Protein 2PFY (pdb70)

InterPro domains:
  IPR018389 TRAP transporter solute receptor DctP [PF03480] (31-301)
  IPR018389 TRAP transporter solute receptor DctP [PTHR33376] (2-320)
  IPR038404 TRAP transporter solute receptor DctP superfamily [G3DSA:3.40.190.170] (21-321)

CATH classification: 3.40.190.170

B-factor: mean 35.78, std 19.24, range [11.76, 436.49]

Radius of gyration: 32.93 Å; Cα contacts (8 Å, |Δi|>4): 2361; chains: 4; bounding box: 80×82×92 Å

Organism: Bordetella pertussis (strain Tohama I / ATCC BAA-589 / NCTC 13251) (NCBI:txid257313)

Secondary structure (DSSP, 8-state):
-EEE---SS-TTSHHHHHHHHHHHHHHHHTTTSEEE----TTSSS-GGGHHHHHHHTSSSEEEEEGGGGTTT-GGGGGGGSTTTS-SHHHHHHHHHHHHHHHHHHHHTTTEEEEEEEEPPPPBEEESS--SSGGGGTT-EEEE-SHHHH------EEEE--GGGHHHHHHTTS----B-HHHHHHTTGGGT--EEEE------EEEEEEEHHHHHHS-HHHHHHHHHHHHHHHHHHHHHHHHHHHHHHHHHHHT--EEEPPHHHHHHHHHHHH--HHHHHHS-HHHHHHHHHHH-/-EEE---SS-TTSHHHHHHHHHHHHHHHHTTTSEEE----TTSSS-GGGHHHHHHHTSSSEEEEEGGGGTTT-GGGGGGGSTTTS-SHHHHHHHHHHHHHHHHHHHHHTTEEEEEEEEPPPPBEEESS---SGGGGTT-EEEE-SHHHH------EEEE--GGGHHHHHHTTS----B-HHHHHHTTGGGT--EEE-------EEEEEEEHHHHHHS-HHHHHHHHHHHHHHHHHHHHHHHHHHHHHHHHHHHT--EEPPPHHHHHHHHHHHH--HHHHHHS-HHHHHHHHHHH-/-EEE----S-TTSHHHHHHHHHHHHHHHHTTTSEEE----TTSSS-GGGHHHHHHHTSSSEEEEEGGGGTTT-GGGGGGGSTTTS-SHHHHHHHHHHHHHHHHHHHHTTTEEEEEEEEPPPPBEEESS---SGGGGTT-EEEE-SHHHH------EEEE--GGGHHHHHHTTS----B-HHHHHHTTGGGT--EEE-------EEEEEEEHHHHHHS-HHHHHHHHHHHHHHHHHHHHHHHHHHHHHHHHHHHT--EEPPPHHHHHHHHHHHH--HHHHHHS-HHHHHHTTSS--/-EEE---SS-TTSHHHHHHHHHHHHHHHHTTTSEEE----TTSSS-GGGHHHHHHTTSSSEEEEEGGGGTTT-GGGGGGGSTTTS-SHHHHHHHHHHHHHHHHHHHHHTTEEEEEEEEPPPPBEEESS--SSGGGGTT-EEEE-SHHHH------EEEE--GGGHHHHHHTTS----B-HHHHHHTTGGGT--EEEE------EEEEEEEHHHHHTS-HHHHHHHHHHHHHHHHHHHHHHHHHHHHHHHHHHHT--EEEPPHHHHHHHHHHHH--HHHHHHS-SHHHHHHHHHH-

Foldseek 3Di:
DEEWEEAAADPLFVLLVLVVVLQVLLCVLVVNPYHYYYDYNCPQHHQLCVLVCQQVPVTFKYKHFQLSCCVVAPLSCPQQQFPCQLDLVLSVLLCVLSVVVVQVVQVVSQKGFQAKFWAAFKKKFAADDDQACVVQAQFAEEDAHPSSCLCVLGYHYDYDRLVCVVVCLVVVNGGMMGALSSCVSVVCVVRTAEIERLSRGMTMMTMMGRNVVLVPDPPSSNVSSNVSRVVSNVVRSVCNVVCRVVSLVVSVVSHHYYYRRPNHNVSSVVSSVCLVVSDVPHDVSSVSSVVSSVD/DAEFEEEAADCPQVLNVLVVVLQVLLCVLVVNPYGYYYDYNCPQHHQLCVLVCQQVPVGFKYKHFQQSCCVVAVLSCPQPQFPCQLDLVLSVLLCVLSVVVVQVVQVVSQKHWQAKFWAAQKKKFAADDDAAVVRQAQFLEEDDHPSSCLCVLGYHYQYDRLVCVLVCQVVVVHGMMGALSSCVRNVVLVRTAEIARSSGGITMMTMMGRNVVLVPDDVSSNVSSSVSRVVSNVVRSVCSVVCRVVSLVVSVVSHHYHYRRPNRSVSSVVSSVCLVVSVVPHDVSSVSSVVSSVD/DAEFEEEAADCVQVLNVLVVVLQVLLCVLVVNPYHYDYDYNCPQHHQLGVLVCQLVPVTFKYKHFQQSCCVVPVLSCPQPQFPCQLDLVLSVLLCVLSVVVVQVVQVVSQKGFQAKFKAAQKKKFAADDDAAVVVQAAFAEEDDHPSSCLCVLGYHYQYDRLVCVLVCLVVRNGGMMDALSSCVRNVVVVRTAEIEPLSGGITMMTMMGRNVVLVVDPPSSNVSSNVSRVVSNVVRSVCSVVCRVVSVVVSVVSHDYHYRHPHNSVSSVVVSVCLVVSVVPHDDSSVVSVPSSVD/DDEFEEEAADPLFPLLVLVVVLQVQLCVLVVNPYHYDYDYNCPQHHQLCFLVCQLVPVGFKYKHFQQSCCVVAVLSCPQPQFPCQLDLVLSVLLCVLRVVVVQVVSVVSQKHFQAKFWAAFKKKFAADDDQACVVQAAFLEEDDHVSSCLCVLGYHYDYDRLVCVLVCLVVVNGGMMGALSSCVSSVCLVRTAEIEPRSRGMTMMTMMGRNVSLVVDDPSSNVSSSVSRVVSNVVRSVCNVVCRVVSLVVSVVSHHYHYRHDNHNVSSVVSSVCLVVSCVPHDCSSVSSVVSSVD

Solvent-accessible surface area: 43679 Å² total

Structure (mmCIF, N/CA/C/O backbone):
data_2PFY
#
_entry.id   2PFY
#
_cell.length_a   64.840
_cell.length_b   149.750
_cell.length_c   169.580
_cell.angle_alpha   90.000
_cell.angle_beta   90.000
_cell.angle_gamma   90.000
#
_symmetry.space_group_name_H-M   'P 21 21 21'
#
loop_
_entity.id
_entity.type
_entity.pdbx_description
1 polymer 'Putative exported protein'
2 non-polymer 'PYROGLUTAMIC ACID'
3 water water
#
loop_
_atom_site.group_PDB
_atom_site.id
_atom_site.type_symbol
_atom_site.label_atom_id
_atom_site.label_alt_id
_atom_site.label_comp_id
_atom_site.label_asym_id
_atom_site.label_entity_id
_atom_site.label_seq_id
_atom_site.pdbx_PDB_ins_code
_atom_site.Cartn_x
_atom_site.Cartn_y
_atom_site.Cartn_z
_atom_site.occupancy
_atom_site.B_iso_or_equiv
_atom_site.auth_seq_id
_atom_site.auth_comp_id
_atom_site.auth_asym_id
_atom_site.auth_atom_id
_atom_site.pdbx_PDB_model_num
ATOM 1 N N . ALA A 1 1 ? 32.763 115.040 -11.445 1.00 34.05 1 ALA A N 1
ATOM 2 C CA . ALA A 1 1 ? 33.991 114.234 -11.179 1.00 33.41 1 ALA A CA 1
ATOM 3 C C . ALA A 1 1 ? 34.406 114.374 -9.716 1.00 32.83 1 ALA A C 1
ATOM 4 O O . ALA A 1 1 ? 34.117 115.404 -9.068 1.00 34.19 1 ALA A O 1
ATOM 6 N N . THR A 1 2 ? 35.026 113.326 -9.190 1.00 29.87 2 THR A N 1
ATOM 7 C CA . THR A 1 2 ? 35.385 113.267 -7.787 1.00 28.32 2 THR A CA 1
ATOM 8 C C . THR A 1 2 ? 36.842 112.834 -7.748 1.00 26.85 2 THR A C 1
ATOM 9 O O . THR A 1 2 ? 37.212 111.920 -8.493 1.00 25.10 2 THR A O 1
ATOM 13 N N . SER A 1 3 ? 37.652 113.521 -6.923 1.00 25.95 3 SER A N 1
ATOM 14 C CA . SER A 1 3 ? 39.035 113.132 -6.613 1.00 25.77 3 SER A CA 1
ATOM 15 C C . SER A 1 3 ? 39.115 112.643 -5.182 1.00 24.31 3 SER A C 1
ATOM 16 O O . SER A 1 3 ? 38.660 113.340 -4.262 1.00 23.49 3 SER A O 1
ATOM 19 N N . TRP A 1 4 ? 39.755 111.491 -4.992 1.00 22.58 4 TRP A N 1
ATOM 20 C CA . TRP A 1 4 ? 39.995 110.873 -3.688 1.00 22.75 4 TRP A CA 1
ATOM 21 C C . TRP A 1 4 ? 41.498 110.824 -3.494 1.00 22.25 4 TRP A C 1
ATOM 22 O O . TRP A 1 4 ? 42.233 110.541 -4.455 1.00 20.46 4 TRP A O 1
ATOM 33 N N . THR A 1 5 ? 41.950 110.930 -2.251 1.00 20.25 5 THR A N 1
ATOM 34 C CA . THR A 1 5 ? 43.336 110.625 -1.936 1.00 20.76 5 THR A CA 1
ATOM 35 C C . THR A 1 5 ? 43.379 109.331 -1.147 1.00 21.20 5 THR A C 1
ATOM 36 O O . THR A 1 5 ? 42.566 109.098 -0.246 1.00 19.01 5 THR A O 1
ATOM 48 N N . THR A 1 7 ? 45.890 106.536 0.995 1.00 16.42 7 THR A N 1
ATOM 49 C CA . THR A 1 7 ? 47.179 106.223 1.620 1.00 16.30 7 THR A CA 1
ATOM 50 C C . THR A 1 7 ? 47.446 104.736 1.392 1.00 16.35 7 THR A C 1
ATOM 51 O O . THR A 1 7 ? 46.535 103.902 1.486 1.00 16.19 7 THR A O 1
ATOM 55 N N . ALA A 1 8 ? 48.695 104.403 1.095 1.00 16.87 8 ALA A N 1
ATOM 56 C CA . ALA A 1 8 ? 49.166 103.014 1.058 1.00 15.95 8 ALA A CA 1
ATOM 57 C C . ALA A 1 8 ? 50.394 102.918 1.938 1.00 17.02 8 ALA A C 1
ATOM 58 O O . ALA A 1 8 ? 51.237 103.843 2.000 1.00 17.28 8 ALA A O 1
ATOM 60 N N . GLU A 1 9 ? 50.492 101.793 2.629 1.00 16.58 9 GLU A N 1
ATOM 61 C CA . GLU A 1 9 ? 51.484 101.581 3.686 1.00 18.09 9 GLU A CA 1
ATOM 62 C C . GLU A 1 9 ? 52.952 101.436 3.195 1.00 17.25 9 GLU A C 1
ATOM 63 O O . GLU A 1 9 ? 53.897 101.983 3.773 1.00 15.91 9 GLU A O 1
ATOM 69 N N . GLN A 1 10 ? 53.116 100.693 2.115 1.00 16.81 10 GLN A N 1
ATOM 70 C CA . GLN A 1 10 ? 54.425 100.208 1.694 1.00 16.39 10 GLN A CA 1
ATOM 71 C C . GLN A 1 10 ? 54.947 100.987 0.486 1.00 17.25 10 GLN A C 1
ATOM 72 O O . GLN A 1 10 ? 54.164 101.650 -0.229 1.00 17.51 10 GLN A O 1
ATOM 78 N N . PRO A 1 11 ? 56.264 100.927 0.236 1.00 17.47 11 PRO A N 1
ATOM 79 C CA . PRO A 1 11 ? 56.843 101.619 -0.904 1.00 17.41 11 PRO A CA 1
ATOM 80 C C . PRO A 1 11 ? 56.381 101.049 -2.250 1.00 16.57 11 PRO A C 1
ATOM 81 O O . PRO A 1 11 ? 55.773 99.995 -2.287 1.00 16.44 11 PRO A O 1
ATOM 85 N N . ASP A 1 12 ? 56.624 101.792 -3.323 1.00 16.51 12 ASP A N 1
ATOM 86 C CA . ASP A 1 12 ? 56.242 101.410 -4.672 1.00 16.69 12 ASP A CA 1
ATOM 87 C C . ASP A 1 12 ? 56.910 100.074 -5.108 1.00 16.89 12 ASP A C 1
ATOM 88 O O . ASP A 1 12 ? 56.373 99.375 -5.974 1.00 15.88 12 ASP A O 1
ATOM 93 N N . ALA A 1 13 ? 58.035 99.697 -4.458 1.00 15.92 13 ALA A N 1
ATOM 94 C CA . ALA A 1 13 ? 58.610 98.324 -4.592 1.00 15.85 13 ALA A CA 1
ATOM 95 C C . ALA A 1 13 ? 57.588 97.193 -4.329 1.00 15.59 13 ALA A C 1
ATOM 96 O O . ALA A 1 13 ? 57.643 96.122 -4.945 1.00 16.24 13 ALA A O 1
ATOM 98 N N . ASN A 1 14 ? 56.666 97.445 -3.406 1.00 14.28 14 ASN A N 1
ATOM 99 C CA . ASN A 1 14 ? 55.880 96.414 -2.779 1.00 15.58 14 ASN A CA 1
ATOM 100 C C . ASN A 1 14 ? 54.691 96.014 -3.617 1.00 14.74 14 ASN A C 1
ATOM 101 O O . ASN A 1 14 ? 54.047 96.872 -4.204 1.00 14.97 14 ASN A O 1
ATOM 106 N N . TYR A 1 15 ? 54.383 94.731 -3.693 1.00 15.72 15 TYR A N 1
ATOM 107 C CA . TYR A 1 15 ? 53.311 94.291 -4.622 1.00 16.07 15 TYR A CA 1
ATOM 108 C C . TYR A 1 15 ? 51.900 94.667 -4.144 1.00 16.40 15 TYR A C 1
ATOM 109 O O . TYR A 1 15 ? 50.993 94.797 -4.955 1.00 16.34 15 TYR A O 1
ATOM 118 N N . LEU A 1 16 ? 51.722 94.846 -2.840 1.00 15.71 16 LEU A N 1
ATOM 119 C CA . LEU A 1 16 ? 50.411 95.268 -2.307 1.00 16.58 16 LEU A CA 1
ATOM 120 C C . LEU A 1 16 ? 50.138 96.697 -2.711 1.00 16.29 16 LEU A C 1
ATOM 121 O O . LEU A 1 16 ? 49.001 97.039 -3.073 1.00 17.40 16 LEU A O 1
ATOM 126 N N . THR A 1 17 ? 51.185 97.527 -2.646 1.00 15.60 17 THR A N 1
ATOM 127 C CA . THR A 1 17 ? 51.117 98.891 -3.148 1.00 16.74 17 THR A CA 1
ATOM 128 C C . THR A 1 17 ? 50.841 98.935 -4.657 1.00 17.00 17 THR A C 1
ATOM 129 O O . THR A 1 17 ? 50.005 99.724 -5.095 1.00 17.68 17 THR A O 1
ATOM 133 N N . GLN A 1 18 ? 51.520 98.095 -5.439 1.00 17.02 18 GLN A N 1
ATOM 134 C CA . GLN A 1 18 ? 51.262 98.034 -6.883 1.00 17.00 18 GLN A CA 1
ATOM 135 C C . GLN A 1 18 ? 49.848 97.537 -7.153 1.00 16.20 18 GLN A C 1
ATOM 136 O O . GLN A 1 18 ? 49.172 98.001 -8.067 1.00 15.25 18 GLN A O 1
ATOM 142 N N . ASN A 1 19 ? 49.374 96.627 -6.333 1.00 15.63 19 ASN A N 1
ATOM 143 C CA . ASN A 1 19 ? 47.986 96.153 -6.508 1.00 16.12 19 ASN A CA 1
ATOM 144 C C . ASN A 1 19 ? 46.953 97.288 -6.231 1.00 16.91 19 ASN A C 1
ATOM 145 O O . ASN A 1 19 ? 45.953 97.446 -6.970 1.00 17.37 19 ASN A O 1
ATOM 150 N N . ALA A 1 20 ? 47.218 98.103 -5.210 1.00 15.92 20 ALA A N 1
ATOM 151 C CA . ALA A 1 20 ? 46.389 99.259 -4.909 1.00 16.35 20 ALA A CA 1
ATOM 152 C C . ALA A 1 20 ? 46.439 100.326 -6.028 1.00 16.56 20 ALA A C 1
ATOM 153 O O . ALA A 1 20 ? 45.409 100.917 -6.378 1.00 16.54 20 ALA A O 1
ATOM 155 N N . ARG A 1 21 ? 47.631 100.567 -6.580 1.00 16.92 21 ARG A N 1
ATOM 156 C CA . ARG A 1 21 ? 47.800 101.452 -7.749 1.00 17.72 21 ARG A CA 1
ATOM 157 C C . ARG A 1 21 ? 46.975 100.961 -8.955 1.00 19.44 21 ARG A C 1
ATOM 158 O O . ARG A 1 21 ? 46.264 101.763 -9.637 1.00 19.85 21 ARG A O 1
ATOM 166 N N . GLN A 1 22 ? 47.015 99.658 -9.203 1.00 20.48 22 GLN A N 1
ATOM 167 C CA . GLN A 1 22 ? 46.273 99.129 -10.342 1.00 21.34 22 GLN A CA 1
ATOM 168 C C . GLN A 1 22 ? 44.764 99.260 -10.077 1.00 20.75 22 GLN A C 1
ATOM 169 O O . GLN A 1 22 ? 43.954 99.570 -11.002 1.00 19.79 22 GLN A O 1
ATOM 175 N N . PHE A 1 23 ? 44.383 99.012 -8.828 1.00 19.82 23 PHE A N 1
ATOM 176 C CA . PHE A 1 23 ? 42.994 99.210 -8.366 1.00 18.96 23 PHE A CA 1
ATOM 177 C C . PHE A 1 23 ? 42.539 100.659 -8.600 1.00 18.80 23 PHE A C 1
ATOM 178 O O . PHE A 1 23 ? 41.447 100.884 -9.150 1.00 18.13 23 PHE A O 1
ATOM 186 N N . ALA A 1 24 ? 43.369 101.646 -8.220 1.00 18.20 24 ALA A N 1
ATOM 187 C CA . ALA A 1 24 ? 43.044 103.063 -8.465 1.00 19.11 24 ALA A CA 1
ATOM 188 C C . ALA A 1 24 ? 42.876 103.346 -9.985 1.00 20.42 24 ALA A C 1
ATOM 189 O O . ALA A 1 24 ? 41.933 104.050 -10.421 1.00 19.11 24 ALA A O 1
ATOM 191 N N . ASP A 1 25 ? 43.797 102.796 -10.780 1.00 20.84 25 ASP A N 1
ATOM 192 C CA . ASP A 1 25 ? 43.739 102.913 -12.238 1.00 22.68 25 ASP A CA 1
ATOM 193 C C . ASP A 1 25 ? 42.480 102.282 -12.816 1.00 22.58 25 ASP A C 1
ATOM 194 O O . ASP A 1 25 ? 41.874 102.853 -13.731 1.00 22.52 25 ASP A O 1
ATOM 199 N N . GLU A 1 26 ? 42.112 101.108 -12.308 1.00 22.31 26 GLU A N 1
ATOM 200 C CA . GLU A 1 26 ? 40.939 100.391 -12.796 1.00 24.47 26 GLU A CA 1
ATOM 201 C C . GLU A 1 26 ? 39.634 101.101 -12.431 1.00 23.79 26 GLU A C 1
ATOM 202 O O . GLU A 1 26 ? 38.698 101.101 -13.226 1.00 24.24 26 GLU A O 1
ATOM 208 N N . VAL A 1 27 ? 39.589 101.747 -11.262 1.00 23.21 27 VAL A N 1
ATOM 209 C CA . VAL A 1 27 ? 38.442 102.555 -10.861 1.00 22.04 27 VAL A CA 1
ATOM 210 C C . VAL A 1 27 ? 38.277 103.740 -11.826 1.00 22.80 27 VAL A C 1
ATOM 211 O O . VAL A 1 27 ? 37.148 104.099 -12.254 1.00 23.56 27 VAL A O 1
ATOM 215 N N . LYS A 1 28 ? 39.381 104.359 -12.190 1.00 23.61 28 LYS A N 1
ATOM 216 C CA . LYS A 1 28 ? 39.322 105.536 -13.044 1.00 24.89 28 LYS A CA 1
ATOM 217 C C . LYS A 1 28 ? 38.810 105.177 -14.445 1.00 26.15 28 LYS A C 1
ATOM 218 O O . LYS A 1 28 ? 38.001 105.923 -15.035 1.00 25.33 28 LYS A O 1
ATOM 224 N N . ALA A 1 29 ? 39.297 104.055 -14.974 1.00 25.96 29 ALA A N 1
ATOM 225 C CA . ALA A 1 29 ? 38.888 103.594 -16.301 1.00 27.14 29 ALA A CA 1
ATOM 226 C C . ALA A 1 29 ? 37.444 103.105 -16.286 1.00 28.15 29 ALA A C 1
ATOM 227 O O . ALA A 1 29 ? 36.653 103.420 -17.189 1.00 29.07 29 ALA A O 1
ATOM 229 N N . ALA A 1 30 ? 37.081 102.363 -15.258 1.00 27.96 30 ALA A N 1
ATOM 230 C CA . ALA A 1 30 ? 35.749 101.801 -15.151 1.00 28.31 30 ALA A CA 1
ATOM 231 C C . ALA A 1 30 ? 34.662 102.858 -14.948 1.00 29.28 30 ALA A C 1
ATOM 232 O O . ALA A 1 30 ? 33.527 102.656 -15.370 1.00 28.56 30 ALA A O 1
ATOM 234 N N . THR A 1 31 ? 35.002 103.980 -14.308 1.00 29.11 31 THR A N 1
ATOM 235 C CA . THR A 1 31 ? 34.088 105.109 -14.170 1.00 29.61 31 THR A CA 1
ATOM 236 C C . THR A 1 31 ? 34.265 106.193 -15.256 1.00 30.39 31 THR A C 1
ATOM 237 O O . THR A 1 31 ? 33.691 107.275 -15.164 1.00 30.05 31 THR A O 1
ATOM 241 N N . ALA A 1 32 ? 35.080 105.917 -16.264 1.00 31.02 32 ALA A N 1
ATOM 242 C CA . ALA A 1 32 ? 35.308 106.870 -17.333 1.00 32.19 32 ALA A CA 1
ATOM 243 C C . ALA A 1 32 ? 35.804 108.210 -16.788 1.00 32.82 32 ALA A C 1
ATOM 244 O O . ALA A 1 32 ? 35.472 109.282 -17.313 1.00 32.79 32 ALA A O 1
ATOM 246 N N . GLY A 1 33 ? 36.602 108.175 -15.730 1.00 31.41 33 GLY A N 1
ATOM 247 C CA . GLY A 1 33 ? 37.120 109.414 -15.188 1.00 30.98 33 GLY A CA 1
ATOM 248 C C . GLY A 1 33 ? 36.314 110.080 -14.082 1.00 29.91 33 GLY A C 1
ATOM 249 O O . GLY A 1 33 ? 36.792 111.033 -13.478 1.00 30.35 33 GLY A O 1
ATOM 250 N N . ALA A 1 34 ? 35.121 109.580 -13.794 1.00 28.95 34 ALA A N 1
ATOM 251 C CA . ALA A 1 34 ? 34.271 110.193 -12.756 1.00 28.99 34 ALA A CA 1
ATOM 252 C C . ALA A 1 34 ? 34.846 110.057 -11.338 1.00 28.26 34 ALA A C 1
ATOM 253 O O . ALA A 1 34 ? 34.535 110.878 -10.482 1.00 27.80 34 ALA A O 1
ATOM 255 N N . LEU A 1 35 ? 35.648 109.012 -11.077 1.00 26.14 35 LEU A N 1
ATOM 256 C CA . LEU A 1 35 ? 36.353 108.936 -9.800 1.00 24.76 35 LEU A CA 1
ATOM 257 C C . LEU A 1 35 ? 37.838 108.689 -10.047 1.00 25.15 35 LEU A C 1
ATOM 258 O O . LEU A 1 35 ? 38.229 107.685 -10.688 1.00 24.51 35 LEU A O 1
ATOM 263 N N . GLU A 1 36 ? 38.657 109.605 -9.542 1.00 25.06 36 GLU A N 1
ATOM 264 C CA . GLU A 1 36 ? 40.119 109.462 -9.643 1.00 25.08 36 GLU A CA 1
ATOM 265 C C . GLU A 1 36 ? 40.705 109.321 -8.239 1.00 24.41 36 GLU A C 1
ATOM 266 O O . GLU A 1 36 ? 40.452 110.155 -7.360 1.00 24.28 36 GLU A O 1
ATOM 272 N N . ILE A 1 37 ? 41.453 108.245 -8.024 1.00 22.46 37 ILE A N 1
ATOM 273 C CA . ILE A 1 37 ? 42.062 108.013 -6.733 1.00 21.54 37 ILE A CA 1
ATOM 274 C C . ILE A 1 37 ? 43.568 108.190 -6.918 1.00 22.11 37 ILE A C 1
ATOM 275 O O . ILE A 1 37 ? 44.163 107.537 -7.747 1.00 21.68 37 ILE A O 1
ATOM 280 N N . LYS A 1 38 ? 44.157 109.095 -6.159 1.00 22.85 38 LYS A N 1
ATOM 281 C CA . LYS A 1 38 ? 45.603 109.332 -6.205 1.00 23.80 38 LYS A CA 1
ATOM 282 C C . LYS A 1 38 ? 46.235 108.682 -4.972 1.00 21.96 38 LYS A C 1
ATOM 283 O O . LYS A 1 38 ? 45.856 108.976 -3.850 1.00 22.21 38 LYS A O 1
ATOM 289 N N . VAL A 1 39 ? 47.190 107.788 -5.203 1.00 20.71 39 VAL A N 1
ATOM 290 C CA . VAL A 1 39 ? 47.788 106.982 -4.146 1.00 20.39 39 VAL A CA 1
ATOM 291 C C . VAL A 1 39 ? 49.096 107.645 -3.691 1.00 20.73 39 VAL A C 1
ATOM 292 O O . VAL A 1 39 ? 49.966 107.992 -4.517 1.00 20.84 39 VAL A O 1
ATOM 296 N N . GLN A 1 40 ? 49.206 107.849 -2.391 1.00 20.19 40 GLN A N 1
ATOM 297 C CA . GLN A 1 40 ? 50.454 108.275 -1.770 1.00 21.11 40 GLN A CA 1
ATOM 298 C C . GLN A 1 40 ? 50.935 107.129 -0.924 1.00 19.42 40 GLN A C 1
ATOM 299 O O . GLN A 1 40 ? 50.340 106.797 0.104 1.00 19.39 40 GLN A O 1
ATOM 305 N N . SER A 1 41 ? 52.033 106.524 -1.358 1.00 17.61 41 SER A N 1
ATOM 306 C CA . SER A 1 41 ? 52.436 105.276 -0.754 1.00 16.27 41 SER A CA 1
ATOM 307 C C . SER A 1 41 ? 53.549 105.505 0.285 1.00 17.17 41 SER A C 1
ATOM 308 O O . SER A 1 41 ? 53.892 106.662 0.632 1.00 16.68 41 SER A O 1
ATOM 311 N N . ASN A 1 42 ? 54.129 104.393 0.737 1.00 16.19 42 ASN A N 1
ATOM 312 C CA . ASN A 1 42 ? 55.208 104.383 1.724 1.00 17.45 42 ASN A CA 1
ATOM 313 C C . ASN A 1 42 ? 54.875 105.113 3.034 1.00 17.44 42 ASN A C 1
ATOM 314 O O . ASN A 1 42 ? 55.784 105.662 3.700 1.00 17.95 42 ASN A O 1
ATOM 319 N N . SER A 1 43 ? 53.589 105.103 3.417 1.00 17.24 43 SER A N 1
ATOM 320 C CA . SER A 1 43 ? 53.164 105.660 4.703 1.00 17.87 43 SER A CA 1
ATOM 321 C C . SER A 1 43 ? 53.589 107.135 4.881 1.00 18.90 43 SER A C 1
ATOM 322 O O . SER A 1 43 ? 53.728 107.635 6.013 1.00 19.30 43 SER A O 1
ATOM 325 N N . THR A 1 44 ? 53.766 107.854 3.782 1.00 19.50 44 THR A N 1
ATOM 326 C CA . THR A 1 44 ? 54.178 109.261 3.901 1.00 21.29 44 THR A CA 1
ATOM 327 C C . THR A 1 44 ? 53.038 110.173 4.358 1.00 20.97 44 THR A C 1
ATOM 328 O O . THR A 1 44 ? 53.295 111.258 4.872 1.00 20.08 44 THR A O 1
ATOM 332 N N . LEU A 1 45 ? 51.793 109.749 4.140 1.00 20.37 45 LEU A N 1
ATOM 333 C CA . LEU A 1 45 ? 50.631 110.538 4.508 1.00 20.83 45 LEU A CA 1
ATOM 334 C C . LEU A 1 45 ? 50.162 110.133 5.913 1.00 19.78 45 LEU A C 1
ATOM 335 O O . LEU A 1 45 ? 50.019 110.956 6.798 1.00 20.43 45 LEU A O 1
ATOM 340 N N . LEU A 1 46 ? 49.907 108.859 6.099 1.00 18.72 46 LEU A N 1
ATOM 341 C CA . LEU A 1 46 ? 49.509 108.276 7.376 1.00 19.03 46 LEU A CA 1
ATOM 342 C C . LEU A 1 46 ? 50.351 107.035 7.636 1.00 18.65 46 LEU A C 1
ATOM 343 O O . LEU A 1 46 ? 50.528 106.231 6.743 1.00 18.93 46 LEU A O 1
ATOM 348 N N . LYS A 1 47 ? 50.806 106.859 8.877 1.00 19.41 47 LYS A N 1
ATOM 349 C CA . LYS A 1 47 ? 51.520 105.652 9.291 1.00 20.28 47 LYS A CA 1
ATOM 350 C C . LYS A 1 47 ? 50.495 104.579 9.648 1.00 20.26 47 LYS A C 1
ATOM 351 O O . LYS A 1 47 ? 49.327 104.887 9.929 1.00 20.14 47 LYS A O 1
ATOM 357 N N . ARG A 1 48 ? 50.932 103.330 9.660 1.00 19.41 48 ARG A N 1
ATOM 358 C CA . ARG A 1 48 ? 50.052 102.197 9.912 1.00 20.15 48 ARG A CA 1
ATOM 359 C C . ARG A 1 48 ? 49.044 102.399 11.061 1.00 20.46 48 ARG A C 1
ATOM 360 O O . ARG A 1 48 ? 47.878 102.139 10.858 1.00 19.38 48 ARG A O 1
ATOM 368 N N . PRO A 1 49 ? 49.514 102.803 12.271 1.00 21.21 49 PRO A N 1
ATOM 369 C CA . PRO A 1 49 ? 48.579 102.998 13.378 1.00 22.16 49 PRO A CA 1
ATOM 370 C C . PRO A 1 49 ? 47.605 104.169 13.180 1.00 21.26 49 PRO A C 1
ATOM 371 O O . PRO A 1 49 ? 46.664 104.283 13.954 1.00 21.48 49 PRO A O 1
ATOM 375 N N . GLU A 1 50 ? 47.869 105.043 12.199 1.00 21.34 50 GLU A N 1
ATOM 376 C CA . GLU A 1 50 ? 47.021 106.247 11.921 1.00 20.61 50 GLU A CA 1
ATOM 377 C C . GLU A 1 50 ? 45.991 106.063 10.813 1.00 20.31 50 GLU A C 1
ATOM 378 O O . GLU A 1 50 ? 45.101 106.928 10.632 1.00 19.01 50 GLU A O 1
ATOM 384 N N . VAL A 1 51 ? 46.144 105.007 10.012 1.00 19.19 51 VAL A N 1
ATOM 385 C CA . VAL A 1 51 ? 45.305 104.843 8.837 1.00 18.63 51 VAL A CA 1
ATOM 386 C C . VAL A 1 51 ? 43.806 104.806 9.165 1.00 19.19 51 VAL A C 1
ATOM 387 O O . VAL A 1 51 ? 43.043 105.528 8.553 1.00 18.42 51 VAL A O 1
ATOM 391 N N . LYS A 1 52 ? 43.378 103.948 10.100 1.00 20.79 52 LYS A N 1
ATOM 392 C CA . LYS A 1 52 ? 41.925 103.785 10.300 1.00 21.15 52 LYS A CA 1
ATOM 393 C C . LYS A 1 52 ? 41.276 105.091 10.692 1.00 21.32 52 LYS A C 1
ATOM 394 O O . LYS A 1 52 ? 40.245 105.494 10.130 1.00 21.39 52 LYS A O 1
ATOM 400 N N . ARG A 1 53 ? 41.900 105.779 11.636 1.00 20.86 53 ARG A N 1
ATOM 401 C CA . ARG A 1 53 ? 41.391 107.051 12.127 1.00 20.81 53 ARG A CA 1
ATOM 402 C C . ARG A 1 53 ? 41.452 108.102 11.043 1.00 19.84 53 ARG A C 1
ATOM 403 O O . ARG A 1 53 ? 40.522 108.878 10.916 1.00 18.62 53 ARG A O 1
ATOM 411 N N . GLY A 1 54 ? 42.514 108.113 10.224 1.00 18.35 54 GLY A N 1
ATOM 412 C CA . GLY A 1 54 ? 42.590 109.045 9.100 1.00 18.34 54 GLY A CA 1
ATOM 413 C C . GLY A 1 54 ? 41.478 108.826 8.071 1.00 19.24 54 GLY A C 1
ATOM 414 O O . GLY A 1 54 ? 40.915 109.797 7.507 1.00 19.06 54 GLY A O 1
ATOM 415 N N . VAL A 1 55 ? 41.139 107.560 7.826 1.00 18.37 55 VAL A N 1
ATOM 416 C CA . VAL A 1 55 ? 40.027 107.265 6.915 1.00 18.53 55 VAL A CA 1
ATOM 417 C C . VAL A 1 55 ? 38.699 107.719 7.556 1.00 19.15 55 VAL A C 1
ATOM 418 O O . VAL A 1 55 ? 37.885 108.371 6.893 1.00 19.48 55 VAL A O 1
ATOM 422 N N . GLN A 1 56 ? 38.474 107.372 8.819 1.00 20.47 56 GLN A N 1
ATOM 423 C CA . GLN A 1 56 ? 37.238 107.804 9.546 1.00 23.03 56 GLN A CA 1
ATOM 424 C C . GLN A 1 56 ? 37.040 109.320 9.563 1.00 22.80 56 GLN A C 1
ATOM 425 O O . GLN A 1 56 ? 35.903 109.825 9.366 1.00 21.99 56 GLN A O 1
ATOM 431 N N . GLN A 1 57 ? 38.148 110.043 9.799 1.00 22.39 57 GLN A N 1
ATOM 432 C CA . GLN A 1 57 ? 38.132 111.506 9.891 1.00 23.32 57 GLN A CA 1
ATOM 433 C C . GLN A 1 57 ? 38.229 112.268 8.566 1.00 23.25 57 GLN A C 1
ATOM 434 O O . GLN A 1 57 ? 38.161 113.502 8.564 1.00 22.88 57 GLN A O 1
ATOM 440 N N . GLY A 1 58 ? 38.416 111.557 7.448 1.00 21.55 58 GLY A N 1
ATOM 441 C CA . GLY A 1 58 ? 38.508 112.208 6.151 1.00 20.72 58 GLY A CA 1
ATOM 442 C C . GLY A 1 58 ? 39.846 112.883 5.850 1.00 20.84 58 GLY A C 1
ATOM 443 O O . GLY A 1 58 ? 39.926 113.784 5.028 1.00 20.12 58 GLY A O 1
ATOM 444 N N . VAL A 1 59 ? 40.914 112.449 6.506 1.00 20.15 59 VAL A N 1
ATOM 445 C CA . VAL A 1 59 ? 42.240 112.883 6.086 1.00 19.38 59 VAL A CA 1
ATOM 446 C C . VAL A 1 59 ? 42.405 112.347 4.675 1.00 19.04 59 VAL A C 1
ATOM 447 O O . VAL A 1 59 ? 42.902 113.032 3.787 1.00 19.07 59 VAL A O 1
ATOM 451 N N . VAL A 1 60 ? 41.978 111.092 4.498 1.00 18.29 60 VAL A N 1
ATOM 452 C CA . VAL A 1 60 ? 41.897 110.474 3.206 1.00 17.73 60 VAL A CA 1
ATOM 453 C C . VAL A 1 60 ? 40.509 109.875 3.098 1.00 18.01 60 VAL A C 1
ATOM 454 O O . VAL A 1 60 ? 39.859 109.604 4.113 1.00 17.81 60 VAL A O 1
ATOM 458 N N . GLN A 1 61 ? 40.084 109.625 1.867 1.00 17.48 61 GLN A N 1
ATOM 459 C CA . GLN A 1 61 ? 38.812 108.940 1.627 1.00 17.60 61 GLN A CA 1
ATOM 460 C C . GLN A 1 61 ? 38.938 107.444 1.630 1.00 17.97 61 GLN A C 1
ATOM 461 O O . GLN A 1 61 ? 37.934 106.725 1.815 1.00 17.94 61 GLN A O 1
ATOM 467 N N . ILE A 1 62 ? 40.179 106.950 1.467 1.00 17.27 62 ILE A N 1
ATOM 468 C CA . ILE A 1 62 ? 40.391 105.532 1.327 1.00 16.48 62 ILE A CA 1
ATOM 469 C C . ILE A 1 62 ? 41.852 105.231 1.689 1.00 16.42 62 ILE A C 1
ATOM 470 O O . ILE A 1 62 ? 42.762 106.097 1.520 1.00 16.55 62 ILE A O 1
ATOM 475 N N . GLY A 1 63 ? 42.107 104.041 2.203 1.00 17.29 63 GLY A N 1
ATOM 476 C CA . GLY A 1 63 ? 43.494 103.736 2.549 1.00 18.75 63 GLY A CA 1
ATOM 477 C C . GLY A 1 63 ? 43.744 102.254 2.671 1.00 19.49 63 GLY A C 1
ATOM 478 O O . GLY A 1 63 ? 42.828 101.474 2.913 1.00 18.25 63 GLY A O 1
ATOM 479 N N . GLU A 1 64 ? 45.008 101.886 2.472 1.00 18.91 64 GLU A N 1
ATOM 480 C CA . GLU A 1 64 ? 45.460 100.538 2.650 1.00 19.20 64 GLU A CA 1
ATOM 481 C C . GLU A 1 64 ? 46.217 100.405 3.982 1.00 18.93 64 GLU A C 1
ATOM 482 O O . GLU A 1 64 ? 47.002 101.289 4.367 1.00 18.07 64 GLU A O 1
ATOM 488 N N . VAL A 1 65 ? 45.943 99.312 4.700 1.00 18.45 65 VAL A N 1
ATOM 489 C CA . VAL A 1 65 ? 46.605 99.055 5.996 1.00 19.46 65 VAL A CA 1
ATOM 490 C C . VAL A 1 65 ? 46.563 97.561 6.335 1.00 18.74 65 VAL A C 1
ATOM 491 O O . VAL A 1 65 ? 45.672 96.814 5.884 1.00 18.49 65 VAL A O 1
ATOM 495 N N . LEU A 1 66 ? 47.557 97.143 7.116 1.00 19.32 66 LEU A N 1
ATOM 496 C CA . LEU A 1 66 ? 47.614 95.819 7.701 1.00 19.12 66 LEU A CA 1
ATOM 497 C C . LEU A 1 66 ? 46.352 95.637 8.539 1.00 19.92 66 LEU A C 1
ATOM 498 O O . LEU A 1 66 ? 46.070 96.459 9.429 1.00 20.14 66 LEU A O 1
ATOM 503 N N . VAL A 1 67 ? 45.605 94.568 8.267 1.00 21.48 67 VAL A N 1
ATOM 504 C CA . VAL A 1 67 ? 44.342 94.274 8.980 1.00 23.03 67 VAL A CA 1
ATOM 505 C C . VAL A 1 67 ? 44.573 94.219 10.497 1.00 24.27 67 VAL A C 1
ATOM 506 O O . VAL A 1 67 ? 43.867 94.898 11.288 1.00 24.98 67 VAL A O 1
ATOM 510 N N . SER A 1 68 ? 45.602 93.460 10.899 1.00 23.83 68 SER A N 1
ATOM 511 C CA . SER A 1 68 ? 45.929 93.285 12.309 1.00 24.28 68 SER A CA 1
ATOM 512 C C . SER A 1 68 ? 46.420 94.558 13.014 1.00 24.71 68 SER A C 1
ATOM 513 O O . SER A 1 68 ? 46.625 94.549 14.230 1.00 24.73 68 SER A O 1
ATOM 516 N N . ALA A 1 69 ? 46.587 95.666 12.279 1.00 25.08 69 ALA A N 1
ATOM 517 C CA . ALA A 1 69 ? 46.809 96.971 12.922 1.00 25.43 69 ALA A CA 1
ATOM 518 C C . ALA A 1 69 ? 45.586 97.407 13.761 1.00 25.85 69 ALA A C 1
ATOM 519 O O . ALA A 1 69 ? 45.710 98.259 14.642 1.00 25.76 69 ALA A O 1
ATOM 521 N N . LEU A 1 70 ? 44.425 96.829 13.476 1.00 26.37 70 LEU A N 1
ATOM 522 C CA . LEU A 1 70 ? 43.205 97.102 14.259 1.00 28.60 70 LEU A CA 1
ATOM 523 C C . LEU A 1 70 ? 42.971 96.131 15.427 1.00 30.36 70 LEU A C 1
ATOM 524 O O . LEU A 1 70 ? 41.964 96.248 16.135 1.00 30.88 70 LEU A O 1
ATOM 529 N N . GLY A 1 71 ? 43.929 95.217 15.644 1.00 31.33 71 GLY A N 1
ATOM 530 C CA . GLY A 1 71 ? 43.805 94.112 16.599 1.00 33.36 71 GLY A CA 1
ATOM 531 C C . GLY A 1 71 ? 43.652 94.504 18.064 1.00 35.27 71 GLY A C 1
ATOM 532 O O . GLY A 1 71 ? 42.857 93.908 18.787 1.00 34.51 71 GLY A O 1
ATOM 533 N N . ASN A 1 72 ? 44.405 95.506 18.509 1.00 37.30 72 ASN A N 1
ATOM 534 C CA . ASN A 1 72 ? 44.274 95.980 19.886 1.00 40.17 72 ASN A CA 1
ATOM 535 C C . ASN A 1 72 ? 42.835 96.421 20.177 1.00 40.72 72 ASN A C 1
ATOM 536 O O . ASN A 1 72 ? 42.261 96.064 21.205 1.00 40.56 72 ASN A O 1
ATOM 541 N N . GLU A 1 73 ? 42.242 97.149 19.239 1.00 41.18 73 GLU A N 1
ATOM 542 C CA . GLU A 1 73 ? 40.875 97.646 19.372 1.00 42.16 73 GLU A CA 1
ATOM 543 C C . GLU A 1 73 ? 39.784 96.576 19.215 1.00 41.89 73 GLU A C 1
ATOM 544 O O . GLU A 1 73 ? 38.742 96.642 19.873 1.00 42.07 73 GLU A O 1
ATOM 550 N N . ASP A 1 74 ? 40.008 95.592 18.353 1.00 40.64 74 ASP A N 1
ATOM 551 C CA . ASP A 1 74 ? 39.007 94.564 18.118 1.00 39.36 74 ASP A CA 1
ATOM 552 C C . ASP A 1 74 ? 39.702 93.284 17.682 1.00 38.55 74 ASP A C 1
ATOM 553 O O . ASP A 1 74 ? 40.280 93.243 16.600 1.00 38.18 74 ASP A O 1
ATOM 558 N N . PRO A 1 75 ? 39.612 92.217 18.513 1.00 37.98 75 PRO A N 1
ATOM 559 C CA . PRO A 1 75 ? 40.397 90.988 18.343 1.00 36.46 75 PRO A CA 1
ATOM 560 C C . PRO A 1 75 ? 40.174 90.244 17.036 1.00 35.04 75 PRO A C 1
ATOM 561 O O . PRO A 1 75 ? 41.064 89.539 16.586 1.00 34.22 75 PRO A O 1
ATOM 565 N N . LEU A 1 76 ? 38.997 90.374 16.442 1.00 33.42 76 LEU A N 1
ATOM 566 C CA . LEU A 1 76 ? 38.720 89.681 15.193 1.00 32.85 76 LEU A CA 1
ATOM 567 C C . LEU A 1 76 ? 39.705 90.121 14.087 1.00 31.34 76 LEU A C 1
ATOM 568 O O . LEU A 1 76 ? 39.867 89.407 13.087 1.00 30.07 76 LEU A O 1
ATOM 573 N N . PHE A 1 77 ? 40.318 91.293 14.269 1.00 30.52 77 PHE A N 1
ATOM 574 C CA . PHE A 1 77 ? 41.208 91.873 13.226 1.00 29.93 77 PHE A CA 1
ATOM 575 C C . PHE A 1 77 ? 42.645 91.293 13.275 1.00 30.04 77 PHE A C 1
ATOM 576 O O . PHE A 1 77 ? 43.486 91.584 12.404 1.00 29.31 77 PHE A O 1
ATOM 584 N N . GLU A 1 78 ? 42.930 90.464 14.278 1.00 29.79 78 GLU A N 1
ATOM 585 C CA . GLU A 1 78 ? 44.265 89.835 14.359 1.00 30.31 78 GLU A CA 1
ATOM 586 C C . GLU A 1 78 ? 44.271 88.302 14.367 1.00 29.41 78 GLU A C 1
ATOM 587 O O . GLU A 1 78 ? 45.299 87.677 14.694 1.00 28.81 78 GLU A O 1
ATOM 593 N N . ILE A 1 79 ? 43.156 87.680 14.001 1.00 28.26 79 ILE A N 1
ATOM 594 C CA . ILE A 1 79 ? 43.155 86.222 13.885 1.00 28.24 79 ILE A CA 1
ATOM 595 C C . ILE A 1 79 ? 44.145 85.719 12.816 1.00 27.18 79 ILE A C 1
ATOM 596 O O . ILE A 1 79 ? 44.624 84.594 12.897 1.00 27.56 79 ILE A O 1
ATOM 601 N N . ASP A 1 80 ? 44.454 86.562 11.836 1.00 26.23 80 ASP A N 1
ATOM 602 C CA . ASP A 1 80 ? 45.389 86.221 10.770 1.00 25.45 80 ASP A CA 1
ATOM 603 C C . ASP A 1 80 ? 46.850 86.199 11.233 1.00 26.02 80 ASP A C 1
ATOM 604 O O . ASP A 1 80 ? 47.762 85.855 10.448 1.00 25.96 80 ASP A O 1
ATOM 609 N N . SER A 1 81 ? 47.079 86.557 12.497 1.00 25.79 81 SER A N 1
ATOM 610 C CA . SER A 1 81 ? 48.428 86.604 13.051 1.00 26.09 81 SER A CA 1
ATOM 611 C C . SER A 1 81 ? 48.698 85.563 14.153 1.00 26.46 81 SER A C 1
ATOM 612 O O . SER A 1 81 ? 49.742 85.611 14.800 1.00 26.80 81 SER A O 1
ATOM 615 N N . VAL A 1 82 ? 47.757 84.647 14.380 1.00 26.72 82 VAL A N 1
ATOM 616 C CA . VAL A 1 82 ? 47.974 83.554 15.342 1.00 27.21 82 VAL A CA 1
ATOM 617 C C . VAL A 1 82 ? 48.925 82.508 14.735 1.00 26.79 82 VAL A C 1
ATOM 618 O O . VAL A 1 82 ? 48.597 81.928 13.703 1.00 27.57 82 VAL A O 1
ATOM 622 N N . PRO A 1 83 ? 50.111 82.300 15.341 1.00 26.92 83 PRO A N 1
ATOM 623 C CA . PRO A 1 83 ? 51.071 81.373 14.730 1.00 27.65 83 PRO A CA 1
ATOM 624 C C . PRO A 1 83 ? 50.526 79.978 14.482 1.00 29.25 83 PRO A C 1
ATOM 625 O O . PRO A 1 83 ? 49.850 79.388 15.349 1.00 29.47 83 PRO A O 1
ATOM 629 N N . PHE A 1 84 ? 50.759 79.498 13.268 1.00 29.48 84 PHE A N 1
ATOM 630 C CA . PHE A 1 84 ? 50.438 78.144 12.839 1.00 31.40 84 PHE A CA 1
ATOM 631 C C . PHE A 1 84 ? 48.950 77.747 12.802 1.00 32.11 84 PHE A C 1
ATOM 632 O O . PHE A 1 84 ? 48.610 76.581 12.538 1.00 32.93 84 PHE A O 1
ATOM 640 N N . LEU A 1 85 ? 48.063 78.710 13.034 1.00 31.54 85 LEU A N 1
ATOM 641 C CA . LEU A 1 85 ? 46.642 78.466 12.829 1.00 30.84 85 LEU A CA 1
ATOM 642 C C . LEU A 1 85 ? 46.302 78.285 11.345 1.00 30.56 85 LEU A C 1
ATOM 643 O O . LEU A 1 85 ? 45.500 77.421 10.962 1.00 29.94 85 LEU A O 1
ATOM 648 N N . ALA A 1 86 ? 46.908 79.106 10.488 1.00 30.07 86 ALA A N 1
ATOM 649 C CA . ALA A 1 86 ? 46.629 79.043 9.053 1.00 30.01 86 ALA A CA 1
ATOM 650 C C . ALA A 1 86 ? 47.892 79.447 8.275 1.00 30.87 86 ALA A C 1
ATOM 651 O O . ALA A 1 86 ? 48.022 80.586 7.827 1.00 31.60 86 ALA A O 1
ATOM 653 N N . SER A 1 87 ? 48.825 78.514 8.140 1.00 30.34 87 SER A N 1
ATOM 654 C CA . SER A 1 87 ? 50.175 78.871 7.717 1.00 29.82 87 SER A CA 1
ATOM 655 C C . SER A 1 87 ? 50.444 78.626 6.248 1.00 29.22 87 SER A C 1
ATOM 656 O O . SER A 1 87 ? 51.472 79.057 5.723 1.00 28.68 87 SER A O 1
ATOM 659 N N . SER A 1 88 ? 49.528 77.911 5.594 1.00 28.71 88 SER A N 1
ATOM 660 C CA . SER A 1 88 ? 49.553 77.768 4.135 1.00 27.88 88 SER A CA 1
ATOM 661 C C . SER A 1 88 ? 48.588 78.780 3.502 1.00 27.09 88 SER A C 1
ATOM 662 O O . SER A 1 88 ? 47.670 79.254 4.162 1.00 26.03 88 SER A O 1
ATOM 665 N N . PHE A 1 89 ? 48.807 79.148 2.244 1.00 25.99 89 PHE A N 1
ATOM 666 C CA . PHE A 1 89 ? 47.835 80.043 1.577 1.00 26.37 89 PHE A CA 1
ATOM 667 C C . PHE A 1 89 ? 46.420 79.495 1.558 1.00 27.00 89 PHE A C 1
ATOM 668 O O . PHE A 1 89 ? 45.462 80.263 1.711 1.00 27.54 89 PHE A O 1
ATOM 676 N N . ASN A 1 90 ? 46.279 78.177 1.343 1.00 27.44 90 ASN A N 1
ATOM 677 C CA . ASN A 1 90 ? 44.927 77.556 1.252 1.00 28.54 90 ASN A CA 1
ATOM 678 C C . ASN A 1 90 ? 44.191 77.681 2.578 1.00 27.84 90 ASN A C 1
ATOM 679 O O . ASN A 1 90 ? 43.035 78.078 2.612 1.00 28.21 90 ASN A O 1
ATOM 684 N N . GLU A 1 91 ? 44.885 77.407 3.679 1.00 28.16 91 GLU A N 1
ATOM 685 C CA . GLU A 1 91 ? 44.295 77.651 5.012 1.00 29.34 91 GLU A CA 1
ATOM 686 C C . GLU A 1 91 ? 43.998 79.141 5.225 1.00 28.41 91 GLU A C 1
ATOM 687 O O . GLU A 1 91 ? 42.942 79.479 5.758 1.00 27.48 91 GLU A O 1
ATOM 693 N N . SER A 1 92 ? 44.957 80.014 4.862 1.00 27.99 92 SER A N 1
ATOM 694 C CA . SER A 1 92 ? 44.792 81.471 5.018 1.00 27.44 92 SER A CA 1
ATOM 695 C C . SER A 1 92 ? 43.524 81.955 4.317 1.00 27.68 92 SER A C 1
ATOM 696 O O . SER A 1 92 ? 42.760 82.765 4.867 1.00 27.57 92 SER A O 1
ATOM 699 N N . GLU A 1 93 ? 43.324 81.446 3.109 1.00 28.37 93 GLU A N 1
ATOM 700 C CA . GLU A 1 93 ? 42.210 81.811 2.253 1.00 30.45 93 GLU A CA 1
ATOM 701 C C . GLU A 1 93 ? 40.857 81.416 2.866 1.00 30.51 93 GLU A C 1
ATOM 702 O O . GLU A 1 93 ? 39.907 82.180 2.802 1.00 30.01 93 GLU A O 1
ATOM 708 N N . LYS A 1 94 ? 40.810 80.236 3.474 1.00 31.91 94 LYS A N 1
ATOM 709 C CA . LYS A 1 94 ? 39.636 79.733 4.155 1.00 33.12 94 LYS A CA 1
ATOM 710 C C . LYS A 1 94 ? 39.399 80.570 5.395 1.00 32.54 94 LYS A C 1
ATOM 711 O O . LYS A 1 94 ? 38.272 80.998 5.653 1.00 32.66 94 LYS A O 1
ATOM 717 N N . LEU A 1 95 ? 40.468 80.847 6.140 1.00 31.63 95 LEU A N 1
ATOM 718 C CA . LEU A 1 95 ? 40.366 81.732 7.293 1.00 30.69 95 LEU A CA 1
ATOM 719 C C . LEU A 1 95 ? 39.831 83.123 6.888 1.00 30.69 95 LEU A C 1
ATOM 720 O O . LEU A 1 95 ? 38.981 83.694 7.582 1.00 30.83 95 LEU A O 1
ATOM 725 N N . TRP A 1 96 ? 40.323 83.655 5.765 1.00 30.04 96 TRP A N 1
ATOM 726 C CA . TRP A 1 96 ? 39.928 84.980 5.281 1.00 29.91 96 TRP A CA 1
ATOM 727 C C . TRP A 1 96 ? 38.433 85.012 4.921 1.00 31.19 96 TRP A C 1
ATOM 728 O O . TRP A 1 96 ? 37.706 85.940 5.270 1.00 30.27 96 TRP A O 1
ATOM 739 N N . LYS A 1 97 ? 37.992 83.978 4.223 1.00 33.19 97 LYS A N 1
ATOM 740 C CA . LYS A 1 97 ? 36.587 83.838 3.835 1.00 35.61 97 LYS A CA 1
ATOM 741 C C . LYS A 1 97 ? 35.655 83.858 5.084 1.00 35.51 97 LYS A C 1
ATOM 742 O O . LYS A 1 97 ? 34.598 84.488 5.057 1.00 36.10 97 LYS A O 1
ATOM 748 N N . ALA A 1 98 ? 36.079 83.220 6.178 1.00 35.39 98 ALA A N 1
ATOM 749 C CA . ALA A 1 98 ? 35.386 83.267 7.489 1.00 34.87 98 ALA A CA 1
ATOM 750 C C . ALA A 1 98 ? 35.542 84.595 8.244 1.00 35.03 98 ALA A C 1
ATOM 751 O O . ALA A 1 98 ? 34.671 84.969 9.048 1.00 34.31 98 ALA A O 1
ATOM 753 N N . THR A 1 99 ? 36.666 85.282 8.029 1.00 33.06 99 THR A N 1
ATOM 754 C CA . THR A 1 99 ? 36.981 86.513 8.771 1.00 32.79 99 THR A CA 1
ATOM 755 C C . THR A 1 99 ? 36.318 87.742 8.143 1.00 32.95 99 THR A C 1
ATOM 756 O O . THR A 1 99 ? 35.741 88.597 8.859 1.00 32.00 99 THR A O 1
ATOM 760 N N . ARG A 1 100 ? 36.398 87.811 6.812 1.00 32.05 100 ARG A N 1
ATOM 761 C CA . ARG A 1 100 ? 35.982 88.987 6.044 1.00 32.30 100 ARG A CA 1
ATOM 762 C C . ARG A 1 100 ? 34.589 89.563 6.403 1.00 32.04 100 ARG A C 1
ATOM 763 O O . ARG A 1 100 ? 34.492 90.761 6.681 1.00 30.82 100 ARG A O 1
ATOM 771 N N . PRO A 1 101 ? 33.511 88.723 6.370 1.00 32.51 101 PRO A N 1
ATOM 772 C CA . PRO A 1 101 ? 32.199 89.357 6.618 1.00 32.60 101 PRO A CA 1
ATOM 773 C C . PRO A 1 101 ? 32.082 89.960 8.014 1.00 32.44 101 PRO A C 1
ATOM 774 O O . PRO A 1 101 ? 31.450 91.005 8.166 1.00 33.06 101 PRO A O 1
ATOM 778 N N . LEU A 1 102 ? 32.692 89.318 9.011 1.00 31.97 102 LEU A N 1
ATOM 779 C CA . LEU A 1 102 ? 32.759 89.868 10.362 1.00 32.31 102 LEU A CA 1
ATOM 780 C C . LEU A 1 102 ? 33.485 91.209 10.442 1.00 31.89 102 LEU A C 1
ATOM 781 O O . LEU A 1 102 ? 33.036 92.141 11.136 1.00 32.17 102 LEU A O 1
ATOM 786 N N . LEU A 1 103 ? 34.616 91.311 9.744 1.00 30.11 103 LEU A N 1
ATOM 787 C CA . LEU A 1 103 ? 35.348 92.578 9.675 1.00 29.43 103 LEU A CA 1
ATOM 788 C C . LEU A 1 103 ? 34.537 93.680 8.984 1.00 28.54 103 LEU A C 1
ATOM 789 O O . LEU A 1 103 ? 34.598 94.822 9.374 1.00 27.72 103 LEU A O 1
ATOM 794 N N . ALA A 1 104 ? 33.813 93.315 7.939 1.00 28.79 104 ALA A N 1
ATOM 795 C CA . ALA A 1 104 ? 33.059 94.263 7.143 1.00 29.66 104 ALA A CA 1
ATOM 796 C C . ALA A 1 104 ? 31.925 94.840 7.993 1.00 30.96 104 ALA A C 1
ATOM 797 O O . ALA A 1 104 ? 31.603 96.048 7.922 1.00 31.07 104 ALA A O 1
ATOM 799 N N . GLN A 1 105 ? 31.355 93.976 8.833 1.00 31.45 105 GLN A N 1
ATOM 800 C CA . GLN A 1 105 ? 30.318 94.404 9.739 1.00 33.25 105 GLN A CA 1
ATOM 801 C C . GLN A 1 105 ? 30.861 95.267 10.854 1.00 32.17 105 GLN A C 1
ATOM 802 O O . GLN A 1 105 ? 30.302 96.333 11.117 1.00 31.93 105 GLN A O 1
ATOM 808 N N . ARG A 1 106 ? 31.981 94.861 11.452 1.00 32.34 106 ARG A N 1
ATOM 809 C CA . ARG A 1 106 ? 32.617 95.674 12.509 1.00 31.99 106 ARG A CA 1
ATOM 810 C C . ARG A 1 106 ? 33.060 97.035 11.977 1.00 31.34 106 ARG A C 1
ATOM 811 O O . ARG A 1 106 ? 32.975 98.039 12.694 1.00 31.11 106 ARG A O 1
ATOM 819 N N . LEU A 1 107 ? 33.541 97.073 10.736 1.00 29.60 107 LEU A N 1
ATOM 820 C CA . LEU A 1 107 ? 33.946 98.347 10.136 1.00 29.96 107 LEU A CA 1
ATOM 821 C C . LEU A 1 107 ? 32.757 99.254 9.785 1.00 30.03 107 LEU A C 1
ATOM 822 O O . LEU A 1 107 ? 32.815 100.468 9.969 1.00 28.19 107 LEU A O 1
ATOM 827 N N . ASP A 1 108 ? 31.691 98.656 9.270 1.00 31.46 108 ASP A N 1
ATOM 828 C CA . ASP A 1 108 ? 30.497 99.430 8.903 1.00 33.89 108 ASP A CA 1
ATOM 829 C C . ASP A 1 108 ? 29.957 100.213 10.124 1.00 34.89 108 ASP A C 1
ATOM 830 O O . ASP A 1 108 ? 29.588 101.383 10.003 1.00 35.08 108 ASP A O 1
ATOM 835 N N . LYS A 1 109 ? 29.950 99.576 11.295 1.00 35.69 109 LYS A N 1
ATOM 836 C CA . LYS A 1 109 ? 29.518 100.218 12.538 1.00 37.30 109 LYS A CA 1
ATOM 837 C C . LYS A 1 109 ? 30.414 101.411 12.891 1.00 36.75 109 LYS A C 1
ATOM 838 O O . LYS A 1 109 ? 30.031 102.277 13.668 1.00 37.24 109 LYS A O 1
ATOM 844 N N . GLN A 1 110 ? 31.595 101.472 12.288 1.00 35.91 110 GLN A N 1
ATOM 845 C CA . GLN A 1 110 ? 32.523 102.561 12.551 1.00 34.73 110 GLN A CA 1
ATOM 846 C C . GLN A 1 110 ? 32.554 103.614 11.447 1.00 33.07 110 GLN A C 1
ATOM 847 O O . GLN A 1 110 ? 33.438 104.480 11.451 1.00 32.59 110 GLN A O 1
ATOM 853 N N . GLY A 1 111 ? 31.629 103.539 10.492 1.00 31.13 111 GLY A N 1
ATOM 854 C CA . GLY A 1 111 ? 31.635 104.493 9.379 1.00 28.93 111 GLY A CA 1
ATOM 855 C C . GLY A 1 111 ? 32.723 104.185 8.338 1.00 27.53 111 GLY A C 1
ATOM 856 O O . GLY A 1 111 ? 33.215 105.091 7.649 1.00 26.83 111 GLY A O 1
ATOM 857 N N . ILE A 1 112 ? 33.081 102.902 8.224 1.00 26.88 112 ILE A N 1
ATOM 858 C CA . ILE A 1 112 ? 34.097 102.443 7.252 1.00 26.14 112 ILE A CA 1
ATOM 859 C C . ILE A 1 112 ? 33.601 101.312 6.342 1.00 25.24 112 ILE A C 1
ATOM 860 O O . ILE A 1 112 ? 32.968 100.390 6.820 1.00 25.02 112 ILE A O 1
ATOM 865 N N . VAL A 1 113 ? 33.942 101.365 5.051 1.00 24.08 113 VAL A N 1
ATOM 866 C CA . VAL A 1 113 ? 33.600 100.322 4.090 1.00 24.34 113 VAL A CA 1
ATOM 867 C C . VAL A 1 113 ? 34.859 99.502 3.761 1.00 24.65 113 VAL A C 1
ATOM 868 O O . VAL A 1 113 ? 35.880 100.067 3.371 1.00 23.66 113 VAL A O 1
ATOM 872 N N . LEU A 1 114 ? 34.758 98.186 3.922 1.00 24.38 114 LEU A N 1
ATOM 873 C CA . LEU A 1 114 ? 35.790 97.250 3.505 1.00 25.49 114 LEU A CA 1
ATOM 874 C C . LEU A 1 114 ? 35.669 97.072 2.004 1.00 24.46 114 LEU A C 1
ATOM 875 O O . LEU A 1 114 ? 34.664 96.577 1.515 1.00 25.09 114 LEU A O 1
ATOM 880 N N . VAL A 1 115 ? 36.673 97.539 1.269 1.00 23.03 115 VAL A N 1
ATOM 881 C CA . VAL A 1 115 ? 36.645 97.465 -0.178 1.00 21.77 115 VAL A CA 1
ATOM 882 C C . VAL A 1 115 ? 37.260 96.126 -0.642 1.00 21.91 115 VAL A C 1
ATOM 883 O O . VAL A 1 115 ? 36.589 95.329 -1.325 1.00 22.16 115 VAL A O 1
ATOM 887 N N . TYR A 1 116 ? 38.518 95.858 -0.288 1.00 20.50 116 TYR A N 1
ATOM 888 C CA . TYR A 1 116 ? 39.097 94.551 -0.635 1.00 19.49 116 TYR A CA 1
ATOM 889 C C . TYR A 1 116 ? 40.264 94.213 0.295 1.00 19.67 116 TYR A C 1
ATOM 890 O O . TYR A 1 116 ? 40.767 95.099 0.979 1.00 19.70 116 TYR A O 1
ATOM 899 N N . GLY A 1 117 ? 40.650 92.925 0.310 1.00 19.84 117 GLY A N 1
ATOM 900 C CA . GLY A 1 117 ? 41.810 92.408 1.033 1.00 19.65 117 GLY A CA 1
ATOM 901 C C . GLY A 1 117 ? 42.839 91.784 0.099 1.00 20.30 117 GLY A C 1
ATOM 902 O O . GLY A 1 117 ? 42.535 91.425 -1.047 1.00 20.78 117 GLY A O 1
ATOM 903 N N . SER A 1 118 ? 44.082 91.676 0.572 1.00 19.78 118 SER A N 1
ATOM 904 C CA . SER A 1 118 ? 45.097 90.880 -0.124 1.00 18.57 118 SER A CA 1
ATOM 905 C C . SER A 1 118 ? 46.086 90.451 0.918 1.00 19.05 118 SER A C 1
ATOM 906 O O . SER A 1 118 ? 46.272 91.148 1.919 1.00 18.80 118 SER A O 1
ATOM 909 N N . PRO A 1 119 ? 46.685 89.260 0.720 1.00 19.45 119 PRO A N 1
ATOM 910 C CA . PRO A 1 119 ? 47.604 88.753 1.734 1.00 18.82 119 PRO A CA 1
ATOM 911 C C . PRO A 1 119 ? 49.061 89.176 1.476 1.00 18.22 119 PRO A C 1
ATOM 912 O O . PRO A 1 119 ? 49.481 89.356 0.332 1.00 18.27 119 PRO A O 1
ATOM 916 N N . TRP A 1 120 ? 49.794 89.368 2.551 1.00 17.90 120 TRP A N 1
ATOM 917 C CA . TRP A 1 120 ? 51.253 89.295 2.531 1.00 18.23 120 TRP A CA 1
ATOM 918 C C . TRP A 1 120 ? 51.645 87.814 2.328 1.00 18.60 120 TRP A C 1
ATOM 919 O O . TRP A 1 120 ? 50.810 86.915 2.480 1.00 18.58 120 TRP A O 1
ATOM 930 N N . PRO A 1 121 ? 52.918 87.559 1.965 1.00 18.49 121 PRO A N 1
ATOM 931 C CA . PRO A 1 121 ? 53.406 86.190 1.996 1.00 19.52 121 PRO A CA 1
ATOM 932 C C . PRO A 1 121 ? 53.592 85.718 3.452 1.00 20.12 121 PRO A C 1
ATOM 933 O O . PRO A 1 121 ? 53.469 86.519 4.393 1.00 20.64 121 PRO A O 1
ATOM 937 N N . PRO A 1 122 ? 53.831 84.408 3.646 1.00 20.21 122 PRO A N 1
ATOM 938 C CA . PRO A 1 122 ? 54.030 83.863 4.986 1.00 20.32 122 PRO A CA 1
ATOM 939 C C . PRO A 1 122 ? 55.209 84.500 5.723 1.00 20.62 122 PRO A C 1
ATOM 940 O O . PRO A 1 122 ? 56.182 84.941 5.078 1.00 20.48 122 PRO A O 1
ATOM 944 N N . GLN A 1 123 ? 55.135 84.564 7.059 1.00 20.18 123 GLN A N 1
ATOM 945 C CA . GLN A 1 123 ? 56.136 85.311 7.828 1.00 20.95 123 GLN A CA 1
ATOM 946 C C . GLN A 1 123 ? 57.297 84.400 8.233 1.00 22.17 123 GLN A C 1
ATOM 947 O O . GLN A 1 123 ? 57.085 83.376 8.881 1.00 23.31 123 GLN A O 1
ATOM 953 N N . GLY A 1 124 ? 58.509 84.783 7.855 1.00 22.76 124 GLY A N 1
ATOM 954 C CA . GLY A 1 124 ? 59.750 84.089 8.311 1.00 22.59 124 GLY A CA 1
ATOM 955 C C . GLY A 1 124 ? 60.466 84.916 9.374 1.00 22.29 124 GLY A C 1
ATOM 956 O O . GLY A 1 124 ? 59.979 85.989 9.799 1.00 22.36 124 GLY A O 1
ATOM 957 N N . ILE A 1 125 ? 61.612 84.412 9.814 1.00 22.30 125 ILE A N 1
ATOM 958 C CA . ILE A 1 125 ? 62.424 85.052 10.855 1.00 22.63 125 ILE A CA 1
ATOM 959 C C . ILE A 1 125 ? 63.754 85.464 10.256 1.00 22.03 125 ILE A C 1
ATOM 960 O O . ILE A 1 125 ? 64.369 84.676 9.559 1.00 20.75 125 ILE A O 1
ATOM 965 N N . TYR A 1 126 ? 64.163 86.716 10.493 1.00 20.83 126 TYR A N 1
ATOM 966 C CA . TYR A 1 126 ? 65.441 87.221 9.998 1.00 21.99 126 TYR A CA 1
ATOM 967 C C . TYR A 1 126 ? 66.345 87.501 11.178 1.00 21.99 126 TYR A C 1
ATOM 968 O O . TYR A 1 126 ? 65.928 88.140 12.141 1.00 21.27 126 TYR A O 1
ATOM 977 N N . THR A 1 127 ? 67.591 87.071 11.092 1.00 23.54 127 THR A N 1
ATOM 978 C CA . THR A 1 127 ? 68.501 87.214 12.235 1.00 25.32 127 THR A CA 1
ATOM 979 C C . THR A 1 127 ? 69.905 87.554 11.750 1.00 27.06 127 THR A C 1
ATOM 980 O O . THR A 1 127 ? 70.206 87.432 10.545 1.00 26.61 127 THR A O 1
ATOM 984 N N . LYS A 1 128 ? 70.756 87.97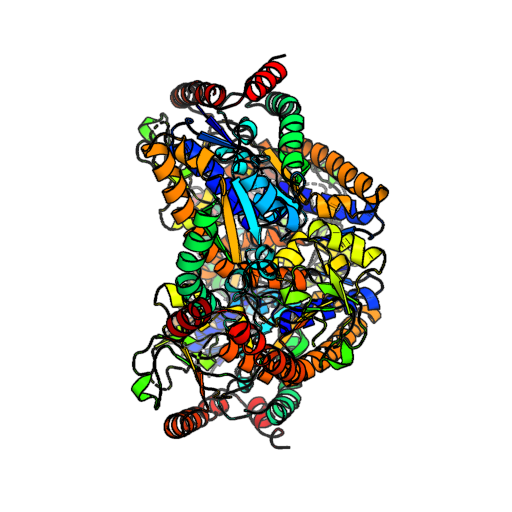7 12.688 1.00 27.61 128 LYS A N 1
ATOM 985 C CA . LYS A 1 128 ? 72.145 88.295 12.374 1.00 29.42 128 LYS A CA 1
ATOM 986 C C . LYS A 1 128 ? 73.082 87.144 12.701 1.00 30.73 128 LYS A C 1
ATOM 987 O O . LYS A 1 128 ? 74.234 87.181 12.276 1.00 30.30 128 LYS A O 1
ATOM 993 N N . LYS A 1 129 ? 72.562 86.141 13.426 1.00 31.50 129 LYS A N 1
ATOM 994 C CA . LYS A 1 129 ? 73.325 84.953 13.852 1.00 33.48 129 LYS A CA 1
ATOM 995 C C . LYS A 1 129 ? 72.456 83.733 13.653 1.00 32.65 129 LYS A C 1
ATOM 996 O O . LYS A 1 129 ? 71.249 83.860 13.627 1.00 33.40 129 LYS A O 1
ATOM 1002 N N . PRO A 1 130 ? 73.056 82.540 13.545 1.00 33.03 130 PRO A N 1
ATOM 1003 C CA . PRO A 1 130 ? 72.215 81.356 13.460 1.00 32.39 130 PRO A CA 1
ATOM 1004 C C . PRO A 1 130 ? 71.260 81.207 14.657 1.00 31.74 130 PRO A C 1
ATOM 1005 O O . PRO A 1 130 ? 71.617 81.525 15.792 1.00 31.87 130 PRO A O 1
ATOM 1009 N N . VAL A 1 131 ? 70.067 80.707 14.388 1.00 30.53 131 VAL A N 1
ATOM 1010 C CA . VAL A 1 131 ? 69.075 80.430 15.414 1.00 30.36 131 VAL A CA 1
ATOM 1011 C C . VAL A 1 131 ? 68.500 79.032 15.173 1.00 30.37 131 VAL A C 1
ATOM 1012 O O . VAL A 1 131 ? 68.150 78.693 14.048 1.00 30.64 131 VAL A O 1
ATOM 1016 N N . ALA A 1 132 ? 68.412 78.218 16.236 1.00 29.62 132 ALA A N 1
ATOM 1017 C CA . ALA A 1 132 ? 67.850 76.868 16.154 1.00 29.06 132 ALA A CA 1
ATOM 1018 C C . ALA A 1 132 ? 66.735 76.587 17.193 1.00 28.30 132 ALA A C 1
ATOM 1019 O O . ALA A 1 132 ? 66.072 75.562 17.123 1.00 28.65 132 ALA A O 1
ATOM 1021 N N . ALA A 1 133 ? 66.559 77.494 18.153 1.00 28.26 133 ALA A N 1
ATOM 1022 C CA . ALA A 1 133 ? 65.543 77.381 19.210 1.00 28.04 133 ALA A CA 1
ATOM 1023 C C . ALA A 1 133 ? 65.287 78.759 19.825 1.00 27.83 133 ALA A C 1
ATOM 1024 O O . ALA A 1 133 ? 66.103 79.642 19.681 1.00 26.41 133 ALA A O 1
ATOM 1026 N N . LEU A 1 134 ? 64.165 78.924 20.529 1.00 28.87 134 LEU A N 1
ATOM 1027 C CA . LEU A 1 134 ? 63.838 80.212 21.193 1.00 29.93 134 LEU A CA 1
ATOM 1028 C C . LEU A 1 134 ? 64.931 80.790 22.082 1.00 30.17 134 LEU A C 1
ATOM 1029 O O . LEU A 1 134 ? 65.113 82.020 22.134 1.00 29.77 134 LEU A O 1
ATOM 1034 N N . ALA A 1 135 ? 65.701 79.908 22.741 1.00 30.32 135 ALA A N 1
ATOM 1035 C CA . ALA A 1 135 ? 66.815 80.316 23.595 1.00 30.21 135 ALA A CA 1
ATOM 1036 C C . ALA A 1 135 ? 67.786 81.270 22.897 1.00 30.43 135 ALA A C 1
ATOM 1037 O O . ALA A 1 135 ? 68.362 82.154 23.531 1.00 30.53 135 ALA A O 1
ATOM 1039 N N . ASP A 1 136 ? 67.968 81.075 21.591 1.00 30.64 136 ASP A N 1
ATOM 1040 C CA . ASP A 1 136 ? 68.863 81.909 20.789 1.00 31.41 136 ASP A CA 1
ATOM 1041 C C . ASP A 1 136 ? 68.366 83.371 20.718 1.00 31.76 136 ASP A C 1
ATOM 1042 O O . ASP A 1 136 ? 69.165 84.314 20.536 1.00 32.54 136 ASP A O 1
ATOM 1047 N N . LEU A 1 137 ? 67.068 83.544 20.948 1.00 31.36 137 LEU A N 1
ATOM 1048 C CA . LEU A 1 137 ? 66.429 84.846 20.866 1.00 32.93 137 LEU A CA 1
ATOM 1049 C C . LEU A 1 137 ? 66.115 85.472 22.238 1.00 33.03 137 LEU A C 1
ATOM 1050 O O . LEU A 1 137 ? 65.523 86.546 22.328 1.00 33.26 137 LEU A O 1
ATOM 1055 N N . LYS A 1 138 ? 66.559 84.814 23.311 1.00 33.39 138 LYS A N 1
ATOM 1056 C CA . LYS A 1 138 ? 66.271 85.289 24.660 1.00 33.46 138 LYS A CA 1
ATOM 1057 C C . LYS A 1 138 ? 66.938 86.637 24.873 1.00 33.74 138 LYS A C 1
ATOM 1058 O O . LYS A 1 138 ? 68.155 86.768 24.685 1.00 34.51 138 LYS A O 1
ATOM 1064 N N . GLY A 1 139 ? 66.138 87.644 25.235 1.00 33.28 139 GLY A N 1
ATOM 1065 C CA . GLY A 1 139 ? 66.644 88.994 25.440 1.00 33.05 139 GLY A CA 1
ATOM 1066 C C . GLY A 1 139 ? 67.014 89.765 24.173 1.00 33.19 139 GLY A C 1
ATOM 1067 O O . GLY A 1 139 ? 67.469 90.909 24.254 1.00 33.32 139 GLY A O 1
ATOM 1068 N N . THR A 1 140 ? 66.836 89.140 23.009 1.00 32.65 140 THR A N 1
ATOM 1069 C CA . THR A 1 140 ? 67.063 89.798 21.722 1.00 32.90 140 THR A CA 1
ATOM 1070 C C . THR A 1 140 ? 66.031 90.915 21.500 1.00 31.50 140 THR A C 1
ATOM 1071 O O . THR A 1 140 ? 64.844 90.726 21.772 1.00 31.86 140 THR A O 1
ATOM 1075 N N . ARG A 1 141 ? 66.512 92.074 21.048 1.00 30.89 141 ARG A N 1
ATOM 1076 C CA . ARG A 1 141 ? 65.663 93.210 20.635 1.00 30.73 141 ARG A CA 1
ATOM 1077 C C . ARG A 1 141 ? 65.027 92.803 19.320 1.00 29.02 141 ARG A C 1
ATOM 1078 O O . ARG A 1 141 ? 65.683 92.737 18.294 1.00 28.60 141 ARG A O 1
ATOM 1086 N N . PHE A 1 142 ? 63.762 92.444 19.389 1.00 27.90 142 PHE A N 1
ATOM 1087 C CA . PHE A 1 142 ? 63.141 91.761 18.274 1.00 27.48 142 PHE A CA 1
ATOM 1088 C C . PHE A 1 142 ? 62.018 92.671 17.762 1.00 26.87 142 PHE A C 1
ATOM 1089 O O . PHE A 1 142 ? 61.149 93.101 18.528 1.00 27.46 142 PHE A O 1
ATOM 1097 N N . ARG A 1 143 ? 62.057 92.992 16.477 1.00 26.03 143 ARG A N 1
ATOM 1098 C CA . ARG A 1 143 ? 61.034 93.864 15.888 1.00 25.69 143 ARG A CA 1
ATOM 1099 C C . ARG A 1 143 ? 59.629 93.299 16.020 1.00 25.31 143 ARG A C 1
ATOM 1100 O O . ARG A 1 143 ? 59.384 92.135 15.674 1.00 26.74 143 ARG A O 1
ATOM 1108 N N . ALA A 1 144 ? 58.700 94.124 16.501 1.00 24.04 144 ALA A N 1
ATOM 1109 C CA . ALA A 1 144 ? 57.264 93.815 16.425 1.00 23.54 144 ALA A CA 1
ATOM 1110 C C . ALA A 1 144 ? 56.611 94.871 15.531 1.00 23.35 144 ALA A C 1
ATOM 1111 O O . ALA A 1 144 ? 57.150 95.951 15.390 1.00 23.17 144 ALA A O 1
ATOM 1113 N N . TYR A 1 145 ? 55.466 94.559 14.918 1.00 22.73 145 TYR A N 1
ATOM 1114 C CA . TYR A 1 145 ? 54.841 95.530 14.008 1.00 23.06 145 TYR A CA 1
ATOM 1115 C C . TYR A 1 145 ? 53.340 95.678 14.205 1.00 23.49 145 TYR A C 1
ATOM 1116 O O . TYR A 1 145 ? 52.652 96.335 13.409 1.00 23.40 145 TYR A O 1
ATOM 1125 N N . SER A 1 146 ? 52.850 95.062 15.276 1.00 24.50 146 SER A N 1
ATOM 1126 C CA . SER A 1 146 ? 51.419 94.988 15.594 1.00 25.92 146 SER A CA 1
ATOM 1127 C C . SER A 1 146 ? 51.304 94.544 17.064 1.00 26.87 146 SER A C 1
ATOM 1128 O O . SER A 1 146 ? 52.302 94.095 17.664 1.00 27.32 146 SER A O 1
ATOM 1131 N N . ALA A 1 147 ? 50.113 94.713 17.648 1.00 27.26 147 ALA A N 1
ATOM 1132 C CA . ALA A 1 147 ? 49.792 94.158 18.967 1.00 27.40 147 ALA A CA 1
ATOM 1133 C C . ALA A 1 147 ? 50.048 92.650 19.025 1.00 28.03 147 ALA A C 1
ATOM 1134 O O . ALA A 1 147 ? 50.683 92.161 19.963 1.00 28.10 147 ALA A O 1
ATOM 1136 N N . SER A 1 148 ? 49.580 91.909 18.022 1.00 28.11 148 SER A N 1
ATOM 1137 C CA . SER A 1 148 ? 49.805 90.456 17.979 1.00 28.02 148 SER A CA 1
ATOM 1138 C C . SER A 1 148 ? 51.288 90.072 17.946 1.00 28.21 148 SER A C 1
ATOM 1139 O O . SER A 1 148 ? 51.731 89.217 18.741 1.00 28.40 148 SER A O 1
ATOM 1142 N N . THR A 1 149 ? 52.067 90.679 17.051 1.00 26.78 149 THR A N 1
ATOM 1143 C CA . THR A 1 149 ? 53.488 90.361 17.012 1.00 26.90 149 THR A CA 1
ATOM 1144 C C . THR A 1 149 ? 54.281 90.827 18.247 1.00 27.63 149 THR A C 1
ATOM 1145 O O . THR A 1 149 ? 55.299 90.215 18.586 1.00 26.52 149 THR A O 1
ATOM 1149 N N . SER A 1 150 ? 53.840 91.906 18.896 1.00 28.39 150 SER A N 1
ATOM 1150 C CA . SER A 1 150 ? 54.403 92.312 20.197 1.00 30.42 150 SER A CA 1
ATOM 1151 C C . SER A 1 150 ? 54.210 91.236 21.268 1.00 31.87 150 SER A C 1
ATOM 1152 O O . SER A 1 150 ? 55.167 90.852 21.956 1.00 32.82 150 SER A O 1
ATOM 1155 N N . HIS A 1 151 ? 52.971 90.762 21.387 1.00 32.38 151 HIS A N 1
ATOM 1156 C CA . HIS A 1 151 ? 52.630 89.669 22.273 1.00 34.36 151 HIS A CA 1
ATOM 1157 C C . HIS A 1 151 ? 53.412 88.382 21.925 1.00 34.62 151 HIS A C 1
ATOM 1158 O O . HIS A 1 151 ? 53.979 87.725 22.808 1.00 35.08 151 HIS A O 1
ATOM 1173 N N . ALA A 1 153 ? 56.303 88.081 20.372 1.00 32.86 153 ALA A N 1
ATOM 1174 C CA . ALA A 1 153 ? 57.713 88.274 20.665 1.00 33.43 153 ALA A CA 1
ATOM 1175 C C . ALA A 1 153 ? 58.005 88.111 22.155 1.00 33.67 153 ALA A C 1
ATOM 1176 O O . ALA A 1 153 ? 59.027 87.539 22.513 1.00 34.27 153 ALA A O 1
ATOM 1178 N N . ALA A 1 154 ? 57.114 88.628 22.998 1.00 33.86 154 ALA A N 1
ATOM 1179 C CA . ALA A 1 154 ? 57.261 88.540 24.450 1.00 34.98 154 ALA A CA 1
ATOM 1180 C C . ALA A 1 154 ? 57.220 87.063 24.876 1.00 35.39 154 ALA A C 1
ATOM 1181 O O . ALA A 1 154 ? 58.083 86.604 25.637 1.00 35.98 154 ALA A O 1
ATOM 1183 N N . LEU A 1 155 ? 56.262 86.318 24.329 1.00 35.54 155 LEU A N 1
ATOM 1184 C CA . LEU A 1 155 ? 56.162 84.880 24.566 1.00 35.46 155 LEU A CA 1
ATOM 1185 C C . LEU A 1 155 ? 57.370 84.074 24.086 1.00 36.65 155 LEU A C 1
ATOM 1186 O O . LEU A 1 155 ? 57.649 82.982 24.611 1.00 35.06 155 LEU A O 1
ATOM 1199 N N . GLY A 1 157 ? 60.320 85.107 24.524 1.00 36.96 157 GLY A N 1
ATOM 1200 C CA . GLY A 1 157 ? 61.395 85.496 25.432 1.00 35.43 157 GLY A CA 1
ATOM 1201 C C . GLY A 1 157 ? 62.253 86.620 24.897 1.00 34.93 157 GLY A C 1
ATOM 1202 O O . GLY A 1 157 ? 63.309 86.930 25.469 1.00 34.83 157 GLY A O 1
ATOM 1203 N N . ALA A 1 158 ? 61.817 87.231 23.784 1.00 33.52 158 ALA A N 1
ATOM 1204 C CA . ALA A 1 158 ? 62.555 88.330 23.174 1.00 33.05 158 ALA A CA 1
ATOM 1205 C C . ALA A 1 158 ? 62.038 89.638 23.748 1.00 32.71 158 ALA A C 1
ATOM 1206 O O . ALA A 1 158 ? 61.055 89.631 24.480 1.00 32.38 158 ALA A O 1
ATOM 1208 N N . VAL A 1 159 ? 62.691 90.751 23.428 1.00 32.14 159 VAL A N 1
ATOM 1209 C CA . VAL A 1 159 ? 62.224 92.051 23.915 1.00 32.42 159 VAL A CA 1
ATOM 1210 C C . VAL A 1 159 ? 61.557 92.770 22.716 1.00 32.40 159 VAL A C 1
ATOM 1211 O O . VAL A 1 159 ? 62.235 93.238 21.814 1.00 31.67 159 VAL A O 1
ATOM 1215 N N . PRO A 1 160 ? 60.218 92.800 22.697 1.00 32.83 160 PRO A N 1
ATOM 1216 C CA . PRO A 1 160 ? 59.542 93.395 21.543 1.00 33.15 160 PRO A CA 1
ATOM 1217 C C . PRO A 1 160 ? 59.818 94.882 21.427 1.00 33.25 160 PRO A C 1
ATOM 1218 O O . PRO A 1 160 ? 59.863 95.601 22.427 1.00 32.90 160 PRO A O 1
ATOM 1222 N N . THR A 1 161 ? 60.053 95.324 20.197 1.00 32.55 161 THR A N 1
ATOM 1223 C CA . THR A 1 161 ? 60.336 96.703 19.909 1.00 32.44 161 THR A CA 1
ATOM 1224 C C . THR A 1 161 ? 59.539 97.029 18.629 1.00 30.79 161 THR A C 1
ATOM 1225 O O . THR A 1 161 ? 59.803 96.470 17.552 1.00 29.34 161 THR A O 1
ATOM 1229 N N . THR A 1 162 ? 58.533 97.884 18.771 1.00 29.04 162 THR A N 1
ATOM 1230 C CA . THR A 1 162 ? 57.642 98.227 17.652 1.00 27.93 162 THR A CA 1
ATOM 1231 C C . THR A 1 162 ? 58.382 99.102 16.660 1.00 26.20 162 THR A C 1
ATOM 1232 O O . THR A 1 162 ? 58.881 100.173 17.016 1.00 25.83 162 THR A O 1
ATOM 1236 N N . VAL A 1 163 ? 58.474 98.645 15.415 1.00 24.11 163 VAL A N 1
ATOM 1237 C CA . VAL A 1 163 ? 59.098 99.456 14.371 1.00 22.90 163 VAL A CA 1
ATOM 1238 C C . VAL A 1 163 ? 58.238 99.313 13.124 1.00 23.00 163 VAL A C 1
ATOM 1239 O O . VAL A 1 163 ? 57.966 98.193 12.686 1.00 22.71 163 VAL A O 1
ATOM 1243 N N . GLN A 1 164 ? 57.795 100.438 12.567 1.00 22.51 164 GLN A N 1
ATOM 1244 C CA . GLN A 1 164 ? 56.929 100.374 11.402 1.00 22.79 164 GLN A CA 1
ATOM 1245 C C . GLN A 1 164 ? 57.824 100.091 10.201 1.00 22.36 164 GLN A C 1
ATOM 1246 O O . GLN A 1 164 ? 59.037 100.371 10.252 1.00 22.51 164 GLN A O 1
ATOM 1252 N N . THR A 1 165 ? 57.241 99.596 9.112 1.00 21.92 165 THR A N 1
ATOM 1253 C CA . THR A 1 165 ? 58.036 99.052 8.004 1.00 21.56 165 THR A CA 1
ATOM 1254 C C . THR A 1 165 ? 59.123 99.985 7.404 1.00 21.79 165 THR A C 1
ATOM 1255 O O . THR A 1 165 ? 60.264 99.540 7.168 1.00 21.07 165 THR A O 1
ATOM 1259 N N . PRO A 1 166 ? 58.783 101.261 7.105 1.00 21.83 166 PRO A N 1
ATOM 1260 C CA . PRO A 1 166 ? 59.761 102.183 6.541 1.00 22.24 166 PRO A CA 1
ATOM 1261 C C . PRO A 1 166 ? 60.960 102.482 7.418 1.00 22.96 166 PRO A C 1
ATOM 1262 O O . PRO A 1 166 ? 61.959 102.960 6.920 1.00 23.56 166 PRO A O 1
ATOM 1266 N N . GLU A 1 167 ? 60.855 102.245 8.717 1.00 24.01 167 GLU A N 1
ATOM 1267 C CA . GLU A 1 167 ? 61.921 102.574 9.669 1.00 24.88 167 GLU A CA 1
ATOM 1268 C C . GLU A 1 167 ? 62.823 101.356 9.979 1.00 25.05 167 GLU A C 1
ATOM 1269 O O . GLU A 1 167 ? 63.763 101.469 10.779 1.00 25.76 167 GLU A O 1
ATOM 1275 N N . VAL A 1 168 ? 62.527 100.206 9.370 1.00 24.03 168 VAL A N 1
ATOM 1276 C CA . VAL A 1 168 ? 63.247 98.954 9.694 1.00 23.83 168 VAL A CA 1
ATOM 1277 C C . VAL A 1 168 ? 64.756 99.076 9.427 1.00 24.88 168 VAL A C 1
ATOM 1278 O O . VAL A 1 168 ? 65.540 98.777 10.327 1.00 24.41 168 VAL A O 1
ATOM 1282 N N . PRO A 1 169 ? 65.171 99.514 8.204 1.00 25.43 169 PRO A N 1
ATOM 1283 C CA . PRO A 1 169 ? 66.634 99.642 7.979 1.00 25.96 169 PRO A CA 1
ATOM 1284 C C . PRO A 1 169 ? 67.334 100.567 8.993 1.00 27.60 169 PRO A C 1
ATOM 1285 O O . PRO A 1 169 ? 68.379 100.209 9.525 1.00 27.99 169 PRO A O 1
ATOM 1289 N N . GLN A 1 170 ? 66.756 101.728 9.267 1.00 29.04 170 GLN A N 1
ATOM 1290 C CA . GLN A 1 170 ? 67.260 102.629 10.321 1.00 29.95 170 GLN A CA 1
ATOM 1291 C C . GLN A 1 170 ? 67.415 101.932 11.653 1.00 29.36 170 GLN A C 1
ATOM 1292 O O . GLN A 1 170 ? 68.470 102.067 12.323 1.00 29.42 170 GLN A O 1
ATOM 1298 N N . ALA A 1 171 ? 66.357 101.227 12.057 1.00 27.29 171 ALA A N 1
ATOM 1299 C CA . ALA A 1 171 ? 66.304 100.566 13.357 1.00 27.95 171 ALA A CA 1
ATOM 1300 C C . ALA A 1 171 ? 67.424 99.514 13.505 1.00 29.29 171 ALA A C 1
ATOM 1301 O O . ALA A 1 171 ? 68.044 99.431 14.564 1.00 29.57 171 ALA A O 1
ATOM 1303 N N . PHE A 1 172 ? 67.680 98.736 12.456 1.00 29.01 172 PHE A N 1
ATOM 1304 C CA . PHE A 1 172 ? 68.848 97.835 12.442 1.00 30.85 172 PHE A CA 1
ATOM 1305 C C . PHE A 1 172 ? 70.189 98.543 12.500 1.00 32.53 172 PHE A C 1
ATOM 1306 O O . PHE A 1 172 ? 71.113 98.063 13.158 1.00 32.88 172 PHE A O 1
ATOM 1314 N N . SER A 1 173 ? 70.284 99.672 11.814 1.00 34.31 173 SER A N 1
ATOM 1315 C CA . SER A 1 173 ? 71.535 100.400 11.684 1.00 36.83 173 SER A CA 1
ATOM 1316 C C . SER A 1 173 ? 71.959 100.985 13.037 1.00 37.33 173 SER A C 1
ATOM 1317 O O . SER A 1 173 ? 73.136 100.982 13.395 1.00 37.75 173 SER A O 1
ATOM 1320 N N . THR A 1 174 ? 70.998 101.449 13.807 1.00 36.96 174 THR A N 1
ATOM 1321 C CA . THR A 1 174 ? 71.309 102.099 15.078 1.00 37.42 174 THR A CA 1
ATOM 1322 C C . THR A 1 174 ? 71.213 101.106 16.231 1.00 36.36 174 THR A C 1
ATOM 1323 O O . THR A 1 174 ? 71.357 101.490 17.387 1.00 37.61 174 THR A O 1
ATOM 1327 N N . GLY A 1 175 ? 70.947 99.839 15.919 1.00 35.02 175 GLY A N 1
ATOM 1328 C CA . GLY A 1 175 ? 70.897 98.781 16.923 1.00 33.09 175 GLY A CA 1
ATOM 1329 C C . GLY A 1 175 ? 69.638 98.747 17.754 1.00 32.46 175 GLY A C 1
ATOM 1330 O O . GLY A 1 175 ? 69.592 98.100 18.800 1.00 32.78 175 GLY A O 1
ATOM 1331 N N . VAL A 1 176 ? 68.593 99.422 17.298 1.00 30.42 176 VAL A N 1
ATOM 1332 C CA . VAL A 1 176 ? 67.345 99.401 18.015 1.00 29.29 176 VAL A CA 1
ATOM 1333 C C . VAL A 1 176 ? 66.759 98.016 17.935 1.00 28.67 176 VAL A C 1
ATOM 1334 O O . VAL A 1 176 ? 66.113 97.565 18.872 1.00 29.03 176 VAL A O 1
ATOM 1338 N N . ILE A 1 177 ? 66.987 97.326 16.821 1.00 27.58 177 ILE A N 1
ATOM 1339 C CA . ILE A 1 177 ? 66.512 95.958 16.694 1.00 26.42 177 ILE A CA 1
ATOM 1340 C C . ILE A 1 177 ? 67.639 95.089 16.136 1.00 26.65 177 ILE A C 1
ATOM 1341 O O . ILE A 1 177 ? 68.501 95.571 15.415 1.00 26.26 177 ILE A O 1
ATOM 1346 N N . ASP A 1 178 ? 67.603 93.798 16.449 1.00 27.58 178 ASP A N 1
ATOM 1347 C CA . ASP A 1 178 ? 68.649 92.884 15.983 1.00 28.41 178 ASP A CA 1
ATOM 1348 C C . ASP A 1 178 ? 68.094 91.693 15.207 1.00 27.72 178 ASP A C 1
ATOM 1349 O O . ASP A 1 178 ? 68.871 90.943 14.612 1.00 28.85 178 ASP A O 1
ATOM 1354 N N . ALA A 1 179 ? 66.771 91.515 15.225 1.00 26.64 179 ALA A N 1
ATOM 1355 C CA . ALA A 1 179 ? 66.080 90.398 14.555 1.00 26.15 179 ALA A CA 1
ATOM 1356 C C . ALA A 1 179 ? 64.627 90.791 14.225 1.00 25.56 179 ALA A C 1
ATOM 1357 O O . ALA A 1 179 ? 64.061 91.702 14.834 1.00 25.74 179 ALA A O 1
ATOM 1367 N N . LEU A 1 181 ? 60.548 89.489 12.277 1.00 22.37 181 LEU A N 1
ATOM 1368 C CA . LEU A 1 181 ? 59.681 88.505 11.690 1.00 21.61 181 LEU A CA 1
ATOM 1369 C C . LEU A 1 181 ? 58.862 89.250 10.664 1.00 21.37 181 LEU A C 1
ATOM 1370 O O . LEU A 1 181 ? 58.211 90.261 10.995 1.00 21.29 181 LEU A O 1
ATOM 1375 N N . THR A 1 182 ? 58.933 88.782 9.420 1.00 20.84 182 THR A N 1
ATOM 1376 C CA . THR A 1 182 ? 58.238 89.441 8.302 1.00 19.10 182 THR A CA 1
ATOM 1377 C C . THR A 1 182 ? 58.353 88.551 7.079 1.00 19.06 182 THR A C 1
ATOM 1378 O O . THR A 1 182 ? 59.118 87.568 7.102 1.00 19.82 182 THR A O 1
ATOM 1382 N N . SER A 1 183 ? 57.624 88.907 6.013 1.00 18.09 183 SER A N 1
ATOM 1383 C CA . SER A 1 183 ? 57.604 88.126 4.794 1.00 17.00 183 SER A CA 1
ATOM 1384 C C . SER A 1 183 ? 58.896 88.330 4.006 1.00 16.95 183 SER A C 1
ATOM 1385 O O . SER A 1 183 ? 59.659 89.325 4.232 1.00 16.06 183 SER A O 1
ATOM 1388 N N . PRO A 1 184 ? 59.126 87.433 3.040 1.00 16.87 184 PRO A N 1
ATOM 1389 C CA . PRO A 1 184 ? 60.184 87.695 2.061 1.00 17.82 184 PRO A CA 1
ATOM 1390 C C . PRO A 1 184 ? 59.877 88.925 1.180 1.00 17.60 184 PRO A C 1
ATOM 1391 O O . PRO A 1 184 ? 60.801 89.496 0.605 1.00 17.54 184 PRO A O 1
ATOM 1395 N N . ALA A 1 185 ? 58.610 89.370 1.110 1.00 16.85 185 ALA A N 1
ATOM 1396 C CA . ALA A 1 185 ? 58.306 90.589 0.332 1.00 16.48 185 ALA A CA 1
ATOM 1397 C C . ALA A 1 185 ? 58.946 91.828 0.961 1.00 16.83 185 ALA A C 1
ATOM 1398 O O . ALA A 1 185 ? 59.552 92.646 0.266 1.00 16.96 185 ALA A O 1
ATOM 1400 N N . THR A 1 186 ? 58.779 91.970 2.279 1.00 16.03 186 THR A N 1
ATOM 1401 C CA . THR A 1 186 ? 59.424 93.073 3.028 1.00 16.78 186 THR A CA 1
ATOM 1402 C C . THR A 1 186 ? 60.945 92.908 2.980 1.00 16.57 186 THR A C 1
ATOM 1403 O O . THR A 1 186 ? 61.686 93.893 2.861 1.00 17.04 186 THR A O 1
ATOM 1407 N N . GLY A 1 187 ? 61.407 91.663 3.068 1.00 16.16 187 GLY A N 1
ATOM 1408 C CA . GLY A 1 187 ? 62.839 91.380 2.917 1.00 16.51 187 GLY A CA 1
ATOM 1409 C C . GLY A 1 187 ? 63.416 91.926 1.601 1.00 17.37 187 GLY A C 1
ATOM 1410 O O . GLY A 1 187 ? 64.495 92.532 1.579 1.00 17.42 187 GLY A O 1
ATOM 1411 N N . VAL A 1 188 ? 62.710 91.699 0.496 1.00 15.87 188 VAL A N 1
ATOM 1412 C CA . VAL A 1 188 ? 63.141 92.269 -0.791 1.00 15.67 188 VAL A CA 1
ATOM 1413 C C . VAL A 1 188 ? 62.879 93.782 -0.909 1.00 15.73 188 VAL A C 1
ATOM 1414 O O . VAL A 1 188 ? 63.791 94.531 -1.295 1.00 15.54 188 VAL A O 1
ATOM 1418 N N . ASP A 1 189 ? 61.644 94.228 -0.591 1.00 15.95 189 ASP A N 1
ATOM 1419 C CA . ASP A 1 189 ? 61.300 95.680 -0.526 1.00 17.60 189 ASP A CA 1
ATOM 1420 C C . ASP A 1 189 ? 62.422 96.476 0.167 1.00 17.97 189 ASP A C 1
ATOM 1421 O O . ASP A 1 189 ? 62.863 97.533 -0.326 1.00 17.88 189 ASP A O 1
ATOM 1426 N N . SER A 1 190 ? 62.888 95.974 1.319 1.00 18.57 190 SER A N 1
ATOM 1427 C CA . SER A 1 190 ? 63.826 96.753 2.109 1.00 19.33 190 SER A CA 1
ATOM 1428 C C . SER A 1 190 ? 65.264 96.279 1.913 1.00 19.51 190 SER A C 1
ATOM 1429 O O . SER A 1 190 ? 66.148 96.781 2.598 1.00 19.51 190 SER A O 1
ATOM 1432 N N . GLN A 1 191 ? 65.477 95.365 0.960 1.00 17.56 191 GLN A N 1
ATOM 1433 C CA . GLN A 1 191 ? 66.819 94.815 0.668 1.00 18.61 191 GLN A CA 1
ATOM 1434 C C . GLN A 1 191 ? 67.512 94.402 1.964 1.00 17.38 191 GLN A C 1
ATOM 1435 O O . GLN A 1 191 ? 68.557 94.941 2.312 1.00 17.38 191 GLN A O 1
ATOM 1441 N N . ALA A 1 192 ? 66.869 93.481 2.685 1.00 16.92 192 ALA A N 1
ATOM 1442 C CA . ALA A 1 192 ? 67.247 93.133 4.063 1.00 17.53 192 ALA A CA 1
ATOM 1443 C C . ALA A 1 192 ? 68.604 92.450 4.126 1.00 18.37 192 ALA A C 1
ATOM 1444 O O . ALA A 1 192 ? 69.286 92.477 5.192 1.00 19.59 192 ALA A O 1
ATOM 1446 N N . TRP A 1 193 ? 69.033 91.877 3.007 1.00 18.35 193 TRP A N 1
ATOM 1447 C CA . TRP A 1 193 ? 70.401 91.298 2.971 1.00 19.45 193 TRP A CA 1
ATOM 1448 C C . TRP A 1 193 ? 71.496 92.301 3.362 1.00 20.84 193 TRP A C 1
ATOM 1449 O O . TRP A 1 193 ? 72.600 91.871 3.715 1.00 22.08 193 TRP A O 1
ATOM 1460 N N . ASP A 1 194 ? 71.215 93.605 3.327 1.00 21.41 194 ASP A N 1
ATOM 1461 C CA . ASP A 1 194 ? 72.212 94.612 3.760 1.00 22.88 194 ASP A CA 1
ATOM 1462 C C . ASP A 1 194 ? 72.355 94.688 5.282 1.00 24.53 194 ASP A C 1
ATOM 1463 O O . ASP A 1 194 ? 73.335 95.242 5.786 1.00 24.86 194 ASP A O 1
ATOM 1468 N N . TYR A 1 195 ? 71.397 94.131 6.018 1.00 25.06 195 TYR A N 1
ATOM 1469 C CA . TYR A 1 195 ? 71.399 94.298 7.463 1.00 26.27 195 TYR A CA 1
ATOM 1470 C C . TYR A 1 195 ? 71.152 93.066 8.314 1.00 26.38 195 TYR A C 1
ATOM 1471 O O . TYR A 1 195 ? 71.418 93.086 9.531 1.00 27.79 195 TYR A O 1
ATOM 1480 N N . VAL A 1 196 ? 70.664 91.984 7.700 1.00 24.98 196 VAL A N 1
ATOM 1481 C CA . VAL A 1 196 ? 70.559 90.691 8.372 1.00 24.51 196 VAL A CA 1
ATOM 1482 C C . VAL A 1 196 ? 71.197 89.621 7.504 1.00 25.25 196 VAL A C 1
ATOM 1483 O O . VAL A 1 196 ? 71.448 89.866 6.321 1.00 25.01 196 VAL A O 1
ATOM 1487 N N . LYS A 1 197 ? 71.456 88.443 8.080 1.00 25.46 197 LYS A N 1
ATOM 1488 C CA . LYS A 1 197 ? 72.155 87.383 7.346 1.00 25.82 197 LYS A CA 1
ATOM 1489 C C . LYS A 1 197 ? 71.405 86.077 7.156 1.00 24.54 197 LYS A C 1
ATOM 1490 O O . LYS A 1 197 ? 71.655 85.361 6.187 1.00 24.57 197 LYS A O 1
ATOM 1496 N N . TYR A 1 198 ? 70.543 85.730 8.099 1.00 22.77 198 TYR A N 1
ATOM 1497 C CA . TYR A 1 198 ? 69.816 84.446 8.057 1.00 23.25 198 TYR A CA 1
ATOM 1498 C C . TYR A 1 198 ? 68.327 84.675 7.915 1.00 21.82 198 TYR A C 1
ATOM 1499 O O . TYR A 1 198 ? 67.781 85.501 8.619 1.00 21.84 198 TYR A O 1
ATOM 1508 N N . TYR A 1 199 ? 67.685 83.922 7.026 1.00 21.11 199 TYR A N 1
ATOM 1509 C CA . TYR A 1 199 ? 66.224 83.930 6.909 1.00 20.54 199 TYR A CA 1
ATOM 1510 C C . TYR A 1 199 ? 65.739 82.510 7.131 1.00 20.62 199 TYR A C 1
ATOM 1511 O O . TYR A 1 199 ? 66.262 81.575 6.512 1.00 21.54 199 TYR A O 1
ATOM 1520 N N . TYR A 1 200 ? 64.763 82.329 8.011 1.00 20.17 200 TYR A N 1
ATOM 1521 C CA . TYR A 1 200 ? 64.189 81.022 8.286 1.00 22.37 200 TYR A CA 1
ATOM 1522 C C . TYR A 1 200 ? 62.755 81.074 7.780 1.00 22.68 200 TYR A C 1
ATOM 1523 O O . TYR A 1 200 ? 61.992 81.962 8.193 1.00 21.37 200 TYR A O 1
ATOM 1532 N N . ASP A 1 201 ? 62.410 80.124 6.904 1.00 22.80 201 ASP A N 1
ATOM 1533 C CA . ASP A 1 201 ? 61.116 80.054 6.226 1.00 24.08 201 ASP A CA 1
ATOM 1534 C C . ASP A 1 201 ? 60.092 79.488 7.225 1.00 24.08 201 ASP A C 1
ATOM 1535 O O . ASP A 1 201 ? 59.650 78.341 7.114 1.00 24.35 201 ASP A O 1
ATOM 1540 N N . ALA A 1 202 ? 59.757 80.296 8.236 1.00 24.64 202 ALA A N 1
ATOM 1541 C CA . ALA A 1 202 ? 58.907 79.853 9.333 1.00 24.68 202 ALA A CA 1
ATOM 1542 C C . ALA A 1 202 ? 57.449 79.612 8.945 1.00 25.32 202 ALA A C 1
ATOM 1543 O O . ALA A 1 202 ? 56.782 78.765 9.533 1.00 26.24 202 ALA A O 1
ATOM 1545 N N . GLN A 1 203 ? 56.956 80.359 7.955 1.00 25.40 203 GLN A N 1
ATOM 1546 C CA . GLN A 1 203 ? 55.517 80.478 7.698 1.00 24.80 203 GLN A CA 1
ATOM 1547 C C . GLN A 1 203 ? 54.717 80.587 9.002 1.00 23.92 203 GLN A C 1
ATOM 1548 O O . GLN A 1 203 ? 53.742 79.844 9.200 1.00 25.12 203 GLN A O 1
ATOM 1554 N N . ALA A 1 204 ? 55.108 81.481 9.903 1.00 22.89 204 ALA A N 1
ATOM 1555 C CA . ALA A 1 204 ? 54.428 81.560 11.204 1.00 22.82 204 ALA A CA 1
ATOM 1556 C C . ALA A 1 204 ? 52.919 81.874 11.043 1.00 22.74 204 ALA A C 1
ATOM 1557 O O . ALA A 1 204 ? 52.056 81.282 11.716 1.00 22.13 204 ALA A O 1
ATOM 1559 N N . PHE A 1 205 ? 52.616 82.798 10.132 1.00 22.71 205 PHE A N 1
ATOM 1560 C CA . PHE A 1 205 ? 51.258 83.131 9.777 1.00 21.71 205 PHE A CA 1
ATOM 1561 C C . PHE A 1 205 ? 51.236 83.922 8.477 1.00 22.59 205 PHE A C 1
ATOM 1562 O O . PHE A 1 205 ? 52.286 84.243 7.879 1.00 22.29 205 PHE A O 1
ATOM 1570 N N . ILE A 1 206 ? 50.036 84.186 7.988 1.00 22.56 206 ILE A N 1
ATOM 1571 C CA . ILE A 1 206 ? 49.951 84.995 6.796 1.00 23.17 206 ILE A CA 1
ATOM 1572 C C . ILE A 1 206 ? 48.978 86.190 7.016 1.00 21.97 206 ILE A C 1
ATOM 1573 O O . ILE A 1 206 ? 47.741 86.026 6.946 1.00 21.44 206 ILE A O 1
ATOM 1578 N N . PRO A 1 207 ? 49.555 87.379 7.324 1.00 20.77 207 PRO A N 1
ATOM 1579 C CA . PRO A 1 207 ? 48.717 88.500 7.736 1.00 19.74 207 PRO A CA 1
ATOM 1580 C C . PRO A 1 207 ? 48.128 89.161 6.499 1.00 19.58 207 PRO A C 1
ATOM 1581 O O . PRO A 1 207 ? 48.749 89.173 5.425 1.00 19.27 207 PRO A O 1
ATOM 1585 N N . GLN A 1 208 ? 46.896 89.626 6.628 1.00 19.19 208 GLN A N 1
ATOM 1586 C CA . GLN A 1 208 ? 46.194 90.274 5.524 1.00 19.13 208 GLN A CA 1
ATOM 1587 C C . GLN A 1 208 ? 46.395 91.769 5.571 1.00 19.17 208 GLN A C 1
ATOM 1588 O O . GLN A 1 208 ? 46.631 92.355 6.616 1.00 18.66 208 GLN A O 1
ATOM 1594 N N . SER A 1 209 ? 46.267 92.378 4.405 1.00 19.93 209 SER A N 1
ATOM 1595 C CA . SER A 1 209 ? 46.216 93.819 4.292 1.00 19.65 209 SER A CA 1
ATOM 1596 C C . SER A 1 209 ? 44.841 94.156 3.701 1.00 19.59 209 SER A C 1
ATOM 1597 O O . SER A 1 209 ? 44.300 93.379 2.913 1.00 19.91 209 SER A O 1
ATOM 1600 N N . PHE A 1 210 ? 44.231 95.265 4.080 1.00 19.22 210 PHE A N 1
ATOM 1601 C CA . PHE A 1 210 ? 42.987 95.648 3.382 1.00 19.09 210 PHE A CA 1
ATOM 1602 C C . PHE A 1 210 ? 42.877 97.105 2.992 1.00 17.54 210 PHE A C 1
ATOM 1603 O O . PHE A 1 210 ? 43.651 97.950 3.466 1.00 17.88 210 PHE A O 1
ATOM 1611 N N . VAL A 1 211 ? 41.919 97.376 2.110 1.00 16.76 211 VAL A N 1
ATOM 1612 C CA . VAL A 1 211 ? 41.666 98.699 1.600 1.00 16.59 211 VAL A CA 1
ATOM 1613 C C . VAL A 1 211 ? 40.283 99.075 2.113 1.00 18.25 211 VAL A C 1
ATOM 1614 O O . VAL A 1 211 ? 39.305 98.357 1.895 1.00 18.28 211 VAL A O 1
ATOM 1618 N N . ILE A 1 212 ? 40.228 100.165 2.858 1.00 18.02 212 ILE A N 1
ATOM 1619 C CA . ILE A 1 212 ? 39.017 100.528 3.588 1.00 19.42 212 ILE A CA 1
ATOM 1620 C C . ILE A 1 212 ? 38.667 101.976 3.186 1.00 19.04 212 ILE A C 1
ATOM 1621 O O . ILE A 1 212 ? 39.564 102.799 3.026 1.00 18.40 212 ILE A O 1
ATOM 1626 N N . ALA A 1 213 ? 37.372 102.280 3.033 1.00 18.64 213 ALA A N 1
ATOM 1627 C CA . ALA A 1 213 ? 36.941 103.610 2.598 1.00 18.23 213 ALA A CA 1
ATOM 1628 C C . ALA A 1 213 ? 36.063 104.324 3.629 1.00 19.27 213 ALA A C 1
ATOM 1629 O O . ALA A 1 213 ? 35.400 103.683 4.440 1.00 18.96 213 ALA A O 1
ATOM 1631 N N . ASN A 1 214 ? 36.117 105.651 3.628 1.00 20.13 214 ASN A N 1
ATOM 1632 C CA . ASN A 1 214 ? 35.214 106.474 4.469 1.00 21.87 214 ASN A CA 1
ATOM 1633 C C . ASN A 1 214 ? 33.792 106.241 3.946 1.00 21.91 214 ASN A C 1
ATOM 1634 O O . ASN A 1 214 ? 33.536 106.488 2.779 1.00 20.26 214 ASN A O 1
ATOM 1639 N N . LYS A 1 215 ? 32.900 105.740 4.806 1.00 23.77 215 LYS A N 1
ATOM 1640 C CA . LYS A 1 215 ? 31.528 105.375 4.389 1.00 25.96 215 LYS A CA 1
ATOM 1641 C C . LYS A 1 215 ? 30.735 106.555 3.822 1.00 25.61 215 LYS A C 1
ATOM 1642 O O . LYS A 1 215 ? 30.155 106.429 2.766 1.00 25.83 215 LYS A O 1
ATOM 1648 N N . ARG A 1 216 ? 30.787 107.705 4.490 1.00 26.64 216 ARG A N 1
ATOM 1649 C CA . ARG A 1 216 ? 30.130 108.927 4.001 1.00 28.17 216 ARG A CA 1
ATOM 1650 C C . ARG A 1 216 ? 30.621 109.373 2.617 1.00 26.85 216 ARG A C 1
ATOM 1651 O O . ARG A 1 216 ? 29.820 109.657 1.725 1.00 26.59 216 ARG A O 1
ATOM 1659 N N . ALA A 1 217 ? 31.934 109.374 2.425 1.00 25.67 217 ALA A N 1
ATOM 1660 C CA . ALA A 1 217 ? 32.508 109.683 1.136 1.00 24.87 217 ALA A CA 1
ATOM 1661 C C . ALA A 1 217 ? 32.032 108.661 0.100 1.00 24.41 217 ALA A C 1
ATOM 1662 O O . ALA A 1 217 ? 31.629 109.043 -1.016 1.00 24.74 217 ALA A O 1
ATOM 1664 N N . PHE A 1 218 ? 32.104 107.371 0.451 1.00 25.11 218 PHE A N 1
ATOM 1665 C CA . PHE A 1 218 ? 31.684 106.287 -0.465 1.00 24.88 218 PHE A CA 1
ATOM 1666 C C . PHE A 1 218 ? 30.198 106.463 -0.829 1.00 24.88 218 PHE A C 1
ATOM 1667 O O . PHE A 1 218 ? 29.829 106.409 -2.010 1.00 24.21 218 PHE A O 1
ATOM 1675 N N . GLN A 1 219 ? 29.357 106.675 0.183 1.00 25.72 219 GLN A N 1
ATOM 1676 C CA . GLN A 1 219 ? 27.895 106.775 -0.027 1.00 28.52 219 GLN A CA 1
ATOM 1677 C C . GLN A 1 219 ? 27.523 107.996 -0.878 1.00 27.22 219 GLN A C 1
ATOM 1678 O O . GLN A 1 219 ? 26.441 108.029 -1.514 1.00 27.23 219 GLN A O 1
ATOM 1684 N N . ARG A 1 220 ? 28.417 108.985 -0.949 1.00 25.08 220 ARG A N 1
ATOM 1685 C CA . ARG A 1 220 ? 28.106 110.177 -1.755 1.00 26.27 220 ARG A CA 1
ATOM 1686 C C . ARG A 1 220 ? 28.384 110.009 -3.261 1.00 24.99 220 ARG A C 1
ATOM 1687 O O . ARG A 1 220 ? 27.913 110.785 -4.061 1.00 23.13 220 ARG A O 1
ATOM 1695 N N . LEU A 1 221 ? 29.071 108.925 -3.649 1.00 23.17 221 LEU A N 1
ATOM 1696 C CA . LEU A 1 221 ? 29.319 108.668 -5.055 1.00 22.62 221 LEU A CA 1
ATOM 1697 C C . LEU A 1 221 ? 28.011 108.215 -5.724 1.00 22.58 221 LEU A C 1
ATOM 1698 O O . LEU A 1 221 ? 27.164 107.660 -5.051 1.00 20.83 221 LEU A O 1
ATOM 1703 N N . PRO A 1 222 ? 27.857 108.454 -7.042 1.00 23.28 222 PRO A N 1
ATOM 1704 C CA . PRO A 1 222 ? 26.733 107.797 -7.754 1.00 23.79 222 PRO A CA 1
ATOM 1705 C C . PRO A 1 222 ? 26.754 106.285 -7.548 1.00 25.27 222 PRO A C 1
ATOM 1706 O O . PRO A 1 222 ? 27.854 105.663 -7.442 1.00 24.12 222 PRO A O 1
ATOM 1710 N N . ALA A 1 223 ? 25.561 105.691 -7.467 1.00 25.68 223 ALA A N 1
ATOM 1711 C CA . ALA A 1 223 ? 25.352 104.236 -7.364 1.00 26.05 223 ALA A CA 1
ATOM 1712 C C . ALA A 1 223 ? 26.276 103.414 -8.247 1.00 27.46 223 ALA A C 1
ATOM 1713 O O . ALA A 1 223 ? 26.972 102.512 -7.739 1.00 27.00 223 ALA A O 1
ATOM 1715 N N . GLU A 1 224 ? 26.291 103.720 -9.553 1.00 27.46 224 GLU A N 1
ATOM 1716 C CA . GLU A 1 224 ? 27.152 103.018 -10.510 1.00 28.74 224 GLU A CA 1
ATOM 1717 C C . GLU A 1 224 ? 28.658 103.125 -10.171 1.00 27.44 224 GLU A C 1
ATOM 1718 O O . GLU A 1 224 ? 29.429 102.190 -10.417 1.00 26.48 224 GLU A O 1
ATOM 1724 N N . VAL A 1 225 ? 29.055 104.264 -9.608 1.00 26.19 225 VAL A N 1
ATOM 1725 C CA . VAL A 1 225 ? 30.462 104.515 -9.245 1.00 25.61 225 VAL A CA 1
ATOM 1726 C C . VAL A 1 225 ? 30.774 103.703 -8.009 1.00 25.98 225 VAL A C 1
ATOM 1727 O O . VAL A 1 225 ? 31.824 103.027 -7.966 1.00 25.73 225 VAL A O 1
ATOM 1731 N N . ARG A 1 226 ? 29.854 103.698 -7.032 1.00 25.55 226 ARG A N 1
ATOM 1732 C CA . ARG A 1 226 ? 30.001 102.822 -5.870 1.00 26.31 226 ARG A CA 1
ATOM 1733 C C . ARG A 1 226 ? 30.243 101.379 -6.297 1.00 26.48 226 ARG A C 1
ATOM 1734 O O . ARG A 1 226 ? 31.160 100.740 -5.790 1.00 25.30 226 ARG A O 1
ATOM 1742 N N . GLN A 1 227 ? 29.446 100.894 -7.261 1.00 25.86 227 GLN A N 1
ATOM 1743 C CA . GLN A 1 227 ? 29.542 99.518 -7.722 1.00 25.73 227 GLN A CA 1
ATOM 1744 C C . GLN A 1 227 ? 30.847 99.308 -8.466 1.00 24.95 227 GLN A C 1
ATOM 1745 O O . GLN A 1 227 ? 31.502 98.296 -8.253 1.00 26.29 227 GLN A O 1
ATOM 1751 N N . ALA A 1 228 ? 31.251 100.269 -9.290 1.00 24.00 228 ALA A N 1
ATOM 1752 C CA . ALA A 1 228 ? 32.539 100.168 -9.942 1.00 23.98 228 ALA A CA 1
ATOM 1753 C C . ALA A 1 228 ? 33.698 100.008 -8.910 1.00 23.91 228 ALA A C 1
ATOM 1754 O O . ALA A 1 228 ? 34.623 99.183 -9.109 1.00 22.67 228 ALA A O 1
ATOM 1756 N N . VAL A 1 229 ? 33.630 100.740 -7.802 1.00 22.93 229 VAL A N 1
ATOM 1757 C CA . VAL A 1 229 ? 34.679 100.624 -6.761 1.00 23.52 229 VAL A CA 1
ATOM 1758 C C . VAL A 1 229 ? 34.707 99.218 -6.169 1.00 23.97 229 VAL A C 1
ATOM 1759 O O . VAL A 1 229 ? 35.792 98.582 -6.000 1.00 23.38 229 VAL A O 1
ATOM 1763 N N . LEU A 1 230 ? 33.521 98.724 -5.833 1.00 23.74 230 LEU A N 1
ATOM 1764 C CA . LEU A 1 230 ? 33.435 97.384 -5.275 1.00 24.66 230 LEU A CA 1
ATOM 1765 C C . LEU A 1 230 ? 33.919 96.305 -6.251 1.00 25.00 230 LEU A C 1
ATOM 1766 O O . LEU A 1 230 ? 34.617 95.383 -5.835 1.00 24.46 230 LEU A O 1
ATOM 1771 N N . ASP A 1 231 ? 33.601 96.450 -7.541 1.00 25.32 231 ASP A N 1
ATOM 1772 C CA . ASP A 1 231 ? 33.993 95.483 -8.563 1.00 25.87 231 ASP A CA 1
ATOM 1773 C C . ASP A 1 231 ? 35.504 95.555 -8.801 1.00 25.03 231 ASP A C 1
ATOM 1774 O O . ASP A 1 231 ? 36.195 94.521 -8.943 1.00 24.60 231 ASP A O 1
ATOM 1779 N N . ALA A 1 232 ? 36.028 96.773 -8.869 1.00 23.82 232 ALA A N 1
ATOM 1780 C CA . ALA A 1 232 ? 37.475 96.917 -9.008 1.00 23.23 232 ALA A CA 1
ATOM 1781 C C . ALA A 1 232 ? 38.175 96.292 -7.775 1.00 22.84 232 ALA A C 1
ATOM 1782 O O . ALA A 1 232 ? 39.221 95.642 -7.904 1.00 21.58 232 ALA A O 1
ATOM 1784 N N . GLY A 1 233 ? 37.552 96.434 -6.604 1.00 22.05 233 GLY A N 1
ATOM 1785 C CA . GLY A 1 233 ? 38.055 95.826 -5.379 1.00 22.81 233 GLY A CA 1
ATOM 1786 C C . GLY A 1 233 ? 38.079 94.306 -5.471 1.00 23.17 233 GLY A C 1
ATOM 1787 O O . GLY A 1 233 ? 39.073 93.656 -5.112 1.00 22.96 233 GLY A O 1
ATOM 1788 N N . ALA A 1 234 ? 36.983 93.733 -5.960 1.00 22.89 234 ALA A N 1
ATOM 1789 C CA . ALA A 1 234 ? 36.897 92.281 -6.154 1.00 22.68 234 ALA A CA 1
ATOM 1790 C C . ALA A 1 234 ? 38.061 91.781 -7.041 1.00 22.84 234 ALA A C 1
ATOM 1791 O O . ALA A 1 234 ? 38.680 90.778 -6.721 1.00 23.54 234 ALA A O 1
ATOM 1793 N N . LYS A 1 235 ? 38.336 92.472 -8.147 1.00 22.87 235 LYS A N 1
ATOM 1794 C CA . LYS A 1 235 ? 39.421 92.133 -9.063 1.00 24.56 235 LYS A CA 1
ATOM 1795 C C . LYS A 1 235 ? 40.776 92.263 -8.360 1.00 23.16 235 LYS A C 1
ATOM 1796 O O . LYS A 1 235 ? 41.683 91.448 -8.574 1.00 20.78 235 LYS A O 1
ATOM 1802 N N . ALA A 1 236 ? 40.908 93.295 -7.528 1.00 21.51 236 ALA A N 1
ATOM 1803 C CA . ALA A 1 236 ? 42.133 93.488 -6.728 1.00 22.14 236 ALA A CA 1
ATOM 1804 C C . ALA A 1 236 ? 42.373 92.366 -5.712 1.00 22.23 236 ALA A C 1
ATOM 1805 O O . ALA A 1 236 ? 43.516 91.946 -5.501 1.00 22.04 236 ALA A O 1
ATOM 1807 N N . GLU A 1 237 ? 41.307 91.880 -5.093 1.00 22.64 237 GLU A N 1
ATOM 1808 C CA . GLU A 1 237 ? 41.420 90.837 -4.098 1.00 23.95 237 GLU A CA 1
ATOM 1809 C C . GLU A 1 237 ? 41.924 89.548 -4.781 1.00 24.32 237 GLU A C 1
ATOM 1810 O O . GLU A 1 237 ? 42.842 88.875 -4.277 1.00 23.46 237 GLU A O 1
ATOM 1816 N N . ILE A 1 238 ? 41.342 89.233 -5.935 1.00 25.07 238 ILE A N 1
ATOM 1817 C CA . ILE A 1 238 ? 41.769 88.063 -6.719 1.00 26.25 238 ILE A CA 1
ATOM 1818 C C . ILE A 1 238 ? 43.241 88.226 -7.155 1.00 25.08 238 ILE A C 1
ATOM 1819 O O . ILE A 1 238 ? 44.048 87.306 -6.977 1.00 24.62 238 ILE A O 1
ATOM 1824 N N . ARG A 1 239 ? 43.574 89.387 -7.714 1.00 24.66 239 ARG A N 1
ATOM 1825 C CA . ARG A 1 239 ? 44.932 89.687 -8.187 1.00 25.23 239 ARG A CA 1
ATOM 1826 C C . ARG A 1 239 ? 45.908 89.562 -7.014 1.00 23.93 239 ARG A C 1
ATOM 1827 O O . ARG A 1 239 ? 47.024 89.028 -7.168 1.00 22.72 239 ARG A O 1
ATOM 1835 N N . GLY A 1 240 ? 45.484 90.062 -5.851 1.00 21.25 240 GLY A N 1
ATOM 1836 C CA . GLY A 1 240 ? 46.350 90.094 -4.662 1.00 21.26 240 GLY A CA 1
ATOM 1837 C C . GLY A 1 240 ? 46.717 88.694 -4.201 1.00 21.36 240 GLY A C 1
ATOM 1838 O O . GLY A 1 240 ? 47.889 88.399 -3.954 1.00 20.43 240 GLY A O 1
ATOM 1839 N N . TRP A 1 241 ? 45.700 87.845 -4.051 1.00 21.07 241 TRP A N 1
ATOM 1840 C CA . TRP A 1 241 ? 45.914 86.442 -3.740 1.00 22.66 241 TRP A CA 1
ATOM 1841 C C . TRP A 1 241 ? 46.771 85.699 -4.779 1.00 23.10 241 TRP A C 1
ATOM 1842 O O . TRP A 1 241 ? 47.650 84.927 -4.396 1.00 23.29 241 TRP A O 1
ATOM 1853 N N . GLN A 1 242 ? 46.499 85.889 -6.070 1.00 23.41 242 GLN A N 1
ATOM 1854 C CA . GLN A 1 242 ? 47.322 85.236 -7.125 1.00 25.27 242 GLN A CA 1
ATOM 1855 C C . GLN A 1 242 ? 48.814 85.693 -7.061 1.00 23.79 242 GLN A C 1
ATOM 1856 O O . GLN A 1 242 ? 49.757 84.905 -7.233 1.00 22.21 242 GLN A O 1
ATOM 1862 N N . THR A 1 243 ? 49.016 86.979 -6.849 1.00 21.72 243 THR A N 1
ATOM 1863 C CA . THR A 1 243 ? 50.383 87.527 -6.825 1.00 21.87 243 THR A CA 1
ATOM 1864 C C . THR A 1 243 ? 51.185 86.984 -5.643 1.00 21.55 243 THR A C 1
ATOM 1865 O O . THR A 1 243 ? 52.335 86.574 -5.814 1.00 21.96 243 THR A O 1
ATOM 1869 N N . ALA A 1 244 ? 50.576 86.982 -4.456 1.00 21.99 244 ALA A N 1
ATOM 1870 C CA . ALA A 1 244 ? 51.235 86.460 -3.254 1.00 22.94 244 ALA A CA 1
ATOM 1871 C C . ALA A 1 244 ? 51.664 85.016 -3.470 1.00 23.75 244 ALA A C 1
ATOM 1872 O O . ALA A 1 244 ? 52.850 84.661 -3.245 1.00 24.65 244 ALA A O 1
ATOM 1874 N N . ARG A 1 245 ? 50.729 84.182 -3.929 1.00 23.55 245 ARG A N 1
ATOM 1875 C CA . ARG A 1 245 ? 51.057 82.796 -4.281 1.00 24.12 245 ARG A CA 1
ATOM 1876 C C . ARG A 1 245 ? 52.156 82.715 -5.338 1.00 23.73 245 ARG A C 1
ATOM 1877 O O . ARG A 1 245 ? 53.104 81.935 -5.200 1.00 24.84 245 ARG A O 1
ATOM 1885 N N . ALA A 1 246 ? 52.034 83.498 -6.404 1.00 23.29 246 ALA A N 1
ATOM 1886 C CA . ALA A 1 246 ? 53.003 83.399 -7.495 1.00 22.55 246 ALA A CA 1
ATOM 1887 C C . ALA A 1 246 ? 54.402 83.919 -7.141 1.00 23.22 246 ALA A C 1
ATOM 1888 O O . ALA A 1 246 ? 55.407 83.517 -7.776 1.00 23.17 246 ALA A O 1
ATOM 1890 N N . LYS A 1 247 ? 54.478 84.816 -6.162 1.00 21.51 247 LYS A N 1
ATOM 1891 C CA . LYS A 1 247 ? 55.754 85.554 -5.934 1.00 23.36 247 LYS A CA 1
ATOM 1892 C C . LYS A 1 247 ? 56.536 85.110 -4.724 1.00 21.99 247 LYS A C 1
ATOM 1893 O O . LYS A 1 247 ? 57.687 85.484 -4.597 1.00 21.39 247 LYS A O 1
ATOM 1899 N N . THR A 1 248 ? 55.906 84.343 -3.833 1.00 21.97 248 THR A N 1
ATOM 1900 C CA . THR A 1 248 ? 56.524 83.987 -2.554 1.00 22.24 248 THR A CA 1
ATOM 1901 C C . THR A 1 248 ? 57.909 83.310 -2.765 1.00 22.32 248 THR A C 1
ATOM 1902 O O . THR A 1 248 ? 58.889 83.697 -2.123 1.00 22.27 248 THR A O 1
ATOM 1906 N N . ARG A 1 249 ? 57.992 82.350 -3.687 1.00 23.04 249 ARG A N 1
ATOM 1907 C CA . ARG A 1 249 ? 59.277 81.687 -3.974 1.00 23.34 249 ARG A CA 1
ATOM 1908 C C . ARG A 1 249 ? 60.282 82.600 -4.616 1.00 22.61 249 ARG A C 1
ATOM 1909 O O . ARG A 1 249 ? 61.424 82.580 -4.181 1.00 22.12 249 ARG A O 1
ATOM 1917 N N . GLU A 1 250 ? 59.873 83.402 -5.620 1.00 21.88 250 GLU A N 1
ATOM 1918 C CA . GLU A 1 250 ? 60.795 84.338 -6.291 1.00 21.43 250 GLU A CA 1
ATOM 1919 C C . GLU A 1 250 ? 61.403 85.313 -5.313 1.00 20.19 250 GLU A C 1
ATOM 1920 O O . GLU A 1 250 ? 62.593 85.685 -5.444 1.00 20.03 250 GLU A O 1
ATOM 1926 N N . LEU A 1 251 ? 60.583 85.773 -4.362 1.00 17.65 251 LEU A N 1
ATOM 1927 C CA . LEU A 1 251 ? 61.078 86.702 -3.341 1.00 16.82 251 LEU A CA 1
ATOM 1928 C C . LEU A 1 251 ? 62.083 86.007 -2.410 1.00 16.28 251 LEU A C 1
ATOM 1929 O O . LEU A 1 251 ? 63.094 86.569 -2.053 1.00 15.64 251 LEU A O 1
ATOM 1934 N N . THR A 1 252 ? 61.789 84.777 -2.035 1.00 16.94 252 THR A N 1
ATOM 1935 C CA . THR A 1 252 ? 62.688 83.991 -1.174 1.00 17.78 252 THR A CA 1
ATOM 1936 C C . THR A 1 252 ? 64.002 83.703 -1.916 1.00 18.48 252 THR A C 1
ATOM 1937 O O . THR A 1 252 ? 65.077 83.889 -1.344 1.00 18.66 252 THR A O 1
ATOM 1941 N N . ASP A 1 253 ? 63.915 83.322 -3.195 1.00 18.04 253 ASP A N 1
ATOM 1942 C CA . ASP A 1 253 ? 65.136 83.107 -4.025 1.00 19.10 253 ASP A CA 1
ATOM 1943 C C . ASP A 1 253 ? 65.959 84.393 -4.096 1.00 18.40 253 ASP A C 1
ATOM 1944 O O . ASP A 1 253 ? 67.199 84.342 -4.084 1.00 18.58 253 ASP A O 1
ATOM 1949 N N . THR A 1 254 ? 65.278 85.550 -4.160 1.00 17.63 254 THR A N 1
ATOM 1950 C CA . THR A 1 254 ? 65.968 86.842 -4.203 1.00 16.69 254 THR A CA 1
ATOM 1951 C C . THR A 1 254 ? 66.853 87.098 -2.963 1.00 16.43 254 THR A C 1
ATOM 1952 O O . THR A 1 254 ? 67.975 87.614 -3.096 1.00 17.81 254 THR A O 1
ATOM 1956 N N . LEU A 1 255 ? 66.336 86.774 -1.778 1.00 15.80 255 LEU A N 1
ATOM 1957 C CA . LEU A 1 255 ? 67.094 86.906 -0.532 1.00 16.26 255 LEU A CA 1
ATOM 1958 C C . LEU A 1 255 ? 68.394 86.095 -0.641 1.00 17.00 255 LEU A C 1
ATOM 1959 O O . LEU A 1 255 ? 69.462 86.618 -0.337 1.00 17.10 255 LEU A O 1
ATOM 1964 N N . ALA A 1 256 ? 68.275 84.839 -1.092 1.00 16.97 256 ALA A N 1
ATOM 1965 C CA . ALA A 1 256 ? 69.422 83.921 -1.227 1.00 18.02 256 ALA A CA 1
ATOM 1966 C C . ALA A 1 256 ? 70.398 84.354 -2.291 1.00 18.48 256 ALA A C 1
ATOM 1967 O O . ALA A 1 256 ? 71.620 84.290 -2.066 1.00 19.30 256 ALA A O 1
ATOM 1969 N N . ARG A 1 257 ? 69.890 84.834 -3.428 1.00 19.63 257 ARG A N 1
ATOM 1970 C CA . ARG A 1 257 ? 70.778 85.328 -4.516 1.00 20.26 257 ARG A CA 1
ATOM 1971 C C . ARG A 1 257 ? 71.641 86.476 -4.011 1.00 20.62 257 ARG A C 1
ATOM 1972 O O . ARG A 1 257 ? 72.824 86.624 -4.397 1.00 20.71 257 ARG A O 1
ATOM 1980 N N . ASN A 1 258 ? 71.060 87.297 -3.140 1.00 19.94 258 ASN A N 1
ATOM 1981 C CA . ASN A 1 258 ? 71.779 88.424 -2.565 1.00 20.35 258 ASN A CA 1
ATOM 1982 C C . ASN A 1 258 ? 72.607 88.117 -1.323 1.00 21.35 258 ASN A C 1
ATOM 1983 O O . ASN A 1 258 ? 73.037 89.040 -0.628 1.00 21.34 258 ASN A O 1
ATOM 1988 N N . GLY A 1 259 ? 72.802 86.822 -1.066 1.00 23.12 259 GLY A N 1
ATOM 1989 C CA . GLY A 1 259 ? 73.749 86.298 -0.073 1.00 23.96 259 GLY A CA 1
ATOM 1990 C C . GLY A 1 259 ? 73.211 85.962 1.319 1.00 25.89 259 GLY A C 1
ATOM 1991 O O . GLY A 1 259 ? 73.993 85.596 2.217 1.00 24.37 259 GLY A O 1
ATOM 2000 N N . SER A 1 261 ? 71.617 83.532 4.008 1.00 26.08 261 SER A N 1
ATOM 2001 C CA . SER A 1 261 ? 71.394 82.128 4.165 1.00 26.80 261 SER A CA 1
ATOM 2002 C C . SER A 1 261 ? 69.882 81.952 4.248 1.00 25.95 261 SER A C 1
ATOM 2003 O O . SER A 1 261 ? 69.223 82.580 5.069 1.00 27.41 261 SER A O 1
ATOM 2006 N N . VAL A 1 262 ? 69.311 81.146 3.369 1.00 24.76 262 VAL A N 1
ATOM 2007 C CA . VAL A 1 262 ? 67.873 80.852 3.462 1.00 24.41 262 VAL A CA 1
ATOM 2008 C C . VAL A 1 262 ? 67.720 79.429 3.932 1.00 24.34 262 VAL A C 1
ATOM 2009 O O . VAL A 1 262 ? 68.233 78.512 3.291 1.00 24.01 262 VAL A O 1
ATOM 2013 N N . GLU A 1 263 ? 67.020 79.253 5.049 1.00 24.90 263 GLU A N 1
ATOM 2014 C CA . GLU A 1 263 ? 66.862 77.935 5.662 1.00 26.64 263 GLU A CA 1
ATOM 2015 C C . GLU A 1 263 ? 65.428 77.550 5.999 1.00 25.96 263 GLU A C 1
ATOM 2016 O O . GLU A 1 263 ? 64.583 78.428 6.224 1.00 25.55 263 GLU A O 1
ATOM 2022 N N . PRO A 1 264 ? 65.139 76.233 6.025 1.00 26.31 264 PRO A N 1
ATOM 2023 C CA . PRO A 1 264 ? 63.824 75.851 6.505 1.00 26.36 264 PRO A CA 1
ATOM 2024 C C . PRO A 1 264 ? 63.739 76.130 8.007 1.00 26.34 264 PRO A C 1
ATOM 2025 O O . PRO A 1 264 ? 64.720 76.506 8.640 1.00 26.22 264 PRO A O 1
ATOM 2029 N N . LEU A 1 265 ? 62.559 75.952 8.558 1.00 26.55 265 LEU A N 1
ATOM 2030 C CA . LEU A 1 265 ? 62.331 76.228 9.951 1.00 26.28 265 LEU A CA 1
ATOM 2031 C C . LEU A 1 265 ? 62.979 75.079 10.764 1.00 26.90 265 LEU A C 1
ATOM 2032 O O . LEU A 1 265 ? 62.677 73.903 10.517 1.00 26.42 265 LEU A O 1
ATOM 2037 N N . PRO A 1 266 ? 63.878 75.417 11.706 1.00 27.58 266 PRO A N 1
ATOM 2038 C CA . PRO A 1 266 ? 64.500 74.364 12.553 1.00 28.48 266 PRO A CA 1
ATOM 2039 C C . PRO A 1 266 ? 63.475 73.651 13.475 1.00 29.61 266 PRO A C 1
ATOM 2040 O O . PRO A 1 266 ? 62.505 74.280 13.923 1.00 28.83 266 PRO A O 1
ATOM 2044 N N . PRO A 1 267 ? 63.672 72.336 13.743 1.00 31.08 267 PRO A N 1
ATOM 2045 C CA . PRO A 1 267 ? 62.605 71.583 14.427 1.00 31.14 267 PRO A CA 1
ATOM 2046 C C . PRO A 1 267 ? 62.290 72.010 15.854 1.00 31.73 267 PRO A C 1
ATOM 2047 O O . PRO A 1 267 ? 61.131 71.962 16.244 1.00 31.03 267 PRO A O 1
ATOM 2051 N N . GLN A 1 268 ? 63.289 72.436 16.626 1.00 32.32 268 GLN A N 1
ATOM 2052 C CA . GLN A 1 268 ? 62.998 72.925 17.975 1.00 32.93 268 GLN A CA 1
ATOM 2053 C C . GLN A 1 268 ? 62.216 74.241 17.896 1.00 32.39 268 GLN A C 1
ATOM 2054 O O . GLN A 1 268 ? 61.203 74.397 18.554 1.00 31.99 268 GLN A O 1
ATOM 2060 N N . LEU A 1 269 ? 62.673 75.176 17.062 1.00 32.16 269 LEU A N 1
ATOM 2061 C CA . LEU A 1 269 ? 61.903 76.395 16.822 1.00 31.96 269 LEU A CA 1
ATOM 2062 C C . LEU A 1 269 ? 60.479 76.032 16.345 1.00 30.89 269 LEU A C 1
ATOM 2063 O O . LEU A 1 269 ? 59.498 76.587 16.839 1.00 31.05 269 LEU A O 1
ATOM 2068 N N . ALA A 1 270 ? 60.361 75.074 15.432 1.00 30.64 270 ALA A N 1
ATOM 2069 C CA . ALA A 1 270 ? 59.024 74.683 14.935 1.00 31.45 270 ALA A CA 1
ATOM 2070 C C . ALA A 1 270 ? 58.161 74.277 16.120 1.00 31.80 270 ALA A C 1
ATOM 2071 O O . ALA A 1 270 ? 57.055 74.791 16.286 1.00 31.77 270 ALA A O 1
ATOM 2073 N N . LYS A 1 271 ? 58.696 73.384 16.962 1.00 32.20 271 LYS A N 1
ATOM 2074 C CA . LYS A 1 271 ? 57.980 72.937 18.163 1.00 34.21 271 LYS A CA 1
ATOM 2075 C C . LYS A 1 271 ? 57.561 74.100 19.066 1.00 32.39 271 LYS A C 1
ATOM 2076 O O . LYS A 1 271 ? 56.428 74.162 19.508 1.00 32.62 271 LYS A O 1
ATOM 2082 N N . GLU A 1 272 ? 58.480 75.018 19.329 1.00 32.18 272 GLU A N 1
ATOM 2083 C CA . GLU A 1 272 ? 58.250 76.085 20.306 1.00 32.22 272 GLU A CA 1
ATOM 2084 C C . GLU A 1 272 ? 57.261 77.133 19.792 1.00 32.01 272 GLU A C 1
ATOM 2085 O O . GLU A 1 272 ? 56.423 77.638 20.554 1.00 31.78 272 GLU A O 1
ATOM 2091 N N . LEU A 1 273 ? 57.347 77.460 18.498 1.00 31.87 273 LEU A N 1
ATOM 2092 C CA . LEU A 1 273 ? 56.398 78.407 17.883 1.00 31.49 273 LEU A CA 1
ATOM 2093 C C . LEU A 1 273 ? 54.990 77.824 17.804 1.00 31.61 273 LEU A C 1
ATOM 2094 O O . LEU A 1 273 ? 54.012 78.554 17.965 1.00 31.04 273 LEU A O 1
ATOM 2099 N N . GLN A 1 274 ? 54.897 76.517 17.549 1.00 32.50 274 GLN A N 1
ATOM 2100 C CA . GLN A 1 274 ? 53.620 75.791 17.593 1.00 34.73 274 GLN A CA 1
ATOM 2101 C C . GLN A 1 274 ? 52.986 75.871 18.990 1.00 34.20 274 GLN A C 1
ATOM 2102 O O . GLN A 1 274 ? 51.778 76.082 19.120 1.00 34.20 274 GLN A O 1
ATOM 2108 N N . ALA A 1 275 ? 53.803 75.711 20.025 1.00 34.59 275 ALA A N 1
ATOM 2109 C CA . ALA A 1 275 ? 53.322 75.861 21.410 1.00 34.92 275 ALA A CA 1
ATOM 2110 C C . ALA A 1 275 ? 52.889 77.309 21.685 1.00 35.02 275 ALA A C 1
ATOM 2111 O O . ALA A 1 275 ? 51.843 77.528 22.322 1.00 34.34 275 ALA A O 1
ATOM 2113 N N . ILE A 1 276 ? 53.664 78.280 21.169 1.00 34.21 276 ILE A N 1
ATOM 2114 C CA . ILE A 1 276 ? 53.278 79.692 21.253 1.00 33.76 276 ILE A CA 1
ATOM 2115 C C . ILE A 1 276 ? 51.928 79.967 20.561 1.00 33.41 276 ILE A C 1
ATOM 2116 O O . ILE A 1 276 ? 51.125 80.742 21.075 1.00 32.66 276 ILE A O 1
ATOM 2121 N N . GLY A 1 277 ? 51.702 79.316 19.409 1.00 33.10 277 GLY A N 1
ATOM 2122 C CA . GLY A 1 277 ? 50.458 79.389 18.661 1.00 33.55 277 GLY A CA 1
ATOM 2123 C C . GLY A 1 277 ? 49.260 78.839 19.414 1.00 34.77 277 GLY A C 1
ATOM 2124 O O . GLY A 1 277 ? 48.172 79.436 19.383 1.00 34.22 277 GLY A O 1
ATOM 2125 N N . ALA A 1 278 ? 49.459 77.699 20.084 1.00 35.23 278 ALA A N 1
ATOM 2126 C CA . ALA A 1 278 ? 48.435 77.107 20.964 1.00 35.63 278 ALA A CA 1
ATOM 2127 C C . ALA A 1 278 ? 48.015 78.069 22.086 1.00 35.71 278 ALA A C 1
ATOM 2128 O O . ALA A 1 278 ? 46.821 78.278 22.313 1.00 35.96 278 ALA A O 1
ATOM 2130 N N . THR A 1 279 ? 48.990 78.665 22.766 1.00 35.63 279 THR A N 1
ATOM 2131 C CA . THR A 1 279 ? 48.709 79.670 23.793 1.00 36.92 279 THR A CA 1
ATOM 2132 C C . THR A 1 279 ? 47.923 80.856 23.219 1.00 37.66 279 THR A C 1
ATOM 2133 O O . THR A 1 279 ? 46.897 81.271 23.771 1.00 37.16 279 THR A O 1
ATOM 2145 N N . VAL A 1 281 ? 46.044 81.259 20.462 1.00 38.89 281 VAL A N 1
ATOM 2146 C CA . VAL A 1 281 ? 44.680 81.020 19.976 1.00 39.52 281 VAL A CA 1
ATOM 2147 C C . VAL A 1 281 ? 43.711 80.832 21.164 1.00 40.87 281 VAL A C 1
ATOM 2148 O O . VAL A 1 281 ? 42.516 81.154 21.068 1.00 40.75 281 VAL A O 1
ATOM 2152 N N . SER A 1 282 ? 44.251 80.319 22.269 1.00 41.94 282 SER A N 1
ATOM 2153 C CA . SER A 1 282 ? 43.515 80.196 23.523 1.00 43.11 282 SER A CA 1
ATOM 2154 C C . SER A 1 282 ? 43.280 81.598 24.109 1.00 43.84 282 SER A C 1
ATOM 2155 O O . SER A 1 282 ? 42.130 81.970 24.383 1.00 44.78 282 SER A O 1
ATOM 2158 N N . ASP A 1 283 ? 44.359 82.366 24.275 1.00 44.13 283 ASP A N 1
ATOM 2159 C CA . ASP A 1 283 ? 44.308 83.770 24.698 1.00 44.05 283 ASP A CA 1
ATOM 2160 C C . ASP A 1 283 ? 43.324 84.561 23.843 1.00 43.95 283 ASP A C 1
ATOM 2161 O O . ASP A 1 283 ? 42.568 85.397 24.362 1.00 43.93 283 ASP A O 1
ATOM 2166 N N . TRP A 1 284 ? 43.348 84.295 22.529 1.00 42.97 284 TRP A N 1
ATOM 2167 C CA . TRP A 1 284 ? 42.514 85.007 21.566 1.00 41.96 284 TRP A CA 1
ATOM 2168 C C . TRP A 1 284 ? 41.040 84.652 21.759 1.00 42.47 284 TRP A C 1
ATOM 2169 O O . TRP A 1 284 ? 40.190 85.543 21.799 1.00 42.39 284 TRP A O 1
ATOM 2180 N N . SER A 1 285 ? 40.756 83.353 21.855 1.00 43.58 285 SER A N 1
ATOM 2181 C CA . SER A 1 285 ? 39.395 82.834 22.068 1.00 44.14 285 SER A CA 1
ATOM 2182 C C . SER A 1 285 ? 38.719 83.405 23.306 1.00 44.73 285 SER A C 1
ATOM 2183 O O . SER A 1 285 ? 37.513 83.665 23.291 1.00 44.68 285 SER A O 1
ATOM 2186 N N . LYS A 1 286 ? 39.497 83.596 24.372 1.00 45.92 286 LYS A N 1
ATOM 2187 C CA . LYS A 1 286 ? 38.992 84.190 25.607 1.00 47.16 286 LYS A CA 1
ATOM 2188 C C . LYS A 1 286 ? 38.493 85.628 25.390 1.00 48.05 286 LYS A C 1
ATOM 2189 O O . LYS A 1 286 ? 37.400 85.980 25.849 1.00 48.24 286 LYS A O 1
ATOM 2195 N N . LYS A 1 287 ? 39.277 86.445 24.672 1.00 48.23 287 LYS A N 1
ATOM 2196 C CA . LYS A 1 287 ? 38.958 87.870 24.508 1.00 48.35 287 LYS A CA 1
ATOM 2197 C C . LYS A 1 287 ? 38.051 88.151 23.300 1.00 48.76 287 LYS A C 1
ATOM 2198 O O . LYS A 1 287 ? 37.454 89.216 23.185 1.00 48.30 287 LYS A O 1
ATOM 2204 N N . ALA A 1 288 ? 37.960 87.196 22.391 1.00 49.86 288 ALA A N 1
ATOM 2205 C CA . ALA A 1 288 ? 36.966 87.280 21.347 1.00 51.49 288 ALA A CA 1
ATOM 2206 C C . ALA A 1 288 ? 35.683 86.744 21.972 1.00 52.59 288 ALA A C 1
ATOM 2207 O O . ALA A 1 288 ? 35.720 85.966 22.935 1.00 54.02 288 ALA A O 1
ATOM 2209 N N . GLY A 1 289 ? 34.542 87.178 21.477 1.00 53.47 289 GLY A N 1
ATOM 2210 C CA . GLY A 1 289 ? 33.284 86.785 22.116 1.00 53.66 289 GLY A CA 1
ATOM 2211 C C . GLY A 1 289 ? 32.765 85.538 21.454 1.00 53.91 289 GLY A C 1
ATOM 2212 O O . GLY A 1 289 ? 33.539 84.646 21.117 1.00 53.74 289 GLY A O 1
ATOM 2213 N N . ALA A 1 290 ? 31.451 85.498 21.251 1.00 54.25 290 ALA A N 1
ATOM 2214 C CA . ALA A 1 290 ? 30.797 84.461 20.469 1.00 54.40 290 ALA A CA 1
ATOM 2215 C C . ALA A 1 290 ? 31.090 84.671 18.988 1.00 54.29 290 ALA A C 1
ATOM 2216 O O . ALA A 1 290 ? 31.036 83.727 18.195 1.00 54.41 290 ALA A O 1
ATOM 2218 N N . ASP A 1 291 ? 31.375 85.915 18.614 1.00 54.02 291 ASP A N 1
ATOM 2219 C CA . ASP A 1 291 ? 31.729 86.231 17.233 1.00 53.87 291 ASP A CA 1
ATOM 2220 C C . ASP A 1 291 ? 33.041 85.527 16.869 1.00 52.89 291 ASP A C 1
ATOM 2221 O O . ASP A 1 291 ? 33.138 84.891 15.826 1.00 52.33 291 ASP A O 1
ATOM 2226 N N . GLY A 1 292 ? 34.020 85.616 17.761 1.00 52.45 292 GLY A N 1
ATOM 2227 C CA . GLY A 1 292 ? 35.250 84.829 17.659 1.00 52.67 292 GLY A CA 1
ATOM 2228 C C . GLY A 1 292 ? 34.992 83.350 17.419 1.00 52.86 292 GLY A C 1
ATOM 2229 O O . GLY A 1 292 ? 35.475 82.779 16.428 1.00 52.13 292 GLY A O 1
ATOM 2230 N N . GLN A 1 293 ? 34.218 82.727 18.316 1.00 52.70 293 GLN A N 1
ATOM 2231 C CA . GLN A 1 293 ? 33.894 81.302 18.183 1.00 52.59 293 GLN A CA 1
ATOM 2232 C C . GLN A 1 293 ? 33.190 80.951 16.874 1.00 52.19 293 GLN A C 1
ATOM 2233 O O . GLN A 1 293 ? 33.495 79.921 16.275 1.00 52.17 293 GLN A O 1
ATOM 2239 N N . GLN A 1 294 ? 32.266 81.793 16.412 1.00 52.07 294 GLN A N 1
ATOM 2240 C CA . GLN A 1 294 ? 31.630 81.514 15.117 1.00 52.59 294 GLN A CA 1
ATOM 2241 C C . GLN A 1 294 ? 32.591 81.656 13.929 1.00 51.40 294 GLN A C 1
ATOM 2242 O O . GLN A 1 294 ? 32.403 81.009 12.896 1.00 51.40 294 GLN A O 1
ATOM 2248 N N . LEU A 1 295 ? 33.617 82.492 14.091 1.00 50.04 295 LEU A N 1
ATOM 2249 C CA . LEU A 1 295 ? 34.674 82.635 13.074 1.00 49.48 295 LEU A CA 1
ATOM 2250 C C . LEU A 1 295 ? 35.513 81.345 13.022 1.00 49.10 295 LEU A C 1
ATOM 2251 O O . LEU A 1 295 ? 35.659 80.727 11.967 1.00 48.62 295 LEU A O 1
ATOM 2256 N N . LEU A 1 296 ? 36.040 80.945 14.174 1.00 49.43 296 LEU A N 1
ATOM 2257 C CA . LEU A 1 296 ? 36.818 79.714 14.293 1.00 49.85 296 LEU A CA 1
ATOM 2258 C C . LEU A 1 296 ? 36.050 78.461 13.846 1.00 50.30 296 LEU A C 1
ATOM 2259 O O . LEU A 1 296 ? 36.595 77.634 13.109 1.00 50.10 296 LEU A O 1
ATOM 2264 N N . ASP A 1 297 ? 34.785 78.336 14.262 1.00 50.40 297 ASP A N 1
ATOM 2265 C CA . ASP A 1 297 ? 33.900 77.272 13.752 1.00 50.75 297 ASP A CA 1
ATOM 2266 C C . ASP A 1 297 ? 33.787 77.287 12.232 1.00 50.22 297 ASP A C 1
ATOM 2267 O O . ASP A 1 297 ? 33.949 76.242 11.585 1.00 50.32 297 ASP A O 1
ATOM 2272 N N . ALA A 1 298 ? 33.513 78.463 11.665 1.00 49.41 298 ALA A N 1
ATOM 2273 C CA . ALA A 1 298 ? 33.440 78.627 10.213 1.00 49.36 298 ALA A CA 1
ATOM 2274 C C . ALA A 1 298 ? 34.743 78.212 9.509 1.00 49.32 298 ALA A C 1
ATOM 2275 O O . ALA A 1 298 ? 34.702 77.528 8.477 1.00 49.31 298 ALA A O 1
ATOM 2277 N N . TYR A 1 299 ? 35.884 78.630 10.068 1.00 48.91 299 TYR A N 1
ATOM 2278 C CA . TYR A 1 299 ? 37.199 78.260 9.530 1.00 48.70 299 TYR A CA 1
ATOM 2279 C C . TYR A 1 299 ? 37.425 76.754 9.596 1.00 50.46 299 TYR A C 1
ATOM 2280 O O . TYR A 1 299 ? 37.743 76.118 8.582 1.00 50.20 299 TYR A O 1
ATOM 2289 N N . ARG A 1 300 ? 37.248 76.191 10.794 1.00 52.64 300 ARG A N 1
ATOM 2290 C CA . ARG A 1 300 ? 37.555 74.778 11.023 1.00 54.86 300 ARG A CA 1
ATOM 2291 C C . ARG A 1 300 ? 36.484 73.826 10.463 1.00 56.06 300 ARG A C 1
ATOM 2292 O O . ARG A 1 300 ? 36.661 72.606 10.485 1.00 56.84 300 ARG A O 1
ATOM 2300 N N . LYS A 1 301 ? 35.404 74.404 9.926 1.00 57.18 301 LYS A N 1
ATOM 2301 C CA . LYS A 1 301 ? 34.401 73.684 9.131 1.00 58.20 301 LYS A CA 1
ATOM 2302 C C . LYS A 1 301 ? 35.049 73.010 7.907 1.00 58.50 301 LYS A C 1
ATOM 2303 O O . LYS A 1 301 ? 34.738 73.316 6.746 1.00 59.06 301 LYS A O 1
ATOM 2309 N N . ALA B 1 1 ? 81.338 95.680 0.057 1.00 41.82 1 ALA B N 1
ATOM 2310 C CA . ALA B 1 1 ? 81.554 95.062 -1.301 1.00 40.71 1 ALA B CA 1
ATOM 2311 C C . ALA B 1 1 ? 80.188 94.622 -1.816 1.00 39.58 1 ALA B C 1
ATOM 2312 O O . ALA B 1 1 ? 79.755 93.454 -1.671 1.00 40.56 1 ALA B O 1
ATOM 2314 N N . THR B 1 2 ? 79.505 95.588 -2.412 1.00 36.23 2 THR B N 1
ATOM 2315 C CA . THR B 1 2 ? 78.143 95.396 -2.857 1.00 32.27 2 THR B CA 1
ATOM 2316 C C . THR B 1 2 ? 78.153 94.604 -4.155 1.00 29.54 2 THR B C 1
ATOM 2317 O O . THR B 1 2 ? 78.967 94.870 -5.027 1.00 27.22 2 THR B O 1
ATOM 2321 N N . SER B 1 3 ? 77.265 93.621 -4.255 1.00 26.97 3 SER B N 1
ATOM 2322 C CA . SER B 1 3 ? 77.036 92.951 -5.521 1.00 25.48 3 SER B CA 1
ATOM 2323 C C . SER B 1 3 ? 75.612 93.207 -5.957 1.00 23.43 3 SER B C 1
ATOM 2324 O O . SER B 1 3 ? 74.662 93.081 -5.159 1.00 23.53 3 SER B O 1
ATOM 2327 N N . TRP B 1 4 ? 75.470 93.603 -7.213 1.00 20.43 4 TRP B N 1
ATOM 2328 C CA . TRP B 1 4 ? 74.161 93.833 -7.806 1.00 18.70 4 TRP B CA 1
ATOM 2329 C C . TRP B 1 4 ? 73.968 92.801 -8.916 1.00 18.22 4 TRP B C 1
ATOM 2330 O O . TRP B 1 4 ? 74.936 92.398 -9.569 1.00 19.00 4 TRP B O 1
ATOM 2341 N N . THR B 1 5 ? 72.733 92.385 -9.116 1.00 16.86 5 THR B N 1
ATOM 2342 C CA . THR B 1 5 ? 72.377 91.580 -10.249 1.00 18.21 5 THR B CA 1
ATOM 2343 C C . THR B 1 5 ? 71.724 92.507 -11.271 1.00 18.64 5 THR B C 1
ATOM 2344 O O . THR B 1 5 ? 70.827 93.299 -10.916 1.00 17.23 5 THR B O 1
ATOM 2356 N N . THR B 1 7 ? 69.795 92.543 -15.148 1.00 18.27 7 THR B N 1
ATOM 2357 C CA . THR B 1 7 ? 69.207 91.872 -16.313 1.00 17.47 7 THR B CA 1
ATOM 2358 C C . THR B 1 7 ? 69.524 92.695 -17.563 1.00 17.96 7 THR B C 1
ATOM 2359 O O . THR B 1 7 ? 69.488 93.930 -17.556 1.00 16.34 7 THR B O 1
ATOM 2363 N N . ALA B 1 8 ? 69.871 92.010 -18.640 1.00 18.09 8 ALA B N 1
ATOM 2364 C CA . ALA B 1 8 ? 69.997 92.643 -19.960 1.00 18.26 8 ALA B CA 1
ATOM 2365 C C . ALA B 1 8 ? 69.098 91.852 -20.923 1.00 18.83 8 ALA B C 1
ATOM 2366 O O . ALA B 1 8 ? 68.870 90.640 -20.726 1.00 18.77 8 ALA B O 1
ATOM 2368 N N . GLU B 1 9 ? 68.508 92.548 -21.906 1.00 19.23 9 GLU B N 1
ATOM 2369 C CA . GLU B 1 9 ? 67.454 91.948 -22.733 1.00 20.17 9 GLU B CA 1
ATOM 2370 C C . GLU B 1 9 ? 67.962 90.957 -23.768 1.00 19.62 9 GLU B C 1
ATOM 2371 O O . GLU B 1 9 ? 67.343 89.908 -24.016 1.00 18.61 9 GLU B O 1
ATOM 2377 N N . GLN B 1 10 ? 69.077 91.327 -24.390 1.00 19.66 10 GLN B N 1
ATOM 2378 C CA . GLN B 1 10 ? 69.516 90.744 -25.684 1.00 19.54 10 GLN B CA 1
ATOM 2379 C C . GLN B 1 10 ? 70.725 89.802 -25.502 1.00 19.80 10 GLN B C 1
ATOM 2380 O O . GLN B 1 10 ? 71.340 89.797 -24.446 1.00 19.27 10 GLN B O 1
ATOM 2386 N N . PRO B 1 11 ? 71.043 88.976 -26.526 1.00 21.74 11 PRO B N 1
ATOM 2387 C CA . PRO B 1 11 ? 72.162 88.017 -26.451 1.00 21.58 11 PRO B CA 1
ATOM 2388 C C . PRO B 1 11 ? 73.495 88.754 -26.300 1.00 21.45 11 PRO B C 1
ATOM 2389 O O . PRO B 1 11 ? 73.584 89.913 -26.643 1.00 21.30 11 PRO B O 1
ATOM 2393 N N . ASP B 1 12 ? 74.531 88.059 -25.853 1.00 20.62 12 ASP B N 1
ATOM 2394 C CA . ASP B 1 12 ? 75.770 88.694 -25.484 1.00 21.29 12 ASP B CA 1
ATOM 2395 C C . ASP B 1 12 ? 76.514 89.413 -26.596 1.00 20.88 12 ASP B C 1
ATOM 2396 O O . ASP B 1 12 ? 77.202 90.400 -26.329 1.00 20.91 12 ASP B O 1
ATOM 2401 N N . ALA B 1 13 ? 76.404 88.934 -27.836 1.00 20.55 13 ALA B N 1
ATOM 2402 C CA . ALA B 1 13 ? 77.054 89.670 -28.953 1.00 20.54 13 ALA B CA 1
ATOM 2403 C C . ALA B 1 13 ? 76.297 90.900 -29.468 1.00 20.11 13 ALA B C 1
ATOM 2404 O O . ALA B 1 13 ? 76.806 91.701 -30.261 1.00 19.87 13 ALA B O 1
ATOM 2406 N N . ASN B 1 14 ? 75.097 91.106 -28.971 1.00 20.46 14 ASN B N 1
ATOM 2407 C CA . ASN B 1 14 ? 74.378 92.334 -29.336 1.00 21.10 14 ASN B CA 1
ATOM 2408 C C . ASN B 1 14 ? 75.125 93.558 -28.750 1.00 20.94 14 ASN B C 1
ATOM 2409 O O . ASN B 1 14 ? 75.525 93.524 -27.584 1.00 20.92 14 ASN B O 1
ATOM 2414 N N . TYR B 1 15 ? 75.297 94.629 -29.521 1.00 20.36 15 TYR B N 1
ATOM 2415 C CA . TYR B 1 15 ? 76.095 95.755 -29.017 1.00 21.63 15 TYR B CA 1
ATOM 2416 C C . TYR B 1 15 ? 75.517 96.432 -27.759 1.00 21.56 15 TYR B C 1
ATOM 2417 O O . TYR B 1 15 ? 76.278 96.974 -26.944 1.00 21.48 15 TYR B O 1
ATOM 2426 N N . LEU B 1 16 ? 74.199 96.362 -27.570 1.00 21.34 16 LEU B N 1
ATOM 2427 C CA . LEU B 1 16 ? 73.640 96.980 -26.358 1.00 21.24 16 LEU B CA 1
ATOM 2428 C C . LEU B 1 16 ? 74.014 96.164 -25.123 1.00 21.43 16 LEU B C 1
ATOM 2429 O O . LEU B 1 16 ? 74.308 96.740 -24.076 1.00 21.28 16 LEU B O 1
ATOM 2434 N N . THR B 1 17 ? 74.011 94.832 -25.245 1.00 21.39 17 THR B N 1
ATOM 2435 C CA . THR B 1 17 ? 74.476 93.968 -24.152 1.00 20.98 17 THR B CA 1
ATOM 2436 C C . THR B 1 17 ? 75.989 94.127 -23.911 1.00 21.43 17 THR B C 1
ATOM 2437 O O . THR B 1 17 ? 76.447 94.150 -22.751 1.00 21.63 17 THR B O 1
ATOM 2441 N N . GLN B 1 18 ? 76.776 94.223 -24.990 1.00 20.35 18 GLN B N 1
ATOM 2442 C CA . GLN B 1 18 ? 78.204 94.445 -24.822 1.00 19.77 18 GLN B CA 1
ATOM 2443 C C . GLN B 1 18 ? 78.456 95.769 -24.088 1.00 19.48 18 GLN B C 1
ATOM 2444 O O . GLN B 1 18 ? 79.344 95.850 -23.233 1.00 19.56 18 GLN B O 1
ATOM 2450 N N . ASN B 1 19 ? 77.693 96.798 -24.441 1.00 18.28 19 ASN B N 1
ATOM 2451 C CA . ASN B 1 19 ? 77.847 98.121 -23.823 1.00 19.80 19 ASN B CA 1
ATOM 2452 C C . ASN B 1 19 ? 77.484 98.024 -22.323 1.00 19.51 19 ASN B C 1
ATOM 2453 O O . ASN B 1 19 ? 78.164 98.619 -21.458 1.00 18.93 19 ASN B O 1
ATOM 2458 N N . ALA B 1 20 ? 76.422 97.262 -22.022 1.00 17.98 20 ALA B N 1
ATOM 2459 C CA . ALA B 1 20 ? 76.039 97.047 -20.638 1.00 18.23 20 ALA B CA 1
ATOM 2460 C C . ALA B 1 20 ? 77.126 96.280 -19.837 1.00 18.65 20 ALA B C 1
ATOM 2461 O O . ALA B 1 20 ? 77.414 96.595 -18.683 1.00 18.61 20 ALA B O 1
ATOM 2463 N N . ARG B 1 21 ? 77.766 95.292 -20.455 1.00 18.76 21 ARG B N 1
ATOM 2464 C CA . ARG B 1 21 ? 78.869 94.583 -19.779 1.00 19.94 21 ARG B CA 1
ATOM 2465 C C . ARG B 1 21 ? 80.069 95.515 -19.601 1.00 19.29 21 ARG B C 1
ATOM 2466 O O . ARG B 1 21 ? 80.732 95.501 -18.575 1.00 19.19 21 ARG B O 1
ATOM 2474 N N . GLN B 1 22 ? 80.315 96.360 -20.577 1.00 19.72 22 GLN B N 1
ATOM 2475 C CA . GLN B 1 22 ? 81.384 97.342 -20.419 1.00 21.06 22 GLN B CA 1
ATOM 2476 C C . GLN B 1 22 ? 81.089 98.376 -19.302 1.00 20.26 22 GLN B C 1
ATOM 2477 O O . GLN B 1 22 ? 81.974 98.724 -18.494 1.00 21.06 22 GLN B O 1
ATOM 2483 N N . PHE B 1 23 ? 79.862 98.876 -19.264 1.00 20.00 23 PHE B N 1
ATOM 2484 C CA . PHE B 1 23 ? 79.381 99.664 -18.118 1.00 18.94 23 PHE B CA 1
ATOM 2485 C C . PHE B 1 23 ? 79.658 98.951 -16.773 1.00 18.78 23 PHE B C 1
ATOM 2486 O O . PHE B 1 23 ? 80.288 99.527 -15.886 1.00 20.61 23 PHE B O 1
ATOM 2494 N N . ALA B 1 24 ? 79.199 97.710 -16.612 1.00 19.10 24 ALA B N 1
ATOM 2495 C CA . ALA B 1 24 ? 79.435 96.931 -15.388 1.00 19.73 24 ALA B CA 1
ATOM 2496 C C . ALA B 1 24 ? 80.935 96.857 -15.060 1.00 20.34 24 ALA B C 1
ATOM 2497 O O . ALA B 1 24 ? 81.348 97.089 -13.923 1.00 19.82 24 ALA B O 1
ATOM 2499 N N . ASP B 1 25 ? 81.745 96.578 -16.068 1.00 21.16 25 ASP B N 1
ATOM 2500 C CA . ASP B 1 25 ? 83.209 96.504 -15.869 1.00 23.19 25 ASP B CA 1
ATOM 2501 C C . ASP B 1 25 ? 83.764 97.865 -15.432 1.00 23.02 25 ASP B C 1
ATOM 2502 O O . ASP B 1 25 ? 84.603 97.918 -14.534 1.00 22.08 25 ASP B O 1
ATOM 2507 N N . GLU B 1 26 ? 83.280 98.958 -16.048 1.00 22.02 26 GLU B N 1
ATOM 2508 C CA . GLU B 1 26 ? 83.774 100.282 -15.725 1.00 22.73 26 GLU B CA 1
ATOM 2509 C C . GLU B 1 26 ? 83.364 100.736 -14.319 1.00 22.06 26 GLU B C 1
ATOM 2510 O O . GLU B 1 26 ? 84.133 101.394 -13.642 1.00 21.13 26 GLU B O 1
ATOM 2516 N N . VAL B 1 27 ? 82.174 100.325 -13.871 1.00 19.91 27 VAL B N 1
ATOM 2517 C CA . VAL B 1 27 ? 81.736 100.552 -12.510 1.00 19.15 27 VAL B CA 1
ATOM 2518 C C . VAL B 1 27 ? 82.664 99.851 -11.492 1.00 20.91 27 VAL B C 1
ATOM 2519 O O . VAL B 1 27 ? 83.102 100.478 -10.506 1.00 19.78 27 VAL B O 1
ATOM 2523 N N . LYS B 1 28 ? 82.961 98.571 -11.734 1.00 21.39 28 LYS B N 1
ATOM 2524 C CA . LYS B 1 28 ? 83.846 97.810 -10.853 1.00 23.47 28 LYS B CA 1
ATOM 2525 C C . LYS B 1 28 ? 85.231 98.489 -10.781 1.00 22.62 28 LYS B C 1
ATOM 2526 O O . LYS B 1 28 ? 85.726 98.718 -9.710 1.00 23.03 28 LYS B O 1
ATOM 2532 N N . ALA B 1 29 ? 85.808 98.834 -11.919 1.00 23.78 29 ALA B N 1
ATOM 2533 C CA . ALA B 1 29 ? 87.098 99.538 -11.985 1.00 24.19 29 ALA B CA 1
ATOM 2534 C C . ALA B 1 29 ? 87.118 100.879 -11.220 1.00 24.70 29 ALA B C 1
ATOM 2535 O O . ALA B 1 29 ? 88.031 101.151 -10.411 1.00 26.24 29 ALA B O 1
ATOM 2537 N N . ALA B 1 30 ? 86.117 101.711 -11.483 1.00 23.52 30 ALA B N 1
ATOM 2538 C CA . ALA B 1 30 ? 85.999 103.025 -10.898 1.00 23.54 30 ALA B CA 1
ATOM 2539 C C . ALA B 1 30 ? 85.664 102.990 -9.414 1.00 23.70 30 ALA B C 1
ATOM 2540 O O . ALA B 1 30 ? 85.805 104.002 -8.736 1.00 25.44 30 ALA B O 1
ATOM 2542 N N . THR B 1 31 ? 85.198 101.864 -8.899 1.00 22.20 31 THR B N 1
ATOM 2543 C CA . THR B 1 31 ? 84.987 101.758 -7.473 1.00 23.02 31 THR B CA 1
ATOM 2544 C C . THR B 1 31 ? 86.011 100.841 -6.794 1.00 23.59 31 THR B C 1
ATOM 2545 O O . THR B 1 31 ? 85.863 100.503 -5.622 1.00 24.37 31 THR B O 1
ATOM 2549 N N . ALA B 1 32 ? 87.047 100.439 -7.523 1.00 25.28 32 ALA B N 1
ATOM 2550 C CA . ALA B 1 32 ? 88.042 99.483 -6.986 1.00 25.49 32 ALA B CA 1
ATOM 2551 C C . ALA B 1 32 ? 87.383 98.252 -6.383 1.00 25.72 32 ALA B C 1
ATOM 2552 O O . ALA B 1 32 ? 87.784 97.755 -5.321 1.00 25.81 32 ALA B O 1
ATOM 2554 N N . GLY B 1 33 ? 86.356 97.758 -7.056 1.00 26.14 33 GLY B N 1
ATOM 2555 C CA . GLY B 1 33 ? 85.663 96.567 -6.590 1.00 25.05 33 GLY B CA 1
ATOM 2556 C C . GLY B 1 33 ? 84.604 96.753 -5.532 1.00 25.20 33 GLY B C 1
ATOM 2557 O O . GLY B 1 33 ? 83.997 95.774 -5.125 1.00 26.47 33 GLY B O 1
ATOM 2558 N N . ALA B 1 34 ? 84.365 97.970 -5.062 1.00 24.38 34 ALA B N 1
ATOM 2559 C CA . ALA B 1 34 ? 83.355 98.200 -4.004 1.00 24.91 34 ALA B CA 1
ATOM 2560 C C . ALA B 1 34 ? 81.913 97.906 -4.486 1.00 24.38 34 ALA B C 1
ATOM 2561 O O . ALA B 1 34 ? 81.014 97.625 -3.688 1.00 25.19 34 ALA B O 1
ATOM 2563 N N . LEU B 1 35 ? 81.693 98.021 -5.791 1.00 23.25 35 LEU B N 1
ATOM 2564 C CA . LEU B 1 35 ? 80.400 97.632 -6.370 1.00 21.28 35 LEU B CA 1
ATOM 2565 C C . LEU B 1 35 ? 80.662 96.776 -7.598 1.00 21.72 35 LEU B C 1
ATOM 2566 O O . LEU B 1 35 ? 81.321 97.222 -8.549 1.00 21.32 35 LEU B O 1
ATOM 2571 N N . GLU B 1 36 ? 80.107 95.575 -7.611 1.00 21.97 36 GLU B N 1
ATOM 2572 C CA . GLU B 1 36 ? 80.136 94.813 -8.853 1.00 23.13 36 GLU B CA 1
ATOM 2573 C C . GLU B 1 36 ? 78.745 94.452 -9.334 1.00 22.36 36 GLU B C 1
ATOM 2574 O O . GLU B 1 36 ? 77.854 94.117 -8.561 1.00 23.01 36 GLU B O 1
ATOM 2580 N N . ILE B 1 37 ? 78.603 94.513 -10.633 1.00 21.01 37 ILE B N 1
ATOM 2581 C CA . ILE B 1 37 ? 77.350 94.313 -11.289 1.00 20.46 37 ILE B CA 1
ATOM 2582 C C . ILE B 1 37 ? 77.555 93.076 -12.148 1.00 21.21 37 ILE B C 1
ATOM 2583 O O . ILE B 1 37 ? 78.401 93.085 -13.037 1.00 19.84 37 ILE B O 1
ATOM 2588 N N . LYS B 1 38 ? 76.793 92.025 -11.841 1.00 21.58 38 LYS B N 1
ATOM 2589 C CA . LYS B 1 38 ? 76.825 90.769 -12.585 1.00 23.82 38 LYS B CA 1
ATOM 2590 C C . LYS B 1 38 ? 75.684 90.804 -13.576 1.00 22.13 38 LYS B C 1
ATOM 2591 O O . LYS B 1 38 ? 74.523 90.945 -13.180 1.00 21.81 38 LYS B O 1
ATOM 2597 N N . VAL B 1 39 ? 76.015 90.688 -14.859 1.00 21.28 39 VAL B N 1
ATOM 2598 C CA . VAL B 1 39 ? 75.044 90.868 -15.922 1.00 20.83 39 VAL B CA 1
ATOM 2599 C C . VAL B 1 39 ? 74.545 89.495 -16.353 1.00 21.54 39 VAL B C 1
ATOM 2600 O O . VAL B 1 39 ? 75.348 88.605 -16.717 1.00 21.00 39 VAL B O 1
ATOM 2604 N N . GLN B 1 40 ? 73.230 89.314 -16.286 1.00 20.55 40 GLN B N 1
ATOM 2605 C CA . GLN B 1 40 ? 72.593 88.137 -16.869 1.00 21.99 40 GLN B CA 1
ATOM 2606 C C . GLN B 1 40 ? 71.790 88.552 -18.102 1.00 21.07 40 GLN B C 1
ATOM 2607 O O . GLN B 1 40 ? 70.758 89.220 -17.993 1.00 19.02 40 GLN B O 1
ATOM 2613 N N . SER B 1 41 ? 72.264 88.136 -19.272 1.00 19.64 41 SER B N 1
ATOM 2614 C CA . SER B 1 41 ? 71.704 88.636 -20.519 1.00 20.09 41 SER B CA 1
ATOM 2615 C C . SER B 1 41 ? 70.630 87.738 -21.146 1.00 19.45 41 SER B C 1
ATOM 2616 O O . SER B 1 41 ? 70.187 86.750 -20.554 1.00 19.10 41 SER B O 1
ATOM 2619 N N . ASN B 1 42 ? 70.235 88.107 -22.359 1.00 19.34 42 ASN B N 1
ATOM 2620 C CA . ASN B 1 42 ? 69.246 87.389 -23.160 1.00 19.74 42 ASN B CA 1
ATOM 2621 C C . ASN B 1 42 ? 67.891 87.168 -22.489 1.00 19.67 42 ASN B C 1
ATOM 2622 O O . ASN B 1 42 ? 67.225 86.166 -22.754 1.00 19.66 42 ASN B O 1
ATOM 2627 N N . SER B 1 43 ? 67.480 88.100 -21.626 1.00 18.98 43 SER B N 1
ATOM 2628 C CA . SER B 1 43 ? 66.185 88.024 -20.948 1.00 20.68 43 SER B CA 1
ATOM 2629 C C . SER B 1 43 ? 65.932 86.740 -20.163 1.00 21.49 43 SER B C 1
ATOM 2630 O O . SER B 1 43 ? 64.771 86.354 -19.994 1.00 21.08 43 SER B O 1
ATOM 2633 N N . THR B 1 44 ? 66.992 86.121 -19.636 1.00 21.49 44 THR B N 1
ATOM 2634 C CA . THR B 1 44 ? 66.831 84.847 -18.921 1.00 22.48 44 THR B CA 1
ATOM 2635 C C . THR B 1 44 ? 66.396 85.035 -17.512 1.00 22.19 44 THR B C 1
ATOM 2636 O O . THR B 1 44 ? 65.812 84.129 -16.922 1.00 22.20 44 THR B O 1
ATOM 2640 N N . LEU B 1 45 ? 66.699 86.198 -16.942 1.00 21.74 45 LEU B N 1
ATOM 2641 C CA . LEU B 1 45 ? 66.242 86.510 -15.588 1.00 22.08 45 LEU B CA 1
ATOM 2642 C C . LEU B 1 45 ? 64.827 87.135 -15.562 1.00 21.46 45 LEU B C 1
ATOM 2643 O O . LEU B 1 45 ? 63.948 86.728 -14.764 1.00 21.74 45 LEU B O 1
ATOM 2648 N N . LEU B 1 46 ? 64.607 88.128 -16.420 1.00 20.04 46 LEU B N 1
ATOM 2649 C CA . LEU B 1 46 ? 63.285 88.815 -16.550 1.00 19.24 46 LEU B CA 1
ATOM 2650 C C . LEU B 1 46 ? 63.061 89.083 -18.016 1.00 18.92 46 LEU B C 1
ATOM 2651 O O . LEU B 1 46 ? 64.005 89.459 -18.726 1.00 18.97 46 LEU B O 1
ATOM 2656 N N . LYS B 1 47 ? 61.832 88.887 -18.478 1.00 18.23 47 LYS B N 1
ATOM 2657 C CA . LYS B 1 47 ? 61.494 89.180 -19.868 1.00 19.79 47 LYS B CA 1
ATOM 2658 C C . LYS B 1 47 ? 61.224 90.680 -19.993 1.00 18.36 47 LYS B C 1
ATOM 2659 O O . LYS B 1 47 ? 60.956 91.342 -19.006 1.00 18.84 47 LYS B O 1
ATOM 2665 N N . ARG B 1 48 ? 61.287 91.211 -21.204 1.00 17.70 48 ARG B N 1
ATOM 2666 C CA . ARG B 1 48 ? 61.110 92.644 -21.436 1.00 18.63 48 ARG B CA 1
ATOM 2667 C C . ARG B 1 48 ? 59.931 93.288 -20.656 1.00 19.36 48 ARG B C 1
ATOM 2668 O O . ARG B 1 48 ? 60.127 94.307 -19.978 1.00 18.47 48 ARG B O 1
ATOM 2676 N N . PRO B 1 49 ? 58.711 92.702 -20.751 1.00 19.97 49 PRO B N 1
ATOM 2677 C CA . PRO B 1 49 ? 57.592 93.355 -20.054 1.00 20.40 49 PRO B CA 1
ATOM 2678 C C . PRO B 1 49 ? 57.714 93.308 -18.510 1.00 19.74 49 PRO B C 1
ATOM 2679 O O . PRO B 1 49 ? 56.979 94.018 -17.821 1.00 19.62 49 PRO B O 1
ATOM 2683 N N . GLU B 1 50 ? 58.641 92.502 -17.987 1.00 18.78 50 GLU B N 1
ATOM 2684 C CA . GLU B 1 50 ? 58.807 92.314 -16.551 1.00 20.04 50 GLU B CA 1
ATOM 2685 C C . GLU B 1 50 ? 59.938 93.151 -15.973 1.00 18.06 50 GLU B C 1
ATOM 2686 O O . GLU B 1 50 ? 60.077 93.217 -14.753 1.00 18.54 50 GLU B O 1
ATOM 2692 N N . VAL B 1 51 ? 60.784 93.739 -16.818 1.00 16.73 51 VAL B N 1
ATOM 2693 C CA . VAL B 1 51 ? 61.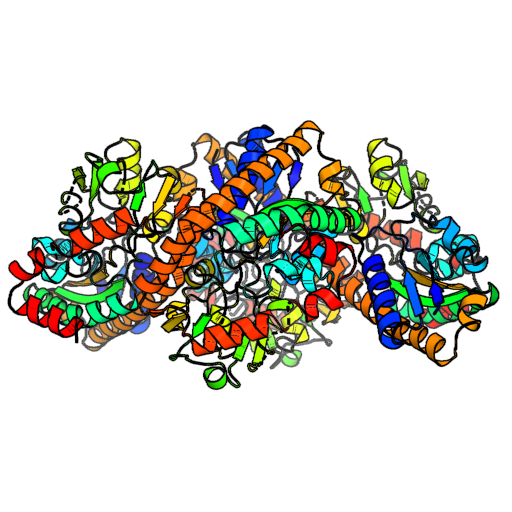982 94.398 -16.318 1.00 15.58 51 VAL B CA 1
ATOM 2694 C C . VAL B 1 51 ? 61.687 95.587 -15.376 1.00 15.91 51 VAL B C 1
ATOM 2695 O O . VAL B 1 51 ? 62.285 95.685 -14.283 1.00 14.72 51 VAL B O 1
ATOM 2699 N N . LYS B 1 52 ? 60.822 96.509 -15.800 1.00 14.86 52 LYS B N 1
ATOM 2700 C CA . LYS B 1 52 ? 60.644 97.711 -15.009 1.00 16.15 52 LYS B CA 1
ATOM 2701 C C . LYS B 1 52 ? 60.150 97.341 -13.606 1.00 16.12 52 LYS B C 1
ATOM 2702 O O . LYS B 1 52 ? 60.639 97.860 -12.613 1.00 15.78 52 LYS B O 1
ATOM 2708 N N . ARG B 1 53 ? 59.165 96.455 -13.531 1.00 15.36 53 ARG B N 1
ATOM 2709 C CA . ARG B 1 53 ? 58.636 96.050 -12.235 1.00 16.28 53 ARG B CA 1
ATOM 2710 C C . ARG B 1 53 ? 59.691 95.251 -11.429 1.00 15.53 53 ARG B C 1
ATOM 2711 O O . ARG B 1 53 ? 59.767 95.334 -10.192 1.00 14.59 53 ARG B O 1
ATOM 2719 N N . GLY B 1 54 ? 60.478 94.439 -12.125 1.00 14.57 54 GLY B N 1
ATOM 2720 C CA . GLY B 1 54 ? 61.548 93.696 -11.427 1.00 14.81 54 GLY B CA 1
ATOM 2721 C C . GLY B 1 54 ? 62.562 94.626 -10.778 1.00 14.69 54 GLY B C 1
ATOM 2722 O O . GLY B 1 54 ? 63.054 94.357 -9.665 1.00 15.06 54 GLY B O 1
ATOM 2723 N N . VAL B 1 55 ? 62.940 95.668 -11.506 1.00 14.89 55 VAL B N 1
ATOM 2724 C CA . VAL B 1 55 ? 63.860 96.715 -11.006 1.00 14.73 55 VAL B CA 1
ATOM 2725 C C . VAL B 1 55 ? 63.214 97.498 -9.853 1.00 15.69 55 VAL B C 1
ATOM 2726 O O . VAL B 1 55 ? 63.826 97.712 -8.792 1.00 15.66 55 VAL B O 1
ATOM 2730 N N . GLN B 1 56 ? 61.952 97.880 -10.033 1.00 15.53 56 GLN B N 1
ATOM 2731 C CA . GLN B 1 56 ? 61.255 98.636 -8.971 1.00 15.49 56 GLN B CA 1
ATOM 2732 C C . GLN B 1 56 ? 61.135 97.777 -7.685 1.00 16.23 56 GLN B C 1
ATOM 2733 O O . GLN B 1 56 ? 61.374 98.284 -6.592 1.00 15.84 56 GLN B O 1
ATOM 2739 N N . GLN B 1 57 ? 60.761 96.501 -7.831 1.00 17.53 57 GLN B N 1
ATOM 2740 C CA . GLN B 1 57 ? 60.653 95.541 -6.691 1.00 20.15 57 GLN B CA 1
ATOM 2741 C C . GLN B 1 57 ? 62.057 95.395 -6.023 1.00 17.85 57 GLN B C 1
ATOM 2742 O O . GLN B 1 57 ? 62.184 95.324 -4.770 1.00 17.47 57 GLN B O 1
ATOM 2748 N N . GLY B 1 58 ? 63.089 95.338 -6.860 1.00 16.10 58 GLY B N 1
ATOM 2749 C CA . GLY B 1 58 ? 64.446 95.058 -6.371 1.00 16.26 58 GLY B CA 1
ATOM 2750 C C . GLY B 1 58 ? 64.842 93.598 -6.467 1.00 17.77 58 GLY B C 1
ATOM 2751 O O . GLY B 1 58 ? 65.845 93.181 -5.879 1.00 18.50 58 GLY B O 1
ATOM 2752 N N . VAL B 1 59 ? 64.059 92.812 -7.203 1.00 17.53 59 VAL B N 1
ATOM 2753 C CA . VAL B 1 59 ? 64.427 91.449 -7.586 1.00 18.43 59 VAL B CA 1
ATOM 2754 C C . VAL B 1 59 ? 65.735 91.478 -8.377 1.00 18.23 59 VAL B C 1
ATOM 2755 O O . VAL B 1 59 ? 66.585 90.573 -8.225 1.00 18.78 59 VAL B O 1
ATOM 2759 N N . VAL B 1 60 ? 65.913 92.517 -9.198 1.00 17.32 60 VAL B N 1
ATOM 2760 C CA . VAL B 1 60 ? 67.250 92.895 -9.702 1.00 16.95 60 VAL B CA 1
ATOM 2761 C C . VAL B 1 60 ? 67.506 94.336 -9.258 1.00 16.82 60 VAL B C 1
ATOM 2762 O O . VAL B 1 60 ? 66.548 95.096 -9.092 1.00 16.59 60 VAL B O 1
ATOM 2766 N N . GLN B 1 61 ? 68.764 94.729 -9.062 1.00 15.62 61 GLN B N 1
ATOM 2767 C CA . GLN B 1 61 ? 69.024 96.089 -8.636 1.00 15.40 61 GLN B CA 1
ATOM 2768 C C . GLN B 1 61 ? 69.099 97.029 -9.825 1.00 15.10 61 GLN B C 1
ATOM 2769 O O . GLN B 1 61 ? 68.963 98.246 -9.680 1.00 14.59 61 GLN B O 1
ATOM 2775 N N . ILE B 1 62 ? 69.289 96.462 -11.018 1.00 15.27 62 ILE B N 1
ATOM 2776 C CA . ILE B 1 62 ? 69.473 97.276 -12.193 1.00 14.61 62 ILE B CA 1
ATOM 2777 C C . ILE B 1 62 ? 69.098 96.432 -13.405 1.00 14.86 62 ILE B C 1
ATOM 2778 O O . ILE B 1 62 ? 69.194 95.207 -13.363 1.00 14.72 62 ILE B O 1
ATOM 2783 N N . GLY B 1 63 ? 68.674 97.075 -14.485 1.00 15.23 63 GLY B N 1
ATOM 2784 C CA . GLY B 1 63 ? 68.201 96.330 -15.614 1.00 14.71 63 GLY B CA 1
ATOM 2785 C C . GLY B 1 63 ? 68.168 97.152 -16.876 1.00 16.11 63 GLY B C 1
ATOM 2786 O O . GLY B 1 63 ? 67.924 98.367 -16.828 1.00 14.57 63 GLY B O 1
ATOM 2787 N N . GLU B 1 64 ? 68.429 96.468 -18.002 1.00 15.22 64 GLU B N 1
ATOM 2788 C CA . GLU B 1 64 ? 68.311 97.073 -19.314 1.00 16.93 64 GLU B CA 1
ATOM 2789 C C . GLU B 1 64 ? 66.970 96.645 -19.955 1.00 16.67 64 GLU B C 1
ATOM 2790 O O . GLU B 1 64 ? 66.559 95.472 -19.906 1.00 17.72 64 GLU B O 1
ATOM 2796 N N . VAL B 1 65 ? 66.285 97.608 -20.561 1.00 17.66 65 VAL B N 1
ATOM 2797 C CA . VAL B 1 65 ? 65.015 97.309 -21.216 1.00 16.93 65 VAL B CA 1
ATOM 2798 C C . VAL B 1 65 ? 64.776 98.377 -22.297 1.00 17.36 65 VAL B C 1
ATOM 2799 O O . VAL B 1 65 ? 65.257 99.511 -22.216 1.00 17.44 65 VAL B O 1
ATOM 2803 N N . LEU B 1 66 ? 64.059 97.970 -23.330 1.00 17.31 66 LEU B N 1
ATOM 2804 C CA . LEU B 1 66 ? 63.516 98.862 -24.330 1.00 17.20 66 LEU B CA 1
ATOM 2805 C C . LEU B 1 66 ? 62.648 99.941 -23.625 1.00 17.61 66 LEU B C 1
ATOM 2806 O O . LEU B 1 66 ? 61.710 99.612 -22.886 1.00 17.63 66 LEU B O 1
ATOM 2811 N N . VAL B 1 67 ? 62.953 101.214 -23.853 1.00 18.29 67 VAL B N 1
ATOM 2812 C CA . VAL B 1 67 ? 62.223 102.317 -23.183 1.00 19.04 67 VAL B CA 1
ATOM 2813 C C . VAL B 1 67 ? 60.728 102.177 -23.432 1.00 19.80 67 VAL B C 1
ATOM 2814 O O . VAL B 1 67 ? 59.899 102.260 -22.504 1.00 21.11 67 VAL B O 1
ATOM 2818 N N . SER B 1 68 ? 60.388 101.929 -24.694 1.00 20.34 68 SER B N 1
ATOM 2819 C CA . SER B 1 68 ? 58.995 101.857 -25.120 1.00 20.78 68 SER B CA 1
ATOM 2820 C C . SER B 1 68 ? 58.256 100.624 -24.605 1.00 21.09 68 SER B C 1
ATOM 2821 O O . SER B 1 68 ? 57.025 100.529 -24.773 1.00 22.19 68 SER B O 1
ATOM 2824 N N . ALA B 1 69 ? 58.953 99.704 -23.921 1.00 20.23 69 ALA B N 1
ATOM 2825 C CA . ALA B 1 69 ? 58.229 98.699 -23.125 1.00 20.47 69 ALA B CA 1
ATOM 2826 C C . ALA B 1 69 ? 57.331 99.310 -22.031 1.00 20.81 69 ALA B C 1
ATOM 2827 O O . ALA B 1 69 ? 56.397 98.679 -21.570 1.00 21.36 69 ALA B O 1
ATOM 2829 N N . LEU B 1 70 ? 57.630 100.536 -21.606 1.00 21.40 70 LEU B N 1
ATOM 2830 C CA . LEU B 1 70 ? 56.827 101.232 -20.600 1.00 21.99 70 LEU B CA 1
ATOM 2831 C C . LEU B 1 70 ? 55.675 102.074 -21.185 1.00 23.33 70 LEU B C 1
ATOM 2832 O O . LEU B 1 70 ? 54.926 102.723 -20.429 1.00 22.43 70 LEU B O 1
ATOM 2837 N N . GLY B 1 71 ? 55.521 102.035 -22.504 1.00 24.31 71 GLY B N 1
ATOM 2838 C CA . GLY B 1 71 ? 54.667 102.994 -23.232 1.00 26.46 71 GLY B CA 1
ATOM 2839 C C . GLY B 1 71 ? 53.181 102.926 -22.890 1.00 28.16 71 GLY B C 1
ATOM 2840 O O . GLY B 1 71 ? 52.486 103.953 -22.890 1.00 28.27 71 GLY B O 1
ATOM 2841 N N . ASN B 1 72 ? 52.696 101.722 -22.606 1.00 29.41 72 ASN B N 1
ATOM 2842 C CA . ASN B 1 72 ? 51.299 101.525 -22.217 1.00 31.76 72 ASN B CA 1
ATOM 2843 C C . ASN B 1 72 ? 50.993 102.189 -20.875 1.00 31.66 72 ASN B C 1
ATOM 2844 O O . ASN B 1 72 ? 49.892 102.726 -20.676 1.00 31.48 72 ASN B O 1
ATOM 2849 N N . GLU B 1 73 ? 51.963 102.168 -19.963 1.00 30.04 73 GLU B N 1
ATOM 2850 C CA . GLU B 1 73 ? 51.711 102.717 -18.654 1.00 31.16 73 GLU B CA 1
ATOM 2851 C C . GLU B 1 73 ? 51.875 104.227 -18.674 1.00 30.13 73 GLU B C 1
ATOM 2852 O O . GLU B 1 73 ? 51.149 104.914 -17.963 1.00 31.11 73 GLU B O 1
ATOM 2858 N N . ASP B 1 74 ? 52.812 104.740 -19.477 1.00 29.00 74 ASP B N 1
ATOM 2859 C CA . ASP B 1 74 ? 53.063 106.195 -19.611 1.00 28.20 74 ASP B CA 1
ATOM 2860 C C . ASP B 1 74 ? 53.550 106.505 -21.046 1.00 27.49 74 ASP B C 1
ATOM 2861 O O . ASP B 1 74 ? 54.632 106.041 -21.452 1.00 26.55 74 ASP B O 1
ATOM 2866 N N . PRO B 1 75 ? 52.748 107.265 -21.835 1.00 26.50 75 PRO B N 1
ATOM 2867 C CA . PRO B 1 75 ? 53.045 107.444 -23.267 1.00 25.82 75 PRO B CA 1
ATOM 2868 C C . PRO B 1 75 ? 54.333 108.183 -23.567 1.00 24.67 75 PRO B C 1
ATOM 2869 O O . PRO B 1 75 ? 54.835 108.093 -24.685 1.00 24.08 75 PRO B O 1
ATOM 2873 N N . LEU B 1 76 ? 54.875 108.911 -22.593 1.00 23.33 76 LEU B N 1
ATOM 2874 C CA . LEU B 1 76 ? 56.120 109.625 -22.812 1.00 23.40 76 LEU B CA 1
ATOM 2875 C C . LEU B 1 76 ? 57.223 108.631 -23.199 1.00 22.22 76 LEU B C 1
ATOM 2876 O O . LEU B 1 76 ? 58.148 108.962 -23.920 1.00 22.77 76 LEU B O 1
ATOM 2881 N N . PHE B 1 77 ? 57.072 107.396 -22.746 1.00 22.49 77 PHE B N 1
ATOM 2882 C CA . PHE B 1 77 ? 58.068 106.340 -22.945 1.00 22.04 77 PHE B CA 1
ATOM 2883 C C . PHE B 1 77 ? 58.062 105.746 -24.354 1.00 22.69 77 PHE B C 1
ATOM 2884 O O . PHE B 1 77 ? 58.924 104.939 -24.678 1.00 22.30 77 PHE B O 1
ATOM 2892 N N . GLU B 1 78 ? 57.100 106.142 -25.205 1.00 23.17 78 GLU B N 1
ATOM 2893 C CA . GLU B 1 78 ? 57.039 105.557 -26.563 1.00 23.81 78 GLU B CA 1
ATOM 2894 C C . GLU B 1 78 ? 57.117 106.586 -27.703 1.00 23.72 78 GLU B C 1
ATOM 2895 O O . GLU B 1 78 ? 56.785 106.276 -28.872 1.00 22.99 78 GLU B O 1
ATOM 2901 N N . ILE B 1 79 ? 57.606 107.777 -27.375 1.00 23.02 79 ILE B N 1
ATOM 2902 C CA . ILE B 1 79 ? 57.729 108.840 -28.377 1.00 24.43 79 ILE B CA 1
ATOM 2903 C C . ILE B 1 79 ? 58.787 108.455 -29.394 1.00 24.30 79 ILE B C 1
ATOM 2904 O O . ILE B 1 79 ? 58.686 108.870 -30.584 1.00 25.30 79 ILE B O 1
ATOM 2909 N N . ASP B 1 80 ? 59.760 107.624 -28.962 1.00 24.01 80 ASP B N 1
ATOM 2910 C CA . ASP B 1 80 ? 60.832 107.149 -29.866 1.00 23.33 80 ASP B CA 1
ATOM 2911 C C . ASP B 1 80 ? 60.349 106.111 -30.892 1.00 23.62 80 ASP B C 1
ATOM 2912 O O . ASP B 1 80 ? 61.136 105.627 -31.718 1.00 23.81 80 ASP B O 1
ATOM 2917 N N . SER B 1 81 ? 59.068 105.755 -30.842 1.00 24.47 81 SER B N 1
ATOM 2918 C CA . SER B 1 81 ? 58.538 104.734 -31.735 1.00 25.42 81 SER B CA 1
ATOM 2919 C C . SER B 1 81 ? 57.454 105.251 -32.683 1.00 26.55 81 SER B C 1
ATOM 2920 O O . SER B 1 81 ? 56.812 104.456 -33.369 1.00 26.97 81 SER B O 1
ATOM 2923 N N . VAL B 1 82 ? 57.239 106.562 -32.707 1.00 27.41 82 VAL B N 1
ATOM 2924 C CA . VAL B 1 82 ? 56.344 107.170 -33.702 1.00 28.31 82 VAL B CA 1
ATOM 2925 C C . VAL B 1 82 ? 57.067 107.189 -35.055 1.00 28.74 82 VAL B C 1
ATOM 2926 O O . VAL B 1 82 ? 58.106 107.856 -35.207 1.00 28.64 82 VAL B O 1
ATOM 2930 N N . PRO B 1 83 ? 56.529 106.454 -36.037 1.00 29.77 83 PRO B N 1
ATOM 2931 C CA . PRO B 1 83 ? 57.171 106.351 -37.355 1.00 30.75 83 PRO B CA 1
ATOM 2932 C C . PRO B 1 83 ? 57.382 107.698 -38.036 1.00 32.21 83 PRO B C 1
ATOM 2933 O O . PRO B 1 83 ? 56.483 108.535 -38.046 1.00 32.47 83 PRO B O 1
ATOM 2937 N N . PHE B 1 84 ? 58.614 107.929 -38.484 1.00 33.35 84 PHE B N 1
ATOM 2938 C CA . PHE B 1 84 ? 59.034 109.137 -39.206 1.00 34.43 84 PHE B CA 1
ATOM 2939 C C . PHE B 1 84 ? 58.969 110.441 -38.442 1.00 34.72 84 PHE B C 1
ATOM 2940 O O . PHE B 1 84 ? 59.069 111.503 -39.043 1.00 35.18 84 PHE B O 1
ATOM 2948 N N . LEU B 1 85 ? 58.860 110.369 -37.115 1.00 34.31 85 LEU B N 1
ATOM 2949 C CA . LEU B 1 85 ? 59.003 111.563 -36.302 1.00 33.76 85 LEU B CA 1
ATOM 2950 C C . LEU B 1 85 ? 60.463 111.950 -36.194 1.00 33.41 85 LEU B C 1
ATOM 2951 O O . LEU B 1 85 ? 60.811 113.133 -36.270 1.00 33.96 85 LEU B O 1
ATOM 2956 N N . ALA B 1 86 ? 61.328 110.960 -35.987 1.00 33.34 86 ALA B N 1
ATOM 2957 C CA . ALA B 1 86 ? 62.758 111.222 -35.828 1.00 33.32 86 ALA B CA 1
ATOM 2958 C C . ALA B 1 86 ? 63.518 110.041 -36.413 1.00 34.33 86 ALA B C 1
ATOM 2959 O O . ALA B 1 86 ? 63.941 109.147 -35.685 1.00 34.16 86 ALA B O 1
ATOM 2961 N N . SER B 1 87 ? 63.704 110.033 -37.729 1.00 34.88 87 SER B N 1
ATOM 2962 C CA . SER B 1 87 ? 64.246 108.835 -38.377 1.00 35.66 87 SER B CA 1
ATOM 2963 C C . SER B 1 87 ? 65.742 108.873 -38.698 1.00 35.47 87 SER B C 1
ATOM 2964 O O . SER B 1 87 ? 66.293 107.873 -39.169 1.00 37.36 87 SER B O 1
ATOM 2967 N N . SER B 1 88 ? 66.407 109.985 -38.416 1.00 34.44 88 SER B N 1
ATOM 2968 C CA . SER B 1 88 ? 67.867 110.008 -38.452 1.00 33.98 88 SER B CA 1
ATOM 2969 C C . SER B 1 88 ? 68.427 110.026 -37.030 1.00 33.10 88 SER B C 1
ATOM 2970 O O . SER B 1 88 ? 67.726 110.386 -36.088 1.00 32.40 88 SER B O 1
ATOM 2973 N N . PHE B 1 89 ? 69.682 109.615 -36.871 1.00 32.55 89 PHE B N 1
ATOM 2974 C CA . PHE B 1 89 ? 70.295 109.625 -35.538 1.00 31.96 89 PHE B CA 1
ATOM 2975 C C . PHE B 1 89 ? 70.357 111.042 -34.975 1.00 31.92 89 PHE B C 1
ATOM 2976 O O . PHE B 1 89 ? 70.177 111.233 -33.778 1.00 30.82 89 PHE B O 1
ATOM 2984 N N . ASN B 1 90 ? 70.596 112.029 -35.844 1.00 31.23 90 ASN B N 1
ATOM 2985 C CA . ASN B 1 90 ? 70.618 113.432 -35.404 1.00 31.51 90 ASN B CA 1
ATOM 2986 C C . ASN B 1 90 ? 69.253 113.877 -34.853 1.00 30.86 90 ASN B C 1
ATOM 2987 O O . ASN B 1 90 ? 69.178 114.531 -33.814 1.00 30.92 90 ASN B O 1
ATOM 2992 N N . GLU B 1 91 ? 68.187 113.498 -35.537 1.00 30.19 91 GLU B N 1
ATOM 2993 C CA . GLU B 1 91 ? 66.826 113.788 -35.086 1.00 31.11 91 GLU B CA 1
ATOM 2994 C C . GLU B 1 91 ? 66.487 112.992 -33.807 1.00 29.90 91 GLU B C 1
ATOM 2995 O O . GLU B 1 91 ? 65.964 113.565 -32.848 1.00 28.64 91 GLU B O 1
ATOM 3001 N N . SER B 1 92 ? 66.760 111.680 -33.829 1.00 27.86 92 SER B N 1
ATOM 3002 C CA . SER B 1 92 ? 66.601 110.821 -32.643 1.00 27.41 92 SER B CA 1
ATOM 3003 C C . SER B 1 92 ? 67.313 111.394 -31.422 1.00 27.53 92 SER B C 1
ATOM 3004 O O . SER B 1 92 ? 66.781 111.360 -30.305 1.00 26.90 92 SER B O 1
ATOM 3007 N N . GLU B 1 93 ? 68.542 111.849 -31.626 1.00 27.44 93 GLU B N 1
ATOM 3008 C CA . GLU B 1 93 ? 69.320 112.421 -30.538 1.00 28.20 93 GLU B CA 1
ATOM 3009 C C . GLU B 1 93 ? 68.702 113.696 -29.969 1.00 28.06 93 GLU B C 1
ATOM 3010 O O . GLU B 1 93 ? 68.650 113.861 -28.757 1.00 26.93 93 GLU B O 1
ATOM 3016 N N . LYS B 1 94 ? 68.228 114.593 -30.828 1.00 28.21 94 LYS B N 1
ATOM 3017 C CA . LYS B 1 94 ? 67.471 115.759 -30.347 1.00 29.69 94 LYS B CA 1
ATOM 3018 C C . LYS B 1 94 ? 66.172 115.334 -29.632 1.00 28.25 94 LYS B C 1
ATOM 3019 O O . LYS B 1 94 ? 65.790 115.920 -28.608 1.00 27.15 94 LYS B O 1
ATOM 3025 N N . LEU B 1 95 ? 65.489 114.323 -30.162 1.00 27.18 95 LEU B N 1
ATOM 3026 C CA . LEU B 1 95 ? 64.290 113.833 -29.493 1.00 26.89 95 LEU B CA 1
ATOM 3027 C C . LEU B 1 95 ? 64.630 113.267 -28.097 1.00 27.10 95 LEU B C 1
ATOM 3028 O O . LEU B 1 95 ? 63.873 113.486 -27.136 1.00 26.51 95 LEU B O 1
ATOM 3033 N N . TRP B 1 96 ? 65.751 112.532 -28.008 1.00 26.38 96 TRP B N 1
ATOM 3034 C CA . TRP B 1 96 ? 66.203 111.952 -26.735 1.00 25.55 96 TRP B CA 1
ATOM 3035 C C . TRP B 1 96 ? 66.537 113.012 -25.688 1.00 26.44 96 TRP B C 1
ATOM 3036 O O . TRP B 1 96 ? 66.178 112.864 -24.494 1.00 25.81 96 TRP B O 1
ATOM 3047 N N . LYS B 1 97 ? 67.209 114.086 -26.112 1.00 26.93 97 LYS B N 1
ATOM 3048 C CA . LYS B 1 97 ? 67.547 115.168 -25.171 1.00 28.38 97 LYS B CA 1
ATOM 3049 C C . LYS B 1 97 ? 66.296 115.839 -24.602 1.00 27.95 97 LYS B C 1
ATOM 3050 O O . LYS B 1 97 ? 66.296 116.249 -23.451 1.00 27.37 97 LYS B O 1
ATOM 3056 N N . ALA B 1 98 ? 65.233 115.912 -25.393 1.00 27.67 98 ALA B N 1
ATOM 3057 C CA . ALA B 1 98 ? 63.947 116.435 -24.914 1.00 28.91 98 ALA B CA 1
ATOM 3058 C C . ALA B 1 98 ? 63.237 115.450 -23.982 1.00 28.20 98 ALA B C 1
ATOM 3059 O O . ALA B 1 98 ? 62.554 115.849 -23.047 1.00 29.21 98 ALA B O 1
ATOM 3061 N N . THR B 1 99 ? 63.369 114.164 -24.288 1.00 27.08 99 THR B N 1
ATOM 3062 C CA . THR B 1 99 ? 62.584 113.103 -23.662 1.00 26.19 99 THR B CA 1
ATOM 3063 C C . THR B 1 99 ? 63.217 112.681 -22.328 1.00 25.27 99 THR B C 1
ATOM 3064 O O . THR B 1 99 ? 62.526 112.548 -21.309 1.00 25.59 99 THR B O 1
ATOM 3068 N N . ARG B 1 100 ? 64.531 112.461 -22.356 1.00 24.56 100 ARG B N 1
ATOM 3069 C CA . ARG B 1 100 ? 65.298 111.932 -21.208 1.00 24.65 100 ARG B CA 1
ATOM 3070 C C . ARG B 1 100 ? 65.013 112.584 -19.843 1.00 23.96 100 ARG B C 1
ATOM 3071 O O . ARG B 1 100 ? 64.795 111.868 -18.879 1.00 24.39 100 ARG B O 1
ATOM 3079 N N . PRO B 1 101 ? 65.082 113.936 -19.724 1.00 24.88 101 PRO B N 1
ATOM 3080 C CA . PRO B 1 101 ? 64.808 114.477 -18.372 1.00 24.21 101 PRO B CA 1
ATOM 3081 C C . PRO B 1 101 ? 63.376 114.203 -17.875 1.00 22.92 101 PRO B C 1
ATOM 3082 O O . PRO B 1 101 ? 63.177 114.011 -16.688 1.00 22.89 101 PRO B O 1
ATOM 3086 N N . LEU B 1 102 ? 62.406 114.139 -18.780 1.00 21.61 102 LEU B N 1
ATOM 3087 C CA . LEU B 1 102 ? 61.036 113.805 -18.397 1.00 21.07 102 LEU B CA 1
ATOM 3088 C C . LEU B 1 102 ? 60.935 112.364 -17.903 1.00 19.97 102 LEU B C 1
ATOM 3089 O O . LEU B 1 102 ? 60.277 112.088 -16.883 1.00 19.93 102 LEU B O 1
ATOM 3094 N N . LEU B 1 103 ? 61.568 111.448 -18.629 1.00 18.49 103 LEU B N 1
ATOM 3095 C CA . LEU B 1 103 ? 61.551 110.021 -18.236 1.00 18.92 103 LEU B CA 1
ATOM 3096 C C . LEU B 1 103 ? 62.246 109.867 -16.881 1.00 18.04 103 LEU B C 1
ATOM 3097 O O . LEU B 1 103 ? 61.806 109.106 -16.038 1.00 17.78 103 LEU B O 1
ATOM 3102 N N . ALA B 1 104 ? 63.338 110.599 -16.688 1.00 18.61 104 ALA B N 1
ATOM 3103 C CA . ALA B 1 104 ? 64.089 110.488 -15.450 1.00 18.76 104 ALA B CA 1
ATOM 3104 C C . ALA B 1 104 ? 63.227 110.927 -14.253 1.00 19.28 104 ALA B C 1
ATOM 3105 O O . ALA B 1 104 ? 63.281 110.323 -13.190 1.00 18.73 104 ALA B O 1
ATOM 3107 N N . GLN B 1 105 ? 62.448 111.985 -14.442 1.00 20.24 105 GLN B N 1
ATOM 3108 C CA . GLN B 1 105 ? 61.581 112.494 -13.393 1.00 21.15 105 GLN B CA 1
ATOM 3109 C C . GLN B 1 105 ? 60.432 111.533 -13.121 1.00 20.02 105 GLN B C 1
ATOM 3110 O O . GLN B 1 105 ? 60.157 111.237 -11.969 1.00 20.48 105 GLN B O 1
ATOM 3116 N N . ARG B 1 106 ? 59.804 111.012 -14.174 1.00 19.31 106 ARG B N 1
ATOM 3117 C CA . ARG B 1 106 ? 58.751 109.990 -14.066 1.00 19.61 106 ARG B CA 1
ATOM 3118 C C . ARG B 1 106 ? 59.198 108.711 -13.302 1.00 18.51 106 ARG B C 1
ATOM 3119 O O . ARG B 1 106 ? 58.517 108.214 -12.398 1.00 18.92 106 ARG B O 1
ATOM 3127 N N . LEU B 1 107 ? 60.341 108.165 -13.700 1.00 18.12 107 LEU B N 1
ATOM 3128 C CA . LEU B 1 107 ? 60.943 107.008 -13.018 1.00 17.20 107 LEU B CA 1
ATOM 3129 C C . LEU B 1 107 ? 61.302 107.304 -11.589 1.00 17.19 107 LEU B C 1
ATOM 3130 O O . LEU B 1 107 ? 61.069 106.484 -10.704 1.00 15.70 107 LEU B O 1
ATOM 3135 N N . ASP B 1 108 ? 61.917 108.460 -11.353 1.00 17.55 108 ASP B N 1
ATOM 3136 C CA . ASP B 1 108 ? 62.314 108.799 -9.982 1.00 20.17 108 ASP B CA 1
ATOM 3137 C C . ASP B 1 108 ? 61.103 108.767 -8.996 1.00 20.87 108 ASP B C 1
ATOM 3138 O O . ASP B 1 108 ? 61.236 108.316 -7.846 1.00 20.03 108 ASP B O 1
ATOM 3143 N N . LYS B 1 109 ? 59.944 109.246 -9.464 1.00 21.16 109 LYS B N 1
ATOM 3144 C CA . LYS B 1 109 ? 58.711 109.274 -8.659 1.00 23.54 109 LYS B CA 1
ATOM 3145 C C . LYS B 1 109 ? 58.232 107.889 -8.253 1.00 22.66 109 LYS B C 1
ATOM 3146 O O . LYS B 1 109 ? 57.517 107.750 -7.262 1.00 21.48 109 LYS B O 1
ATOM 3152 N N . GLN B 1 110 ? 58.623 106.872 -9.021 1.00 21.12 110 GLN B N 1
ATOM 3153 C CA . GLN B 1 110 ? 58.215 105.529 -8.691 1.00 22.21 110 GLN B CA 1
ATOM 3154 C C . GLN B 1 110 ? 59.412 104.622 -8.219 1.00 20.44 110 GLN B C 1
ATOM 3155 O O . GLN B 1 110 ? 59.315 103.413 -8.244 1.00 20.38 110 GLN B O 1
ATOM 3161 N N . GLY B 1 111 ? 60.508 105.251 -7.783 1.00 19.05 111 GLY B N 1
ATOM 3162 C CA . GLY B 1 111 ? 61.605 104.560 -7.073 1.00 17.49 111 GLY B CA 1
ATOM 3163 C C . GLY B 1 111 ? 62.583 103.929 -8.051 1.00 17.09 111 GLY B C 1
ATOM 3164 O O . GLY B 1 111 ? 63.154 102.832 -7.784 1.00 17.19 111 GLY B O 1
ATOM 3165 N N . ILE B 1 112 ? 62.730 104.578 -9.209 1.00 17.05 112 ILE B N 1
ATOM 3166 C CA . ILE B 1 112 ? 63.654 104.103 -10.258 1.00 17.93 112 ILE B CA 1
ATOM 3167 C C . ILE B 1 112 ? 64.566 105.244 -10.712 1.00 18.17 112 ILE B C 1
ATOM 3168 O O . ILE B 1 112 ? 64.104 106.387 -10.939 1.00 18.05 112 ILE B O 1
ATOM 3173 N N . VAL B 1 113 ? 65.862 104.928 -10.835 1.00 17.11 113 VAL B N 1
ATOM 3174 C CA . VAL B 1 113 ? 66.902 105.852 -11.289 1.00 17.10 113 VAL B CA 1
ATOM 3175 C C . VAL B 1 113 ? 67.295 105.525 -12.742 1.00 17.17 113 VAL B C 1
ATOM 3176 O O . VAL B 1 113 ? 67.733 104.424 -13.058 1.00 16.45 113 VAL B O 1
ATOM 3180 N N . LEU B 1 114 ? 67.130 106.496 -13.621 1.00 17.84 114 LEU B N 1
ATOM 3181 C CA . LEU B 1 114 ? 67.538 106.351 -15.016 1.00 18.54 114 LEU B CA 1
ATOM 3182 C C . LEU B 1 114 ? 69.068 106.531 -15.089 1.00 18.35 114 LEU B C 1
ATOM 3183 O O . LEU B 1 114 ? 69.583 107.583 -14.751 1.00 19.17 114 LEU B O 1
ATOM 3188 N N . VAL B 1 115 ? 69.791 105.474 -15.470 1.00 17.65 115 VAL B N 1
ATOM 3189 C CA . VAL B 1 115 ? 71.256 105.480 -15.424 1.00 17.43 115 VAL B CA 1
ATOM 3190 C C . VAL B 1 115 ? 71.813 105.954 -16.766 1.00 18.08 115 VAL B C 1
ATOM 3191 O O . VAL B 1 115 ? 72.625 106.899 -16.817 1.00 18.43 115 VAL B O 1
ATOM 3195 N N . TYR B 1 116 ? 71.395 105.293 -17.849 1.00 18.36 116 TYR B N 1
ATOM 3196 C CA . TYR B 1 116 ? 71.782 105.711 -19.210 1.00 18.29 116 TYR B CA 1
ATOM 3197 C C . TYR B 1 116 ? 70.879 105.116 -20.287 1.00 17.95 116 TYR B C 1
ATOM 3198 O O . TYR B 1 116 ? 70.169 104.125 -20.046 1.00 18.52 116 TYR B O 1
ATOM 3207 N N . GLY B 1 117 ? 70.921 105.715 -21.474 1.00 17.38 117 GLY B N 1
ATOM 3208 C CA . GLY B 1 117 ? 70.178 105.213 -22.635 1.00 18.76 117 GLY B CA 1
ATOM 3209 C C . GLY B 1 117 ? 71.174 104.893 -23.738 1.00 18.57 117 GLY B C 1
ATOM 3210 O O . GLY B 1 117 ? 72.301 105.396 -23.751 1.00 18.90 117 GLY B O 1
ATOM 3211 N N . SER B 1 118 ? 70.775 104.035 -24.653 1.00 19.13 118 SER B N 1
ATOM 3212 C CA . SER B 1 118 ? 71.472 103.911 -25.941 1.00 19.37 118 SER B CA 1
ATOM 3213 C C . SER B 1 118 ? 70.460 103.516 -27.007 1.00 18.88 118 SER B C 1
ATOM 3214 O O . SER B 1 118 ? 69.510 102.806 -26.726 1.00 18.81 118 SER B O 1
ATOM 3217 N N . PRO B 1 119 ? 70.658 103.988 -28.242 1.00 19.45 119 PRO B N 1
ATOM 3218 C CA . PRO B 1 119 ? 69.675 103.632 -29.263 1.00 20.01 119 PRO B CA 1
ATOM 3219 C C . PRO B 1 119 ? 69.917 102.278 -29.942 1.00 20.35 119 PRO B C 1
ATOM 3220 O O . PRO B 1 119 ? 71.063 101.864 -30.167 1.00 19.98 119 PRO B O 1
ATOM 3224 N N . TRP B 1 120 ? 68.826 101.634 -30.329 1.00 19.52 120 TRP B N 1
ATOM 3225 C CA . TRP B 1 120 ? 68.899 100.607 -31.334 1.00 19.88 120 TRP B CA 1
ATOM 3226 C C . TRP B 1 120 ? 69.160 101.240 -32.712 1.00 21.00 120 TRP B C 1
ATOM 3227 O O . TRP B 1 120 ? 68.935 102.431 -32.889 1.00 21.09 120 TRP B O 1
ATOM 3238 N N . PRO B 1 121 ? 69.555 100.435 -33.722 1.00 22.17 121 PRO B N 1
ATOM 3239 C CA . PRO B 1 121 ? 69.531 101.058 -35.070 1.00 22.53 121 PRO B CA 1
ATOM 3240 C C . PRO B 1 121 ? 68.105 101.362 -35.618 1.00 23.85 121 PRO B C 1
ATOM 3241 O O . PRO B 1 121 ? 67.106 100.860 -35.071 1.00 23.83 121 PRO B O 1
ATOM 3245 N N . PRO B 1 122 ? 68.014 102.171 -36.700 1.00 24.94 122 PRO B N 1
ATOM 3246 C CA . PRO B 1 122 ? 66.719 102.422 -37.359 1.00 25.46 122 PRO B CA 1
ATOM 3247 C C . PRO B 1 122 ? 65.985 101.125 -37.741 1.00 25.51 122 PRO B C 1
ATOM 3248 O O . PRO B 1 122 ? 66.621 100.136 -38.124 1.00 25.76 122 PRO B O 1
ATOM 3252 N N . GLN B 1 123 ? 64.657 101.154 -37.661 1.00 25.22 123 GLN B N 1
ATOM 3253 C CA . GLN B 1 123 ? 63.841 99.960 -37.843 1.00 25.61 123 GLN B CA 1
ATOM 3254 C C . GLN B 1 123 ? 63.460 99.698 -39.313 1.00 26.94 123 GLN B C 1
ATOM 3255 O O . GLN B 1 123 ? 62.851 100.541 -39.981 1.00 26.89 123 GLN B O 1
ATOM 3261 N N . GLY B 1 124 ? 63.788 98.509 -39.807 1.00 27.34 124 GLY B N 1
ATOM 3262 C CA . GLY B 1 124 ? 63.413 98.135 -41.186 1.00 28.30 124 GLY B CA 1
ATOM 3263 C C . GLY B 1 124 ? 62.329 97.073 -41.164 1.00 29.07 124 GLY B C 1
ATOM 3264 O O . GLY B 1 124 ? 61.886 96.625 -40.105 1.00 28.68 124 GLY B O 1
ATOM 3265 N N . ILE B 1 125 ? 61.916 96.634 -42.345 1.00 30.56 125 ILE B N 1
ATOM 3266 C CA . ILE B 1 125 ? 60.857 95.629 -42.461 1.00 31.26 125 ILE B CA 1
ATOM 3267 C C . ILE B 1 125 ? 61.400 94.387 -43.167 1.00 31.22 125 ILE B C 1
ATOM 3268 O O . ILE B 1 125 ? 62.004 94.472 -44.246 1.00 31.42 125 ILE B O 1
ATOM 3273 N N . TYR B 1 126 ? 61.199 93.237 -42.538 1.00 31.58 126 TYR B N 1
ATOM 3274 C CA . TYR B 1 126 ? 61.680 91.942 -43.028 1.00 31.92 126 TYR B CA 1
ATOM 3275 C C . TYR B 1 126 ? 60.502 91.154 -43.597 1.00 32.92 126 TYR B C 1
ATOM 3276 O O . TYR B 1 126 ? 59.491 90.980 -42.896 1.00 33.42 126 TYR B O 1
ATOM 3285 N N . THR B 1 127 ? 60.616 90.679 -44.845 1.00 33.21 127 THR B N 1
ATOM 3286 C CA . THR B 1 127 ? 59.531 89.928 -45.463 1.00 34.19 127 THR B CA 1
ATOM 3287 C C . THR B 1 127 ? 60.052 88.708 -46.229 1.00 35.38 127 THR B C 1
ATOM 3288 O O . THR B 1 127 ? 61.226 88.673 -46.636 1.00 34.30 127 THR B O 1
ATOM 3292 N N . LYS B 1 128 ? 59.167 87.732 -46.442 1.00 36.45 128 LYS B N 1
ATOM 3293 C CA . LYS B 1 128 ? 59.496 86.528 -47.205 1.00 38.48 128 LYS B CA 1
ATOM 3294 C C . LYS B 1 128 ? 59.449 86.804 -48.720 1.00 40.05 128 LYS B C 1
ATOM 3295 O O . LYS B 1 128 ? 60.325 86.380 -49.477 1.00 40.68 128 LYS B O 1
ATOM 3301 N N . LYS B 1 129 ? 58.440 87.546 -49.152 1.00 41.45 129 LYS B N 1
ATOM 3302 C CA . LYS B 1 129 ? 58.279 87.855 -50.569 1.00 43.30 129 LYS B CA 1
ATOM 3303 C C . LYS B 1 129 ? 58.324 89.374 -50.755 1.00 42.49 129 LYS B C 1
ATOM 3304 O O . LYS B 1 129 ? 58.222 90.104 -49.763 1.00 41.97 129 LYS B O 1
ATOM 3310 N N . PRO B 1 130 ? 58.508 89.865 -52.006 1.00 42.46 130 PRO B N 1
ATOM 3311 C CA . PRO B 1 130 ? 58.583 91.312 -52.197 1.00 42.16 130 PRO B CA 1
ATOM 3312 C C . PRO B 1 130 ? 57.295 91.994 -51.776 1.00 41.98 130 PRO B C 1
ATOM 3313 O O . PRO B 1 130 ? 56.222 91.387 -51.834 1.00 41.14 130 PRO B O 1
ATOM 3317 N N . VAL B 1 131 ? 57.432 93.245 -51.347 1.00 41.75 131 VAL B N 1
ATOM 3318 C CA . VAL B 1 131 ? 56.342 94.037 -50.817 1.00 42.28 131 VAL B CA 1
ATOM 3319 C C . VAL B 1 131 ? 56.449 95.429 -51.450 1.00 42.41 131 VAL B C 1
ATOM 3320 O O . VAL B 1 131 ? 57.531 95.978 -51.567 1.00 42.30 131 VAL B O 1
ATOM 3324 N N . ALA B 1 132 ? 55.326 95.992 -51.890 1.00 43.38 132 ALA B N 1
ATOM 3325 C CA . ALA B 1 132 ? 55.333 97.291 -52.562 1.00 43.53 132 ALA B CA 1
ATOM 3326 C C . ALA B 1 132 ? 54.412 98.254 -51.849 1.00 43.74 132 ALA B C 1
ATOM 3327 O O . ALA B 1 132 ? 54.583 99.477 -51.914 1.00 43.94 132 ALA B O 1
ATOM 3329 N N . ALA B 1 133 ? 53.433 97.693 -51.155 1.00 44.03 133 ALA B N 1
ATOM 3330 C CA . ALA B 1 133 ? 52.373 98.487 -50.558 1.00 44.07 133 ALA B CA 1
ATOM 3331 C C . ALA B 1 133 ? 51.746 97.775 -49.365 1.00 43.62 133 ALA B C 1
ATOM 3332 O O . ALA B 1 133 ? 51.909 96.564 -49.201 1.00 43.07 133 ALA B O 1
ATOM 3334 N N . LEU B 1 134 ? 51.004 98.523 -48.547 1.00 43.89 134 LEU B N 1
ATOM 3335 C CA . LEU B 1 134 ? 50.370 97.943 -47.357 1.00 44.46 134 LEU B CA 1
ATOM 3336 C C . LEU B 1 134 ? 49.471 96.783 -47.724 1.00 44.75 134 LEU B C 1
ATOM 3337 O O . LEU B 1 134 ? 49.290 95.858 -46.940 1.00 44.97 134 LEU B O 1
ATOM 3342 N N . ALA B 1 135 ? 48.934 96.832 -48.944 1.00 45.28 135 ALA B N 1
ATOM 3343 C CA . ALA B 1 135 ? 48.109 95.767 -49.510 1.00 45.02 135 ALA B CA 1
ATOM 3344 C C . ALA B 1 135 ? 48.810 94.396 -49.510 1.00 44.78 135 ALA B C 1
ATOM 3345 O O . ALA B 1 135 ? 48.183 93.370 -49.246 1.00 44.46 135 ALA B O 1
ATOM 3347 N N . ASP B 1 136 ? 50.112 94.400 -49.789 1.00 45.37 136 ASP B N 1
ATOM 3348 C CA . ASP B 1 136 ? 50.957 93.189 -49.743 1.00 46.11 136 ASP B CA 1
ATOM 3349 C C . ASP B 1 136 ? 51.094 92.576 -48.341 1.00 45.91 136 ASP B C 1
ATOM 3350 O O . ASP B 1 136 ? 51.373 91.387 -48.209 1.00 45.98 136 ASP B O 1
ATOM 3355 N N . LEU B 1 137 ? 50.845 93.378 -47.308 1.00 45.51 137 LEU B N 1
ATOM 3356 C CA . LEU B 1 137 ? 50.919 92.899 -45.920 1.00 45.27 137 LEU B CA 1
ATOM 3357 C C . LEU B 1 137 ? 49.553 92.736 -45.239 1.00 45.48 137 LEU B C 1
ATOM 3358 O O . LEU B 1 137 ? 49.490 92.431 -44.042 1.00 45.17 137 LEU B O 1
ATOM 3363 N N . LYS B 1 138 ? 48.465 92.937 -45.992 1.00 45.10 138 LYS B N 1
ATOM 3364 C CA . LYS B 1 138 ? 47.110 92.810 -45.444 1.00 45.29 138 LYS B CA 1
ATOM 3365 C C . LYS B 1 138 ? 46.905 91.397 -44.922 1.00 44.05 138 LYS B C 1
ATOM 3366 O O . LYS B 1 138 ? 47.187 90.436 -45.625 1.00 43.79 138 LYS B O 1
ATOM 3372 N N . GLY B 1 139 ? 46.448 91.277 -43.680 1.00 43.22 139 GLY B N 1
ATOM 3373 C CA . GLY B 1 139 ? 46.268 89.962 -43.048 1.00 42.71 139 GLY B CA 1
ATOM 3374 C C . GLY B 1 139 ? 47.547 89.212 -42.667 1.00 41.94 139 GLY B C 1
ATOM 3375 O O . GLY B 1 139 ? 47.481 88.132 -42.087 1.00 41.87 139 GLY B O 1
ATOM 3376 N N . THR B 1 140 ? 48.707 89.776 -43.008 1.00 41.49 140 THR B N 1
ATOM 3377 C CA . THR B 1 140 ? 50.014 89.198 -42.651 1.00 40.99 140 THR B CA 1
ATOM 3378 C C . THR B 1 140 ? 50.190 89.129 -41.123 1.00 40.01 140 THR B C 1
ATOM 3379 O O . THR B 1 140 ? 49.908 90.095 -40.428 1.00 40.03 140 THR B O 1
ATOM 3383 N N . ARG B 1 141 ? 50.615 87.975 -40.611 1.00 39.32 141 ARG B N 1
ATOM 3384 C CA . ARG B 1 141 ? 50.977 87.833 -39.184 1.00 38.16 141 ARG B CA 1
ATOM 3385 C C . ARG B 1 141 ? 52.285 88.587 -38.960 1.00 36.20 141 ARG B C 1
ATOM 3386 O O . ARG B 1 141 ? 53.369 88.105 -39.292 1.00 35.89 141 ARG B O 1
ATOM 3394 N N . PHE B 1 142 ? 52.161 89.803 -38.448 1.00 33.57 142 PHE B N 1
ATOM 3395 C CA . PHE B 1 142 ? 53.280 90.699 -38.413 1.00 31.58 142 PHE B CA 1
ATOM 3396 C C . PHE B 1 142 ? 53.712 90.826 -36.948 1.00 30.64 142 PHE B C 1
ATOM 3397 O O . PHE B 1 142 ? 52.885 91.107 -36.055 1.00 29.21 142 PHE B O 1
ATOM 3405 N N . ARG B 1 143 ? 55.007 90.624 -36.715 1.00 29.52 143 ARG B N 1
ATOM 3406 C CA . ARG B 1 143 ? 55.542 90.736 -35.362 1.00 28.41 143 ARG B CA 1
ATOM 3407 C C . ARG B 1 143 ? 55.443 92.160 -34.773 1.00 27.61 143 ARG B C 1
ATOM 3408 O O . ARG B 1 143 ? 55.825 93.158 -35.408 1.00 26.13 143 ARG B O 1
ATOM 3416 N N . ALA B 1 144 ? 54.949 92.218 -33.535 1.00 26.99 144 ALA B N 1
ATOM 3417 C CA . ALA B 1 144 ? 54.986 93.427 -32.718 1.00 25.81 144 ALA B CA 1
ATOM 3418 C C . ALA B 1 144 ? 55.846 93.124 -31.489 1.00 25.33 144 ALA B C 1
ATOM 3419 O O . ALA B 1 144 ? 55.928 91.958 -31.061 1.00 25.79 144 ALA B O 1
ATOM 3421 N N . TYR B 1 145 ? 56.473 94.145 -30.909 1.00 23.82 145 TYR B N 1
ATOM 3422 C CA . TYR B 1 145 ? 57.310 93.869 -29.724 1.00 24.06 145 TYR B CA 1
ATOM 3423 C C . TYR B 1 145 ? 57.085 94.865 -28.586 1.00 24.18 145 TYR B C 1
ATOM 3424 O O . TYR B 1 145 ? 57.807 94.841 -27.567 1.00 23.47 145 TYR B O 1
ATOM 3433 N N . SER B 1 146 ? 56.069 95.717 -28.773 1.00 24.51 146 SER B N 1
ATOM 3434 C CA . SER B 1 146 ? 55.721 96.786 -27.856 1.00 24.80 146 SER B CA 1
ATOM 3435 C C . SER B 1 146 ? 54.284 97.217 -28.151 1.00 25.64 146 SER B C 1
ATOM 3436 O O . SER B 1 146 ? 53.705 96.807 -29.184 1.00 24.81 146 SER B O 1
ATOM 3439 N N . ALA B 1 147 ? 53.718 98.032 -27.258 1.00 25.90 147 ALA B N 1
ATOM 3440 C CA . ALA B 1 147 ? 52.371 98.542 -27.453 1.00 27.53 147 ALA B CA 1
ATOM 3441 C C . ALA B 1 147 ? 52.331 99.380 -28.727 1.00 27.92 147 ALA B C 1
ATOM 3442 O O . ALA B 1 147 ? 51.425 99.236 -29.544 1.00 28.94 147 ALA B O 1
ATOM 3444 N N . SER B 1 148 ? 53.337 100.220 -28.922 1.00 28.87 148 SER B N 1
ATOM 3445 C CA . SER B 1 148 ? 53.405 101.091 -30.100 1.00 29.41 148 SER B CA 1
ATOM 3446 C C . SER B 1 148 ? 53.494 100.303 -31.420 1.00 30.51 148 SER B C 1
ATOM 3447 O O . SER B 1 148 ? 52.859 100.669 -32.422 1.00 30.04 148 SER B O 1
ATOM 3450 N N . THR B 1 149 ? 54.305 99.245 -31.441 1.00 29.75 149 THR B N 1
ATOM 3451 C CA . THR B 1 149 ? 54.437 98.446 -32.659 1.00 29.40 149 THR B CA 1
ATOM 3452 C C . THR B 1 149 ? 53.212 97.561 -32.882 1.00 30.45 149 THR B C 1
ATOM 3453 O O . THR B 1 149 ? 52.895 97.226 -34.029 1.00 30.43 149 THR B O 1
ATOM 3457 N N . SER B 1 150 ? 52.506 97.217 -31.813 1.00 30.92 150 SER B N 1
ATOM 3458 C CA . SER B 1 150 ? 51.245 96.490 -31.974 1.00 33.53 150 SER B CA 1
ATOM 3459 C C . SER B 1 150 ? 50.199 97.404 -32.629 1.00 34.58 150 SER B C 1
ATOM 3460 O O . SER B 1 150 ? 49.471 96.981 -33.534 1.00 35.00 150 SER B O 1
ATOM 3463 N N . HIS B 1 151 ? 50.134 98.645 -32.150 1.00 35.85 151 HIS B N 1
ATOM 3464 C CA . HIS B 1 151 ? 49.266 99.667 -32.727 1.00 37.14 151 HIS B CA 1
ATOM 3465 C C . HIS B 1 151 ? 49.612 99.920 -34.206 1.00 37.79 151 HIS B C 1
ATOM 3466 O O . HIS B 1 151 ? 48.725 99.886 -35.088 1.00 36.99 151 HIS B O 1
ATOM 3481 N N . ALA B 1 153 ? 51.282 97.988 -36.322 1.00 38.11 153 ALA B N 1
ATOM 3482 C CA . ALA B 1 153 ? 50.994 96.825 -37.170 1.00 38.44 153 ALA B CA 1
ATOM 3483 C C . ALA B 1 153 ? 49.498 96.756 -37.548 1.00 39.16 153 ALA B C 1
ATOM 3484 O O . ALA B 1 153 ? 49.158 96.454 -38.698 1.00 38.71 153 ALA B O 1
ATOM 3486 N N . ALA B 1 154 ? 48.629 97.045 -36.571 1.00 39.27 154 ALA B N 1
ATOM 3487 C CA . ALA B 1 154 ? 47.182 97.104 -36.771 1.00 40.00 154 ALA B CA 1
ATOM 3488 C C . ALA B 1 154 ? 46.831 98.157 -37.830 1.00 40.40 154 ALA B C 1
ATOM 3489 O O . ALA B 1 154 ? 46.186 97.854 -38.822 1.00 40.69 154 ALA B O 1
ATOM 3491 N N . LEU B 1 155 ? 47.303 99.383 -37.629 1.00 40.87 155 LEU B N 1
ATOM 3492 C CA . LEU B 1 155 ? 47.118 100.470 -38.578 1.00 41.57 155 LEU B CA 1
ATOM 3493 C C . LEU B 1 155 ? 47.609 100.148 -39.982 1.00 42.72 155 LEU B C 1
ATOM 3494 O O . LEU B 1 155 ? 47.145 100.750 -40.967 1.00 41.54 155 LEU B O 1
ATOM 3507 N N . GLY B 1 157 ? 47.134 97.265 -41.393 1.00 42.78 157 GLY B N 1
ATOM 3508 C CA . GLY B 1 157 ? 46.251 96.233 -41.932 1.00 41.68 157 GLY B CA 1
ATOM 3509 C C . GLY B 1 157 ? 46.757 94.820 -41.681 1.00 41.41 157 GLY B C 1
ATOM 3510 O O . GLY B 1 157 ? 46.127 93.841 -42.084 1.00 40.45 157 GLY B O 1
ATOM 3511 N N . ALA B 1 158 ? 47.900 94.712 -40.991 1.00 40.68 158 ALA B N 1
ATOM 3512 C CA . ALA B 1 158 ? 48.492 93.412 -40.677 1.00 39.74 158 ALA B CA 1
ATOM 3513 C C . ALA B 1 158 ? 47.845 92.875 -39.409 1.00 39.25 158 ALA B C 1
ATOM 3514 O O . ALA B 1 158 ? 47.018 93.525 -38.807 1.00 39.19 158 ALA B O 1
ATOM 3516 N N . VAL B 1 159 ? 48.212 91.672 -39.015 1.00 38.85 159 VAL B N 1
ATOM 3517 C CA . VAL B 1 159 ? 47.722 91.109 -37.787 1.00 38.82 159 VAL B CA 1
ATOM 3518 C C . VAL B 1 159 ? 48.874 91.189 -36.758 1.00 37.89 159 VAL B C 1
ATOM 3519 O O . VAL B 1 159 ? 49.858 90.452 -36.873 1.00 37.58 159 VAL B O 1
ATOM 3523 N N . PRO B 1 160 ? 48.747 92.087 -35.756 1.00 37.44 160 PRO B N 1
ATOM 3524 C CA . PRO B 1 160 ? 49.854 92.286 -34.784 1.00 36.34 160 PRO B CA 1
ATOM 3525 C C . PRO B 1 160 ? 50.013 91.040 -33.917 1.00 35.41 160 PRO B C 1
ATOM 3526 O O . PRO B 1 160 ? 49.052 90.598 -33.319 1.00 34.28 160 PRO B O 1
ATOM 3530 N N . THR B 1 161 ? 51.214 90.457 -33.897 1.00 34.62 161 THR B N 1
ATOM 3531 C CA . THR B 1 161 ? 51.480 89.238 -33.119 1.00 33.64 161 THR B CA 1
ATOM 3532 C C . THR B 1 161 ? 52.673 89.508 -32.183 1.00 32.51 161 THR B C 1
ATOM 3533 O O . THR B 1 161 ? 53.794 89.694 -32.652 1.00 30.59 161 THR B O 1
ATOM 3537 N N . THR B 1 162 ? 52.421 89.544 -30.873 1.00 31.11 162 THR B N 1
ATOM 3538 C CA . THR B 1 162 ? 53.481 89.903 -29.924 1.00 29.86 162 THR B CA 1
ATOM 3539 C C . THR B 1 162 ? 54.515 88.792 -29.734 1.00 28.56 162 THR B C 1
ATOM 3540 O O . THR B 1 162 ? 54.176 87.687 -29.294 1.00 28.89 162 THR B O 1
ATOM 3544 N N . VAL B 1 163 ? 55.764 89.080 -30.092 1.00 26.87 163 VAL B N 1
ATOM 3545 C CA . VAL B 1 163 ? 56.860 88.106 -29.908 1.00 26.39 163 VAL B CA 1
ATOM 3546 C C . VAL B 1 163 ? 58.113 88.803 -29.340 1.00 26.22 163 VAL B C 1
ATOM 3547 O O . VAL B 1 163 ? 58.643 89.738 -29.933 1.00 25.83 163 VAL B O 1
ATOM 3551 N N . GLN B 1 164 ? 58.565 88.346 -28.180 1.00 26.21 164 GLN B N 1
ATOM 3552 C CA . GLN B 1 164 ? 59.755 88.904 -27.581 1.00 26.86 164 GLN B CA 1
ATOM 3553 C C . GLN B 1 164 ? 60.972 88.443 -28.362 1.00 27.16 164 GLN B C 1
ATOM 3554 O O . GLN B 1 164 ? 60.963 87.349 -28.957 1.00 27.42 164 GLN B O 1
ATOM 3560 N N . THR B 1 165 ? 62.023 89.262 -28.340 1.00 28.02 165 THR B N 1
ATOM 3561 C CA . THR B 1 165 ? 63.219 89.037 -29.163 1.00 28.84 165 THR B CA 1
ATOM 3562 C C . THR B 1 165 ? 63.771 87.606 -29.117 1.00 29.34 165 THR B C 1
ATOM 3563 O O . THR B 1 165 ? 64.016 87.036 -30.184 1.00 29.64 165 THR B O 1
ATOM 3567 N N . PRO B 1 166 ? 63.967 87.006 -27.912 1.00 29.75 166 PRO B N 1
ATOM 3568 C CA . PRO B 1 166 ? 64.554 85.640 -27.922 1.00 30.63 166 PRO B CA 1
ATOM 3569 C C . PRO B 1 166 ? 63.692 84.581 -28.617 1.00 31.08 166 PRO B C 1
ATOM 3570 O O . PRO B 1 166 ? 64.211 83.545 -29.013 1.00 30.08 166 PRO B O 1
ATOM 3574 N N . GLU B 1 167 ? 62.401 84.862 -28.774 1.00 31.06 167 GLU B N 1
ATOM 3575 C CA . GLU B 1 167 ? 61.465 83.896 -29.367 1.00 32.36 167 GLU B CA 1
ATOM 3576 C C . GLU B 1 167 ? 61.258 84.043 -30.887 1.00 31.60 167 GLU B C 1
ATOM 3577 O O . GLU B 1 167 ? 60.510 83.253 -31.486 1.00 30.51 167 GLU B O 1
ATOM 3583 N N . VAL B 1 168 ? 61.968 84.997 -31.496 1.00 30.65 168 VAL B N 1
ATOM 3584 C CA . VAL B 1 168 ? 61.821 85.314 -32.928 1.00 31.43 168 VAL B CA 1
ATOM 3585 C C . VAL B 1 168 ? 62.086 84.088 -33.867 1.00 32.76 168 VAL B C 1
ATOM 3586 O O . VAL B 1 168 ? 61.228 83.760 -34.698 1.00 32.73 168 VAL B O 1
ATOM 3590 N N . PRO B 1 169 ? 63.239 83.393 -33.722 1.00 33.92 169 PRO B N 1
ATOM 3591 C CA . PRO B 1 169 ? 63.423 82.188 -34.566 1.00 34.96 169 PRO B CA 1
ATOM 3592 C C . PRO B 1 169 ? 62.317 81.118 -34.435 1.00 35.83 169 PRO B C 1
ATOM 3593 O O . PRO B 1 169 ? 61.825 80.634 -35.453 1.00 35.78 169 PRO B O 1
ATOM 3597 N N . GLN B 1 170 ? 61.916 80.782 -33.206 1.00 37.26 170 GLN B N 1
ATOM 3598 C CA . GLN B 1 170 ? 60.838 79.817 -32.957 1.00 37.41 170 GLN B CA 1
ATOM 3599 C C . GLN B 1 170 ? 59.503 80.268 -33.563 1.00 37.29 170 GLN B C 1
ATOM 3600 O O . GLN B 1 170 ? 58.766 79.434 -34.122 1.00 36.61 170 GLN B O 1
ATOM 3606 N N . ALA B 1 171 ? 59.198 81.566 -33.443 1.00 36.28 171 ALA B N 1
ATOM 3607 C CA . ALA B 1 171 ? 57.960 82.143 -33.983 1.00 36.49 171 ALA B CA 1
ATOM 3608 C C . ALA B 1 171 ? 57.894 82.062 -35.511 1.00 36.99 171 ALA B C 1
ATOM 3609 O O . ALA B 1 171 ? 56.843 81.728 -36.072 1.00 37.21 171 ALA B O 1
ATOM 3611 N N . PHE B 1 172 ? 59.008 82.355 -36.181 1.00 37.58 172 PHE B N 1
ATOM 3612 C CA . PHE B 1 172 ? 59.118 82.154 -37.637 1.00 38.87 172 PHE B CA 1
ATOM 3613 C C . PHE B 1 172 ? 59.002 80.678 -38.021 1.00 39.95 172 PHE B C 1
ATOM 3614 O O . PHE B 1 172 ? 58.215 80.309 -38.916 1.00 39.52 172 PHE B O 1
ATOM 3622 N N . SER B 1 173 ? 59.767 79.829 -37.338 1.00 40.73 173 SER B N 1
ATOM 3623 C CA . SER B 1 173 ? 59.783 78.410 -37.684 1.00 42.18 173 SER B CA 1
ATOM 3624 C C . SER B 1 173 ? 58.431 77.719 -37.458 1.00 42.18 173 SER B C 1
ATOM 3625 O O . SER B 1 173 ? 58.151 76.741 -38.141 1.00 43.06 173 SER B O 1
ATOM 3628 N N . THR B 1 174 ? 57.589 78.225 -36.555 1.00 41.36 174 THR B N 1
ATOM 3629 C CA . THR B 1 174 ? 56.283 77.578 -36.307 1.00 41.24 174 THR B CA 1
ATOM 3630 C C . THR B 1 174 ? 55.101 78.270 -36.985 1.00 40.73 174 THR B C 1
ATOM 3631 O O . THR B 1 174 ? 53.938 77.943 -36.709 1.00 40.84 174 THR B O 1
ATOM 3635 N N . GLY B 1 175 ? 55.395 79.236 -37.849 1.00 39.74 175 GLY B N 1
ATOM 3636 C CA . GLY B 1 175 ? 54.355 80.004 -38.530 1.00 38.52 175 GLY B CA 1
ATOM 3637 C C . GLY B 1 175 ? 53.620 81.032 -37.692 1.00 37.95 175 GLY B C 1
ATOM 3638 O O . GLY B 1 175 ? 52.611 81.580 -38.131 1.00 37.94 175 GLY B O 1
ATOM 3639 N N . VAL B 1 176 ? 54.119 81.319 -36.493 1.00 36.43 176 VAL B N 1
ATOM 3640 C CA . VAL B 1 176 ? 53.486 82.321 -35.640 1.00 35.70 176 VAL B CA 1
ATOM 3641 C C . VAL B 1 176 ? 53.589 83.707 -36.262 1.00 34.36 176 VAL B C 1
ATOM 3642 O O . VAL B 1 176 ? 52.649 84.488 -36.194 1.00 34.09 176 VAL B O 1
ATOM 3646 N N . ILE B 1 177 ? 54.722 83.997 -36.885 1.00 33.08 177 ILE B N 1
ATOM 3647 C CA . ILE B 1 177 ? 54.911 85.270 -37.568 1.00 32.65 177 ILE B CA 1
ATOM 3648 C C . ILE B 1 177 ? 55.488 84.999 -38.957 1.00 32.84 177 ILE B C 1
ATOM 3649 O O . ILE B 1 177 ? 56.195 84.004 -39.153 1.00 32.61 177 ILE B O 1
ATOM 3654 N N . ASP B 1 178 ? 55.146 85.873 -39.905 1.00 33.40 178 ASP B N 1
ATOM 3655 C CA . ASP B 1 178 ? 55.595 85.767 -41.294 1.00 34.54 178 ASP B CA 1
ATOM 3656 C C . ASP B 1 178 ? 56.441 86.944 -41.711 1.00 34.24 178 ASP B C 1
ATOM 3657 O O . ASP B 1 178 ? 57.128 86.883 -42.743 1.00 34.28 178 ASP B O 1
ATOM 3662 N N . ALA B 1 179 ? 56.396 88.008 -40.901 1.00 32.66 179 ALA B N 1
ATOM 3663 C CA . ALA B 1 179 ? 57.091 89.249 -41.201 1.00 32.13 179 ALA B CA 1
ATOM 3664 C C . ALA B 1 179 ? 57.366 89.988 -39.899 1.00 31.35 179 ALA B C 1
ATOM 3665 O O . ALA B 1 179 ? 56.758 89.680 -38.860 1.00 31.24 179 ALA B O 1
ATOM 3675 N N . LEU B 1 181 ? 59.090 93.994 -38.082 1.00 29.59 181 LEU B N 1
ATOM 3676 C CA . LEU B 1 181 ? 59.799 95.246 -38.132 1.00 28.46 181 LEU B CA 1
ATOM 3677 C C . LEU B 1 181 ? 60.782 95.239 -36.965 1.00 28.14 181 LEU B C 1
ATOM 3678 O O . LEU B 1 181 ? 60.372 95.013 -35.814 1.00 27.05 181 LEU B O 1
ATOM 3683 N N . THR B 1 182 ? 62.058 95.483 -37.273 1.00 27.94 182 THR B N 1
ATOM 3684 C CA . THR B 1 182 ? 63.142 95.546 -36.280 1.00 27.38 182 THR B CA 1
ATOM 3685 C C . THR B 1 182 ? 64.433 96.028 -36.933 1.00 27.84 182 THR B C 1
ATOM 3686 O O . THR B 1 182 ? 64.488 96.247 -38.145 1.00 28.18 182 THR B O 1
ATOM 3690 N N . SER B 1 183 ? 65.461 96.240 -36.124 1.00 26.85 183 SER B N 1
ATOM 3691 C CA . SER B 1 183 ? 66.749 96.695 -36.649 1.00 26.23 183 SER B CA 1
ATOM 3692 C C . SER B 1 183 ? 67.533 95.577 -37.339 1.00 25.68 183 SER B C 1
ATOM 3693 O O . SER B 1 183 ? 67.246 94.388 -37.166 1.00 25.80 183 SER B O 1
ATOM 3696 N N . PRO B 1 184 ? 68.551 95.954 -38.111 1.00 26.41 184 PRO B N 1
ATOM 3697 C CA . PRO B 1 184 ? 69.518 94.939 -38.543 1.00 25.86 184 PRO B CA 1
ATOM 3698 C C . PRO B 1 184 ? 70.267 94.253 -37.396 1.00 25.25 184 PRO B C 1
ATOM 3699 O O . PRO B 1 184 ? 70.725 93.138 -37.586 1.00 25.48 184 PRO B O 1
ATOM 3703 N N . ALA B 1 185 ? 70.411 94.895 -36.227 1.00 23.52 185 ALA B N 1
ATOM 3704 C CA . ALA B 1 185 ? 71.042 94.221 -35.068 1.00 23.28 185 ALA B CA 1
ATOM 3705 C C . ALA B 1 185 ? 70.305 92.919 -34.709 1.00 23.16 185 ALA B C 1
ATOM 3706 O O . ALA B 1 185 ? 70.898 91.839 -34.543 1.00 22.79 185 ALA B O 1
ATOM 3708 N N . THR B 1 186 ? 68.992 93.036 -34.601 1.00 22.99 186 THR B N 1
ATOM 3709 C CA . THR B 1 186 ? 68.147 91.900 -34.300 1.00 23.23 186 THR B CA 1
ATOM 3710 C C . THR B 1 186 ? 68.100 90.873 -35.459 1.00 24.30 186 THR B C 1
ATOM 3711 O O . THR B 1 186 ? 68.022 89.669 -35.212 1.00 25.19 186 THR B O 1
ATOM 3715 N N . GLY B 1 187 ? 68.146 91.341 -36.705 1.00 24.77 187 GLY B N 1
ATOM 3716 C CA . GLY B 1 187 ? 68.238 90.422 -37.844 1.00 24.99 187 GLY B CA 1
ATOM 3717 C C . GLY B 1 187 ? 69.465 89.535 -37.703 1.00 25.11 187 GLY B C 1
ATOM 3718 O O . GLY B 1 187 ? 69.392 88.327 -37.928 1.00 24.82 187 GLY B O 1
ATOM 3719 N N . VAL B 1 188 ? 70.595 90.151 -37.352 1.00 24.70 188 VAL B N 1
ATOM 3720 C CA . VAL B 1 188 ? 71.837 89.427 -37.085 1.00 24.55 188 VAL B CA 1
ATOM 3721 C C . VAL B 1 188 ? 71.707 88.465 -35.882 1.00 24.68 188 VAL B C 1
ATOM 3722 O O . VAL B 1 188 ? 72.008 87.272 -36.008 1.00 23.99 188 VAL B O 1
ATOM 3726 N N . ASP B 1 189 ? 71.230 88.950 -34.726 1.00 24.80 189 ASP B N 1
ATOM 3727 C CA . ASP B 1 189 ? 71.085 88.081 -33.540 1.00 24.79 189 ASP B CA 1
ATOM 3728 C C . ASP B 1 189 ? 70.214 86.864 -33.834 1.00 24.68 189 ASP B C 1
ATOM 3729 O O . ASP B 1 189 ? 70.453 85.780 -33.293 1.00 24.37 189 ASP B O 1
ATOM 3734 N N . SER B 1 190 ? 69.174 87.043 -34.651 1.00 25.48 190 SER B N 1
ATOM 3735 C CA . SER B 1 190 ? 68.198 85.965 -34.816 1.00 25.91 190 SER B CA 1
ATOM 3736 C C . SER B 1 190 ? 68.488 85.168 -36.092 1.00 26.04 190 SER B C 1
ATOM 3737 O O . SER B 1 190 ? 67.731 84.276 -36.434 1.00 26.16 190 SER B O 1
ATOM 3740 N N . GLN B 1 191 ? 69.561 85.516 -36.796 1.00 26.24 191 GLN B N 1
ATOM 3741 C CA . GLN B 1 191 ? 69.871 84.906 -38.110 1.00 27.15 191 GLN B CA 1
ATOM 3742 C C . GLN B 1 191 ? 68.602 84.890 -38.948 1.00 27.37 191 GLN B C 1
ATOM 3743 O O . GLN B 1 191 ? 68.130 83.830 -39.412 1.00 27.37 191 GLN B O 1
ATOM 3749 N N . ALA B 1 192 ? 68.038 86.081 -39.104 1.00 26.96 192 ALA B N 1
ATOM 3750 C CA . ALA B 1 192 ? 66.708 86.236 -39.717 1.00 28.74 192 ALA B CA 1
ATOM 3751 C C . ALA B 1 192 ? 66.688 85.717 -41.169 1.00 29.59 192 ALA B C 1
ATOM 3752 O O . ALA B 1 192 ? 65.653 85.250 -41.635 1.00 28.96 192 ALA B O 1
ATOM 3754 N N . TRP B 1 193 ? 67.834 85.805 -41.856 1.00 30.85 193 TRP B N 1
ATOM 3755 C CA . TRP B 1 193 ? 68.022 85.221 -43.206 1.00 32.88 193 TRP B CA 1
ATOM 3756 C C . TRP B 1 193 ? 67.626 83.732 -43.336 1.00 34.24 193 TRP B C 1
ATOM 3757 O O . TRP B 1 193 ? 67.410 83.256 -44.441 1.00 35.73 193 TRP B O 1
ATOM 3768 N N . ASP B 1 194 ? 67.518 83.009 -42.231 1.00 35.39 194 ASP B N 1
ATOM 3769 C CA . ASP B 1 194 ? 67.009 81.648 -42.256 1.00 37.04 194 ASP B CA 1
ATOM 3770 C C . ASP B 1 194 ? 65.530 81.577 -42.664 1.00 37.80 194 ASP B C 1
ATOM 3771 O O . ASP B 1 194 ? 65.065 80.523 -43.073 1.00 37.52 194 ASP B O 1
ATOM 3776 N N . TYR B 1 195 ? 64.792 82.679 -42.522 1.00 38.39 195 TYR B N 1
ATOM 3777 C CA . TYR B 1 195 ? 63.342 82.656 -42.782 1.00 39.73 195 TYR B CA 1
ATOM 3778 C C . TYR B 1 195 ? 62.738 83.848 -43.510 1.00 38.19 195 TYR B C 1
ATOM 3779 O O . TYR B 1 195 ? 61.587 83.801 -43.874 1.00 38.58 195 TYR B O 1
ATOM 3788 N N . VAL B 1 196 ? 63.504 84.895 -43.761 1.00 37.99 196 VAL B N 1
ATOM 3789 C CA . VAL B 1 196 ? 63.000 86.003 -44.578 1.00 36.95 196 VAL B CA 1
ATOM 3790 C C . VAL B 1 196 ? 64.070 86.375 -45.585 1.00 37.16 196 VAL B C 1
ATOM 3791 O O . VAL B 1 196 ? 65.262 86.162 -45.334 1.00 36.76 196 VAL B O 1
ATOM 3795 N N . LYS B 1 197 ? 63.659 86.943 -46.711 1.00 37.25 197 LYS B N 1
ATOM 3796 C CA . LYS B 1 197 ? 64.595 87.252 -47.800 1.00 37.57 197 LYS B CA 1
ATOM 3797 C C . LYS B 1 197 ? 64.788 88.734 -48.023 1.00 36.31 197 LYS B C 1
ATOM 3798 O O . LYS B 1 197 ? 65.846 89.156 -48.451 1.00 36.21 197 LYS B O 1
ATOM 3804 N N . TYR B 1 198 ? 63.756 89.523 -47.744 1.00 36.18 198 TYR B N 1
ATOM 3805 C CA . TYR B 1 198 ? 63.743 90.944 -48.097 1.00 35.73 198 TYR B CA 1
ATOM 3806 C C . TYR B 1 198 ? 63.851 91.849 -46.884 1.00 34.50 198 TYR B C 1
ATOM 3807 O O . TYR B 1 198 ? 63.065 91.705 -45.960 1.00 33.65 198 TYR B O 1
ATOM 3816 N N . TYR B 1 199 ? 64.840 92.743 -46.891 1.00 33.31 199 TYR B N 1
ATOM 3817 C CA . TYR B 1 199 ? 64.932 93.802 -45.877 1.00 33.52 199 TYR B CA 1
ATOM 3818 C C . TYR B 1 199 ? 64.712 95.194 -46.486 1.00 33.30 199 TYR B C 1
ATOM 3819 O O . TYR B 1 199 ? 65.545 95.700 -47.260 1.00 33.52 199 TYR B O 1
ATOM 3828 N N . TYR B 1 200 ? 63.599 95.818 -46.112 1.00 33.21 200 TYR B N 1
ATOM 3829 C CA . TYR B 1 200 ? 63.338 97.203 -46.495 1.00 32.99 200 TYR B CA 1
ATOM 3830 C C . TYR B 1 200 ? 63.872 98.182 -45.456 1.00 33.04 200 TYR B C 1
ATOM 3831 O O . TYR B 1 200 ? 63.453 98.171 -44.291 1.00 32.74 200 TYR B O 1
ATOM 3840 N N . ASP B 1 201 ? 64.813 99.016 -45.883 1.00 32.44 201 ASP B N 1
ATOM 3841 C CA . ASP B 1 201 ? 65.516 99.959 -45.000 1.00 33.28 201 ASP B CA 1
ATOM 3842 C C . ASP B 1 201 ? 64.603 101.154 -44.706 1.00 32.83 201 ASP B C 1
ATOM 3843 O O . ASP B 1 201 ? 64.915 102.292 -45.040 1.00 32.49 201 ASP B O 1
ATOM 3848 N N . ALA B 1 202 ? 63.483 100.849 -44.060 1.00 32.45 202 ALA B N 1
ATOM 3849 C CA . ALA B 1 202 ? 62.425 101.805 -43.749 1.00 32.30 202 ALA B CA 1
ATOM 3850 C C . ALA B 1 202 ? 62.911 102.958 -42.886 1.00 32.68 202 ALA B C 1
ATOM 3851 O O . ALA B 1 202 ? 62.480 104.102 -43.071 1.00 32.65 202 ALA B O 1
ATOM 3853 N N . GLN B 1 203 ? 63.820 102.679 -41.945 1.00 32.65 203 GLN B N 1
ATOM 3854 C CA . GLN B 1 203 ? 64.247 103.706 -40.987 1.00 31.96 203 GLN B CA 1
ATOM 3855 C C . GLN B 1 203 ? 62.989 104.332 -40.355 1.00 30.77 203 GLN B C 1
ATOM 3856 O O . GLN B 1 203 ? 62.874 105.543 -40.214 1.00 31.02 203 GLN B O 1
ATOM 3862 N N . ALA B 1 204 ? 62.037 103.494 -39.982 1.00 29.41 204 ALA B N 1
ATOM 3863 C CA . ALA B 1 204 ? 60.741 103.993 -39.504 1.00 28.99 204 ALA B CA 1
ATOM 3864 C C . ALA B 1 204 ? 60.851 104.781 -38.190 1.00 28.97 204 ALA B C 1
ATOM 3865 O O . ALA B 1 204 ? 60.183 105.823 -38.014 1.00 29.99 204 ALA B O 1
ATOM 3867 N N . PHE B 1 205 ? 61.672 104.281 -37.267 1.00 27.91 205 PHE B N 1
ATOM 3868 C CA . PHE B 1 205 ? 61.970 104.988 -36.019 1.00 26.28 205 PHE B CA 1
ATOM 3869 C C . PHE B 1 205 ? 63.276 104.463 -35.400 1.00 25.99 205 PHE B C 1
ATOM 3870 O O . PHE B 1 205 ? 63.854 103.509 -35.891 1.00 24.76 205 PHE B O 1
ATOM 3878 N N . ILE B 1 206 ? 63.741 105.110 -34.336 1.00 24.57 206 ILE B N 1
ATOM 3879 C CA . ILE B 1 206 ? 64.962 104.714 -33.687 1.00 24.11 206 ILE B CA 1
ATOM 3880 C C . ILE B 1 206 ? 64.633 104.514 -32.189 1.00 23.27 206 ILE B C 1
ATOM 3881 O O . ILE B 1 206 ? 64.703 105.468 -31.413 1.00 22.76 206 ILE B O 1
ATOM 3886 N N . PRO B 1 207 ? 64.246 103.279 -31.798 1.00 23.06 207 PRO B N 1
ATOM 3887 C CA . PRO B 1 207 ? 63.799 103.066 -30.426 1.00 22.51 207 PRO B CA 1
ATOM 3888 C C . PRO B 1 207 ? 65.009 103.001 -29.492 1.00 22.06 207 PRO B C 1
ATOM 3889 O O . PRO B 1 207 ? 66.074 102.475 -29.860 1.00 21.07 207 PRO B O 1
ATOM 3893 N N . GLN B 1 208 ? 64.847 103.600 -28.315 1.00 21.26 208 GLN B N 1
ATOM 3894 C CA . GLN B 1 208 ? 65.899 103.649 -27.314 1.00 20.68 208 GLN B CA 1
ATOM 3895 C C . GLN B 1 208 ? 65.806 102.447 -26.392 1.00 20.39 208 GLN B C 1
ATOM 3896 O O . GLN B 1 208 ? 64.724 101.865 -26.173 1.00 19.79 208 GLN B O 1
ATOM 3902 N N . SER B 1 209 ? 66.970 102.102 -25.856 1.00 19.78 209 SER B N 1
ATOM 3903 C CA . SER B 1 209 ? 67.087 101.167 -24.773 1.00 20.48 209 SER B CA 1
ATOM 3904 C C . SER B 1 209 ? 67.576 101.968 -23.565 1.00 19.52 209 SER B C 1
ATOM 3905 O O . SER B 1 209 ? 68.353 102.926 -23.728 1.00 20.24 209 SER B O 1
ATOM 3908 N N . PHE B 1 210 ? 67.135 101.623 -22.353 1.00 17.90 210 PHE B N 1
ATOM 3909 C CA . PHE B 1 210 ? 67.808 102.236 -21.187 1.00 16.51 210 PHE B CA 1
ATOM 3910 C C . PHE B 1 210 ? 68.134 101.308 -20.055 1.00 16.23 210 PHE B C 1
ATOM 3911 O O . PHE B 1 210 ? 67.599 100.196 -19.975 1.00 16.08 210 PHE B O 1
ATOM 3919 N N . VAL B 1 211 ? 69.046 101.776 -19.206 1.00 16.04 211 VAL B N 1
ATOM 3920 C CA . VAL B 1 211 ? 69.461 101.072 -18.028 1.00 15.14 211 VAL B CA 1
ATOM 3921 C C . VAL B 1 211 ? 68.916 101.833 -16.820 1.00 15.30 211 VAL B C 1
ATOM 3922 O O . VAL B 1 211 ? 69.162 103.026 -16.670 1.00 14.15 211 VAL B O 1
ATOM 3926 N N . ILE B 1 212 ? 68.132 101.132 -15.996 1.00 15.02 212 ILE B N 1
ATOM 3927 C CA . ILE B 1 212 ? 67.424 101.764 -14.884 1.00 14.99 212 ILE B CA 1
ATOM 3928 C C . ILE B 1 212 ? 67.736 100.994 -13.594 1.00 15.20 212 ILE B C 1
ATOM 3929 O O . ILE B 1 212 ? 67.924 99.783 -13.626 1.00 15.08 212 ILE B O 1
ATOM 3934 N N . ALA B 1 213 ? 67.853 101.701 -12.469 1.00 15.64 213 ALA B N 1
ATOM 3935 C CA . ALA B 1 213 ? 68.269 101.053 -11.221 1.00 14.62 213 ALA B CA 1
ATOM 3936 C C . ALA B 1 213 ? 67.235 101.270 -10.137 1.00 14.90 213 ALA B C 1
ATOM 3937 O O . ALA B 1 213 ? 66.515 102.293 -10.127 1.00 13.43 213 ALA B O 1
ATOM 3939 N N . ASN B 1 214 ? 67.197 100.331 -9.201 1.00 14.00 214 ASN B N 1
ATOM 3940 C CA . ASN B 1 214 ? 66.324 100.459 -8.058 1.00 14.97 214 ASN B CA 1
ATOM 3941 C C . ASN B 1 214 ? 66.864 101.629 -7.199 1.00 15.90 214 ASN B C 1
ATOM 3942 O O . ASN B 1 214 ? 68.053 101.658 -6.842 1.00 15.06 214 ASN B O 1
ATOM 3947 N N . LYS B 1 215 ? 66.005 102.597 -6.900 1.00 15.48 215 LYS B N 1
ATOM 3948 C CA . LYS B 1 215 ? 66.449 103.803 -6.241 1.00 17.87 215 LYS B CA 1
ATOM 3949 C C . LYS B 1 215 ? 66.918 103.559 -4.816 1.00 16.79 215 LYS B C 1
ATOM 3950 O O . LYS B 1 215 ? 67.845 104.212 -4.367 1.00 17.15 215 LYS B O 1
ATOM 3956 N N . ARG B 1 216 ? 66.245 102.681 -4.081 1.00 16.60 216 ARG B N 1
ATOM 3957 C CA . ARG B 1 216 ? 66.717 102.333 -2.734 1.00 17.45 216 ARG B CA 1
ATOM 3958 C C . ARG B 1 216 ? 68.129 101.712 -2.750 1.00 17.33 216 ARG B C 1
ATOM 3959 O O . ARG B 1 216 ? 68.996 102.056 -1.907 1.00 16.00 216 ARG B O 1
ATOM 3967 N N . ALA B 1 217 ? 68.343 100.788 -3.678 1.00 15.99 217 ALA B N 1
ATOM 3968 C CA . ALA B 1 217 ? 69.648 100.167 -3.818 1.00 15.94 217 ALA B CA 1
ATOM 3969 C C . ALA B 1 217 ? 70.709 101.231 -4.175 1.00 16.34 217 ALA B C 1
ATOM 3970 O O . ALA B 1 217 ? 71.786 101.200 -3.623 1.00 16.06 217 ALA B O 1
ATOM 3972 N N . PHE B 1 218 ? 70.357 102.169 -5.062 1.00 15.77 218 PHE B N 1
ATOM 3973 C CA . PHE B 1 218 ? 71.230 103.256 -5.477 1.00 16.73 218 PHE B CA 1
ATOM 3974 C C . PHE B 1 218 ? 71.571 104.164 -4.284 1.00 17.62 218 PHE B C 1
ATOM 3975 O O . PHE B 1 218 ? 72.758 104.495 -4.081 1.00 16.83 218 PHE B O 1
ATOM 3983 N N . GLN B 1 219 ? 70.534 104.600 -3.548 1.00 17.28 219 GLN B N 1
ATOM 3984 C CA . GLN B 1 219 ? 70.701 105.496 -2.389 1.00 20.78 219 GLN B CA 1
ATOM 3985 C C . GLN B 1 219 ? 71.529 104.832 -1.274 1.00 20.11 219 GLN B C 1
ATOM 3986 O O . GLN B 1 219 ? 72.129 105.545 -0.473 1.00 19.40 219 GLN B O 1
ATOM 3992 N N . ARG B 1 220 ? 71.535 103.491 -1.202 1.00 19.45 220 ARG B N 1
ATOM 3993 C CA . ARG B 1 220 ? 72.365 102.785 -0.192 1.00 21.04 220 ARG B CA 1
ATOM 3994 C C . ARG B 1 220 ? 73.861 102.792 -0.489 1.00 19.94 220 ARG B C 1
ATOM 3995 O O . ARG B 1 220 ? 74.661 102.561 0.400 1.00 20.21 220 ARG B O 1
ATOM 4003 N N . LEU B 1 221 ? 74.234 103.034 -1.730 1.00 19.04 221 LEU B N 1
ATOM 4004 C CA . LEU B 1 221 ? 75.646 103.142 -2.083 1.00 19.27 221 LEU B CA 1
ATOM 4005 C C . LEU B 1 221 ? 76.242 104.416 -1.466 1.00 19.44 221 LEU B C 1
ATOM 4006 O O . LEU B 1 221 ? 75.502 105.427 -1.298 1.00 18.54 221 LEU B O 1
ATOM 4011 N N . PRO B 1 222 ? 77.564 104.398 -1.168 1.00 20.11 222 PRO B N 1
ATOM 4012 C CA . PRO B 1 222 ? 78.262 105.627 -0.747 1.00 20.65 222 PRO B CA 1
ATOM 4013 C C . PRO B 1 222 ? 78.090 106.681 -1.839 1.00 19.75 222 PRO B C 1
ATOM 4014 O O . PRO B 1 222 ? 77.998 106.318 -2.980 1.00 19.66 222 PRO B O 1
ATOM 4018 N N . ALA B 1 223 ? 78.071 107.970 -1.515 1.00 20.10 223 ALA B N 1
ATOM 4019 C CA . ALA B 1 223 ? 77.929 109.011 -2.563 1.00 19.22 223 ALA B CA 1
ATOM 4020 C C . ALA B 1 223 ? 79.011 108.905 -3.668 1.00 19.65 223 ALA B C 1
ATOM 4021 O O . ALA B 1 223 ? 78.721 109.168 -4.834 1.00 18.24 223 ALA B O 1
ATOM 4023 N N . GLU B 1 224 ? 80.242 108.535 -3.309 1.00 20.66 224 GLU B N 1
ATOM 4024 C CA . GLU B 1 224 ? 81.340 108.440 -4.295 1.00 21.66 224 GLU B CA 1
ATOM 4025 C C . GLU B 1 224 ? 81.016 107.331 -5.290 1.00 21.11 224 GLU B C 1
ATOM 4026 O O . GLU B 1 224 ? 81.423 107.396 -6.467 1.00 21.08 224 GLU B O 1
ATOM 4032 N N . VAL B 1 225 ? 80.350 106.286 -4.787 1.00 19.29 225 VAL B N 1
ATOM 4033 C CA . VAL B 1 225 ? 79.968 105.143 -5.625 1.00 18.07 225 VAL B CA 1
ATOM 4034 C C . VAL B 1 225 ? 78.788 105.532 -6.499 1.00 17.46 225 VAL B C 1
ATOM 4035 O O . VAL B 1 225 ? 78.773 105.245 -7.683 1.00 18.02 225 VAL B O 1
ATOM 4039 N N . ARG B 1 226 ? 77.822 106.238 -5.940 1.00 16.66 226 ARG B N 1
ATOM 4040 C CA . ARG B 1 226 ? 76.771 106.828 -6.770 1.00 17.80 226 ARG B CA 1
ATOM 4041 C C . ARG B 1 226 ? 77.316 107.635 -7.942 1.00 17.97 226 ARG B C 1
ATOM 4042 O O . ARG B 1 226 ? 76.864 107.481 -9.091 1.00 16.54 226 ARG B O 1
ATOM 4050 N N . GLN B 1 227 ? 78.269 108.525 -7.657 1.00 18.60 227 GLN B N 1
ATOM 4051 C CA . GLN B 1 227 ? 78.833 109.338 -8.724 1.00 19.80 227 GLN B CA 1
ATOM 4052 C C . GLN B 1 227 ? 79.508 108.448 -9.736 1.00 19.39 227 GLN B C 1
ATOM 4053 O O . GLN B 1 227 ? 79.409 108.696 -10.930 1.00 20.63 227 GLN B O 1
ATOM 4059 N N . ALA B 1 228 ? 80.216 107.415 -9.272 1.00 19.31 228 ALA B N 1
ATOM 4060 C CA . ALA B 1 228 ? 80.883 106.510 -10.215 1.00 19.39 228 ALA B CA 1
ATOM 4061 C C . ALA B 1 228 ? 79.904 105.787 -11.147 1.00 19.06 228 ALA B C 1
ATOM 4062 O O . ALA B 1 228 ? 80.203 105.613 -12.316 1.00 19.63 228 ALA B O 1
ATOM 4064 N N . VAL B 1 229 ? 78.769 105.329 -10.608 1.00 18.30 229 VAL B N 1
ATOM 4065 C CA . VAL B 1 229 ? 77.748 104.611 -11.387 1.00 18.19 229 VAL B CA 1
ATOM 4066 C C . VAL B 1 229 ? 77.183 105.532 -12.447 1.00 18.34 229 VAL B C 1
ATOM 4067 O O . VAL B 1 229 ? 77.102 105.169 -13.622 1.00 19.22 229 VAL B O 1
ATOM 4071 N N . LEU B 1 230 ? 76.810 106.743 -12.055 1.00 18.36 230 LEU B N 1
ATOM 4072 C CA . LEU B 1 230 ? 76.223 107.654 -13.037 1.00 18.53 230 LEU B CA 1
ATOM 4073 C C . LEU B 1 230 ? 77.238 108.149 -14.047 1.00 19.28 230 LEU B C 1
ATOM 4074 O O . LEU B 1 230 ? 76.877 108.424 -15.180 1.00 19.77 230 LEU B O 1
ATOM 4079 N N . ASP B 1 231 ? 78.490 108.330 -13.617 1.00 19.25 231 ASP B N 1
ATOM 4080 C CA . ASP B 1 231 ? 79.553 108.700 -14.552 1.00 21.32 231 ASP B CA 1
ATOM 4081 C C . ASP B 1 231 ? 79.823 107.586 -15.573 1.00 20.19 231 ASP B C 1
ATOM 4082 O O . ASP B 1 231 ? 79.959 107.844 -16.775 1.00 21.06 231 ASP B O 1
ATOM 4087 N N . ALA B 1 232 ? 79.907 106.347 -15.102 1.00 19.98 232 ALA B N 1
ATOM 4088 C CA . ALA B 1 232 ? 79.995 105.186 -16.037 1.00 20.21 232 ALA B CA 1
ATOM 4089 C C . ALA B 1 232 ? 78.796 105.157 -16.999 1.00 20.41 232 ALA B C 1
ATOM 4090 O O . ALA B 1 232 ? 78.939 104.863 -18.208 1.00 19.75 232 ALA B O 1
ATOM 4092 N N . GLY B 1 233 ? 77.617 105.521 -16.485 1.00 20.19 233 GLY B N 1
ATOM 4093 C CA . GLY B 1 233 ? 76.427 105.556 -17.310 1.00 19.70 233 GLY B CA 1
ATOM 4094 C C . GLY B 1 233 ? 76.554 106.613 -18.402 1.00 20.18 233 GLY B C 1
ATOM 4095 O O . GLY B 1 233 ? 76.183 106.367 -19.553 1.00 19.92 233 GLY B O 1
ATOM 4096 N N . ALA B 1 234 ? 77.038 107.802 -18.034 1.00 20.12 234 ALA B N 1
ATOM 4097 C CA . ALA B 1 234 ? 77.245 108.893 -19.019 1.00 21.38 234 ALA B CA 1
ATOM 4098 C C . ALA B 1 234 ? 78.184 108.398 -20.120 1.00 21.37 234 ALA B C 1
ATOM 4099 O O . ALA B 1 234 ? 77.955 108.647 -21.313 1.00 20.98 234 ALA B O 1
ATOM 4101 N N . LYS B 1 235 ? 79.235 107.694 -19.716 1.00 21.73 235 LYS B N 1
ATOM 4102 C CA . LYS B 1 235 ? 80.193 107.161 -20.686 1.00 23.84 235 LYS B CA 1
ATOM 4103 C C . LYS B 1 235 ? 79.529 106.129 -21.579 1.00 22.30 235 LYS B C 1
ATOM 4104 O O . LYS B 1 235 ? 79.733 106.140 -22.794 1.00 24.36 235 LYS B O 1
ATOM 4110 N N . ALA B 1 236 ? 78.718 105.254 -20.993 1.00 21.36 236 ALA B N 1
ATOM 4111 C CA . ALA B 1 236 ? 77.993 104.231 -21.769 1.00 20.17 236 ALA B CA 1
ATOM 4112 C C . ALA B 1 236 ? 77.012 104.854 -22.765 1.00 20.43 236 ALA B C 1
ATOM 4113 O O . ALA B 1 236 ? 76.823 104.335 -23.869 1.00 20.48 236 ALA B O 1
ATOM 4115 N N . GLU B 1 237 ? 76.336 105.922 -22.346 1.00 19.60 237 GLU B N 1
ATOM 4116 C CA . GLU B 1 237 ? 75.445 106.641 -23.247 1.00 20.43 237 GLU B CA 1
ATOM 4117 C C . GLU B 1 237 ? 76.196 107.191 -24.486 1.00 21.44 237 GLU B C 1
ATOM 4118 O O . GLU B 1 237 ? 75.746 107.009 -25.633 1.00 21.76 237 GLU B O 1
ATOM 4124 N N . ILE B 1 238 ? 77.322 107.861 -24.252 1.00 22.08 238 ILE B N 1
ATOM 4125 C CA . ILE B 1 238 ? 78.151 108.376 -25.349 1.00 24.22 238 ILE B CA 1
ATOM 4126 C C . ILE B 1 238 ? 78.555 107.230 -26.280 1.00 24.93 238 ILE B C 1
ATOM 4127 O O . ILE B 1 238 ? 78.391 107.319 -27.501 1.00 25.06 238 ILE B O 1
ATOM 4132 N N . ARG B 1 239 ? 79.034 106.140 -25.689 1.00 25.01 239 ARG B N 1
ATOM 4133 C CA . ARG B 1 239 ? 79.543 104.982 -26.451 1.00 26.68 239 ARG B CA 1
ATOM 4134 C C . ARG B 1 239 ? 78.383 104.325 -27.255 1.00 25.72 239 ARG B C 1
ATOM 4135 O O . ARG B 1 239 ? 78.500 104.018 -28.453 1.00 25.90 239 ARG B O 1
ATOM 4143 N N . GLY B 1 240 ? 77.233 104.177 -26.612 1.00 25.35 240 GLY B N 1
ATOM 4144 C CA . GLY B 1 240 ? 76.098 103.573 -27.258 1.00 24.43 240 GLY B CA 1
ATOM 4145 C C . GLY B 1 240 ? 75.633 104.339 -28.489 1.00 24.96 240 GLY B C 1
ATOM 4146 O O . GLY B 1 240 ? 75.313 103.733 -29.521 1.00 23.26 240 GLY B O 1
ATOM 4147 N N . TRP B 1 241 ? 75.579 105.667 -28.374 1.00 24.56 241 TRP B N 1
ATOM 4148 C CA . TRP B 1 241 ? 75.215 106.508 -29.514 1.00 25.16 241 TRP B CA 1
ATOM 4149 C C . TRP B 1 241 ? 76.301 106.414 -30.626 1.00 25.91 241 TRP B C 1
ATOM 4150 O O . TRP B 1 241 ? 75.969 106.280 -31.805 1.00 24.16 241 TRP B O 1
ATOM 4161 N N . GLN B 1 242 ? 77.579 106.450 -30.243 1.00 27.15 242 GLN B N 1
ATOM 4162 C CA . GLN B 1 242 ? 78.670 106.327 -31.226 1.00 30.30 242 GLN B CA 1
ATOM 4163 C C . GLN B 1 242 ? 78.632 104.987 -31.990 1.00 30.17 242 GLN B C 1
ATOM 4164 O O . GLN B 1 242 ? 78.719 104.958 -33.227 1.00 30.47 242 GLN B O 1
ATOM 4170 N N . THR B 1 243 ? 78.479 103.892 -31.249 1.00 30.60 243 THR B N 1
ATOM 4171 C CA . THR B 1 243 ? 78.321 102.536 -31.787 1.00 29.73 243 THR B CA 1
ATOM 4172 C C . THR B 1 243 ? 77.137 102.395 -32.737 1.00 30.17 243 THR B C 1
ATOM 4173 O O . THR B 1 243 ? 77.294 101.867 -33.850 1.00 29.50 243 THR B O 1
ATOM 4177 N N . ALA B 1 244 ? 75.948 102.854 -32.317 1.00 30.13 244 ALA B N 1
ATOM 4178 C CA . ALA B 1 244 ? 74.753 102.738 -33.164 1.00 30.52 244 ALA B CA 1
ATOM 4179 C C . ALA B 1 244 ? 74.974 103.497 -34.499 1.00 31.50 244 ALA B C 1
ATOM 4180 O O . ALA B 1 244 ? 74.630 102.999 -35.585 1.00 31.23 244 ALA B O 1
ATOM 4182 N N . ARG B 1 245 ? 75.570 104.685 -34.407 1.00 31.92 245 ARG B N 1
ATOM 4183 C CA . ARG B 1 245 ? 75.862 105.484 -35.587 1.00 33.32 245 ARG B CA 1
ATOM 4184 C C . ARG B 1 245 ? 76.877 104.764 -36.502 1.00 33.62 245 ARG B C 1
ATOM 4185 O O . ARG B 1 245 ? 76.703 104.746 -37.719 1.00 33.21 245 ARG B O 1
ATOM 4193 N N . ALA B 1 246 ? 77.921 104.173 -35.919 1.00 34.59 246 ALA B N 1
ATOM 4194 C CA . ALA B 1 246 ? 78.968 103.537 -36.741 1.00 35.88 246 ALA B CA 1
ATOM 4195 C C . ALA B 1 246 ? 78.553 102.160 -37.271 1.00 36.36 246 ALA B C 1
ATOM 4196 O O . ALA B 1 246 ? 78.822 101.831 -38.423 1.00 37.78 246 ALA B O 1
ATOM 4198 N N . LYS B 1 247 ? 77.849 101.384 -36.456 1.00 36.03 247 LYS B N 1
ATOM 4199 C CA . LYS B 1 247 ? 77.555 99.996 -36.771 1.00 36.04 247 LYS B CA 1
ATOM 4200 C C . LYS B 1 247 ? 76.300 99.749 -37.600 1.00 35.10 247 LYS B C 1
ATOM 4201 O O . LYS B 1 247 ? 76.122 98.647 -38.097 1.00 35.38 247 LYS B O 1
ATOM 4207 N N . THR B 1 248 ? 75.421 100.741 -37.736 1.00 34.26 248 THR B N 1
ATOM 4208 C CA . THR B 1 248 ? 74.151 100.511 -38.431 1.00 32.08 248 THR B CA 1
ATOM 4209 C C . THR B 1 248 ? 74.386 99.987 -39.876 1.00 32.12 248 THR B C 1
ATOM 4210 O O . THR B 1 248 ? 73.809 98.960 -40.297 1.00 30.27 248 THR B O 1
ATOM 4214 N N . ARG B 1 249 ? 75.236 100.685 -40.621 1.00 31.82 249 ARG B N 1
ATOM 4215 C CA . ARG B 1 249 ? 75.468 100.308 -42.020 1.00 33.46 249 ARG B CA 1
ATOM 4216 C C . ARG B 1 249 ? 76.165 98.944 -42.096 1.00 32.58 249 ARG B C 1
ATOM 4217 O O . ARG B 1 249 ? 75.901 98.133 -43.013 1.00 32.53 249 ARG B O 1
ATOM 4225 N N . GLU B 1 250 ? 77.015 98.684 -41.106 1.00 31.63 250 GLU B N 1
ATOM 4226 C CA . GLU B 1 250 ? 77.814 97.461 -41.059 1.00 31.22 250 GLU B CA 1
ATOM 4227 C C . GLU B 1 250 ? 76.909 96.264 -40.782 1.00 30.14 250 GLU B C 1
ATOM 4228 O O . GLU B 1 250 ? 77.105 95.184 -41.361 1.00 29.52 250 GLU B O 1
ATOM 4234 N N . LEU B 1 251 ? 75.907 96.465 -39.915 1.00 28.90 251 LEU B N 1
ATOM 4235 C CA . LEU B 1 251 ? 74.921 95.431 -39.615 1.00 27.95 251 LEU B CA 1
ATOM 4236 C C . LEU B 1 251 ? 73.970 95.175 -40.794 1.00 27.93 251 LEU B C 1
ATOM 4237 O O . LEU B 1 251 ? 73.570 94.029 -41.078 1.00 27.58 251 LEU B O 1
ATOM 4242 N N . THR B 1 252 ? 73.579 96.255 -41.450 1.00 28.12 252 THR B N 1
ATOM 4243 C CA . THR B 1 252 ? 72.776 96.156 -42.665 1.00 28.28 252 THR B CA 1
ATOM 4244 C C . THR B 1 252 ? 73.539 95.346 -43.731 1.00 28.43 252 THR B C 1
ATOM 4245 O O . THR B 1 252 ? 72.969 94.469 -44.362 1.00 27.66 252 THR B O 1
ATOM 4249 N N . ASP B 1 253 ? 74.827 95.633 -43.904 1.00 28.65 253 ASP B N 1
ATOM 4250 C CA . ASP B 1 253 ? 75.682 94.871 -44.858 1.00 29.56 253 ASP B CA 1
ATOM 4251 C C . ASP B 1 253 ? 75.827 93.403 -44.478 1.00 28.95 253 ASP B C 1
ATOM 4252 O O . ASP B 1 253 ? 76.008 92.555 -45.340 1.00 28.61 253 ASP B O 1
ATOM 4257 N N . THR B 1 254 ? 75.731 93.108 -43.187 1.00 28.64 254 THR B N 1
ATOM 4258 C CA . THR B 1 254 ? 75.763 91.718 -42.703 1.00 28.89 254 THR B CA 1
ATOM 4259 C C . THR B 1 254 ? 74.543 90.951 -43.185 1.00 28.71 254 THR B C 1
ATOM 4260 O O . THR B 1 254 ? 74.664 89.772 -43.564 1.00 30.01 254 THR B O 1
ATOM 4264 N N . LEU B 1 255 ? 73.376 91.602 -43.212 1.00 28.46 255 LEU B N 1
ATOM 4265 C CA . LEU B 1 255 ? 72.166 90.930 -43.734 1.00 28.53 255 LEU B CA 1
ATOM 4266 C C . LEU B 1 255 ? 72.329 90.593 -45.220 1.00 29.71 255 LEU B C 1
ATOM 4267 O O . LEU B 1 255 ? 71.919 89.524 -45.672 1.00 29.66 255 LEU B O 1
ATOM 4272 N N . ALA B 1 256 ? 72.911 91.521 -45.973 1.00 30.98 256 ALA B N 1
ATOM 4273 C CA . ALA B 1 256 ? 73.107 91.294 -47.417 1.00 32.25 256 ALA B CA 1
ATOM 4274 C C . ALA B 1 256 ? 74.119 90.162 -47.622 1.00 33.04 256 ALA B C 1
ATOM 4275 O O . ALA B 1 256 ? 73.874 89.255 -48.443 1.00 33.26 256 ALA B O 1
ATOM 4277 N N . ARG B 1 257 ? 75.216 90.202 -46.856 1.00 33.31 257 ARG B N 1
ATOM 4278 C CA . ARG B 1 257 ? 76.259 89.163 -46.859 1.00 34.50 257 ARG B CA 1
ATOM 4279 C C . ARG B 1 257 ? 75.682 87.768 -46.629 1.00 34.18 257 ARG B C 1
ATOM 4280 O O . ARG B 1 257 ? 76.238 86.783 -47.078 1.00 33.58 257 ARG B O 1
ATOM 4288 N N . ASN B 1 258 ? 74.544 87.700 -45.946 1.00 33.76 258 ASN B N 1
ATOM 4289 C CA . ASN B 1 258 ? 73.875 86.449 -45.703 1.00 33.81 258 ASN B CA 1
ATOM 4290 C C . ASN B 1 258 ? 72.662 86.222 -46.596 1.00 34.89 258 ASN B C 1
ATOM 4291 O O . ASN B 1 258 ? 71.755 85.456 -46.247 1.00 34.39 258 ASN B O 1
ATOM 4296 N N . GLY B 1 259 ? 72.657 86.914 -47.735 1.00 35.85 259 GLY B N 1
ATOM 4297 C CA . GLY B 1 259 ? 71.763 86.584 -48.841 1.00 37.42 259 GLY B CA 1
ATOM 4298 C C . GLY B 1 259 ? 70.459 87.338 -48.865 1.00 38.54 259 GLY B C 1
ATOM 4299 O O . GLY B 1 259 ? 69.657 87.117 -49.745 1.00 38.15 259 GLY B O 1
ATOM 4308 N N . SER B 1 261 ? 68.023 90.420 -49.567 1.00 39.55 261 SER B N 1
ATOM 4309 C CA . SER B 1 261 ? 67.954 91.555 -50.463 1.00 40.02 261 SER B CA 1
ATOM 4310 C C . SER B 1 261 ? 67.649 92.831 -49.661 1.00 39.35 261 SER B C 1
ATOM 4311 O O . SER B 1 261 ? 66.567 92.993 -49.109 1.00 38.72 261 SER B O 1
ATOM 4314 N N . VAL B 1 262 ? 68.624 93.724 -49.587 1.00 39.42 262 VAL B N 1
ATOM 4315 C CA . VAL B 1 262 ? 68.476 94.968 -48.838 1.00 40.11 262 VAL B CA 1
ATOM 4316 C C . VAL B 1 262 ? 67.973 96.054 -49.786 1.00 41.03 262 VAL B C 1
ATOM 4317 O O . VAL B 1 262 ? 68.690 96.456 -50.697 1.00 40.65 262 VAL B O 1
ATOM 4321 N N . GLU B 1 263 ? 66.742 96.515 -49.570 1.00 41.89 263 GLU B N 1
ATOM 4322 C CA . GLU B 1 263 ? 66.109 97.460 -50.495 1.00 43.53 263 GLU B CA 1
ATOM 4323 C C . GLU B 1 263 ? 65.652 98.751 -49.817 1.00 43.56 263 GLU B C 1
ATOM 4324 O O . GLU B 1 263 ? 65.288 98.730 -48.630 1.00 42.59 263 GLU B O 1
ATOM 4330 N N . PRO B 1 264 ? 65.683 99.881 -50.559 1.00 43.59 264 PRO B N 1
ATOM 4331 C CA . PRO B 1 264 ? 65.017 101.080 -50.062 1.00 43.68 264 PRO B CA 1
ATOM 4332 C C . PRO B 1 264 ? 63.514 100.825 -49.889 1.00 43.42 264 PRO B C 1
ATOM 4333 O O . PRO B 1 264 ? 62.963 99.897 -50.478 1.00 42.79 264 PRO B O 1
ATOM 4337 N N . LEU B 1 265 ? 62.873 101.637 -49.060 1.00 43.23 265 LEU B N 1
ATOM 4338 C CA . LEU B 1 265 ? 61.458 101.528 -48.837 1.00 43.99 265 LEU B CA 1
ATOM 4339 C C . LEU B 1 265 ? 60.754 101.954 -50.138 1.00 44.79 265 LEU B C 1
ATOM 4340 O O . LEU B 1 265 ? 61.045 103.019 -50.668 1.00 44.43 265 LEU B O 1
ATOM 4345 N N . PRO B 1 266 ? 59.873 101.096 -50.684 1.00 45.88 266 PRO B N 1
ATOM 4346 C CA . PRO B 1 266 ? 59.110 101.428 -51.896 1.00 46.70 266 PRO B CA 1
ATOM 4347 C C . PRO B 1 266 ? 58.265 102.679 -51.654 1.00 47.44 266 PRO B C 1
ATOM 4348 O O . PRO B 1 266 ? 57.791 102.872 -50.536 1.00 47.07 266 PRO B O 1
ATOM 4352 N N . PRO B 1 267 ? 58.065 103.520 -52.700 1.00 48.10 267 PRO B N 1
ATOM 4353 C CA . PRO B 1 267 ? 57.474 104.866 -52.517 1.00 47.86 267 PRO B CA 1
ATOM 4354 C C . PRO B 1 267 ? 56.027 104.853 -52.003 1.00 47.62 267 PRO B C 1
ATOM 4355 O O . PRO B 1 267 ? 55.633 105.751 -51.262 1.00 47.62 267 PRO B O 1
ATOM 4359 N N . GLN B 1 268 ? 55.245 103.855 -52.393 1.00 47.50 268 GLN B N 1
ATOM 4360 C CA . GLN B 1 268 ? 53.857 103.783 -51.938 1.00 47.79 268 GLN B CA 1
ATOM 4361 C C . GLN B 1 268 ? 53.777 103.367 -50.457 1.00 47.36 268 GLN B C 1
ATOM 4362 O O . GLN B 1 268 ? 52.977 103.919 -49.695 1.00 47.18 268 GLN B O 1
ATOM 4368 N N . LEU B 1 269 ? 54.597 102.390 -50.063 1.00 46.80 269 LEU B N 1
ATOM 4369 C CA . LEU B 1 269 ? 54.660 101.953 -48.660 1.00 46.22 269 LEU B CA 1
ATOM 4370 C C . LEU B 1 269 ? 55.165 103.100 -47.810 1.00 46.10 269 LEU B C 1
ATOM 4371 O O . LEU B 1 269 ? 54.579 103.429 -46.780 1.00 45.82 269 LEU B O 1
ATOM 4376 N N . ALA B 1 270 ? 56.240 103.728 -48.271 1.00 46.35 270 ALA B N 1
ATOM 4377 C CA . ALA B 1 270 ? 56.770 104.925 -47.632 1.00 46.73 270 ALA B CA 1
ATOM 4378 C C . ALA B 1 270 ? 55.678 105.960 -47.383 1.00 47.16 270 ALA B C 1
ATOM 4379 O O . ALA B 1 270 ? 55.594 106.522 -46.289 1.00 46.69 270 ALA B O 1
ATOM 4381 N N . LYS B 1 271 ? 54.858 106.213 -48.411 1.00 47.25 271 LYS B N 1
ATOM 4382 C CA . LYS B 1 271 ? 53.762 107.182 -48.339 1.00 47.69 271 LYS B CA 1
ATOM 4383 C C . LYS B 1 271 ? 52.727 106.709 -47.328 1.00 46.55 271 LYS B C 1
ATOM 4384 O O . LYS B 1 271 ? 52.317 107.467 -46.451 1.00 45.71 271 LYS B O 1
ATOM 4390 N N . GLU B 1 272 ? 52.348 105.438 -47.424 1.00 46.11 272 GLU B N 1
ATOM 4391 C CA . GLU B 1 272 ? 51.418 104.841 -46.464 1.00 46.79 272 GLU B CA 1
ATOM 4392 C C . GLU B 1 272 ? 51.975 104.808 -45.008 1.00 46.38 272 GLU B C 1
ATOM 4393 O O . GLU B 1 272 ? 51.218 104.982 -44.057 1.00 45.58 272 GLU B O 1
ATOM 4399 N N . LEU B 1 273 ? 53.290 104.620 -44.849 1.00 46.34 273 LEU B N 1
ATOM 4400 C CA . LEU B 1 273 ? 53.905 104.593 -43.502 1.00 46.21 273 LEU B CA 1
ATOM 4401 C C . LEU B 1 273 ? 54.053 105.984 -42.896 1.00 46.19 273 LEU B C 1
ATOM 4402 O O . LEU B 1 273 ? 53.838 106.167 -41.697 1.00 45.90 273 LEU B O 1
ATOM 4407 N N . GLN B 1 274 ? 54.384 106.970 -43.732 1.00 46.05 274 GLN B N 1
ATOM 4408 C CA . GLN B 1 274 ? 54.392 108.375 -43.312 1.00 46.21 274 GLN B CA 1
ATOM 4409 C C . GLN B 1 274 ? 53.003 108.851 -42.830 1.00 45.69 274 GLN B C 1
ATOM 4410 O O . GLN B 1 274 ? 52.903 109.700 -41.924 1.00 45.06 274 GLN B O 1
ATOM 4416 N N . ALA B 1 275 ? 51.948 108.259 -43.401 1.00 44.71 275 ALA B N 1
ATOM 4417 C CA . ALA B 1 275 ? 50.560 108.569 -43.036 1.00 43.90 275 ALA B CA 1
ATOM 4418 C C . ALA B 1 275 ? 50.246 107.965 -41.679 1.00 42.96 275 ALA B C 1
ATOM 4419 O O . ALA B 1 275 ? 49.553 108.571 -40.849 1.00 42.73 275 ALA B O 1
ATOM 4421 N N . ILE B 1 276 ? 50.749 106.754 -41.468 1.00 42.15 276 ILE B N 1
ATOM 4422 C CA . ILE B 1 276 ? 50.550 106.056 -40.188 1.00 41.40 276 ILE B CA 1
ATOM 4423 C C . ILE B 1 276 ? 51.255 106.839 -39.077 1.00 40.23 276 ILE B C 1
ATOM 4424 O O . ILE B 1 276 ? 50.676 107.051 -38.015 1.00 40.30 276 ILE B O 1
ATOM 4429 N N . GLY B 1 277 ? 52.460 107.330 -39.365 1.00 39.09 277 GLY B N 1
ATOM 4430 C CA . GLY B 1 277 ? 53.163 108.235 -38.470 1.00 38.62 277 GLY B CA 1
ATOM 4431 C C . GLY B 1 277 ? 52.343 109.457 -38.099 1.00 39.04 277 GLY B C 1
ATOM 4432 O O . GLY B 1 277 ? 52.282 109.844 -36.919 1.00 37.96 277 GLY B O 1
ATOM 4433 N N . ALA B 1 278 ? 51.727 110.086 -39.112 1.00 38.28 278 ALA B N 1
ATOM 4434 C CA . ALA B 1 278 ? 50.871 111.243 -38.890 1.00 38.04 278 ALA B CA 1
ATOM 4435 C C . ALA B 1 278 ? 49.758 110.917 -37.902 1.00 37.36 278 ALA B C 1
ATOM 4436 O O . ALA B 1 278 ? 49.549 111.670 -36.951 1.00 38.12 278 ALA B O 1
ATOM 4438 N N . THR B 1 279 ? 49.069 109.793 -38.116 1.00 37.24 279 THR B N 1
ATOM 4439 C CA . THR B 1 279 ? 47.970 109.345 -37.244 1.00 37.01 279 THR B CA 1
ATOM 4440 C C . THR B 1 279 ? 48.467 109.087 -35.807 1.00 37.46 279 THR B C 1
ATOM 4441 O O . THR B 1 279 ? 47.857 109.522 -34.816 1.00 36.47 279 THR B O 1
ATOM 4453 N N . VAL B 1 281 ? 51.353 110.101 -34.174 1.00 37.77 281 VAL B N 1
ATOM 4454 C CA . VAL B 1 281 ? 51.812 111.303 -33.444 1.00 37.37 281 VAL B CA 1
ATOM 4455 C C . VAL B 1 281 ? 50.614 112.103 -32.952 1.00 37.96 281 VAL B C 1
ATOM 4456 O O . VAL B 1 281 ? 50.659 112.722 -31.886 1.00 37.43 281 VAL B O 1
ATOM 4460 N N . SER B 1 282 ? 49.537 112.036 -33.731 1.00 38.21 282 SER B N 1
ATOM 4461 C CA . SER B 1 282 ? 48.274 112.687 -33.397 1.00 39.20 282 SER B CA 1
ATOM 4462 C C . SER B 1 282 ? 47.602 112.008 -32.197 1.00 38.72 282 SER B C 1
ATOM 4463 O O . SER B 1 282 ? 47.272 112.689 -31.219 1.00 38.43 282 SER B O 1
ATOM 4466 N N . ASP B 1 283 ? 47.431 110.681 -32.280 1.00 38.27 283 ASP B N 1
ATOM 4467 C CA . ASP B 1 283 ? 46.956 109.827 -31.178 1.00 38.65 283 ASP B CA 1
ATOM 4468 C C . ASP B 1 283 ? 47.799 109.979 -29.889 1.00 37.43 283 ASP B C 1
ATOM 4469 O O . ASP B 1 283 ? 47.254 110.018 -28.776 1.00 36.90 283 ASP B O 1
ATOM 4474 N N . TRP B 1 284 ? 49.117 110.066 -30.061 1.00 36.86 284 TRP B N 1
ATOM 4475 C CA . TRP B 1 284 ? 50.060 110.219 -28.938 1.00 36.07 284 TRP B CA 1
ATOM 4476 C C . TRP B 1 284 ? 49.856 111.567 -28.254 1.00 36.97 284 TRP B C 1
ATOM 4477 O O . TRP B 1 284 ? 49.698 111.631 -27.040 1.00 37.08 284 TRP B O 1
ATOM 4488 N N . SER B 1 285 ? 49.818 112.646 -29.034 1.00 38.43 285 SER B N 1
ATOM 4489 C CA . SER B 1 285 ? 49.530 113.985 -28.473 1.00 39.27 285 SER B CA 1
ATOM 4490 C C . SER B 1 285 ? 48.256 114.008 -27.637 1.00 39.38 285 SER B C 1
ATOM 4491 O O . SER B 1 285 ? 48.224 114.656 -26.597 1.00 39.44 285 SER B O 1
ATOM 4494 N N . LYS B 1 286 ? 47.235 113.276 -28.078 1.00 39.90 286 LYS B N 1
ATOM 4495 C CA . LYS B 1 286 ? 45.955 113.237 -27.384 1.00 41.47 286 LYS B CA 1
ATOM 4496 C C . LYS B 1 286 ? 45.996 112.545 -26.009 1.00 41.24 286 LYS B C 1
ATOM 4497 O O . LYS B 1 286 ? 45.181 112.865 -25.134 1.00 41.01 286 LYS B O 1
ATOM 4503 N N . LYS B 1 287 ? 46.911 111.581 -25.823 1.00 41.33 287 LYS B N 1
ATOM 4504 C CA . LYS B 1 287 ? 46.997 110.846 -24.537 1.00 39.99 287 LYS B CA 1
ATOM 4505 C C . LYS B 1 287 ? 48.166 111.308 -23.665 1.00 40.43 287 LYS B C 1
ATOM 4506 O O . LYS B 1 287 ? 48.202 111.041 -22.455 1.00 40.14 287 LYS B O 1
ATOM 4512 N N . ALA B 1 288 ? 49.120 111.990 -24.285 1.00 40.40 288 ALA B N 1
ATOM 4513 C CA . ALA B 1 288 ? 50.311 112.434 -23.590 1.00 41.18 288 ALA B CA 1
ATOM 4514 C C . ALA B 1 288 ? 49.977 113.758 -22.944 1.00 42.31 288 ALA B C 1
ATOM 4515 O O . ALA B 1 288 ? 48.919 114.360 -23.204 1.00 43.83 288 ALA B O 1
ATOM 4517 N N . GLY B 1 289 ? 50.832 114.253 -22.080 1.00 42.47 289 GLY B N 1
ATOM 4518 C CA . GLY B 1 289 ? 50.313 115.366 -21.291 1.00 43.62 289 GLY B CA 1
ATOM 4519 C C . GLY B 1 289 ? 50.357 116.744 -21.929 1.00 42.62 289 GLY B C 1
ATOM 4520 O O . GLY B 1 289 ? 50.527 116.907 -23.142 1.00 42.23 289 GLY B O 1
ATOM 4521 N N . ALA B 1 290 ? 50.183 117.731 -21.062 1.00 41.86 290 ALA B N 1
ATOM 4522 C CA . ALA B 1 290 ? 50.878 118.981 -21.213 1.00 41.17 290 ALA B CA 1
ATOM 4523 C C . ALA B 1 290 ? 52.382 118.655 -21.314 1.00 40.03 290 ALA B C 1
ATOM 4524 O O . ALA B 1 290 ? 53.117 119.301 -22.052 1.00 40.52 290 ALA B O 1
ATOM 4526 N N . ASP B 1 291 ? 52.832 117.650 -20.562 1.00 39.42 291 ASP B N 1
ATOM 4527 C CA . ASP B 1 291 ? 54.223 117.185 -20.612 1.00 38.80 291 ASP B CA 1
ATOM 4528 C C . ASP B 1 291 ? 54.587 116.690 -22.007 1.00 37.34 291 ASP B C 1
ATOM 4529 O O . ASP B 1 291 ? 55.671 116.954 -22.496 1.00 37.27 291 ASP B O 1
ATOM 4534 N N . GLY B 1 292 ? 53.681 115.964 -22.641 1.00 36.38 292 GLY B N 1
ATOM 4535 C CA . GLY B 1 292 ? 53.930 115.458 -23.979 1.00 36.46 292 GLY B CA 1
ATOM 4536 C C . GLY B 1 292 ? 54.099 116.623 -24.924 1.00 37.03 292 GLY B C 1
ATOM 4537 O O . GLY B 1 292 ? 54.999 116.632 -25.775 1.00 35.87 292 GLY B O 1
ATOM 4538 N N . GLN B 1 293 ? 53.245 117.639 -24.739 1.00 37.43 293 GLN B N 1
ATOM 4539 C CA . GLN B 1 293 ? 53.354 118.862 -25.513 1.00 38.43 293 GLN B CA 1
ATOM 4540 C C . GLN B 1 293 ? 54.671 119.590 -25.265 1.00 37.97 293 GLN B C 1
ATOM 4541 O O . GLN B 1 293 ? 55.289 120.010 -26.232 1.00 37.66 293 GLN B O 1
ATOM 4547 N N . GLN B 1 294 ? 55.100 119.744 -24.004 1.00 38.31 294 GLN B N 1
ATOM 4548 C CA . GLN B 1 294 ? 56.432 120.346 -23.737 1.00 40.05 294 GLN B CA 1
ATOM 4549 C C . GLN B 1 294 ? 57.567 119.548 -24.402 1.00 38.44 294 GLN B C 1
ATOM 4550 O O . GLN B 1 294 ? 58.514 120.123 -24.909 1.00 38.74 294 GLN B O 1
ATOM 4556 N N . LEU B 1 295 ? 57.445 118.224 -24.393 1.00 37.75 295 LEU B N 1
ATOM 4557 C CA . LEU B 1 295 ? 58.442 117.342 -24.998 1.00 36.12 295 LEU B CA 1
ATOM 4558 C C . LEU B 1 295 ? 58.562 117.652 -26.494 1.00 35.83 295 LEU B C 1
ATOM 4559 O O . LEU B 1 295 ? 59.653 117.896 -27.003 1.00 34.21 295 LEU B O 1
ATOM 4564 N N . LEU B 1 296 ? 57.420 117.645 -27.183 1.00 36.49 296 LEU B N 1
ATOM 4565 C CA . LEU B 1 296 ? 57.379 117.892 -28.621 1.00 37.44 296 LEU B CA 1
ATOM 4566 C C . LEU B 1 296 ? 57.883 119.283 -28.997 1.00 38.12 296 LEU B C 1
ATOM 4567 O O . LEU B 1 296 ? 58.591 119.430 -29.991 1.00 38.38 296 LEU B O 1
ATOM 4572 N N . ASP B 1 297 ? 57.528 120.293 -28.196 1.00 39.39 297 ASP B N 1
ATOM 4573 C CA . ASP B 1 297 ? 58.008 121.671 -28.374 1.00 40.26 297 ASP B CA 1
ATOM 4574 C C . ASP B 1 297 ? 59.521 121.762 -28.236 1.00 40.17 297 ASP B C 1
ATOM 4575 O O . ASP B 1 297 ? 60.168 122.490 -28.987 1.00 40.67 297 ASP B O 1
ATOM 4580 N N . ALA B 1 298 ? 60.081 121.056 -27.257 1.00 39.73 298 ALA B N 1
ATOM 4581 C CA . ALA B 1 298 ? 61.545 121.019 -27.085 1.00 39.44 298 ALA B CA 1
ATOM 4582 C C . ALA B 1 298 ? 62.199 120.328 -28.279 1.00 39.57 298 ALA B C 1
ATOM 4583 O O . ALA B 1 298 ? 63.242 120.765 -28.762 1.00 40.23 298 ALA B O 1
ATOM 4585 N N . TYR B 1 299 ? 61.573 119.260 -28.768 1.00 39.63 299 TYR B N 1
ATOM 4586 C CA . TYR B 1 299 ? 62.079 118.568 -29.949 1.00 39.85 299 TYR B CA 1
ATOM 4587 C C . TYR B 1 299 ? 62.045 119.512 -31.156 1.00 41.53 299 TYR B C 1
ATOM 4588 O O . TYR B 1 299 ? 62.971 119.529 -31.971 1.00 41.43 299 TYR B O 1
ATOM 4597 N N . ARG B 1 300 ? 60.966 120.285 -31.244 1.00 43.67 300 ARG B N 1
ATOM 4598 C CA . ARG B 1 300 ? 60.745 121.229 -32.341 1.00 45.90 300 ARG B CA 1
ATOM 4599 C C . ARG B 1 300 ? 61.521 122.538 -32.182 1.00 47.58 300 ARG B C 1
ATOM 4600 O O . ARG B 1 300 ? 61.764 123.217 -33.167 1.00 48.11 300 ARG B O 1
ATOM 4608 N N . LYS B 1 301 ? 61.930 122.871 -30.956 1.00 49.98 301 LYS B N 1
ATOM 4609 C CA . LYS B 1 301 ? 62.606 124.142 -30.662 1.00 51.05 301 LYS B CA 1
ATOM 4610 C C . LYS B 1 301 ? 63.727 124.475 -31.648 1.00 51.79 301 LYS B C 1
ATOM 4611 O O . LYS B 1 301 ? 64.497 123.600 -32.039 1.00 52.57 301 LYS B O 1
ATOM 4617 N N . ALA C 1 1 ? 93.029 88.837 -13.480 1.00 48.32 1 ALA C N 1
ATOM 4618 C CA . ALA C 1 1 ? 91.707 88.869 -12.784 1.00 47.69 1 ALA C CA 1
ATOM 4619 C C . ALA C 1 1 ? 90.709 88.056 -13.609 1.00 46.66 1 ALA C C 1
ATOM 4620 O O . ALA C 1 1 ? 89.886 88.620 -14.370 1.00 47.14 1 ALA C O 1
ATOM 4622 N N . THR C 1 2 ? 90.789 86.736 -13.453 1.00 44.34 2 THR C N 1
ATOM 4623 C CA . THR C 1 2 ? 90.034 85.806 -14.265 1.00 42.33 2 THR C CA 1
ATOM 4624 C C . THR C 1 2 ? 88.561 85.749 -13.851 1.00 40.90 2 THR C C 1
ATOM 4625 O O . THR C 1 2 ? 88.239 85.644 -12.659 1.00 40.06 2 THR C O 1
ATOM 4629 N N . SER C 1 3 ? 87.675 85.822 -14.844 1.00 39.13 3 SER C N 1
ATOM 4630 C CA . SER C 1 3 ? 86.253 85.589 -14.618 1.00 37.97 3 SER C CA 1
ATOM 4631 C C . SER C 1 3 ? 85.852 84.289 -15.269 1.00 36.79 3 SER C C 1
ATOM 4632 O O . SER C 1 3 ? 86.213 84.021 -16.430 1.00 36.61 3 SER C O 1
ATOM 4635 N N . TRP C 1 4 ? 85.102 83.496 -14.513 1.00 34.65 4 TRP C N 1
ATOM 4636 C CA . TRP C 1 4 ? 84.439 82.320 -15.004 1.00 33.06 4 TRP C CA 1
ATOM 4637 C C . TRP C 1 4 ? 82.922 82.480 -14.887 1.00 32.73 4 TRP C C 1
ATOM 4638 O O . TRP C 1 4 ? 82.404 83.116 -13.949 1.00 32.44 4 TRP C O 1
ATOM 4649 N N . THR C 1 5 ? 82.226 81.911 -15.858 1.00 31.63 5 THR C N 1
ATOM 4650 C CA . THR C 1 5 ? 80.777 81.738 -15.791 1.00 31.58 5 THR C CA 1
ATOM 4651 C C . THR C 1 5 ? 80.417 80.310 -15.325 1.00 31.76 5 THR C C 1
ATOM 4652 O O . THR C 1 5 ? 80.949 79.313 -15.842 1.00 31.30 5 THR C O 1
ATOM 4664 N N . THR C 1 7 ? 77.062 77.731 -14.532 1.00 28.97 7 THR C N 1
ATOM 4665 C CA . THR C 1 7 ? 75.656 77.387 -14.543 1.00 27.04 7 THR C CA 1
ATOM 4666 C C . THR C 1 7 ? 75.322 76.610 -13.270 1.00 27.38 7 THR C C 1
ATOM 4667 O O . THR C 1 7 ? 76.096 75.733 -12.830 1.00 26.91 7 THR C O 1
ATOM 4671 N N . ALA C 1 8 ? 74.185 76.938 -12.663 1.00 26.81 8 ALA C N 1
ATOM 4672 C CA . ALA C 1 8 ? 73.651 76.119 -11.581 1.00 26.56 8 ALA C CA 1
ATOM 4673 C C . ALA C 1 8 ? 72.220 75.761 -11.964 1.00 26.84 8 ALA C C 1
ATOM 4674 O O . ALA C 1 8 ? 71.527 76.547 -12.641 1.00 25.46 8 ALA C O 1
ATOM 4676 N N . GLU C 1 9 ? 71.811 74.549 -11.573 1.00 25.98 9 GLU C N 1
ATOM 4677 C CA . GLU C 1 9 ? 70.567 73.933 -11.993 1.00 25.76 9 GLU C CA 1
ATOM 4678 C C . GLU C 1 9 ? 69.281 74.494 -11.395 1.00 25.24 9 GLU C C 1
ATOM 4679 O O . GLU C 1 9 ? 68.272 74.621 -12.082 1.00 24.87 9 GLU C O 1
ATOM 4685 N N . GLN C 1 10 ? 69.341 74.829 -10.116 1.00 24.90 10 GLN C N 1
ATOM 4686 C CA . GLN C 1 10 ? 68.139 75.022 -9.313 1.00 24.13 10 GLN C CA 1
ATOM 4687 C C . GLN C 1 10 ? 67.984 76.459 -8.880 1.00 23.17 10 GLN C C 1
ATOM 4688 O O . GLN C 1 10 ? 68.919 77.246 -9.040 1.00 22.53 10 GLN C O 1
ATOM 4694 N N . PRO C 1 11 ? 66.777 76.824 -8.396 1.00 23.66 11 PRO C N 1
ATOM 4695 C CA . PRO C 1 11 ? 66.507 78.194 -7.943 1.00 23.23 11 PRO C CA 1
ATOM 4696 C C . PRO C 1 11 ? 67.421 78.598 -6.796 1.00 23.26 11 PRO C C 1
ATOM 4697 O O . PRO C 1 11 ? 67.955 77.736 -6.082 1.00 23.34 11 PRO C O 1
ATOM 4701 N N . ASP C 1 12 ? 67.583 79.894 -6.589 1.00 22.49 12 ASP C N 1
ATOM 4702 C CA . ASP C 1 12 ? 68.565 80.362 -5.616 1.00 22.92 12 ASP C CA 1
ATOM 4703 C C . ASP C 1 12 ? 68.347 79.901 -4.160 1.00 22.36 12 ASP C C 1
ATOM 4704 O O . ASP C 1 12 ? 69.321 79.730 -3.429 1.00 22.04 12 ASP C O 1
ATOM 4709 N N . ALA C 1 13 ? 67.097 79.688 -3.728 1.00 21.60 13 ALA C N 1
ATOM 4710 C CA . ALA C 1 13 ? 66.897 79.250 -2.335 1.00 22.68 13 ALA C CA 1
ATOM 4711 C C . ALA C 1 13 ? 67.132 77.741 -2.083 1.00 22.77 13 ALA C C 1
ATOM 4712 O O . ALA C 1 13 ? 67.144 77.277 -0.935 1.00 23.40 13 ALA C O 1
ATOM 4714 N N . ASN C 1 14 ? 67.258 76.972 -3.158 1.00 23.50 14 ASN C N 1
ATOM 4715 C CA . ASN C 1 14 ? 67.579 75.548 -3.045 1.00 23.56 14 ASN C CA 1
ATOM 4716 C C . ASN C 1 14 ? 68.957 75.466 -2.384 1.00 23.70 14 ASN C C 1
ATOM 4717 O O . ASN C 1 14 ? 69.859 76.248 -2.730 1.00 23.74 14 ASN C O 1
ATOM 4722 N N . TYR C 1 15 ? 69.127 74.573 -1.410 1.00 23.62 15 TYR C N 1
ATOM 4723 C CA . TYR C 1 15 ? 70.401 74.516 -0.690 1.00 25.37 15 TYR C CA 1
ATOM 4724 C C . TYR C 1 15 ? 71.645 74.196 -1.545 1.00 25.06 15 TYR C C 1
ATOM 4725 O O . TYR C 1 15 ? 72.758 74.632 -1.213 1.00 25.44 15 TYR C O 1
ATOM 4734 N N . LEU C 1 16 ? 71.457 73.444 -2.627 1.00 25.61 16 LEU C N 1
ATOM 4735 C CA . LEU C 1 16 ? 72.559 73.156 -3.544 1.00 25.77 16 LEU C CA 1
ATOM 4736 C C . LEU C 1 16 ? 73.057 74.407 -4.256 1.00 25.54 16 LEU C C 1
ATOM 4737 O O . LEU C 1 16 ? 74.271 74.620 -4.398 1.00 26.33 16 LEU C O 1
ATOM 4742 N N . THR C 1 17 ? 72.130 75.265 -4.694 1.00 24.81 17 THR C N 1
ATOM 4743 C CA . THR C 1 17 ? 72.519 76.545 -5.305 1.00 23.37 17 THR C CA 1
ATOM 4744 C C . THR C 1 17 ? 73.216 77.450 -4.296 1.00 22.21 17 THR C C 1
ATOM 4745 O O . THR C 1 17 ? 74.243 78.079 -4.599 1.00 22.06 17 THR C O 1
ATOM 4749 N N . GLN C 1 18 ? 72.663 77.517 -3.082 1.00 21.64 18 GLN C N 1
ATOM 4750 C CA . GLN C 1 18 ? 73.272 78.296 -2.037 1.00 22.52 18 GLN C CA 1
ATOM 4751 C C . GLN C 1 18 ? 74.713 77.821 -1.757 1.00 23.86 18 GLN C C 1
ATOM 4752 O O . GLN C 1 18 ? 75.630 78.635 -1.600 1.00 25.52 18 GLN C O 1
ATOM 4758 N N . ASN C 1 19 ? 74.905 76.511 -1.706 1.00 24.97 19 ASN C N 1
ATOM 4759 C CA . ASN C 1 19 ? 76.249 75.908 -1.508 1.00 25.95 19 ASN C CA 1
ATOM 4760 C C . ASN C 1 19 ? 77.208 76.284 -2.659 1.00 26.02 19 ASN C C 1
ATOM 4761 O O . ASN C 1 19 ? 78.351 76.700 -2.427 1.00 26.67 19 ASN C O 1
ATOM 4766 N N . ALA C 1 20 ? 76.725 76.201 -3.897 1.00 26.48 20 ALA C N 1
ATOM 4767 C CA . ALA C 1 20 ? 77.507 76.670 -5.041 1.00 26.20 20 ALA C CA 1
ATOM 4768 C C . ALA C 1 20 ? 77.867 78.153 -5.008 1.00 26.30 20 ALA C C 1
ATOM 4769 O O . ALA C 1 20 ? 78.996 78.523 -5.363 1.00 25.65 20 ALA C O 1
ATOM 4771 N N . ARG C 1 21 ? 76.919 79.018 -4.599 1.00 27.19 21 ARG C N 1
ATOM 4772 C CA . ARG C 1 21 ? 77.227 80.442 -4.396 1.00 26.75 21 ARG C CA 1
ATOM 4773 C C . ARG C 1 21 ? 78.293 80.654 -3.315 1.00 27.08 21 ARG C C 1
ATOM 4774 O O . ARG C 1 21 ? 79.175 81.513 -3.451 1.00 25.86 21 ARG C O 1
ATOM 4782 N N . GLN C 1 22 ? 78.185 79.911 -2.220 1.00 27.22 22 GLN C N 1
ATOM 4783 C CA . GLN C 1 22 ? 79.161 80.046 -1.143 1.00 29.13 22 GLN C CA 1
ATOM 4784 C C . GLN C 1 22 ? 80.543 79.582 -1.624 1.00 28.82 22 GLN C C 1
ATOM 4785 O O . GLN C 1 22 ? 81.559 80.223 -1.353 1.00 28.87 22 GLN C O 1
ATOM 4791 N N . PHE C 1 23 ? 80.554 78.489 -2.375 1.00 29.40 23 PHE C N 1
ATOM 4792 C CA . PHE C 1 23 ? 81.771 78.007 -3.036 1.00 29.05 23 PHE C CA 1
ATOM 4793 C C . PHE C 1 23 ? 82.377 79.117 -3.902 1.00 28.76 23 PHE C C 1
ATOM 4794 O O . PHE C 1 23 ? 83.543 79.451 -3.744 1.00 28.23 23 PHE C O 1
ATOM 4802 N N . ALA C 1 24 ? 81.581 79.715 -4.798 1.00 27.50 24 ALA C N 1
ATOM 4803 C CA . ALA C 1 24 ? 82.099 80.811 -5.620 1.00 27.84 24 ALA C CA 1
ATOM 4804 C C . ALA C 1 24 ? 82.675 81.936 -4.748 1.00 28.60 24 ALA C C 1
ATOM 4805 O O . ALA C 1 24 ? 83.755 82.451 -5.041 1.00 27.70 24 ALA C O 1
ATOM 4807 N N . ASP C 1 25 ? 81.959 82.311 -3.680 1.00 29.06 25 ASP C N 1
ATOM 4808 C CA . ASP C 1 25 ? 82.390 83.396 -2.795 1.00 31.33 25 ASP C CA 1
ATOM 4809 C C . ASP C 1 25 ? 83.711 83.035 -2.116 1.00 31.99 25 ASP C C 1
ATOM 4810 O O . ASP C 1 25 ? 84.602 83.873 -1.993 1.00 31.89 25 ASP C O 1
ATOM 4815 N N . GLU C 1 26 ? 83.814 81.783 -1.683 1.00 33.40 26 GLU C N 1
ATOM 4816 C CA . GLU C 1 26 ? 85.020 81.278 -1.007 1.00 35.66 26 GLU C CA 1
ATOM 4817 C C . GLU C 1 26 ? 86.222 81.193 -1.953 1.00 36.03 26 GLU C C 1
ATOM 4818 O O . GLU C 1 26 ? 87.335 81.548 -1.569 1.00 37.36 26 GLU C O 1
ATOM 4824 N N . VAL C 1 27 ? 85.995 80.796 -3.207 1.00 36.33 27 VAL C N 1
ATOM 4825 C CA . VAL C 1 27 ? 87.065 80.860 -4.207 1.00 36.03 27 VAL C CA 1
ATOM 4826 C C . VAL C 1 27 ? 87.578 82.288 -4.366 1.00 36.77 27 VAL C C 1
ATOM 4827 O O . VAL C 1 27 ? 88.794 82.513 -4.406 1.00 36.68 27 VAL C O 1
ATOM 4831 N N . LYS C 1 28 ? 86.668 83.263 -4.443 1.00 36.82 28 LYS C N 1
ATOM 4832 C CA . LYS C 1 28 ? 87.059 84.665 -4.634 1.00 37.35 28 LYS C CA 1
ATOM 4833 C C . LYS C 1 28 ? 87.848 85.226 -3.470 1.00 37.63 28 LYS C C 1
ATOM 4834 O O . LYS C 1 28 ? 88.792 85.979 -3.684 1.00 37.27 28 LYS C O 1
ATOM 4840 N N . ALA C 1 29 ? 87.440 84.884 -2.249 1.00 38.56 29 ALA C N 1
ATOM 4841 C CA . ALA C 1 29 ? 88.108 85.363 -1.034 1.00 39.87 29 ALA C CA 1
ATOM 4842 C C . ALA C 1 29 ? 89.501 84.741 -0.892 1.00 40.85 29 ALA C C 1
ATOM 4843 O O . ALA C 1 29 ? 90.491 85.446 -0.657 1.00 40.91 29 ALA C O 1
ATOM 4845 N N . ALA C 1 30 ? 89.557 83.422 -1.049 1.00 41.95 30 ALA C N 1
ATOM 4846 C CA . ALA C 1 30 ? 90.802 82.657 -0.962 1.00 43.33 30 ALA C CA 1
ATOM 4847 C C . ALA C 1 30 ? 91.853 83.117 -1.973 1.00 44.13 30 ALA C C 1
ATOM 4848 O O . ALA C 1 30 ? 93.044 83.115 -1.665 1.00 45.09 30 ALA C O 1
ATOM 4850 N N . THR C 1 31 ? 91.419 83.512 -3.170 1.00 44.33 31 THR C N 1
ATOM 4851 C CA . THR C 1 31 ? 92.337 83.963 -4.217 1.00 43.89 31 THR C CA 1
ATOM 4852 C C . THR C 1 31 ? 92.525 85.470 -4.198 1.00 44.52 31 THR C C 1
ATOM 4853 O O . THR C 1 31 ? 93.174 86.026 -5.089 1.00 44.66 31 THR C O 1
ATOM 4857 N N . ALA C 1 32 ? 91.955 86.141 -3.199 1.00 44.21 32 ALA C N 1
ATOM 4858 C CA . ALA C 1 32 ? 91.969 87.606 -3.154 1.00 44.67 32 ALA C CA 1
ATOM 4859 C C . ALA C 1 32 ? 91.488 88.248 -4.475 1.00 44.26 32 ALA C C 1
ATOM 4860 O O . ALA C 1 32 ? 92.055 89.232 -4.945 1.00 44.06 32 ALA C O 1
ATOM 4862 N N . GLY C 1 33 ? 90.432 87.687 -5.053 1.00 44.24 33 GLY C N 1
ATOM 4863 C CA . GLY C 1 33 ? 89.806 88.249 -6.253 1.00 43.73 33 GLY C CA 1
ATOM 4864 C C . GLY C 1 33 ? 90.464 87.886 -7.578 1.00 43.81 33 GLY C C 1
ATOM 4865 O O . GLY C 1 33 ? 90.083 88.424 -8.622 1.00 44.08 33 GLY C O 1
ATOM 4866 N N . ALA C 1 34 ? 91.431 86.965 -7.550 1.00 43.45 34 ALA C N 1
ATOM 4867 C CA . ALA C 1 34 ? 92.129 86.530 -8.765 1.00 42.99 34 ALA C CA 1
ATOM 4868 C C . ALA C 1 34 ? 91.229 85.683 -9.662 1.00 42.30 34 ALA C C 1
ATOM 4869 O O . ALA C 1 34 ? 91.248 85.828 -10.888 1.00 43.02 34 ALA C O 1
ATOM 4871 N N . LEU C 1 35 ? 90.451 84.798 -9.052 1.00 40.79 35 LEU C N 1
ATOM 4872 C CA . LEU C 1 35 ? 89.401 84.094 -9.763 1.00 39.69 35 LEU C CA 1
ATOM 4873 C C . LEU C 1 35 ? 88.026 84.519 -9.219 1.00 39.42 35 LEU C C 1
ATOM 4874 O O . LEU C 1 35 ? 87.769 84.394 -8.020 1.00 39.50 35 LEU C O 1
ATOM 4879 N N . GLU C 1 36 ? 87.164 85.014 -10.109 1.00 38.44 36 GLU C N 1
ATOM 4880 C CA . GLU C 1 36 ? 85.770 85.286 -9.778 1.00 38.23 36 GLU C CA 1
ATOM 4881 C C . GLU C 1 36 ? 84.856 84.357 -10.558 1.00 37.00 36 GLU C C 1
ATOM 4882 O O . GLU C 1 36 ? 84.900 84.310 -11.782 1.00 37.11 36 GLU C O 1
ATOM 4888 N N . ILE C 1 37 ? 84.022 83.623 -9.847 1.00 34.98 37 ILE C N 1
ATOM 4889 C CA . ILE C 1 37 ? 83.066 82.763 -10.500 1.00 33.85 37 ILE C CA 1
ATOM 4890 C C . ILE C 1 37 ? 81.724 83.437 -10.369 1.00 33.04 37 ILE C C 1
ATOM 4891 O O . ILE C 1 37 ? 81.271 83.721 -9.256 1.00 32.41 37 ILE C O 1
ATOM 4896 N N . LYS C 1 38 ? 81.095 83.685 -11.510 1.00 33.28 38 LYS C N 1
ATOM 4897 C CA . LYS C 1 38 ? 79.748 84.278 -11.543 1.00 32.38 38 LYS C CA 1
ATOM 4898 C C . LYS C 1 38 ? 78.686 83.219 -11.761 1.00 31.38 38 LYS C C 1
ATOM 4899 O O . LYS C 1 38 ? 78.641 82.543 -12.803 1.00 30.26 38 LYS C O 1
ATOM 4905 N N . VAL C 1 39 ? 77.840 83.047 -10.752 1.00 29.27 39 VAL C N 1
ATOM 4906 C CA . VAL C 1 39 ? 76.815 82.011 -10.807 1.00 27.81 39 VAL C CA 1
ATOM 4907 C C . VAL C 1 39 ? 75.552 82.505 -11.507 1.00 27.68 39 VAL C C 1
ATOM 4908 O O . VAL C 1 39 ? 75.039 83.588 -11.177 1.00 26.70 39 VAL C O 1
ATOM 4912 N N . GLN C 1 40 ? 75.081 81.723 -12.486 1.00 26.35 40 GLN C N 1
ATOM 4913 C CA . GLN C 1 40 ? 73.769 81.932 -13.117 1.00 27.22 40 GLN C CA 1
ATOM 4914 C C . GLN C 1 40 ? 72.904 80.704 -12.922 1.00 27.02 40 GLN C C 1
ATOM 4915 O O . GLN C 1 40 ? 73.156 79.660 -13.525 1.00 27.65 40 GLN C O 1
ATOM 4921 N N . SER C 1 41 ? 71.861 80.830 -12.096 1.00 25.72 41 SER C N 1
ATOM 4922 C CA . SER C 1 41 ? 71.167 79.648 -11.586 1.00 24.77 41 SER C CA 1
ATOM 4923 C C . SER C 1 41 ? 69.866 79.313 -12.301 1.00 24.57 41 SER C C 1
ATOM 4924 O O . SER C 1 41 ? 69.560 79.865 -13.380 1.00 22.71 41 SER C O 1
ATOM 4927 N N . ASN C 1 42 ? 69.122 78.379 -11.702 1.00 24.76 42 ASN C N 1
ATOM 4928 C CA . ASN C 1 42 ? 67.824 77.917 -12.211 1.00 26.12 42 ASN C CA 1
ATOM 4929 C C . ASN C 1 42 ? 67.829 77.428 -13.686 1.00 26.12 42 ASN C C 1
ATOM 4930 O O . ASN C 1 42 ? 66.815 77.519 -14.373 1.00 26.66 42 ASN C O 1
ATOM 4935 N N . SER C 1 43 ? 68.963 76.901 -14.155 1.00 26.30 43 SER C N 1
ATOM 4936 C CA . SER C 1 43 ? 69.077 76.332 -15.521 1.00 26.74 43 SER C CA 1
ATOM 4937 C C . SER C 1 43 ? 68.817 77.346 -16.646 1.00 27.57 43 SER C C 1
ATOM 4938 O O . SER C 1 43 ? 68.355 76.980 -17.721 1.00 27.10 43 SER C O 1
ATOM 4941 N N . THR C 1 44 ? 69.130 78.615 -16.405 1.00 28.97 44 THR C N 1
ATOM 4942 C CA . THR C 1 44 ? 68.801 79.667 -17.396 1.00 29.68 44 THR C CA 1
ATOM 4943 C C . THR C 1 44 ? 69.843 79.794 -18.508 1.00 30.67 44 THR C C 1
ATOM 4944 O O . THR C 1 44 ? 69.549 80.310 -19.589 1.00 31.57 44 THR C O 1
ATOM 4948 N N . LEU C 1 45 ? 71.045 79.306 -18.238 1.00 31.25 45 LEU C N 1
ATOM 4949 C CA . LEU C 1 45 ? 72.163 79.394 -19.154 1.00 32.22 45 LEU C CA 1
ATOM 4950 C C . LEU C 1 45 ? 72.256 78.078 -19.954 1.00 32.63 45 LEU C C 1
ATOM 4951 O O . LEU C 1 45 ? 72.365 78.092 -21.194 1.00 32.15 45 LEU C O 1
ATOM 4956 N N . LEU C 1 46 ? 72.191 76.957 -19.226 1.00 31.63 46 LEU C N 1
ATOM 4957 C CA . LEU C 1 46 ? 72.187 75.622 -19.807 1.00 32.20 46 LEU C CA 1
ATOM 4958 C C . LEU C 1 46 ? 71.210 74.770 -19.037 1.00 32.39 46 LEU C C 1
ATOM 4959 O O . LEU C 1 46 ? 71.059 74.933 -17.825 1.00 31.93 46 LEU C O 1
ATOM 4964 N N . LYS C 1 47 ? 70.526 73.890 -19.752 1.00 33.06 47 LYS C N 1
ATOM 4965 C CA . LYS C 1 47 ? 69.550 72.974 -19.159 1.00 33.30 47 LYS C CA 1
ATOM 4966 C C . LYS C 1 47 ? 70.267 71.725 -18.673 1.00 32.90 47 LYS C C 1
ATOM 4967 O O . LYS C 1 47 ? 71.378 71.436 -19.114 1.00 32.90 47 LYS C O 1
ATOM 4973 N N . ARG C 1 48 ? 69.635 70.980 -17.767 1.00 33.26 48 ARG C N 1
ATOM 4974 C CA . ARG C 1 48 ? 70.269 69.785 -17.208 1.00 33.67 48 ARG C CA 1
ATOM 4975 C C . ARG C 1 48 ? 70.905 68.861 -18.294 1.00 33.98 48 ARG C C 1
ATOM 4976 O O . ARG C 1 48 ? 72.080 68.488 -18.162 1.00 34.33 48 ARG C O 1
ATOM 4984 N N . PRO C 1 49 ? 70.147 68.495 -19.353 1.00 34.07 49 PRO C N 1
ATOM 4985 C CA . PRO C 1 49 ? 70.783 67.651 -20.399 1.00 34.63 49 PRO C CA 1
ATOM 4986 C C . PRO C 1 49 ? 71.951 68.341 -21.144 1.00 35.38 49 PRO C C 1
ATOM 4987 O O . PRO C 1 49 ? 72.721 67.669 -21.833 1.00 35.84 49 PRO C O 1
ATOM 4991 N N . GLU C 1 50 ? 72.067 69.663 -21.020 1.00 35.19 50 GLU C N 1
ATOM 4992 C CA . GLU C 1 50 ? 73.060 70.449 -21.774 1.00 35.59 50 GLU C CA 1
ATOM 4993 C C . GLU C 1 50 ? 74.349 70.791 -21.017 1.00 34.96 50 GLU C C 1
ATOM 4994 O O . GLU C 1 50 ? 75.327 71.190 -21.638 1.00 35.75 50 GLU C O 1
ATOM 5000 N N . VAL C 1 51 ? 74.356 70.670 -19.686 1.00 34.15 51 VAL C N 1
ATOM 5001 C CA . VAL C 1 51 ? 75.476 71.165 -18.844 1.00 33.33 51 VAL C CA 1
ATOM 5002 C C . VAL C 1 51 ? 76.847 70.512 -19.127 1.00 34.27 51 VAL C C 1
ATOM 5003 O O . VAL C 1 51 ? 77.854 71.207 -19.311 1.00 33.46 51 VAL C O 1
ATOM 5007 N N . LYS C 1 52 ? 76.888 69.179 -19.120 1.00 34.60 52 LYS C N 1
ATOM 5008 C CA . LYS C 1 52 ? 78.155 68.467 -19.377 1.00 35.84 52 LYS C CA 1
ATOM 5009 C C . LYS C 1 52 ? 78.806 68.897 -20.704 1.00 35.12 52 LYS C C 1
ATOM 5010 O O . LYS C 1 52 ? 79.987 69.251 -20.737 1.00 35.21 52 LYS C O 1
ATOM 5016 N N . ARG C 1 53 ? 78.029 68.883 -21.780 1.00 36.00 53 ARG C N 1
ATOM 5017 C CA . ARG C 1 53 ? 78.513 69.331 -23.099 1.00 35.88 53 ARG C CA 1
ATOM 5018 C C . ARG C 1 53 ? 78.930 70.807 -23.034 1.00 35.81 53 ARG C C 1
ATOM 5019 O O . ARG C 1 53 ? 80.005 71.164 -23.516 1.00 35.93 53 ARG C O 1
ATOM 5027 N N . GLY C 1 54 ? 78.110 71.646 -22.385 1.00 34.40 54 GLY C N 1
ATOM 5028 C CA . GLY C 1 54 ? 78.476 73.041 -22.148 1.00 33.74 54 GLY C CA 1
ATOM 5029 C C . GLY C 1 54 ? 79.814 73.225 -21.461 1.00 32.98 54 GLY C C 1
ATOM 5030 O O . GLY C 1 54 ? 80.643 74.020 -21.897 1.00 33.55 54 GLY C O 1
ATOM 5031 N N . VAL C 1 55 ? 80.019 72.500 -20.374 1.00 32.52 55 VAL C N 1
ATOM 5032 C CA . VAL C 1 55 ? 81.244 72.600 -19.607 1.00 31.76 55 VAL C CA 1
ATOM 5033 C C . VAL C 1 55 ? 82.427 72.048 -20.417 1.00 33.46 55 VAL C C 1
ATOM 5034 O O . VAL C 1 55 ? 83.550 72.590 -20.374 1.00 33.24 55 VAL C O 1
ATOM 5038 N N . GLN C 1 56 ? 82.163 70.972 -21.148 1.00 34.10 56 GLN C N 1
ATOM 5039 C CA . GLN C 1 56 ? 83.180 70.335 -22.003 1.00 35.96 56 GLN C CA 1
ATOM 5040 C C . GLN C 1 56 ? 83.670 71.305 -23.065 1.00 35.73 56 GLN C C 1
ATOM 5041 O O . GLN C 1 56 ? 84.871 71.510 -23.228 1.00 36.26 56 GLN C O 1
ATOM 5047 N N . GLN C 1 57 ? 82.730 71.919 -23.769 1.00 36.02 57 GLN C N 1
ATOM 5048 C CA . GLN C 1 57 ? 83.100 72.857 -24.796 1.00 36.61 57 GLN C CA 1
ATOM 5049 C C . GLN C 1 57 ? 83.687 74.171 -24.306 1.00 36.40 57 GLN C C 1
ATOM 5050 O O . GLN C 1 57 ? 84.510 74.767 -25.002 1.00 35.47 57 GLN C O 1
ATOM 5056 N N . GLY C 1 58 ? 83.258 74.623 -23.123 1.00 36.35 58 GLY C N 1
ATOM 5057 C CA . GLY C 1 58 ? 83.824 75.832 -22.537 1.00 35.52 58 GLY C CA 1
ATOM 5058 C C . GLY C 1 58 ? 82.919 77.020 -22.776 1.00 35.04 58 GLY C C 1
ATOM 5059 O O . GLY C 1 58 ? 83.340 78.172 -22.641 1.00 35.79 58 GLY C O 1
ATOM 5060 N N . VAL C 1 59 ? 81.677 76.736 -23.143 1.00 34.55 59 VAL C N 1
ATOM 5061 C CA . VAL C 1 59 ? 80.619 77.735 -23.178 1.00 34.49 59 VAL C CA 1
ATOM 5062 C C . VAL C 1 59 ? 80.404 78.346 -21.760 1.00 34.09 59 VAL C C 1
ATOM 5063 O O . VAL C 1 59 ? 80.126 79.539 -21.632 1.00 34.05 59 VAL C O 1
ATOM 5067 N N . VAL C 1 60 ? 80.549 77.509 -20.729 1.00 32.92 60 VAL C N 1
ATOM 5068 C CA . VAL C 1 60 ? 80.741 77.910 -19.327 1.00 32.27 60 VAL C CA 1
ATOM 5069 C C . VAL C 1 60 ? 82.012 77.204 -18.856 1.00 32.38 60 VAL C C 1
ATOM 5070 O O . VAL C 1 60 ? 82.328 76.125 -19.344 1.00 33.04 60 VAL C O 1
ATOM 5074 N N . GLN C 1 61 ? 82.743 77.802 -17.926 1.00 31.65 61 GLN C N 1
ATOM 5075 C CA . GLN C 1 61 ? 83.961 77.183 -17.411 1.00 31.49 61 GLN C CA 1
ATOM 5076 C C . GLN C 1 61 ? 83.658 76.155 -16.312 1.00 31.29 61 GLN C C 1
ATOM 5077 O O . GLN C 1 61 ? 84.499 75.316 -15.955 1.00 31.79 61 GLN C O 1
ATOM 5083 N N . ILE C 1 62 ? 82.459 76.231 -15.757 1.00 29.69 62 ILE C N 1
ATOM 5084 C CA . ILE C 1 62 ? 82.133 75.427 -14.582 1.00 28.51 62 ILE C CA 1
ATOM 5085 C C . ILE C 1 62 ? 80.618 75.313 -14.490 1.00 28.59 62 ILE C C 1
ATOM 5086 O O . ILE C 1 62 ? 79.897 76.201 -14.931 1.00 26.82 62 ILE C O 1
ATOM 5091 N N . GLY C 1 63 ? 80.132 74.207 -13.958 1.00 28.41 63 GLY C N 1
ATOM 5092 C CA . GLY C 1 63 ? 78.694 73.990 -13.943 1.00 29.04 63 GLY C CA 1
ATOM 5093 C C . GLY C 1 63 ? 78.291 72.927 -12.975 1.00 29.46 63 GLY C C 1
ATOM 5094 O O . GLY C 1 63 ? 79.043 71.982 -12.735 1.00 28.85 63 GLY C O 1
ATOM 5095 N N . GLU C 1 64 ? 77.106 73.106 -12.406 1.00 29.25 64 GLU C N 1
ATOM 5096 C CA . GLU C 1 64 ? 76.521 72.155 -11.499 1.00 30.59 64 GLU C CA 1
ATOM 5097 C C . GLU C 1 64 ? 75.435 71.414 -12.254 1.00 30.46 64 GLU C C 1
ATOM 5098 O O . GLU C 1 64 ? 74.671 72.023 -13.018 1.00 30.48 64 GLU C O 1
ATOM 5104 N N . VAL C 1 65 ? 75.391 70.096 -12.080 1.00 30.14 65 VAL C N 1
ATOM 5105 C CA . VAL C 1 65 ? 74.403 69.240 -12.740 1.00 30.59 65 VAL C CA 1
ATOM 5106 C C . VAL C 1 65 ? 74.176 67.988 -11.900 1.00 31.14 65 VAL C C 1
ATOM 5107 O O . VAL C 1 65 ? 75.022 67.636 -11.082 1.00 30.97 65 VAL C O 1
ATOM 5111 N N . LEU C 1 66 ? 73.011 67.357 -12.094 1.00 31.74 66 LEU C N 1
ATOM 5112 C CA . LEU C 1 66 ? 72.709 66.056 -11.535 1.00 32.92 66 LEU C CA 1
ATOM 5113 C C . LEU C 1 66 ? 73.698 65.052 -12.153 1.00 33.73 66 LEU C C 1
ATOM 5114 O O . LEU C 1 66 ? 73.878 65.035 -13.371 1.00 33.77 66 LEU C O 1
ATOM 5119 N N . VAL C 1 67 ? 74.355 64.255 -11.319 1.00 34.73 67 VAL C N 1
ATOM 5120 C CA . VAL C 1 67 ? 75.318 63.239 -11.822 1.00 35.60 67 VAL C CA 1
ATOM 5121 C C . VAL C 1 67 ? 74.648 62.293 -12.809 1.00 36.88 67 VAL C C 1
ATOM 5122 O O . VAL C 1 67 ? 75.118 62.136 -13.931 1.00 37.50 67 VAL C O 1
ATOM 5126 N N . SER C 1 68 ? 73.519 61.714 -12.407 1.00 38.14 68 SER C N 1
ATOM 5127 C CA . SER C 1 68 ? 72.761 60.813 -13.262 1.00 39.39 68 SER C CA 1
ATOM 5128 C C . SER C 1 68 ? 72.209 61.399 -14.577 1.00 40.52 68 SER C C 1
ATOM 5129 O O . SER C 1 68 ? 71.601 60.681 -15.370 1.00 40.86 68 SER C O 1
ATOM 5132 N N . ALA C 1 69 ? 72.435 62.691 -14.832 1.00 41.79 69 ALA C N 1
ATOM 5133 C CA . ALA C 1 69 ? 72.102 63.268 -16.139 1.00 42.31 69 ALA C CA 1
ATOM 5134 C C . ALA C 1 69 ? 73.039 62.713 -17.212 1.00 43.14 69 ALA C C 1
ATOM 5135 O O . ALA C 1 69 ? 72.736 62.775 -18.399 1.00 43.22 69 ALA C O 1
ATOM 5137 N N . LEU C 1 70 ? 74.177 62.177 -16.774 1.00 44.21 70 LEU C N 1
ATOM 5138 C CA . LEU C 1 70 ? 75.197 61.621 -17.663 1.00 45.66 70 LEU C CA 1
ATOM 5139 C C . LEU C 1 70 ? 75.044 60.102 -17.864 1.00 47.25 70 LEU C C 1
ATOM 5140 O O . LEU C 1 70 ? 75.788 59.503 -18.637 1.00 47.30 70 LEU C O 1
ATOM 5145 N N . GLY C 1 71 ? 74.064 59.501 -17.190 1.00 48.62 71 GLY C N 1
ATOM 5146 C CA . GLY C 1 71 ? 73.967 58.043 -17.070 1.00 50.61 71 GLY C CA 1
ATOM 5147 C C . GLY C 1 71 ? 73.608 57.248 -18.311 1.00 51.66 71 GLY C C 1
ATOM 5148 O O . GLY C 1 71 ? 73.870 56.048 -18.378 1.00 52.30 71 GLY C O 1
ATOM 5149 N N . ASN C 1 72 ? 72.989 57.896 -19.288 1.00 52.93 72 ASN C N 1
ATOM 5150 C CA . ASN C 1 72 ? 72.676 57.235 -20.550 1.00 54.05 72 ASN C CA 1
ATOM 5151 C C . ASN C 1 72 ? 73.921 57.098 -21.424 1.00 54.39 72 ASN C C 1
ATOM 5152 O O . ASN C 1 72 ? 73.972 56.241 -22.312 1.00 54.34 72 ASN C O 1
ATOM 5157 N N . GLU C 1 73 ? 74.918 57.945 -21.170 1.00 54.49 73 GLU C N 1
ATOM 5158 C CA . GLU C 1 73 ? 76.168 57.892 -21.917 1.00 54.84 73 GLU C CA 1
ATOM 5159 C C . GLU C 1 73 ? 77.117 56.947 -21.212 1.00 54.44 73 GLU C C 1
ATOM 5160 O O . GLU C 1 73 ? 77.753 56.122 -21.853 1.00 54.79 73 GLU C O 1
ATOM 5166 N N . ASP C 1 74 ? 77.210 57.082 -19.892 1.00 53.67 74 ASP C N 1
ATOM 5167 C CA . ASP C 1 74 ? 78.033 56.201 -19.074 1.00 52.94 74 ASP C CA 1
ATOM 5168 C C . ASP C 1 74 ? 77.275 55.751 -17.809 1.00 52.56 74 ASP C C 1
ATOM 5169 O O . ASP C 1 74 ? 76.983 56.567 -16.921 1.00 52.60 74 ASP C O 1
ATOM 5174 N N . PRO C 1 75 ? 76.951 54.442 -17.737 1.00 51.69 75 PRO C N 1
ATOM 5175 C CA . PRO C 1 75 ? 76.189 53.794 -16.664 1.00 50.58 75 PRO C CA 1
ATOM 5176 C C . PRO C 1 75 ? 76.645 54.094 -15.243 1.00 48.87 75 PRO C C 1
ATOM 5177 O O . PRO C 1 75 ? 75.827 54.054 -14.337 1.00 46.77 75 PRO C O 1
ATOM 5181 N N . LEU C 1 76 ? 77.928 54.382 -15.053 1.00 48.20 76 LEU C N 1
ATOM 5182 C CA . LEU C 1 76 ? 78.489 54.632 -13.723 1.00 47.72 76 LEU C CA 1
ATOM 5183 C C . LEU C 1 76 ? 77.951 55.920 -13.086 1.00 47.58 76 LEU C C 1
ATOM 5184 O O . LEU C 1 76 ? 77.978 56.084 -11.861 1.00 49.08 76 LEU C O 1
ATOM 5189 N N . PHE C 1 77 ? 77.478 56.833 -13.931 1.00 46.86 77 PHE C N 1
ATOM 5190 C CA . PHE C 1 77 ? 76.917 58.111 -13.476 1.00 45.99 77 PHE C CA 1
ATOM 5191 C C . PHE C 1 77 ? 75.471 58.024 -12.972 1.00 45.96 77 PHE C C 1
ATOM 5192 O O . PHE C 1 77 ? 74.923 59.023 -12.490 1.00 46.36 77 PHE C O 1
ATOM 5200 N N . GLU C 1 78 ? 74.859 56.844 -13.081 1.00 46.17 78 GLU C N 1
ATOM 5201 C CA . GLU C 1 78 ? 73.504 56.614 -12.595 1.00 45.06 78 GLU C CA 1
ATOM 5202 C C . GLU C 1 78 ? 73.345 55.528 -11.523 1.00 45.60 78 GLU C C 1
ATOM 5203 O O . GLU C 1 78 ? 72.244 55.032 -11.317 1.00 44.60 78 GLU C O 1
ATOM 5209 N N . ILE C 1 79 ? 74.429 55.200 -10.824 1.00 45.29 79 ILE C N 1
ATOM 5210 C CA . ILE C 1 79 ? 74.391 54.226 -9.722 1.00 44.96 79 ILE C CA 1
ATOM 5211 C C . ILE C 1 79 ? 73.661 54.769 -8.484 1.00 44.68 79 ILE C C 1
ATOM 5212 O O . ILE C 1 79 ? 73.031 53.998 -7.746 1.00 45.34 79 ILE C O 1
ATOM 5217 N N . ASP C 1 80 ? 73.736 56.088 -8.270 1.00 43.41 80 ASP C N 1
ATOM 5218 C CA . ASP C 1 80 ? 73.062 56.728 -7.143 1.00 42.22 80 ASP C CA 1
ATOM 5219 C C . ASP C 1 80 ? 71.548 56.717 -7.283 1.00 41.63 80 ASP C C 1
ATOM 5220 O O . ASP C 1 80 ? 70.839 57.142 -6.373 1.00 41.63 80 ASP C O 1
ATOM 5225 N N . SER C 1 81 ? 71.057 56.219 -8.409 1.00 41.13 81 SER C N 1
ATOM 5226 C CA . SER C 1 81 ? 69.636 56.264 -8.704 1.00 41.87 81 SER C CA 1
ATOM 5227 C C . SER C 1 81 ? 68.944 54.905 -8.680 1.00 42.28 81 SER C C 1
ATOM 5228 O O . SER C 1 81 ? 67.743 54.813 -8.959 1.00 42.39 81 SER C O 1
ATOM 5231 N N . VAL C 1 82 ? 69.704 53.864 -8.339 1.00 42.97 82 VAL C N 1
ATOM 5232 C CA . VAL C 1 82 ? 69.157 52.507 -8.191 1.00 42.86 82 VAL C CA 1
ATOM 5233 C C . VAL C 1 82 ? 68.341 52.464 -6.908 1.00 42.67 82 VAL C C 1
ATOM 5234 O O . VAL C 1 82 ? 68.887 52.708 -5.838 1.00 41.68 82 VAL C O 1
ATOM 5238 N N . PRO C 1 83 ? 67.025 52.200 -7.019 1.00 43.00 83 PRO C N 1
ATOM 5239 C CA . PRO C 1 83 ? 66.149 52.220 -5.857 1.00 44.40 83 PRO C CA 1
ATOM 5240 C C . PRO C 1 83 ? 66.553 51.198 -4.801 1.00 46.00 83 PRO C C 1
ATOM 5241 O O . PRO C 1 83 ? 66.702 49.998 -5.116 1.00 46.83 83 PRO C O 1
ATOM 5245 N N . PHE C 1 84 ? 66.754 51.705 -3.579 1.00 46.71 84 PHE C N 1
ATOM 5246 C CA . PHE C 1 84 ? 67.024 50.935 -2.357 1.00 47.46 84 PHE C CA 1
ATOM 5247 C C . PHE C 1 84 ? 68.441 50.335 -2.237 1.00 47.65 84 PHE C C 1
ATOM 5248 O O . PHE C 1 84 ? 68.746 49.653 -1.259 1.00 47.45 84 PHE C O 1
ATOM 5256 N N . LEU C 1 85 ? 69.314 50.644 -3.200 1.00 47.46 85 LEU C N 1
ATOM 5257 C CA . LEU C 1 85 ? 70.718 50.259 -3.109 1.00 47.15 85 LEU C CA 1
ATOM 5258 C C . LEU C 1 85 ? 71.477 51.002 -2.011 1.00 47.67 85 LEU C C 1
ATOM 5259 O O . LEU C 1 85 ? 72.303 50.406 -1.286 1.00 47.27 85 LEU C O 1
ATOM 5264 N N . ALA C 1 86 ? 71.238 52.315 -1.923 1.00 47.46 86 ALA C N 1
ATOM 5265 C CA . ALA C 1 86 ? 71.800 53.140 -0.861 1.00 47.65 86 ALA C CA 1
ATOM 5266 C C . ALA C 1 86 ? 70.776 54.210 -0.426 1.00 48.21 86 ALA C C 1
ATOM 5267 O O . ALA C 1 86 ? 70.953 55.408 -0.697 1.00 48.79 86 ALA C O 1
ATOM 5269 N N . SER C 1 87 ? 69.719 53.754 0.255 1.00 48.17 87 SER C N 1
ATOM 5270 C CA . SER C 1 87 ? 68.570 54.581 0.639 1.00 47.97 87 SER C CA 1
ATOM 5271 C C . SER C 1 87 ? 68.741 55.424 1.905 1.00 47.65 87 SER C C 1
ATOM 5272 O O . SER C 1 87 ? 67.793 56.080 2.344 1.00 47.98 87 SER C O 1
ATOM 5275 N N . SER C 1 88 ? 69.945 55.428 2.474 1.00 46.77 88 SER C N 1
ATOM 5276 C CA . SER C 1 88 ? 70.231 56.203 3.673 1.00 45.74 88 SER C CA 1
ATOM 5277 C C . SER C 1 88 ? 71.442 57.076 3.398 1.00 44.93 88 SER C C 1
ATOM 5278 O O . SER C 1 88 ? 72.215 56.756 2.525 1.00 44.00 88 SER C O 1
ATOM 5281 N N . PHE C 1 89 ? 71.608 58.179 4.127 1.00 44.46 89 PHE C N 1
ATOM 5282 C CA . PHE C 1 89 ? 72.773 59.038 3.907 1.00 44.34 89 PHE C CA 1
ATOM 5283 C C . PHE C 1 89 ? 74.102 58.288 4.157 1.00 44.67 89 PHE C C 1
ATOM 5284 O O . PHE C 1 89 ? 75.074 58.464 3.414 1.00 44.29 89 PHE C O 1
ATOM 5292 N N . ASN C 1 90 ? 74.138 57.453 5.198 1.00 44.83 90 ASN C N 1
ATOM 5293 C CA . ASN C 1 90 ? 75.336 56.636 5.473 1.00 45.08 90 ASN C CA 1
ATOM 5294 C C . ASN C 1 90 ? 75.687 55.689 4.331 1.00 44.40 90 ASN C C 1
ATOM 5295 O O . ASN C 1 90 ? 76.824 55.673 3.890 1.00 45.41 90 ASN C O 1
ATOM 5300 N N . GLU C 1 91 ? 74.715 54.945 3.812 1.00 44.09 91 GLU C N 1
ATOM 5301 C CA . GLU C 1 91 ? 74.956 54.101 2.654 1.00 44.53 91 GLU C CA 1
ATOM 5302 C C . GLU C 1 91 ? 75.327 54.928 1.402 1.00 44.08 91 GLU C C 1
ATOM 5303 O O . GLU C 1 91 ? 76.253 54.574 0.654 1.00 42.53 91 GLU C O 1
ATOM 5309 N N . SER C 1 92 ? 74.595 56.028 1.172 1.00 43.35 92 SER C N 1
ATOM 5310 C CA . SER C 1 92 ? 74.848 56.888 0.031 1.00 43.09 92 SER C CA 1
ATOM 5311 C C . SER C 1 92 ? 76.254 57.460 0.085 1.00 43.07 92 SER C C 1
ATOM 5312 O O . SER C 1 92 ? 76.906 57.582 -0.940 1.00 43.98 92 SER C O 1
ATOM 5315 N N . GLU C 1 93 ? 76.708 57.825 1.276 1.00 43.61 93 GLU C N 1
ATOM 5316 C CA . GLU C 1 93 ? 78.049 58.372 1.452 1.00 44.87 93 GLU C CA 1
ATOM 5317 C C . GLU C 1 93 ? 79.148 57.351 1.111 1.00 45.89 93 GLU C C 1
ATOM 5318 O O . GLU C 1 93 ? 80.181 57.709 0.531 1.00 45.70 93 GLU C O 1
ATOM 5324 N N . LYS C 1 94 ? 78.917 56.094 1.491 1.00 46.53 94 LYS C N 1
ATOM 5325 C CA . LYS C 1 94 ? 79.879 55.021 1.235 1.00 47.49 94 LYS C CA 1
ATOM 5326 C C . LYS C 1 94 ? 79.899 54.714 -0.257 1.00 46.77 94 LYS C C 1
ATOM 5327 O O . LYS C 1 94 ? 80.970 54.550 -0.848 1.00 47.16 94 LYS C O 1
ATOM 5333 N N . LEU C 1 95 ? 78.710 54.668 -0.859 1.00 46.24 95 LEU C N 1
ATOM 5334 C CA . LEU C 1 95 ? 78.548 54.541 -2.303 1.00 45.43 95 LEU C CA 1
ATOM 5335 C C . LEU C 1 95 ? 79.248 55.676 -3.050 1.00 45.36 95 LEU C C 1
ATOM 5336 O O . LEU C 1 95 ? 79.982 55.421 -4.002 1.00 45.01 95 LEU C O 1
ATOM 5341 N N . TRP C 1 96 ? 79.031 56.924 -2.616 1.00 45.06 96 TRP C N 1
ATOM 5342 C CA . TRP C 1 96 ? 79.713 58.079 -3.217 1.00 44.65 96 TRP C CA 1
ATOM 5343 C C . TRP C 1 96 ? 81.229 57.987 -3.039 1.00 45.89 96 TRP C C 1
ATOM 5344 O O . TRP C 1 96 ? 81.979 58.282 -3.964 1.00 45.62 96 TRP C O 1
ATOM 5355 N N . LYS C 1 97 ? 81.666 57.570 -1.849 1.00 47.88 97 LYS C N 1
ATOM 5356 C CA . LYS C 1 97 ? 83.093 57.473 -1.512 1.00 49.67 97 LYS C CA 1
ATOM 5357 C C . LYS C 1 97 ? 83.821 56.571 -2.514 1.00 50.18 97 LYS C C 1
ATOM 5358 O O . LYS C 1 97 ? 85.015 56.759 -2.791 1.00 50.31 97 LYS C O 1
ATOM 5364 N N . ALA C 1 98 ? 83.076 55.629 -3.081 1.00 50.47 98 ALA C N 1
ATOM 5365 C CA . ALA C 1 98 ? 83.619 54.658 -4.013 1.00 51.26 98 ALA C CA 1
ATOM 5366 C C . ALA C 1 98 ? 83.320 54.961 -5.486 1.00 51.37 98 ALA C C 1
ATOM 5367 O O . ALA C 1 98 ? 84.110 54.592 -6.361 1.00 51.59 98 ALA C O 1
ATOM 5369 N N . THR C 1 99 ? 82.183 55.609 -5.759 1.00 51.19 99 THR C N 1
ATOM 5370 C CA . THR C 1 99 ? 81.803 55.984 -7.133 1.00 50.94 99 THR C CA 1
ATOM 5371 C C . THR C 1 99 ? 82.711 57.129 -7.603 1.00 50.55 99 THR C C 1
ATOM 5372 O O . THR C 1 99 ? 83.178 57.149 -8.744 1.00 50.55 99 THR C O 1
ATOM 5376 N N . ARG C 1 100 ? 82.978 58.047 -6.679 1.00 50.13 100 ARG C N 1
ATOM 5377 C CA . ARG C 1 100 ? 83.655 59.305 -6.953 1.00 50.03 100 ARG C CA 1
ATOM 5378 C C . ARG C 1 100 ? 84.880 59.156 -7.867 1.00 49.92 100 ARG C C 1
ATOM 5379 O O . ARG C 1 100 ? 84.898 59.758 -8.951 1.00 50.22 100 ARG C O 1
ATOM 5387 N N . PRO C 1 101 ? 85.897 58.350 -7.450 1.00 49.75 101 PRO C N 1
ATOM 5388 C CA . PRO C 1 101 ? 87.152 58.296 -8.228 1.00 49.01 101 PRO C CA 1
ATOM 5389 C C . PRO C 1 101 ? 86.933 57.783 -9.654 1.00 48.54 101 PRO C C 1
ATOM 5390 O O . PRO C 1 101 ? 87.575 58.259 -10.590 1.00 49.00 101 PRO C O 1
ATOM 5394 N N . LEU C 1 102 ? 86.004 56.848 -9.815 1.00 47.90 102 LEU C N 1
ATOM 5395 C CA . LEU C 1 102 ? 85.636 56.341 -11.123 1.00 47.45 102 LEU C CA 1
ATOM 5396 C C . LEU C 1 102 ? 84.995 57.404 -12.023 1.00 47.63 102 LEU C C 1
ATOM 5397 O O . LEU C 1 102 ? 85.178 57.397 -13.248 1.00 47.62 102 LEU C O 1
ATOM 5402 N N . LEU C 1 103 ? 84.221 58.303 -11.416 1.00 47.35 103 LEU C N 1
ATOM 5403 C CA . LEU C 1 103 ? 83.614 59.398 -12.163 1.00 46.85 103 LEU C CA 1
ATOM 5404 C C . LEU C 1 103 ? 84.684 60.429 -12.494 1.00 48.61 103 LEU C C 1
ATOM 5405 O O . LEU C 1 103 ? 84.780 60.884 -13.624 1.00 45.24 103 LEU C O 1
ATOM 5410 N N . ALA C 1 104 ? 85.503 60.768 -11.510 1.00 44.97 104 ALA C N 1
ATOM 5411 C CA . ALA C 1 104 ? 86.603 61.699 -11.721 1.00 46.19 104 ALA C CA 1
ATOM 5412 C C . ALA C 1 104 ? 87.460 61.297 -12.929 1.00 47.31 104 ALA C C 1
ATOM 5413 O O . ALA C 1 104 ? 87.842 62.145 -13.738 1.00 47.17 104 ALA C O 1
ATOM 5415 N N . GLN C 1 105 ? 87.748 59.997 -13.050 1.00 48.77 105 GLN C N 1
ATOM 5416 C CA . GLN C 1 105 ? 88.520 59.493 -14.173 1.00 49.96 105 GLN C CA 1
ATOM 5417 C C . GLN C 1 105 ? 87.744 59.551 -15.480 1.00 50.03 105 GLN C C 1
ATOM 5418 O O . GLN C 1 105 ? 88.268 60.043 -16.477 1.00 50.53 105 GLN C O 1
ATOM 5424 N N . ARG C 1 106 ? 86.505 59.064 -15.488 1.00 50.26 106 ARG C N 1
ATOM 5425 C CA . ARG C 1 106 ? 85.666 59.154 -16.686 1.00 50.87 106 ARG C CA 1
ATOM 5426 C C . ARG C 1 106 ? 85.614 60.579 -17.261 1.00 50.89 106 ARG C C 1
ATOM 5427 O O . ARG C 1 106 ? 85.631 60.760 -18.486 1.00 50.65 106 ARG C O 1
ATOM 5435 N N . LEU C 1 107 ? 85.574 61.572 -16.366 1.00 50.34 107 LEU C N 1
ATOM 5436 C CA . LEU C 1 107 ? 85.446 62.979 -16.749 1.00 49.67 107 LEU C CA 1
ATOM 5437 C C . LEU C 1 107 ? 86.752 63.567 -17.242 1.00 49.83 107 LEU C C 1
ATOM 5438 O O . LEU C 1 107 ? 86.773 64.248 -18.266 1.00 49.59 107 LEU C O 1
ATOM 5443 N N . ASP C 1 108 ? 87.832 63.318 -16.504 1.00 50.42 108 ASP C N 1
ATOM 5444 C CA . ASP C 1 108 ? 89.174 63.741 -16.920 1.00 51.55 108 ASP C CA 1
ATOM 5445 C C . ASP C 1 108 ? 89.468 63.347 -18.393 1.00 51.49 108 ASP C C 1
ATOM 5446 O O . ASP C 1 108 ? 90.055 64.122 -19.136 1.00 51.71 108 ASP C O 1
ATOM 5451 N N . LYS C 1 109 ? 89.003 62.176 -18.820 1.00 51.63 109 LYS C N 1
ATOM 5452 C CA . LYS C 1 109 ? 89.249 61.698 -20.190 1.00 51.74 109 LYS C CA 1
ATOM 5453 C C . LYS C 1 109 ? 88.392 62.408 -21.237 1.00 51.06 109 LYS C C 1
ATOM 5454 O O . LYS C 1 109 ? 88.662 62.323 -22.444 1.00 50.99 109 LYS C O 1
ATOM 5460 N N . GLN C 1 110 ? 87.342 63.073 -20.761 1.00 50.20 110 GLN C N 1
ATOM 5461 C CA . GLN C 1 110 ? 86.428 63.817 -21.614 1.00 49.03 110 GLN C CA 1
ATOM 5462 C C . GLN C 1 110 ? 86.798 65.316 -21.592 1.00 48.16 110 GLN C C 1
ATOM 5463 O O . GLN C 1 110 ? 86.141 66.138 -22.261 1.00 47.58 110 GLN C O 1
ATOM 5469 N N . GLY C 1 111 ? 87.847 65.643 -20.829 1.00 46.33 111 GLY C N 1
ATOM 5470 C CA . GLY C 1 111 ? 88.325 67.012 -20.671 1.00 45.45 111 GLY C CA 1
ATOM 5471 C C . GLY C 1 111 ? 87.464 67.800 -19.690 1.00 44.74 111 GLY C C 1
ATOM 5472 O O . GLY C 1 111 ? 87.255 69.004 -19.853 1.00 44.26 111 GLY C O 1
ATOM 5473 N N . ILE C 1 112 ? 86.946 67.107 -18.687 1.00 43.93 112 ILE C N 1
ATOM 5474 C CA . ILE C 1 112 ? 86.183 67.745 -17.606 1.00 43.17 112 ILE C CA 1
ATOM 5475 C C . ILE C 1 112 ? 86.812 67.420 -16.256 1.00 43.17 112 ILE C C 1
ATOM 5476 O O . ILE C 1 112 ? 87.195 66.274 -16.019 1.00 43.28 112 ILE C O 1
ATOM 5481 N N . VAL C 1 113 ? 86.929 68.421 -15.377 1.00 42.69 113 VAL C N 1
ATOM 5482 C CA . VAL C 1 113 ? 87.401 68.209 -14.003 1.00 42.43 113 VAL C CA 1
ATOM 5483 C C . VAL C 1 113 ? 86.260 68.171 -12.960 1.00 43.03 113 VAL C C 1
ATOM 5484 O O . VAL C 1 113 ? 85.545 69.168 -12.785 1.00 42.34 113 VAL C O 1
ATOM 5488 N N . LEU C 1 114 ? 86.121 67.055 -12.241 1.00 42.63 114 LEU C N 1
ATOM 5489 C CA . LEU C 1 114 ? 85.184 66.990 -11.116 1.00 42.44 114 LEU C CA 1
ATOM 5490 C C . LEU C 1 114 ? 85.697 67.759 -9.900 1.00 41.01 114 LEU C C 1
ATOM 5491 O O . LEU C 1 114 ? 86.737 67.420 -9.362 1.00 40.61 114 LEU C O 1
ATOM 5496 N N . VAL C 1 115 ? 84.941 68.778 -9.457 1.00 39.11 115 VAL C N 1
ATOM 5497 C CA . VAL C 1 115 ? 85.385 69.691 -8.386 1.00 36.82 115 VAL C CA 1
ATOM 5498 C C . VAL C 1 115 ? 84.792 69.312 -7.025 1.00 36.60 115 VAL C C 1
ATOM 5499 O O . VAL C 1 115 ? 85.518 69.265 -6.021 1.00 35.51 115 VAL C O 1
ATOM 5503 N N . TYR C 1 116 ? 83.471 69.100 -6.982 1.00 35.58 116 TYR C N 1
ATOM 5504 C CA . TYR C 1 116 ? 82.811 68.605 -5.767 1.00 34.73 116 TYR C CA 1
ATOM 5505 C C . TYR C 1 116 ? 81.428 68.010 -6.025 1.00 34.78 116 TYR C C 1
ATOM 5506 O O . TYR C 1 116 ? 80.828 68.195 -7.101 1.00 35.57 116 TYR C O 1
ATOM 5515 N N . GLY C 1 117 ? 80.952 67.259 -5.034 1.00 33.83 117 GLY C N 1
ATOM 5516 C CA . GLY C 1 117 ? 79.652 66.618 -5.070 1.00 32.73 117 GLY C CA 1
ATOM 5517 C C . GLY C 1 117 ? 78.850 67.008 -3.834 1.00 32.55 117 GLY C C 1
ATOM 5518 O O . GLY C 1 117 ? 79.430 67.441 -2.829 1.00 32.61 117 GLY C O 1
ATOM 5519 N N . SER C 1 118 ? 77.517 66.909 -3.950 1.00 32.04 118 SER C N 1
ATOM 5520 C CA . SER C 1 118 ? 76.588 67.083 -2.840 1.00 31.60 118 SER C CA 1
ATOM 5521 C C . SER C 1 118 ? 75.303 66.340 -3.132 1.00 31.20 118 SER C C 1
ATOM 5522 O O . SER C 1 118 ? 74.816 66.351 -4.260 1.00 31.79 118 SER C O 1
ATOM 5525 N N . PRO C 1 119 ? 74.720 65.711 -2.108 1.00 30.80 119 PRO C N 1
ATOM 5526 C CA . PRO C 1 119 ? 73.510 64.948 -2.321 1.00 31.18 119 PRO C CA 1
ATOM 5527 C C . PRO C 1 119 ? 72.224 65.780 -2.295 1.00 31.05 119 PRO C C 1
ATOM 5528 O O . PRO C 1 119 ? 72.114 66.725 -1.517 1.00 31.92 119 PRO C O 1
ATOM 5532 N N . TRP C 1 120 ? 71.269 65.403 -3.132 1.00 31.52 120 TRP C N 1
ATOM 5533 C CA . TRP C 1 120 ? 69.874 65.742 -2.915 1.00 31.55 120 TRP C CA 1
ATOM 5534 C C . TRP C 1 120 ? 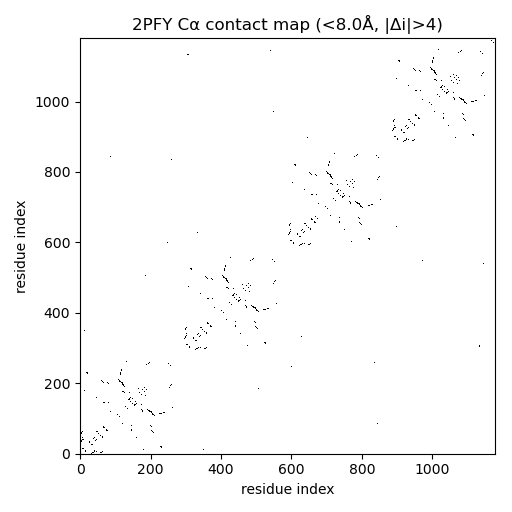69.376 64.940 -1.715 1.00 31.97 120 TRP C C 1
ATOM 5535 O O . TRP C 1 120 ? 70.014 63.943 -1.350 1.00 31.51 120 TRP C O 1
ATOM 5546 N N . PRO C 1 121 ? 68.252 65.376 -1.086 1.00 31.95 121 PRO C N 1
ATOM 5547 C CA . PRO C 1 121 ? 67.610 64.536 -0.084 1.00 31.83 121 PRO C CA 1
ATOM 5548 C C . PRO C 1 121 ? 67.040 63.253 -0.716 1.00 32.27 121 PRO C C 1
ATOM 5549 O O . PRO C 1 121 ? 66.910 63.169 -1.942 1.00 31.83 121 PRO C O 1
ATOM 5553 N N . PRO C 1 122 ? 66.702 62.249 0.112 1.00 33.27 122 PRO C N 1
ATOM 5554 C CA . PRO C 1 122 ? 66.144 61.007 -0.434 1.00 33.69 122 PRO C CA 1
ATOM 5555 C C . PRO C 1 122 ? 64.875 61.289 -1.238 1.00 34.28 122 PRO C C 1
ATOM 5556 O O . PRO C 1 122 ? 64.178 62.273 -0.957 1.00 34.21 122 PRO C O 1
ATOM 5560 N N . GLN C 1 123 ? 64.589 60.447 -2.228 1.00 34.43 123 GLN C N 1
ATOM 5561 C CA . GLN C 1 123 ? 63.490 60.661 -3.173 1.00 34.80 123 GLN C CA 1
ATOM 5562 C C . GLN C 1 123 ? 62.144 60.086 -2.745 1.00 35.61 123 GLN C C 1
ATOM 5563 O O . GLN C 1 123 ? 62.028 58.886 -2.474 1.00 36.16 123 GLN C O 1
ATOM 5569 N N . GLY C 1 124 ? 61.113 60.926 -2.729 1.00 35.16 124 GLY C N 1
ATOM 5570 C CA . GLY C 1 124 ? 59.782 60.478 -2.344 1.00 35.36 124 GLY C CA 1
ATOM 5571 C C . GLY C 1 124 ? 58.839 60.543 -3.511 1.00 35.61 124 GLY C C 1
ATOM 5572 O O . GLY C 1 124 ? 59.223 60.958 -4.601 1.00 35.78 124 GLY C O 1
ATOM 5573 N N . ILE C 1 125 ? 57.597 60.144 -3.280 1.00 35.54 125 ILE C N 1
ATOM 5574 C CA . ILE C 1 125 ? 56.609 60.040 -4.333 1.00 36.31 125 ILE C CA 1
ATOM 5575 C C . ILE C 1 125 ? 55.428 60.978 -4.043 1.00 36.45 125 ILE C C 1
ATOM 5576 O O . ILE C 1 125 ? 54.852 60.946 -2.952 1.00 37.04 125 ILE C O 1
ATOM 5581 N N . TYR C 1 126 ? 55.077 61.796 -5.035 1.00 35.71 126 TYR C N 1
ATOM 5582 C CA . TYR C 1 126 ? 54.039 62.815 -4.883 1.00 35.88 126 TYR C CA 1
ATOM 5583 C C . TYR C 1 126 ? 52.845 62.440 -5.742 1.00 36.01 126 TYR C C 1
ATOM 5584 O O . TYR C 1 126 ? 53.006 62.201 -6.920 1.00 35.44 126 TYR C O 1
ATOM 5593 N N . THR C 1 127 ? 51.649 62.417 -5.160 1.00 37.18 127 THR C N 1
ATOM 5594 C CA . THR C 1 127 ? 50.437 62.032 -5.878 1.00 38.91 127 THR C CA 1
ATOM 5595 C C . THR C 1 127 ? 49.256 62.920 -5.486 1.00 40.01 127 THR C C 1
ATOM 5596 O O . THR C 1 127 ? 49.250 63.496 -4.404 1.00 40.42 127 THR C O 1
ATOM 5600 N N . LYS C 1 128 ? 48.263 63.002 -6.370 1.00 42.02 128 LYS C N 1
ATOM 5601 C CA . LYS C 1 128 ? 47.004 63.724 -6.116 1.00 43.86 128 LYS C CA 1
ATOM 5602 C C . LYS C 1 128 ? 46.001 62.918 -5.281 1.00 45.45 128 LYS C C 1
ATOM 5603 O O . LYS C 1 128 ? 45.235 63.478 -4.477 1.00 45.69 128 LYS C O 1
ATOM 5609 N N . LYS C 1 129 ? 46.002 61.601 -5.474 1.00 47.35 129 LYS C N 1
ATOM 5610 C CA . LYS C 1 129 ? 45.114 60.719 -4.709 1.00 49.42 129 LYS C CA 1
ATOM 5611 C C . LYS C 1 129 ? 45.925 59.650 -3.990 1.00 49.44 129 LYS C C 1
ATOM 5612 O O . LYS C 1 129 ? 47.086 59.424 -4.348 1.00 49.40 129 LYS C O 1
ATOM 5618 N N . PRO C 1 130 ? 45.332 59.003 -2.957 1.00 50.10 130 PRO C N 1
ATOM 5619 C CA . PRO C 1 130 ? 46.090 57.976 -2.217 1.00 50.56 130 PRO C CA 1
ATOM 5620 C C . PRO C 1 130 ? 46.607 56.816 -3.094 1.00 50.98 130 PRO C C 1
ATOM 5621 O O . PRO C 1 130 ? 46.015 56.476 -4.117 1.00 50.34 130 PRO C O 1
ATOM 5625 N N . VAL C 1 131 ? 47.735 56.251 -2.686 1.00 52.19 131 VAL C N 1
ATOM 5626 C CA . VAL C 1 131 ? 48.426 55.225 -3.458 1.00 53.42 131 VAL C CA 1
ATOM 5627 C C . VAL C 1 131 ? 48.878 54.097 -2.529 1.00 54.18 131 VAL C C 1
ATOM 5628 O O . VAL C 1 131 ? 49.464 54.348 -1.466 1.00 54.35 131 VAL C O 1
ATOM 5632 N N . ALA C 1 132 ? 48.572 52.860 -2.927 1.00 55.13 132 ALA C N 1
ATOM 5633 C CA . ALA C 1 132 ? 48.883 51.682 -2.118 1.00 55.80 132 ALA C CA 1
ATOM 5634 C C . ALA C 1 132 ? 49.813 50.719 -2.838 1.00 56.07 132 ALA C C 1
ATOM 5635 O O . ALA C 1 132 ? 50.656 50.072 -2.209 1.00 56.24 132 ALA C O 1
ATOM 5637 N N . ALA C 1 133 ? 49.661 50.648 -4.158 1.00 56.54 133 ALA C N 1
ATOM 5638 C CA . ALA C 1 133 ? 50.383 49.688 -4.983 1.00 57.29 133 ALA C CA 1
ATOM 5639 C C . ALA C 1 133 ? 50.534 50.191 -6.411 1.00 57.86 133 ALA C C 1
ATOM 5640 O O . ALA C 1 133 ? 49.759 51.050 -6.853 1.00 58.31 133 ALA C O 1
ATOM 5642 N N . LEU C 1 134 ? 51.512 49.643 -7.134 1.00 58.36 134 LEU C N 1
ATOM 5643 C CA . LEU C 1 134 ? 51.756 50.012 -8.528 1.00 58.97 134 LEU C CA 1
ATOM 5644 C C . LEU C 1 134 ? 50.483 50.083 -9.359 1.00 59.45 134 LEU C C 1
ATOM 5645 O O . LEU C 1 134 ? 50.356 50.936 -10.239 1.00 59.73 134 LEU C O 1
ATOM 5650 N N . ALA C 1 135 ? 49.539 49.187 -9.070 1.00 59.90 135 ALA C N 1
ATOM 5651 C CA . ALA C 1 135 ? 48.241 49.169 -9.760 1.00 59.96 135 ALA C CA 1
ATOM 5652 C C . ALA C 1 135 ? 47.521 50.525 -9.689 1.00 59.89 135 ALA C C 1
ATOM 5653 O O . ALA C 1 135 ? 46.785 50.897 -10.606 1.00 59.75 135 ALA C O 1
ATOM 5655 N N . ASP C 1 136 ? 47.747 51.260 -8.603 1.00 60.00 136 ASP C N 1
ATOM 5656 C CA . ASP C 1 136 ? 47.147 52.581 -8.440 1.00 60.24 136 ASP C CA 1
ATOM 5657 C C . ASP C 1 136 ? 47.828 53.617 -9.325 1.00 60.36 136 ASP C C 1
ATOM 5658 O O . ASP C 1 136 ? 47.236 54.639 -9.659 1.00 60.23 136 ASP C O 1
ATOM 5663 N N . LEU C 1 137 ? 49.072 53.337 -9.697 1.00 60.70 137 LEU C N 1
ATOM 5664 C CA . LEU C 1 137 ? 49.838 54.215 -10.577 1.00 60.99 137 LEU C CA 1
ATOM 5665 C C . LEU C 1 137 ? 49.882 53.719 -12.021 1.00 61.11 137 LEU C C 1
ATOM 5666 O O . LEU C 1 137 ? 50.813 54.055 -12.755 1.00 61.37 137 LEU C O 1
ATOM 5671 N N . LYS C 1 138 ? 48.875 52.938 -12.422 1.00 60.93 138 LYS C N 1
ATOM 5672 C CA . LYS C 1 138 ? 48.801 52.340 -13.759 1.00 60.33 138 LYS C CA 1
ATOM 5673 C C . LYS C 1 138 ? 48.284 53.336 -14.798 1.00 59.67 138 LYS C C 1
ATOM 5674 O O . LYS C 1 138 ? 47.180 53.870 -14.666 1.00 59.93 138 LYS C O 1
ATOM 5680 N N . GLY C 1 139 ? 49.080 53.583 -15.834 1.00 58.84 139 GLY C N 1
ATOM 5681 C CA . GLY C 1 139 ? 48.680 54.491 -16.912 1.00 57.63 139 GLY C CA 1
ATOM 5682 C C . GLY C 1 139 ? 48.838 55.977 -16.602 1.00 56.83 139 GLY C C 1
ATOM 5683 O O . GLY C 1 139 ? 48.601 56.822 -17.473 1.00 56.56 139 GLY C O 1
ATOM 5684 N N . THR C 1 140 ? 49.237 56.288 -15.367 1.00 55.70 140 THR C N 1
ATOM 5685 C CA . THR C 1 140 ? 49.425 57.665 -14.899 1.00 54.65 140 THR C CA 1
ATOM 5686 C C . THR C 1 140 ? 50.635 58.335 -15.563 1.00 53.41 140 THR C C 1
ATOM 5687 O O . THR C 1 140 ? 51.694 57.713 -15.726 1.00 52.70 140 THR C O 1
ATOM 5691 N N . ARG C 1 141 ? 50.478 59.603 -15.934 1.00 51.65 141 ARG C N 1
ATOM 5692 C CA . ARG C 1 141 ? 51.618 60.386 -16.427 1.00 50.51 141 ARG C CA 1
ATOM 5693 C C . ARG C 1 141 ? 52.543 60.740 -15.254 1.00 48.58 141 ARG C C 1
ATOM 5694 O O . ARG C 1 141 ? 52.191 61.551 -14.382 1.00 48.40 141 ARG C O 1
ATOM 5702 N N . PHE C 1 142 ? 53.706 60.097 -15.233 1.00 46.40 142 PHE C N 1
ATOM 5703 C CA . PHE C 1 142 ? 54.612 60.138 -14.087 1.00 44.42 142 PHE C CA 1
ATOM 5704 C C . PHE C 1 142 ? 55.920 60.800 -14.514 1.00 43.50 142 PHE C C 1
ATOM 5705 O O . PHE C 1 142 ? 56.540 60.413 -15.519 1.00 43.41 142 PHE C O 1
ATOM 5713 N N . ARG C 1 143 ? 56.346 61.792 -13.739 1.00 41.62 143 ARG C N 1
ATOM 5714 C CA . ARG C 1 143 ? 57.512 62.580 -14.116 1.00 39.41 143 ARG C CA 1
ATOM 5715 C C . ARG C 1 143 ? 58.793 61.789 -13.994 1.00 38.54 143 ARG C C 1
ATOM 5716 O O . ARG C 1 143 ? 59.069 61.163 -12.969 1.00 37.70 143 ARG C O 1
ATOM 5724 N N . ALA C 1 144 ? 59.570 61.835 -15.061 1.00 38.19 144 ALA C N 1
ATOM 5725 C CA . ALA C 1 144 ? 60.933 61.362 -15.045 1.00 38.46 144 ALA C CA 1
ATOM 5726 C C . ALA C 1 144 ? 61.851 62.561 -15.243 1.00 38.39 144 ALA C C 1
ATOM 5727 O O . ALA C 1 144 ? 61.459 63.539 -15.879 1.00 37.42 144 ALA C O 1
ATOM 5729 N N . TYR C 1 145 ? 63.065 62.495 -14.694 1.00 38.57 145 TYR C N 1
ATOM 5730 C CA . TYR C 1 145 ? 64.008 63.598 -14.843 1.00 38.70 145 TYR C CA 1
ATOM 5731 C C . TYR C 1 145 ? 65.393 63.147 -15.261 1.00 38.98 145 TYR C C 1
ATOM 5732 O O . TYR C 1 145 ? 66.307 63.955 -15.391 1.00 39.12 145 TYR C O 1
ATOM 5741 N N . SER C 1 146 ? 65.532 61.848 -15.483 1.00 40.22 146 SER C N 1
ATOM 5742 C CA . SER C 1 146 ? 66.798 61.257 -15.885 1.00 40.54 146 SER C CA 1
ATOM 5743 C C . SER C 1 146 ? 66.524 59.943 -16.628 1.00 41.52 146 SER C C 1
ATOM 5744 O O . SER C 1 146 ? 65.395 59.446 -16.626 1.00 42.00 146 SER C O 1
ATOM 5747 N N . ALA C 1 147 ? 67.561 59.406 -17.267 1.00 42.03 147 ALA C N 1
ATOM 5748 C CA . ALA C 1 147 ? 67.505 58.104 -17.927 1.00 42.27 147 ALA C CA 1
ATOM 5749 C C . ALA C 1 147 ? 66.966 57.081 -16.942 1.00 42.24 147 ALA C C 1
ATOM 5750 O O . ALA C 1 147 ? 65.938 56.447 -17.188 1.00 42.49 147 ALA C O 1
ATOM 5752 N N . SER C 1 148 ? 67.642 56.974 -15.804 1.00 42.98 148 SER C N 1
ATOM 5753 C CA . SER C 1 148 ? 67.252 56.061 -14.747 1.00 43.52 148 SER C CA 1
ATOM 5754 C C . SER C 1 148 ? 65.806 56.179 -14.255 1.00 43.93 148 SER C C 1
ATOM 5755 O O . SER C 1 148 ? 65.133 55.157 -14.080 1.00 43.60 148 SER C O 1
ATOM 5758 N N . THR C 1 149 ? 65.332 57.404 -14.002 1.00 43.79 149 THR C N 1
ATOM 5759 C CA . THR C 1 149 ? 63.957 57.575 -13.510 1.00 44.02 149 THR C CA 1
ATOM 5760 C C . THR C 1 149 ? 62.913 57.301 -14.599 1.00 45.01 149 THR C C 1
ATOM 5761 O O . THR C 1 149 ? 61.770 56.942 -14.291 1.00 44.97 149 THR C O 1
ATOM 5765 N N . SER C 1 150 ? 63.307 57.461 -15.867 1.00 46.13 150 SER C N 1
ATOM 5766 C CA . SER C 1 150 ? 62.445 57.085 -16.993 1.00 48.33 150 SER C CA 1
ATOM 5767 C C . SER C 1 150 ? 62.220 55.572 -17.012 1.00 49.31 150 SER C C 1
ATOM 5768 O O . SER C 1 150 ? 61.086 55.107 -17.130 1.00 49.51 150 SER C O 1
ATOM 5771 N N . HIS C 1 151 ? 63.312 54.824 -16.885 1.00 51.01 151 HIS C N 1
ATOM 5772 C CA . HIS C 1 151 ? 63.278 53.365 -16.813 1.00 52.91 151 HIS C CA 1
ATOM 5773 C C . HIS C 1 151 ? 62.470 52.898 -15.602 1.00 53.94 151 HIS C C 1
ATOM 5774 O O . HIS C 1 151 ? 61.550 52.075 -15.733 1.00 53.60 151 HIS C O 1
ATOM 5789 N N . ALA C 1 153 ? 60.144 54.390 -13.924 1.00 56.86 153 ALA C N 1
ATOM 5790 C CA . ALA C 1 153 ? 58.717 54.663 -14.037 1.00 56.79 153 ALA C CA 1
ATOM 5791 C C . ALA C 1 153 ? 58.028 53.685 -14.987 1.00 56.95 153 ALA C C 1
ATOM 5792 O O . ALA C 1 153 ? 56.858 53.353 -14.791 1.00 56.70 153 ALA C O 1
ATOM 5794 N N . ALA C 1 154 ? 58.748 53.239 -16.021 1.00 57.36 154 ALA C N 1
ATOM 5795 C CA . ALA C 1 154 ? 58.208 52.236 -16.947 1.00 57.66 154 ALA C CA 1
ATOM 5796 C C . ALA C 1 154 ? 58.102 50.883 -16.235 1.00 57.96 154 ALA C C 1
ATOM 5797 O O . ALA C 1 154 ? 57.049 50.252 -16.260 1.00 58.03 154 ALA C O 1
ATOM 5799 N N . LEU C 1 155 ? 59.177 50.479 -15.562 1.00 58.54 155 LEU C N 1
ATOM 5800 C CA . LEU C 1 155 ? 59.162 49.302 -14.687 1.00 59.41 155 LEU C CA 1
ATOM 5801 C C . LEU C 1 155 ? 58.073 49.385 -13.617 1.00 60.36 155 LEU C C 1
ATOM 5802 O O . LEU C 1 155 ? 57.635 48.365 -13.097 1.00 60.18 155 LEU C O 1
ATOM 5815 N N . GLY C 1 157 ? 55.185 50.480 -14.308 1.00 61.25 157 GLY C N 1
ATOM 5816 C CA . GLY C 1 157 ? 53.939 50.308 -15.052 1.00 60.22 157 GLY C CA 1
ATOM 5817 C C . GLY C 1 157 ? 53.249 51.622 -15.358 1.00 59.58 157 GLY C C 1
ATOM 5818 O O . GLY C 1 157 ? 52.053 51.653 -15.644 1.00 59.23 157 GLY C O 1
ATOM 5819 N N . ALA C 1 158 ? 54.017 52.712 -15.307 1.00 59.49 158 ALA C N 1
ATOM 5820 C CA . ALA C 1 158 ? 53.497 54.066 -15.555 1.00 58.59 158 ALA C CA 1
ATOM 5821 C C . ALA C 1 158 ? 54.020 54.627 -16.869 1.00 58.04 158 ALA C C 1
ATOM 5822 O O . ALA C 1 158 ? 54.949 54.067 -17.452 1.00 57.80 158 ALA C O 1
ATOM 5824 N N . VAL C 1 159 ? 53.425 55.737 -17.317 1.00 57.32 159 VAL C N 1
ATOM 5825 C CA . VAL C 1 159 ? 53.883 56.443 -18.511 1.00 56.49 159 VAL C CA 1
ATOM 5826 C C . VAL C 1 159 ? 54.952 57.476 -18.120 1.00 55.88 159 VAL C C 1
ATOM 5827 O O . VAL C 1 159 ? 54.608 58.560 -17.622 1.00 55.45 159 VAL C O 1
ATOM 5831 N N . PRO C 1 160 ? 56.246 57.163 -18.377 1.00 55.03 160 PRO C N 1
ATOM 5832 C CA . PRO C 1 160 ? 57.312 58.096 -18.005 1.00 53.96 160 PRO C CA 1
ATOM 5833 C C . PRO C 1 160 ? 57.243 59.343 -18.865 1.00 52.89 160 PRO C C 1
ATOM 5834 O O . PRO C 1 160 ? 57.152 59.248 -20.091 1.00 52.67 160 PRO C O 1
ATOM 5838 N N . THR C 1 161 ? 57.268 60.500 -18.215 1.00 51.23 161 THR C N 1
ATOM 5839 C CA . THR C 1 161 ? 57.208 61.775 -18.917 1.00 49.91 161 THR C CA 1
ATOM 5840 C C . THR C 1 161 ? 58.302 62.721 -18.398 1.00 48.17 161 THR C C 1
ATOM 5841 O O . THR C 1 161 ? 58.242 63.188 -17.254 1.00 47.87 161 THR C O 1
ATOM 5845 N N . THR C 1 162 ? 59.301 62.979 -19.235 1.00 45.76 162 THR C N 1
ATOM 5846 C CA . THR C 1 162 ? 60.427 63.818 -18.854 1.00 44.23 162 THR C CA 1
ATOM 5847 C C . THR C 1 162 ? 59.994 65.280 -18.732 1.00 42.88 162 THR C C 1
ATOM 5848 O O . THR C 1 162 ? 59.362 65.846 -19.645 1.00 42.23 162 THR C O 1
ATOM 5852 N N . VAL C 1 163 ? 60.309 65.857 -17.575 1.00 40.92 163 VAL C N 1
ATOM 5853 C CA . VAL C 1 163 ? 60.073 67.275 -17.287 1.00 38.48 163 VAL C CA 1
ATOM 5854 C C . VAL C 1 163 ? 61.252 67.751 -16.451 1.00 37.34 163 VAL C C 1
ATOM 5855 O O . VAL C 1 163 ? 61.487 67.227 -15.368 1.00 36.45 163 VAL C O 1
ATOM 5859 N N . GLN C 1 164 ? 61.998 68.735 -16.950 1.00 36.35 164 GLN C N 1
ATOM 5860 C CA . GLN C 1 164 ? 63.134 69.271 -16.177 1.00 35.50 164 GLN C CA 1
ATOM 5861 C C . GLN C 1 164 ? 62.597 70.084 -15.003 1.00 34.22 164 GLN C C 1
ATOM 5862 O O . GLN C 1 164 ? 61.471 70.549 -15.048 1.00 34.12 164 GLN C O 1
ATOM 5868 N N . THR C 1 165 ? 63.383 70.265 -13.952 1.00 34.00 165 THR C N 1
ATOM 5869 C CA . THR C 1 165 ? 62.840 70.862 -12.715 1.00 33.30 165 THR C CA 1
ATOM 5870 C C . THR C 1 165 ? 62.108 72.219 -12.867 1.00 33.44 165 THR C C 1
ATOM 5871 O O . THR C 1 165 ? 61.048 72.396 -12.264 1.00 33.66 165 THR C O 1
ATOM 5875 N N . PRO C 1 166 ? 62.650 73.178 -13.672 1.00 33.24 166 PRO C N 1
ATOM 5876 C CA . PRO C 1 166 ? 62.001 74.502 -13.748 1.00 33.49 166 PRO C CA 1
ATOM 5877 C C . PRO C 1 166 ? 60.611 74.441 -14.341 1.00 33.88 166 PRO C C 1
ATOM 5878 O O . PRO C 1 166 ? 59.818 75.340 -14.143 1.00 32.92 166 PRO C O 1
ATOM 5882 N N . GLU C 1 167 ? 60.318 73.361 -15.059 1.00 35.85 167 GLU C N 1
ATOM 5883 C CA . GLU C 1 167 ? 59.051 73.229 -15.760 1.00 36.77 167 GLU C CA 1
ATOM 5884 C C . GLU C 1 167 ? 57.979 72.390 -15.031 1.00 36.89 167 GLU C C 1
ATOM 5885 O O . GLU C 1 167 ? 56.921 72.121 -15.602 1.00 36.99 167 GLU C O 1
ATOM 5891 N N . VAL C 1 168 ? 58.243 71.992 -13.787 1.00 36.46 168 VAL C N 1
ATOM 5892 C CA . VAL C 1 168 ? 57.333 71.118 -13.034 1.00 36.87 168 VAL C CA 1
ATOM 5893 C C . VAL C 1 168 ? 55.955 71.765 -12.815 1.00 37.27 168 VAL C C 1
ATOM 5894 O O . VAL C 1 168 ? 54.935 71.163 -13.182 1.00 37.10 168 VAL C O 1
ATOM 5898 N N . PRO C 1 169 ? 55.913 72.987 -12.224 1.00 37.55 169 PRO C N 1
ATOM 5899 C CA . PRO C 1 169 ? 54.576 73.553 -12.018 1.00 38.02 169 PRO C CA 1
ATOM 5900 C C . PRO C 1 169 ? 53.762 73.660 -13.305 1.00 38.71 169 PRO C C 1
ATOM 5901 O O . PRO C 1 169 ? 52.589 73.313 -13.291 1.00 39.45 169 PRO C O 1
ATOM 5905 N N . GLN C 1 170 ? 54.378 74.113 -14.396 1.00 40.07 170 GLN C N 1
ATOM 5906 C CA . GLN C 1 170 ? 53.697 74.229 -15.690 1.00 41.85 170 GLN C CA 1
ATOM 5907 C C . GLN C 1 170 ? 53.224 72.851 -16.177 1.00 42.37 170 GLN C C 1
ATOM 5908 O O . GLN C 1 170 ? 52.083 72.710 -16.627 1.00 42.59 170 GLN C O 1
ATOM 5914 N N . ALA C 1 171 ? 54.098 71.850 -16.083 1.00 42.70 171 ALA C N 1
ATOM 5915 C CA . ALA C 1 171 ? 53.742 70.488 -16.485 1.00 43.42 171 ALA C CA 1
ATOM 5916 C C . ALA C 1 171 ? 52.561 69.903 -15.682 1.00 44.07 171 ALA C C 1
ATOM 5917 O O . ALA C 1 171 ? 51.725 69.193 -16.249 1.00 44.07 171 ALA C O 1
ATOM 5919 N N . PHE C 1 172 ? 52.491 70.201 -14.382 1.00 45.07 172 PHE C N 1
ATOM 5920 C CA . PHE C 1 172 ? 51.323 69.822 -13.574 1.00 46.00 172 PHE C CA 1
ATOM 5921 C C . PHE C 1 172 ? 50.081 70.612 -13.973 1.00 46.93 172 PHE C C 1
ATOM 5922 O O . PHE C 1 172 ? 48.977 70.064 -13.984 1.00 46.97 172 PHE C O 1
ATOM 5930 N N . SER C 1 173 ? 50.274 71.900 -14.274 1.00 47.46 173 SER C N 1
ATOM 5931 C CA . SER C 1 173 ? 49.189 72.818 -14.570 1.00 48.28 173 SER C CA 1
ATOM 5932 C C . SER C 1 173 ? 48.437 72.430 -15.849 1.00 48.40 173 SER C C 1
ATOM 5933 O O . SER C 1 173 ? 47.227 72.646 -15.952 1.00 48.43 173 SER C O 1
ATOM 5936 N N . THR C 1 174 ? 49.162 71.849 -16.805 1.00 48.20 174 THR C N 1
ATOM 5937 C CA . THR C 1 174 ? 48.609 71.530 -18.117 1.00 48.54 174 THR C CA 1
ATOM 5938 C C . THR C 1 174 ? 48.267 70.043 -18.313 1.00 48.42 174 THR C C 1
ATOM 5939 O O . THR C 1 174 ? 47.851 69.652 -19.391 1.00 48.96 174 THR C O 1
ATOM 5943 N N . GLY C 1 175 ? 48.456 69.221 -17.282 1.00 48.21 175 GLY C N 1
ATOM 5944 C CA . GLY C 1 175 ? 48.127 67.794 -17.358 1.00 47.60 175 GLY C CA 1
ATOM 5945 C C . GLY C 1 175 ? 49.185 66.903 -18.003 1.00 47.47 175 GLY C C 1
ATOM 5946 O O . GLY C 1 175 ? 48.917 65.739 -18.305 1.00 47.11 175 GLY C O 1
ATOM 5947 N N . VAL C 1 176 ? 50.390 67.442 -18.200 1.00 46.42 176 VAL C N 1
ATOM 5948 C CA . VAL C 1 176 ? 51.509 66.679 -18.758 1.00 46.50 176 VAL C CA 1
ATOM 5949 C C . VAL C 1 176 ? 51.964 65.581 -17.784 1.00 45.89 176 VAL C C 1
ATOM 5950 O O . VAL C 1 176 ? 52.278 64.468 -18.199 1.00 45.86 176 VAL C O 1
ATOM 5954 N N . ILE C 1 177 ? 52.019 65.915 -16.494 1.00 45.26 177 ILE C N 1
ATOM 5955 C CA . ILE C 1 177 ? 52.298 64.935 -15.433 1.00 44.41 177 ILE C CA 1
ATOM 5956 C C . ILE C 1 177 ? 51.198 65.004 -14.389 1.00 44.33 177 ILE C C 1
ATOM 5957 O O . ILE C 1 177 ? 50.590 66.058 -14.215 1.00 44.65 177 ILE C O 1
ATOM 5962 N N . ASP C 1 178 ? 50.931 63.880 -13.723 1.00 43.74 178 ASP C N 1
ATOM 5963 C CA . ASP C 1 178 ? 49.910 63.820 -12.676 1.00 43.64 178 ASP C CA 1
ATOM 5964 C C . ASP C 1 178 ? 50.513 63.370 -11.353 1.00 42.49 178 ASP C C 1
ATOM 5965 O O . ASP C 1 178 ? 49.844 63.383 -10.318 1.00 42.85 178 ASP C O 1
ATOM 5970 N N . ALA C 1 179 ? 51.790 63.004 -11.393 1.00 41.23 179 ALA C N 1
ATOM 5971 C CA . ALA C 1 179 ? 52.485 62.469 -10.237 1.00 40.24 179 ALA C CA 1
ATOM 5972 C C . ALA C 1 179 ? 53.974 62.540 -10.493 1.00 39.88 179 ALA C C 1
ATOM 5973 O O . ALA C 1 179 ? 54.399 62.654 -11.643 1.00 40.44 179 ALA C O 1
ATOM 5983 N N . LEU C 1 181 ? 58.295 61.726 -8.699 1.00 36.26 181 LEU C N 1
ATOM 5984 C CA . LEU C 1 181 ? 59.256 61.363 -7.681 1.00 35.62 181 LEU C CA 1
ATOM 5985 C C . LEU C 1 181 ? 60.456 62.308 -7.660 1.00 34.31 181 LEU C C 1
ATOM 5986 O O . LEU C 1 181 ? 61.131 62.542 -8.674 1.00 34.86 181 LEU C O 1
ATOM 5991 N N . THR C 1 182 ? 60.697 62.859 -6.478 1.00 33.46 182 THR C N 1
ATOM 5992 C CA . THR C 1 182 ? 61.760 63.823 -6.232 1.00 32.14 182 THR C CA 1
ATOM 5993 C C . THR C 1 182 ? 61.861 64.054 -4.724 1.00 31.95 182 THR C C 1
ATOM 5994 O O . THR C 1 182 ? 61.093 63.491 -3.950 1.00 32.07 182 THR C O 1
ATOM 5998 N N . SER C 1 183 ? 62.812 64.876 -4.319 1.00 31.72 183 SER C N 1
ATOM 5999 C CA . SER C 1 183 ? 63.036 65.180 -2.922 1.00 31.43 183 SER C CA 1
ATOM 6000 C C . SER C 1 183 ? 62.017 66.200 -2.392 1.00 31.21 183 SER C C 1
ATOM 6001 O O . SER C 1 183 ? 61.338 66.876 -3.180 1.00 30.27 183 SER C O 1
ATOM 6004 N N . PRO C 1 184 ? 61.919 66.328 -1.049 1.00 31.74 184 PRO C N 1
ATOM 6005 C CA . PRO C 1 184 ? 61.198 67.488 -0.473 1.00 31.04 184 PRO C CA 1
ATOM 6006 C C . PRO C 1 184 ? 61.850 68.847 -0.847 1.00 30.42 184 PRO C C 1
ATOM 6007 O O . PRO C 1 184 ? 61.156 69.860 -0.865 1.00 29.91 184 PRO C O 1
ATOM 6011 N N . ALA C 1 185 ? 63.145 68.878 -1.170 1.00 28.90 185 ALA C N 1
ATOM 6012 C CA . ALA C 1 185 ? 63.760 70.143 -1.611 1.00 28.75 185 ALA C CA 1
ATOM 6013 C C . ALA C 1 185 ? 63.036 70.701 -2.854 1.00 28.83 185 ALA C C 1
ATOM 6014 O O . ALA C 1 185 ? 62.730 71.900 -2.926 1.00 28.09 185 ALA C O 1
ATOM 6016 N N . THR C 1 186 ? 62.780 69.826 -3.829 1.00 28.77 186 THR C N 1
ATOM 6017 C CA . THR C 1 186 ? 62.109 70.202 -5.062 1.00 28.93 186 THR C CA 1
ATOM 6018 C C . THR C 1 186 ? 60.604 70.451 -4.841 1.00 28.87 186 THR C C 1
ATOM 6019 O O . THR C 1 186 ? 59.993 71.306 -5.508 1.00 29.53 186 THR C O 1
ATOM 6023 N N . GLY C 1 187 ? 60.007 69.714 -3.913 1.00 28.06 187 GLY C N 1
ATOM 6024 C CA . GLY C 1 187 ? 58.612 69.969 -3.523 1.00 27.77 187 GLY C CA 1
ATOM 6025 C C . GLY C 1 187 ? 58.411 71.408 -3.050 1.00 27.21 187 GLY C C 1
ATOM 6026 O O . GLY C 1 187 ? 57.452 72.090 -3.458 1.00 26.27 187 GLY C O 1
ATOM 6027 N N . VAL C 1 188 ? 59.328 71.868 -2.207 1.00 26.58 188 VAL C N 1
ATOM 6028 C CA . VAL C 1 188 ? 59.297 73.242 -1.706 1.00 26.44 188 VAL C CA 1
ATOM 6029 C C . VAL C 1 188 ? 59.595 74.257 -2.849 1.00 26.78 188 VAL C C 1
ATOM 6030 O O . VAL C 1 188 ? 58.819 75.194 -3.057 1.00 26.61 188 VAL C O 1
ATOM 6034 N N . ASP C 1 189 ? 60.659 74.030 -3.629 1.00 26.39 189 ASP C N 1
ATOM 6035 C CA . ASP C 1 189 ? 61.020 74.947 -4.732 1.00 27.61 189 ASP C CA 1
ATOM 6036 C C . ASP C 1 189 ? 59.865 75.185 -5.692 1.00 27.68 189 ASP C C 1
ATOM 6037 O O . ASP C 1 189 ? 59.703 76.289 -6.228 1.00 27.70 189 ASP C O 1
ATOM 6042 N N . SER C 1 190 ? 59.088 74.133 -5.930 1.00 28.22 190 SER C N 1
ATOM 6043 C CA . SER C 1 190 ? 58.056 74.135 -6.946 1.00 28.92 190 SER C CA 1
ATOM 6044 C C . SER C 1 190 ? 56.682 74.402 -6.347 1.00 28.42 190 SER C C 1
ATOM 6045 O O . SER C 1 190 ? 55.702 74.433 -7.085 1.00 28.45 190 SER C O 1
ATOM 6048 N N . GLN C 1 191 ? 56.614 74.583 -5.026 1.00 27.43 191 GLN C N 1
ATOM 6049 C CA . GLN C 1 191 ? 55.336 74.747 -4.327 1.00 28.24 191 GLN C CA 1
ATOM 6050 C C . GLN C 1 191 ? 54.398 73.608 -4.723 1.00 28.56 191 GLN C C 1
ATOM 6051 O O . GLN C 1 191 ? 53.239 73.845 -5.130 1.00 28.28 191 GLN C O 1
ATOM 6057 N N . ALA C 1 192 ? 54.913 72.378 -4.617 1.00 29.31 192 ALA C N 1
ATOM 6058 C CA . ALA C 1 192 ? 54.246 71.160 -5.130 1.00 30.73 192 ALA C CA 1
ATOM 6059 C C . ALA C 1 192 ? 52.836 70.986 -4.589 1.00 31.42 192 ALA C C 1
ATOM 6060 O O . ALA C 1 192 ? 51.952 70.483 -5.284 1.00 31.77 192 ALA C O 1
ATOM 6062 N N . TRP C 1 193 ? 52.652 71.400 -3.336 1.00 31.79 193 TRP C N 1
ATOM 6063 C CA . TRP C 1 193 ? 51.354 71.385 -2.662 1.00 33.76 193 TRP C CA 1
ATOM 6064 C C . TRP C 1 193 ? 50.241 72.099 -3.411 1.00 34.73 193 TRP C C 1
ATOM 6065 O O . TRP C 1 193 ? 49.088 71.963 -3.019 1.00 35.41 193 TRP C O 1
ATOM 6076 N N . ASP C 1 194 ? 50.577 72.860 -4.460 1.00 36.06 194 ASP C N 1
ATOM 6077 C CA . ASP C 1 194 ? 49.565 73.468 -5.344 1.00 37.49 194 ASP C CA 1
ATOM 6078 C C . ASP C 1 194 ? 48.861 72.448 -6.235 1.00 38.66 194 ASP C C 1
ATOM 6079 O O . ASP C 1 194 ? 47.774 72.721 -6.745 1.00 38.62 194 ASP C O 1
ATOM 6084 N N . TYR C 1 195 ? 49.515 71.316 -6.473 1.00 39.99 195 TYR C N 1
ATOM 6085 C CA . TYR C 1 195 ? 49.047 70.336 -7.463 1.00 41.81 195 TYR C CA 1
ATOM 6086 C C . TYR C 1 195 ? 48.854 68.917 -6.906 1.00 41.59 195 TYR C C 1
ATOM 6087 O O . TYR C 1 195 ? 47.989 68.179 -7.383 1.00 41.90 195 TYR C O 1
ATOM 6096 N N . VAL C 1 196 ? 49.668 68.536 -5.930 1.00 40.67 196 VAL C N 1
ATOM 6097 C CA . VAL C 1 196 ? 49.573 67.212 -5.325 1.00 40.45 196 VAL C CA 1
ATOM 6098 C C . VAL C 1 196 ? 49.282 67.296 -3.824 1.00 40.67 196 VAL C C 1
ATOM 6099 O O . VAL C 1 196 ? 49.635 68.290 -3.174 1.00 40.53 196 VAL C O 1
ATOM 6103 N N . LYS C 1 197 ? 48.645 66.262 -3.273 1.00 40.68 197 LYS C N 1
ATOM 6104 C CA . LYS C 1 197 ? 48.255 66.281 -1.867 1.00 40.97 197 LYS C CA 1
ATOM 6105 C C . LYS C 1 197 ? 49.047 65.300 -1.016 1.00 40.20 197 LYS C C 1
ATOM 6106 O O . LYS C 1 197 ? 49.208 65.518 0.186 1.00 39.99 197 LYS C O 1
ATOM 6112 N N . TYR C 1 198 ? 49.537 64.217 -1.628 1.00 39.33 198 TYR C N 1
ATOM 6113 C CA . TYR C 1 198 ? 50.165 63.120 -0.878 1.00 38.51 198 TYR C CA 1
ATOM 6114 C C . TYR C 1 198 ? 51.645 63.037 -1.155 1.00 37.40 198 TYR C C 1
ATOM 6115 O O . TYR C 1 198 ? 52.077 63.065 -2.307 1.00 36.53 198 TYR C O 1
ATOM 6124 N N . TYR C 1 199 ? 52.431 62.982 -0.093 1.00 37.00 199 TYR C N 1
ATOM 6125 C CA . TYR C 1 199 ? 53.848 62.707 -0.238 1.00 37.14 199 TYR C CA 1
ATOM 6126 C C . TYR C 1 199 ? 54.193 61.416 0.481 1.00 37.67 199 TYR C C 1
ATOM 6127 O O . TYR C 1 199 ? 54.060 61.328 1.708 1.00 37.45 199 TYR C O 1
ATOM 6136 N N . TYR C 1 200 ? 54.656 60.435 -0.295 1.00 38.59 200 TYR C N 1
ATOM 6137 C CA . TYR C 1 200 ? 55.144 59.162 0.248 1.00 39.10 200 TYR C CA 1
ATOM 6138 C C . TYR C 1 200 ? 56.660 59.177 0.401 1.00 39.66 200 TYR C C 1
ATOM 6139 O O . TYR C 1 200 ? 57.418 59.337 -0.573 1.00 39.68 200 TYR C O 1
ATOM 6148 N N . ASP C 1 201 ? 57.095 59.031 1.644 1.00 40.48 201 ASP C N 1
ATOM 6149 C CA . ASP C 1 201 ? 58.488 59.195 2.009 1.00 41.05 201 ASP C CA 1
ATOM 6150 C C . ASP C 1 201 ? 59.269 57.928 1.644 1.00 41.98 201 ASP C C 1
ATOM 6151 O O . ASP C 1 201 ? 59.817 57.243 2.508 1.00 40.93 201 ASP C O 1
ATOM 6156 N N . ALA C 1 202 ? 59.313 57.657 0.342 1.00 42.88 202 ALA C N 1
ATOM 6157 C CA . ALA C 1 202 ? 59.845 56.422 -0.215 1.00 43.64 202 ALA C CA 1
ATOM 6158 C C . ALA C 1 202 ? 61.324 56.218 0.093 1.00 44.33 202 ALA C C 1
ATOM 6159 O O . ALA C 1 202 ? 61.772 55.075 0.274 1.00 45.54 202 ALA C O 1
ATOM 6161 N N . GLN C 1 203 ? 62.071 57.318 0.181 1.00 44.44 203 GLN C N 1
ATOM 6162 C CA . GLN C 1 203 ? 63.534 57.293 0.332 1.00 44.59 203 GLN C CA 1
ATOM 6163 C C . GLN C 1 203 ? 64.136 56.268 -0.647 1.00 43.93 203 GLN C C 1
ATOM 6164 O O . GLN C 1 203 ? 65.023 55.494 -0.288 1.00 43.26 203 GLN C O 1
ATOM 6170 N N . ALA C 1 204 ? 63.628 56.295 -1.877 1.00 42.98 204 ALA C N 1
ATOM 6171 C CA . ALA C 1 204 ? 63.960 55.334 -2.930 1.00 42.13 204 ALA C CA 1
ATOM 6172 C C . ALA C 1 204 ? 65.435 55.329 -3.311 1.00 41.88 204 ALA C C 1
ATOM 6173 O O . ALA C 1 204 ? 66.029 54.254 -3.525 1.00 42.20 204 ALA C O 1
ATOM 6175 N N . PHE C 1 205 ? 66.015 56.525 -3.397 1.00 40.26 205 PHE C N 1
ATOM 6176 C CA . PHE C 1 205 ? 67.447 56.720 -3.636 1.00 38.84 205 PHE C CA 1
ATOM 6177 C C . PHE C 1 205 ? 67.887 58.143 -3.242 1.00 38.42 205 PHE C C 1
ATOM 6178 O O . PHE C 1 205 ? 67.049 58.995 -2.888 1.00 38.59 205 PHE C O 1
ATOM 6186 N N . ILE C 1 206 ? 69.196 58.378 -3.260 1.00 38.02 206 ILE C N 1
ATOM 6187 C CA . ILE C 1 206 ? 69.789 59.656 -2.885 1.00 37.35 206 ILE C CA 1
ATOM 6188 C C . ILE C 1 206 ? 70.680 60.172 -4.027 1.00 37.39 206 ILE C C 1
ATOM 6189 O O . ILE C 1 206 ? 71.906 59.959 -4.041 1.00 37.65 206 ILE C O 1
ATOM 6194 N N . PRO C 1 207 ? 70.065 60.886 -4.989 1.00 36.65 207 PRO C N 1
ATOM 6195 C CA . PRO C 1 207 ? 70.859 61.248 -6.175 1.00 35.87 207 PRO C CA 1
ATOM 6196 C C . PRO C 1 207 ? 71.862 62.354 -5.892 1.00 35.27 207 PRO C C 1
ATOM 6197 O O . PRO C 1 207 ? 71.582 63.290 -5.130 1.00 35.37 207 PRO C O 1
ATOM 6201 N N . GLN C 1 208 ? 73.034 62.258 -6.500 1.00 33.93 208 GLN C N 1
ATOM 6202 C CA . GLN C 1 208 ? 74.069 63.243 -6.261 1.00 32.61 208 GLN C CA 1
ATOM 6203 C C . GLN C 1 208 ? 73.998 64.357 -7.303 1.00 32.34 208 GLN C C 1
ATOM 6204 O O . GLN C 1 208 ? 73.537 64.168 -8.449 1.00 31.60 208 GLN C O 1
ATOM 6210 N N . SER C 1 209 ? 74.440 65.527 -6.872 1.00 31.77 209 SER C N 1
ATOM 6211 C CA . SER C 1 209 ? 74.635 66.658 -7.758 1.00 32.33 209 SER C CA 1
ATOM 6212 C C . SER C 1 209 ? 76.134 66.928 -7.737 1.00 32.35 209 SER C C 1
ATOM 6213 O O . SER C 1 209 ? 76.770 66.772 -6.687 1.00 33.02 209 SER C O 1
ATOM 6216 N N . PHE C 1 210 ? 76.720 67.276 -8.883 1.00 31.44 210 PHE C N 1
ATOM 6217 C CA . PHE C 1 210 ? 78.118 67.702 -8.870 1.00 31.94 210 PHE C CA 1
ATOM 6218 C C . PHE C 1 210 ? 78.496 68.919 -9.714 1.00 30.93 210 PHE C C 1
ATOM 6219 O O . PHE C 1 210 ? 77.774 69.343 -10.624 1.00 31.76 210 PHE C O 1
ATOM 6227 N N . VAL C 1 211 ? 79.639 69.468 -9.353 1.00 30.28 211 VAL C N 1
ATOM 6228 C CA . VAL C 1 211 ? 80.179 70.668 -9.914 1.00 30.27 211 VAL C CA 1
ATOM 6229 C C . VAL C 1 211 ? 81.409 70.214 -10.690 1.00 31.58 211 VAL C C 1
ATOM 6230 O O . VAL C 1 211 ? 82.350 69.646 -10.110 1.00 31.04 211 VAL C O 1
ATOM 6234 N N . ILE C 1 212 ? 81.351 70.423 -12.006 1.00 32.81 212 ILE C N 1
ATOM 6235 C CA . ILE C 1 212 ? 82.370 69.957 -12.944 1.00 34.17 212 ILE C CA 1
ATOM 6236 C C . ILE C 1 212 ? 82.923 71.169 -13.693 1.00 34.86 212 ILE C C 1
ATOM 6237 O O . ILE C 1 212 ? 82.158 72.084 -14.059 1.00 34.14 212 ILE C O 1
ATOM 6242 N N . ALA C 1 213 ? 84.243 71.186 -13.888 1.00 34.35 213 ALA C N 1
ATOM 6243 C CA . ALA C 1 213 ? 84.928 72.289 -14.551 1.00 34.53 213 ALA C CA 1
ATOM 6244 C C . ALA C 1 213 ? 85.555 71.853 -15.886 1.00 35.68 213 ALA C C 1
ATOM 6245 O O . ALA C 1 213 ? 85.878 70.669 -16.082 1.00 35.69 213 ALA C O 1
ATOM 6247 N N . ASN C 1 214 ? 85.697 72.818 -16.792 1.00 35.94 214 ASN C N 1
ATOM 6248 C CA . ASN C 1 214 ? 86.440 72.660 -18.026 1.00 36.53 214 ASN C CA 1
ATOM 6249 C C . ASN C 1 214 ? 87.935 72.553 -17.709 1.00 36.57 214 ASN C C 1
ATOM 6250 O O . ASN C 1 214 ? 88.520 73.460 -17.111 1.00 35.70 214 ASN C O 1
ATOM 6255 N N . LYS C 1 215 ? 88.544 71.431 -18.113 1.00 38.02 215 LYS C N 1
ATOM 6256 C CA . LYS C 1 215 ? 89.920 71.108 -17.719 1.00 38.63 215 LYS C CA 1
ATOM 6257 C C . LYS C 1 215 ? 90.918 72.149 -18.216 1.00 37.71 215 LYS C C 1
ATOM 6258 O O . LYS C 1 215 ? 91.776 72.622 -17.455 1.00 38.13 215 LYS C O 1
ATOM 6264 N N . ARG C 1 216 ? 90.783 72.525 -19.485 1.00 37.53 216 ARG C N 1
ATOM 6265 C CA . ARG C 1 216 ? 91.611 73.560 -20.100 1.00 37.39 216 ARG C CA 1
ATOM 6266 C C . ARG C 1 216 ? 91.593 74.878 -19.309 1.00 37.06 216 ARG C C 1
ATOM 6267 O O . ARG C 1 216 ? 92.659 75.428 -18.996 1.00 36.03 216 ARG C O 1
ATOM 6275 N N . ALA C 1 217 ? 90.378 75.385 -19.024 1.00 36.63 217 ALA C N 1
ATOM 6276 C CA . ALA C 1 217 ? 90.206 76.584 -18.189 1.00 35.89 217 ALA C CA 1
ATOM 6277 C C . ALA C 1 217 ? 90.875 76.382 -16.829 1.00 35.71 217 ALA C C 1
ATOM 6278 O O . ALA C 1 217 ? 91.605 77.253 -16.348 1.00 35.39 217 ALA C O 1
ATOM 6280 N N . PHE C 1 218 ? 90.624 75.224 -16.227 1.00 36.10 218 PHE C N 1
ATOM 6281 C CA . PHE C 1 218 ? 91.221 74.866 -14.946 1.00 37.73 218 PHE C CA 1
ATOM 6282 C C . PHE C 1 218 ? 92.754 74.924 -14.993 1.00 38.70 218 PHE C C 1
ATOM 6283 O O . PHE C 1 218 ? 93.395 75.535 -14.125 1.00 37.74 218 PHE C O 1
ATOM 6291 N N . GLN C 1 219 ? 93.336 74.312 -16.025 1.00 40.21 219 GLN C N 1
ATOM 6292 C CA . GLN C 1 219 ? 94.803 74.235 -16.114 1.00 42.49 219 GLN C CA 1
ATOM 6293 C C . GLN C 1 219 ? 95.501 75.567 -16.442 1.00 42.29 219 GLN C C 1
ATOM 6294 O O . GLN C 1 219 ? 96.696 75.710 -16.192 1.00 43.22 219 GLN C O 1
ATOM 6300 N N . ARG C 1 220 ? 94.759 76.561 -16.945 1.00 42.23 220 ARG C N 1
ATOM 6301 C CA . ARG C 1 220 ? 95.334 77.898 -17.193 1.00 42.12 220 ARG C CA 1
ATOM 6302 C C . ARG C 1 220 ? 95.477 78.740 -15.935 1.00 42.76 220 ARG C C 1
ATOM 6303 O O . ARG C 1 220 ? 96.184 79.754 -15.939 1.00 43.37 220 ARG C O 1
ATOM 6311 N N . LEU C 1 221 ? 94.793 78.343 -14.866 1.00 43.32 221 LEU C N 1
ATOM 6312 C CA . LEU C 1 221 ? 94.848 79.085 -13.608 1.00 44.29 221 LEU C CA 1
ATOM 6313 C C . LEU C 1 221 ? 96.219 78.875 -12.992 1.00 45.07 221 LEU C C 1
ATOM 6314 O O . LEU C 1 221 ? 96.780 77.794 -13.162 1.00 44.88 221 LEU C O 1
ATOM 6319 N N . PRO C 1 222 ? 96.779 79.908 -12.318 1.00 45.97 222 PRO C N 1
ATOM 6320 C CA . PRO C 1 222 ? 97.965 79.695 -11.489 1.00 46.71 222 PRO C CA 1
ATOM 6321 C C . PRO C 1 222 ? 97.768 78.515 -10.538 1.00 47.50 222 PRO C C 1
ATOM 6322 O O . PRO C 1 222 ? 96.645 78.254 -10.093 1.00 46.67 222 PRO C O 1
ATOM 6326 N N . ALA C 1 223 ? 98.852 77.796 -10.253 1.00 47.90 223 ALA C N 1
ATOM 6327 C CA . ALA C 1 223 ? 98.775 76.583 -9.423 1.00 48.25 223 ALA C CA 1
ATOM 6328 C C . ALA C 1 223 ? 98.128 76.788 -8.041 1.00 48.02 223 ALA C C 1
ATOM 6329 O O . ALA C 1 223 ? 97.393 75.924 -7.562 1.00 47.26 223 ALA C O 1
ATOM 6331 N N . GLU C 1 224 ? 98.410 77.928 -7.415 1.00 48.67 224 GLU C N 1
ATOM 6332 C CA . GLU C 1 224 ? 97.842 78.261 -6.102 1.00 49.56 224 GLU C CA 1
ATOM 6333 C C . GLU C 1 224 ? 96.350 78.572 -6.203 1.00 49.01 224 GLU C C 1
ATOM 6334 O O . GLU C 1 224 ? 95.620 78.474 -5.212 1.00 48.84 224 GLU C O 1
ATOM 6340 N N . VAL C 1 225 ? 95.917 78.987 -7.392 1.00 48.13 225 VAL C N 1
ATOM 6341 C CA . VAL C 1 225 ? 94.500 79.235 -7.655 1.00 47.30 225 VAL C CA 1
ATOM 6342 C C . VAL C 1 225 ? 93.794 77.891 -7.832 1.00 46.91 225 VAL C C 1
ATOM 6343 O O . VAL C 1 225 ? 92.743 77.677 -7.236 1.00 46.02 225 VAL C O 1
ATOM 6347 N N . ARG C 1 226 ? 94.399 76.973 -8.604 1.00 46.61 226 ARG C N 1
ATOM 6348 C CA . ARG C 1 226 ? 93.822 75.637 -8.841 1.00 46.56 226 ARG C CA 1
ATOM 6349 C C . ARG C 1 226 ? 93.558 74.867 -7.558 1.00 46.27 226 ARG C C 1
ATOM 6350 O O . ARG C 1 226 ? 92.537 74.172 -7.433 1.00 45.79 226 ARG C O 1
ATOM 6358 N N . GLN C 1 227 ? 94.495 74.980 -6.618 1.00 46.31 227 GLN C N 1
ATOM 6359 C CA . GLN C 1 227 ? 94.399 74.276 -5.337 1.00 46.13 227 GLN C CA 1
ATOM 6360 C C . GLN C 1 227 ? 93.326 74.922 -4.458 1.00 45.26 227 GLN C C 1
ATOM 6361 O O . GLN C 1 227 ? 92.576 74.217 -3.808 1.00 45.43 227 GLN C O 1
ATOM 6367 N N . ALA C 1 228 ? 93.287 76.259 -4.445 1.00 44.61 228 ALA C N 1
ATOM 6368 C CA . ALA C 1 228 ? 92.194 77.037 -3.832 1.00 43.99 228 ALA C CA 1
ATOM 6369 C C . ALA C 1 228 ? 90.798 76.617 -4.322 1.00 43.20 228 ALA C C 1
ATOM 6370 O O . ALA C 1 228 ? 89.885 76.457 -3.513 1.00 42.98 228 ALA C O 1
ATOM 6372 N N . VAL C 1 229 ? 90.641 76.454 -5.641 1.00 41.81 229 VAL C N 1
ATOM 6373 C CA . VAL C 1 229 ? 89.408 75.922 -6.235 1.00 40.81 229 VAL C CA 1
ATOM 6374 C C . VAL C 1 229 ? 89.109 74.531 -5.670 1.00 40.74 229 VAL C C 1
ATOM 6375 O O . VAL C 1 229 ? 87.967 74.227 -5.284 1.00 39.70 229 VAL C O 1
ATOM 6379 N N . LEU C 1 230 ? 90.142 73.683 -5.613 1.00 40.73 230 LEU C N 1
ATOM 6380 C CA . LEU C 1 230 ? 89.947 72.306 -5.161 1.00 40.64 230 LEU C CA 1
ATOM 6381 C C . LEU C 1 230 ? 89.650 72.283 -3.673 1.00 40.15 230 LEU C C 1
ATOM 6382 O O . LEU C 1 230 ? 88.841 71.472 -3.215 1.00 40.50 230 LEU C O 1
ATOM 6387 N N . ASP C 1 231 ? 90.288 73.184 -2.929 1.00 39.74 231 ASP C N 1
ATOM 6388 C CA . ASP C 1 231 ? 90.086 73.264 -1.472 1.00 40.13 231 ASP C CA 1
ATOM 6389 C C . ASP C 1 231 ? 88.707 73.831 -1.130 1.00 39.88 231 ASP C C 1
ATOM 6390 O O . ASP C 1 231 ? 88.037 73.347 -0.213 1.00 39.80 231 ASP C O 1
ATOM 6395 N N . ALA C 1 232 ? 88.279 74.833 -1.897 1.00 39.24 232 ALA C N 1
ATOM 6396 C CA . ALA C 1 232 ? 86.915 75.363 -1.794 1.00 38.15 232 ALA C CA 1
ATOM 6397 C C . ALA C 1 232 ? 85.901 74.247 -2.075 1.00 37.52 232 ALA C C 1
ATOM 6398 O O . ALA C 1 232 ? 84.929 74.095 -1.334 1.00 37.26 232 ALA C O 1
ATOM 6400 N N . GLY C 1 233 ? 86.177 73.435 -3.103 1.00 36.87 233 GLY C N 1
ATOM 6401 C CA . GLY C 1 233 ? 85.356 72.285 -3.474 1.00 36.76 233 GLY C CA 1
ATOM 6402 C C . GLY C 1 233 ? 85.182 71.241 -2.386 1.00 37.59 233 GLY C C 1
ATOM 6403 O O . GLY C 1 233 ? 84.070 70.757 -2.146 1.00 37.25 233 GLY C O 1
ATOM 6404 N N . ALA C 1 234 ? 86.290 70.883 -1.729 1.00 37.51 234 ALA C N 1
ATOM 6405 C CA . ALA C 1 234 ? 86.266 69.930 -0.631 1.00 37.42 234 ALA C CA 1
ATOM 6406 C C . ALA C 1 234 ? 85.357 70.420 0.518 1.00 37.12 234 ALA C C 1
ATOM 6407 O O . ALA C 1 234 ? 84.551 69.656 1.043 1.00 36.02 234 ALA C O 1
ATOM 6409 N N . LYS C 1 235 ? 85.505 71.689 0.891 1.00 37.73 235 LYS C N 1
ATOM 6410 C CA . LYS C 1 235 ? 84.659 72.313 1.931 1.00 38.78 235 LYS C CA 1
ATOM 6411 C C . LYS C 1 235 ? 83.179 72.338 1.568 1.00 37.69 235 LYS C C 1
ATOM 6412 O O . LYS C 1 235 ? 82.329 72.094 2.427 1.00 37.27 235 LYS C O 1
ATOM 6418 N N . ALA C 1 236 ? 82.883 72.625 0.297 1.00 37.07 236 ALA C N 1
ATOM 6419 C CA . ALA C 1 236 ? 81.509 72.620 -0.232 1.00 36.26 236 ALA C CA 1
ATOM 6420 C C . ALA C 1 236 ? 80.909 71.217 -0.232 1.00 35.93 236 ALA C C 1
ATOM 6421 O O . ALA C 1 236 ? 79.722 71.041 0.010 1.00 35.23 236 ALA C O 1
ATOM 6423 N N . GLU C 1 237 ? 81.750 70.216 -0.492 1.00 36.10 237 GLU C N 1
ATOM 6424 C CA . GLU C 1 237 ? 81.347 68.810 -0.449 1.00 35.88 237 GLU C CA 1
ATOM 6425 C C . GLU C 1 237 ? 80.930 68.438 0.965 1.00 35.56 237 GLU C C 1
ATOM 6426 O O . GLU C 1 237 ? 79.899 67.796 1.171 1.00 35.14 237 GLU C O 1
ATOM 6432 N N . ILE C 1 238 ? 81.735 68.858 1.934 1.00 35.67 238 ILE C N 1
ATOM 6433 C CA . ILE C 1 238 ? 81.481 68.547 3.328 1.00 36.21 238 ILE C CA 1
ATOM 6434 C C . ILE C 1 238 ? 80.222 69.307 3.741 1.00 36.09 238 ILE C C 1
ATOM 6435 O O . ILE C 1 238 ? 79.349 68.730 4.369 1.00 35.66 238 ILE C O 1
ATOM 6440 N N . ARG C 1 239 ? 80.135 70.587 3.361 1.00 35.21 239 ARG C N 1
ATOM 6441 C CA . ARG C 1 239 ? 78.965 71.433 3.678 1.00 35.00 239 ARG C CA 1
ATOM 6442 C C . ARG C 1 239 ? 77.668 70.864 3.074 1.00 33.70 239 ARG C C 1
ATOM 6443 O O . ARG C 1 239 ? 76.618 70.783 3.743 1.00 34.18 239 ARG C O 1
ATOM 6451 N N . GLY C 1 240 ? 77.748 70.423 1.827 1.00 32.74 240 GLY C N 1
ATOM 6452 C CA . GLY C 1 240 ? 76.599 69.872 1.140 1.00 31.76 240 GLY C CA 1
ATOM 6453 C C . GLY C 1 240 ? 76.060 68.625 1.784 1.00 32.10 240 GLY C C 1
ATOM 6454 O O . GLY C 1 240 ? 74.843 68.472 1.921 1.00 30.91 240 GLY C O 1
ATOM 6455 N N . TRP C 1 241 ? 76.960 67.704 2.164 1.00 32.40 241 TRP C N 1
ATOM 6456 C CA . TRP C 1 241 ? 76.541 66.468 2.863 1.00 32.46 241 TRP C CA 1
ATOM 6457 C C . TRP C 1 241 ? 75.923 66.759 4.217 1.00 33.15 241 TRP C C 1
ATOM 6458 O O . TRP C 1 241 ? 74.875 66.190 4.577 1.00 32.78 241 TRP C O 1
ATOM 6469 N N . GLN C 1 242 ? 76.557 67.665 4.949 1.00 33.05 242 GLN C N 1
ATOM 6470 C CA . GLN C 1 242 ? 76.049 68.067 6.249 1.00 34.47 242 GLN C CA 1
ATOM 6471 C C . GLN C 1 242 ? 74.660 68.742 6.140 1.00 33.96 242 GLN C C 1
ATOM 6472 O O . GLN C 1 242 ? 73.750 68.461 6.936 1.00 33.40 242 GLN C 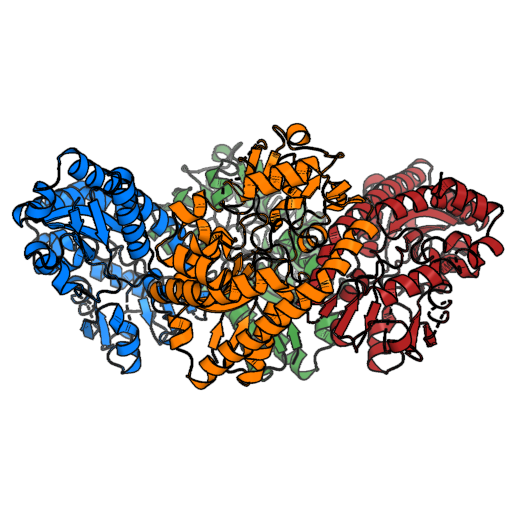O 1
ATOM 6478 N N . THR C 1 243 ? 74.487 69.586 5.123 1.00 33.26 243 THR C N 1
ATOM 6479 C CA . THR C 1 243 ? 73.225 70.325 4.940 1.00 32.56 243 THR C CA 1
ATOM 6480 C C . THR C 1 243 ? 72.103 69.380 4.597 1.00 32.72 243 THR C C 1
ATOM 6481 O O . THR C 1 243 ? 71.031 69.441 5.208 1.00 32.61 243 THR C O 1
ATOM 6485 N N . ALA C 1 244 ? 72.352 68.508 3.619 1.00 33.10 244 ALA C N 1
ATOM 6486 C CA . ALA C 1 244 ? 71.389 67.500 3.202 1.00 33.83 244 ALA C CA 1
ATOM 6487 C C . ALA C 1 244 ? 70.919 66.649 4.378 1.00 34.64 244 ALA C C 1
ATOM 6488 O O . ALA C 1 244 ? 69.715 66.347 4.501 1.00 33.85 244 ALA C O 1
ATOM 6490 N N . ARG C 1 245 ? 71.875 66.247 5.223 1.00 35.07 245 ARG C N 1
ATOM 6491 C CA . ARG C 1 245 ? 71.584 65.452 6.415 1.00 36.88 245 ARG C CA 1
ATOM 6492 C C . ARG C 1 245 ? 70.657 66.205 7.382 1.00 36.65 245 ARG C C 1
ATOM 6493 O O . ARG C 1 245 ? 69.690 65.639 7.893 1.00 37.78 245 ARG C O 1
ATOM 6501 N N . ALA C 1 246 ? 70.976 67.473 7.626 1.00 36.84 246 ALA C N 1
ATOM 6502 C CA . ALA C 1 246 ? 70.230 68.321 8.570 1.00 36.87 246 ALA C CA 1
ATOM 6503 C C . ALA C 1 246 ? 68.851 68.742 8.047 1.00 36.46 246 ALA C C 1
ATOM 6504 O O . ALA C 1 246 ? 67.848 68.689 8.782 1.00 36.49 246 ALA C O 1
ATOM 6506 N N . LYS C 1 247 ? 68.807 69.134 6.769 1.00 35.68 247 LYS C N 1
ATOM 6507 C CA . LYS C 1 247 ? 67.636 69.788 6.168 1.00 34.30 247 LYS C CA 1
ATOM 6508 C C . LYS C 1 247 ? 66.518 68.856 5.668 1.00 33.57 247 LYS C C 1
ATOM 6509 O O . LYS C 1 247 ? 65.346 69.270 5.506 1.00 32.64 247 LYS C O 1
ATOM 6515 N N . THR C 1 248 ? 66.869 67.607 5.405 1.00 32.93 248 THR C N 1
ATOM 6516 C CA . THR C 1 248 ? 65.905 66.642 4.883 1.00 33.73 248 THR C CA 1
ATOM 6517 C C . THR C 1 248 ? 64.591 66.594 5.664 1.00 33.74 248 THR C C 1
ATOM 6518 O O . THR C 1 248 ? 63.500 66.620 5.055 1.00 33.71 248 THR C O 1
ATOM 6522 N N . ARG C 1 249 ? 64.675 66.520 6.997 1.00 33.25 249 ARG C N 1
ATOM 6523 C CA . ARG C 1 249 ? 63.447 66.374 7.783 1.00 33.91 249 ARG C CA 1
ATOM 6524 C C . ARG C 1 249 ? 62.742 67.713 7.846 1.00 32.31 249 ARG C C 1
ATOM 6525 O O . ARG C 1 249 ? 61.523 67.753 7.837 1.00 31.64 249 ARG C O 1
ATOM 6533 N N . GLU C 1 250 ? 63.525 68.794 7.879 1.00 31.76 250 GLU C N 1
ATOM 6534 C CA . GLU C 1 250 ? 63.002 70.178 7.908 1.00 32.06 250 GLU C CA 1
ATOM 6535 C C . GLU C 1 250 ? 62.211 70.500 6.651 1.00 30.77 250 GLU C C 1
ATOM 6536 O O . GLU C 1 250 ? 61.164 71.165 6.713 1.00 31.54 250 GLU C O 1
ATOM 6542 N N . LEU C 1 251 ? 62.695 69.999 5.520 1.00 29.99 251 LEU C N 1
ATOM 6543 C CA . LEU C 1 251 ? 62.014 70.166 4.237 1.00 29.37 251 LEU C CA 1
ATOM 6544 C C . LEU C 1 251 ? 60.759 69.325 4.139 1.00 29.81 251 LEU C C 1
ATOM 6545 O O . LEU C 1 251 ? 59.746 69.776 3.609 1.00 28.84 251 LEU C O 1
ATOM 6550 N N . THR C 1 252 ? 60.815 68.094 4.661 1.00 29.90 252 THR C N 1
ATOM 6551 C CA . THR C 1 252 ? 59.630 67.237 4.681 1.00 30.84 252 THR C CA 1
ATOM 6552 C C . THR C 1 252 ? 58.545 67.876 5.565 1.00 30.50 252 THR C C 1
ATOM 6553 O O . THR C 1 252 ? 57.367 67.889 5.213 1.00 30.87 252 THR C O 1
ATOM 6557 N N . ASP C 1 253 ? 58.951 68.423 6.707 1.00 30.95 253 ASP C N 1
ATOM 6558 C CA . ASP C 1 253 ? 58.019 69.149 7.583 1.00 31.16 253 ASP C CA 1
ATOM 6559 C C . ASP C 1 253 ? 57.414 70.372 6.898 1.00 30.55 253 ASP C C 1
ATOM 6560 O O . ASP C 1 253 ? 56.288 70.757 7.210 1.00 30.75 253 ASP C O 1
ATOM 6565 N N . THR C 1 254 ? 58.155 70.963 5.952 1.00 29.64 254 THR C N 1
ATOM 6566 C CA . THR C 1 254 ? 57.611 72.075 5.147 1.00 28.41 254 THR C CA 1
ATOM 6567 C C . THR C 1 254 ? 56.475 71.602 4.240 1.00 28.37 254 THR C C 1
ATOM 6568 O O . THR C 1 254 ? 55.490 72.307 4.068 1.00 27.95 254 THR C O 1
ATOM 6572 N N . LEU C 1 255 ? 56.599 70.412 3.664 1.00 28.57 255 LEU C N 1
ATOM 6573 C CA . LEU C 1 255 ? 55.511 69.862 2.846 1.00 29.81 255 LEU C CA 1
ATOM 6574 C C . LEU C 1 255 ? 54.233 69.752 3.670 1.00 30.92 255 LEU C C 1
ATOM 6575 O O . LEU C 1 255 ? 53.157 70.140 3.216 1.00 30.83 255 LEU C O 1
ATOM 6580 N N . ALA C 1 256 ? 54.379 69.236 4.887 1.00 31.34 256 ALA C N 1
ATOM 6581 C CA . ALA C 1 256 ? 53.266 69.036 5.794 1.00 32.43 256 ALA C CA 1
ATOM 6582 C C . ALA C 1 256 ? 52.704 70.391 6.225 1.00 33.10 256 ALA C C 1
ATOM 6583 O O . ALA C 1 256 ? 51.474 70.570 6.291 1.00 32.74 256 ALA C O 1
ATOM 6585 N N . ARG C 1 257 ? 53.600 71.342 6.496 1.00 33.01 257 ARG C N 1
ATOM 6586 C CA . ARG C 1 257 ? 53.178 72.707 6.870 1.00 33.81 257 ARG C CA 1
ATOM 6587 C C . ARG C 1 257 ? 52.242 73.353 5.834 1.00 33.78 257 ARG C C 1
ATOM 6588 O O . ARG C 1 257 ? 51.404 74.200 6.171 1.00 33.69 257 ARG C O 1
ATOM 6596 N N . ASN C 1 258 ? 52.403 72.955 4.578 1.00 33.41 258 ASN C N 1
ATOM 6597 C CA . ASN C 1 258 ? 51.567 73.447 3.504 1.00 33.90 258 ASN C CA 1
ATOM 6598 C C . ASN C 1 258 ? 50.399 72.536 3.122 1.00 35.43 258 ASN C C 1
ATOM 6599 O O . ASN C 1 258 ? 49.853 72.635 2.018 1.00 35.69 258 ASN C O 1
ATOM 6604 N N . GLY C 1 259 ? 50.022 71.653 4.038 1.00 36.63 259 GLY C N 1
ATOM 6605 C CA . GLY C 1 259 ? 48.810 70.868 3.864 1.00 38.44 259 GLY C CA 1
ATOM 6606 C C . GLY C 1 259 ? 48.979 69.500 3.221 1.00 39.77 259 GLY C C 1
ATOM 6607 O O . GLY C 1 259 ? 48.000 68.784 3.062 1.00 40.15 259 GLY C O 1
ATOM 6616 N N . SER C 1 261 ? 49.841 65.538 3.060 1.00 42.82 261 SER C N 1
ATOM 6617 C CA . SER C 1 261 ? 49.984 64.388 3.974 1.00 43.69 261 SER C CA 1
ATOM 6618 C C . SER C 1 261 ? 51.317 63.703 3.711 1.00 43.78 261 SER C C 1
ATOM 6619 O O . SER C 1 261 ? 51.520 63.148 2.632 1.00 43.78 261 SER C O 1
ATOM 6622 N N . VAL C 1 262 ? 52.225 63.772 4.680 1.00 44.73 262 VAL C N 1
ATOM 6623 C CA . VAL C 1 262 ? 53.476 63.021 4.616 1.00 45.94 262 VAL C CA 1
ATOM 6624 C C . VAL C 1 262 ? 53.244 61.634 5.240 1.00 47.23 262 VAL C C 1
ATOM 6625 O O . VAL C 1 262 ? 52.948 61.514 6.434 1.00 46.65 262 VAL C O 1
ATOM 6629 N N . GLU C 1 263 ? 53.369 60.606 4.403 1.00 48.76 263 GLU C N 1
ATOM 6630 C CA . GLU C 1 263 ? 53.081 59.219 4.779 1.00 50.46 263 GLU C CA 1
ATOM 6631 C C . GLU C 1 263 ? 54.324 58.360 4.635 1.00 51.02 263 GLU C C 1
ATOM 6632 O O . GLU C 1 263 ? 55.138 58.602 3.731 1.00 50.76 263 GLU C O 1
ATOM 6638 N N . PRO C 1 264 ? 54.459 57.316 5.490 1.00 51.94 264 PRO C N 1
ATOM 6639 C CA . PRO C 1 264 ? 55.457 56.280 5.191 1.00 52.34 264 PRO C CA 1
ATOM 6640 C C . PRO C 1 264 ? 55.058 55.548 3.919 1.00 52.56 264 PRO C C 1
ATOM 6641 O O . PRO C 1 264 ? 53.873 55.508 3.571 1.00 51.93 264 PRO C O 1
ATOM 6645 N N . LEU C 1 265 ? 56.048 54.998 3.227 1.00 53.79 265 LEU C N 1
ATOM 6646 C CA . LEU C 1 265 ? 55.804 54.192 2.031 1.00 55.01 265 LEU C CA 1
ATOM 6647 C C . LEU C 1 265 ? 55.004 52.922 2.398 1.00 55.98 265 LEU C C 1
ATOM 6648 O O . LEU C 1 265 ? 55.411 52.155 3.279 1.00 56.02 265 LEU C O 1
ATOM 6653 N N . PRO C 1 266 ? 53.848 52.716 1.745 1.00 56.80 266 PRO C N 1
ATOM 6654 C CA . PRO C 1 266 ? 53.006 51.602 2.142 1.00 57.65 266 PRO C CA 1
ATOM 6655 C C . PRO C 1 266 ? 53.657 50.266 1.755 1.00 58.55 266 PRO C C 1
ATOM 6656 O O . PRO C 1 266 ? 54.132 50.130 0.622 1.00 58.77 266 PRO C O 1
ATOM 6660 N N . PRO C 1 267 ? 53.714 49.307 2.713 1.00 59.27 267 PRO C N 1
ATOM 6661 C CA . PRO C 1 267 ? 54.218 47.929 2.599 1.00 59.34 267 PRO C CA 1
ATOM 6662 C C . PRO C 1 267 ? 54.153 47.276 1.212 1.00 59.20 267 PRO C C 1
ATOM 6663 O O . PRO C 1 267 ? 55.164 46.759 0.748 1.00 59.77 267 PRO C O 1
ATOM 6667 N N . GLN C 1 268 ? 52.994 47.302 0.562 1.00 59.04 268 GLN C N 1
ATOM 6668 C CA . GLN C 1 268 ? 52.819 46.657 -0.739 1.00 59.13 268 GLN C CA 1
ATOM 6669 C C . GLN C 1 268 ? 53.672 47.311 -1.838 1.00 59.42 268 GLN C C 1
ATOM 6670 O O . GLN C 1 268 ? 54.461 46.633 -2.511 1.00 58.79 268 GLN C O 1
ATOM 6676 N N . LEU C 1 269 ? 53.518 48.631 -1.998 1.00 59.77 269 LEU C N 1
ATOM 6677 C CA . LEU C 1 269 ? 54.322 49.416 -2.943 1.00 59.67 269 LEU C CA 1
ATOM 6678 C C . LEU C 1 269 ? 55.803 49.397 -2.557 1.00 59.54 269 LEU C C 1
ATOM 6679 O O . LEU C 1 269 ? 56.670 49.480 -3.423 1.00 59.28 269 LEU C O 1
ATOM 6684 N N . ALA C 1 270 ? 56.076 49.285 -1.258 1.00 59.80 270 ALA C N 1
ATOM 6685 C CA . ALA C 1 270 ? 57.440 49.194 -0.745 1.00 60.49 270 ALA C CA 1
ATOM 6686 C C . ALA C 1 270 ? 58.114 47.892 -1.177 1.00 61.37 270 ALA C C 1
ATOM 6687 O O . ALA C 1 270 ? 59.322 47.869 -1.452 1.00 61.56 270 ALA C O 1
ATOM 6689 N N . LYS C 1 271 ? 57.333 46.810 -1.220 1.00 61.79 271 LYS C N 1
ATOM 6690 C CA . LYS C 1 271 ? 57.831 45.526 -1.691 1.00 62.19 271 LYS C CA 1
ATOM 6691 C C . LYS C 1 271 ? 58.024 45.585 -3.204 1.00 61.96 271 LYS C C 1
ATOM 6692 O O . LYS C 1 271 ? 59.077 45.205 -3.708 1.00 61.87 271 LYS C O 1
ATOM 6698 N N . GLU C 1 272 ? 57.018 46.096 -3.912 1.00 61.86 272 GLU C N 1
ATOM 6699 C CA . GLU C 1 272 ? 57.075 46.234 -5.368 1.00 62.19 272 GLU C CA 1
ATOM 6700 C C . GLU C 1 272 ? 58.222 47.109 -5.885 1.00 62.43 272 GLU C C 1
ATOM 6701 O O . GLU C 1 272 ? 58.843 46.787 -6.903 1.00 62.66 272 GLU C O 1
ATOM 6707 N N . LEU C 1 273 ? 58.497 48.216 -5.197 1.00 62.31 273 LEU C N 1
ATOM 6708 C CA . LEU C 1 273 ? 59.588 49.097 -5.591 1.00 62.15 273 LEU C CA 1
ATOM 6709 C C . LEU C 1 273 ? 60.950 48.503 -5.235 1.00 61.88 273 LEU C C 1
ATOM 6710 O O . LEU C 1 273 ? 61.956 48.826 -5.875 1.00 61.52 273 LEU C O 1
ATOM 6715 N N . GLN C 1 274 ? 60.989 47.649 -4.213 1.00 61.75 274 GLN C N 1
ATOM 6716 C CA . GLN C 1 274 ? 62.235 46.948 -3.869 1.00 61.82 274 GLN C CA 1
ATOM 6717 C C . GLN C 1 274 ? 62.544 45.878 -4.917 1.00 61.26 274 GLN C C 1
ATOM 6718 O O . GLN C 1 274 ? 63.710 45.580 -5.191 1.00 61.13 274 GLN C O 1
ATOM 6724 N N . ALA C 1 275 ? 61.483 45.332 -5.507 1.00 60.76 275 ALA C N 1
ATOM 6725 C CA . ALA C 1 275 ? 61.589 44.381 -6.605 1.00 60.32 275 ALA C CA 1
ATOM 6726 C C . ALA C 1 275 ? 62.149 45.080 -7.844 1.00 60.09 275 ALA C C 1
ATOM 6727 O O . ALA C 1 275 ? 63.120 44.596 -8.447 1.00 59.80 275 ALA C O 1
ATOM 6729 N N . ILE C 1 276 ? 61.551 46.224 -8.201 1.00 59.33 276 ILE C N 1
ATOM 6730 C CA . ILE C 1 276 ? 62.060 47.075 -9.285 1.00 58.67 276 ILE C CA 1
ATOM 6731 C C . ILE C 1 276 ? 63.538 47.399 -9.058 1.00 58.16 276 ILE C C 1
ATOM 6732 O O . ILE C 1 276 ? 64.343 47.359 -9.990 1.00 57.86 276 ILE C O 1
ATOM 6737 N N . GLY C 1 277 ? 63.881 47.680 -7.806 1.00 57.99 277 GLY C N 1
ATOM 6738 C CA . GLY C 1 277 ? 65.256 47.960 -7.398 1.00 58.21 277 GLY C CA 1
ATOM 6739 C C . GLY C 1 277 ? 66.234 46.840 -7.687 1.00 58.43 277 GLY C C 1
ATOM 6740 O O . GLY C 1 277 ? 67.391 47.094 -8.040 1.00 57.91 277 GLY C O 1
ATOM 6741 N N . ALA C 1 278 ? 65.765 45.600 -7.524 1.00 58.84 278 ALA C N 1
ATOM 6742 C CA . ALA C 1 278 ? 66.550 44.406 -7.862 1.00 59.10 278 ALA C CA 1
ATOM 6743 C C . ALA C 1 278 ? 66.695 44.249 -9.379 1.00 59.30 278 ALA C C 1
ATOM 6744 O O . ALA C 1 278 ? 67.803 44.062 -9.877 1.00 59.37 278 ALA C O 1
ATOM 6746 N N . THR C 1 279 ? 65.584 44.350 -10.106 1.00 59.77 279 THR C N 1
ATOM 6747 C CA . THR C 1 279 ? 65.609 44.341 -11.566 1.00 60.79 279 THR C CA 1
ATOM 6748 C C . THR C 1 279 ? 66.655 45.336 -12.081 1.00 61.74 279 THR C C 1
ATOM 6749 O O . THR C 1 279 ? 67.512 44.992 -12.903 1.00 61.49 279 THR C O 1
ATOM 6761 N N . VAL C 1 281 ? 69.171 47.079 -10.500 1.00 63.28 281 VAL C N 1
ATOM 6762 C CA . VAL C 1 281 ? 70.548 46.779 -10.116 1.00 63.36 281 VAL C CA 1
ATOM 6763 C C . VAL C 1 281 ? 71.077 45.640 -11.028 1.00 63.66 281 VAL C C 1
ATOM 6764 O O . VAL C 1 281 ? 72.239 45.671 -11.457 1.00 63.57 281 VAL C O 1
ATOM 6768 N N . SER C 1 282 ? 70.209 44.681 -11.365 1.00 63.48 282 SER C N 1
ATOM 6769 C CA . SER C 1 282 ? 70.573 43.599 -12.297 1.00 63.99 282 SER C CA 1
ATOM 6770 C C . SER C 1 282 ? 70.859 44.167 -13.686 1.00 63.97 282 SER C C 1
ATOM 6771 O O . SER C 1 282 ? 71.957 43.975 -14.222 1.00 64.23 282 SER C O 1
ATOM 6774 N N . ASP C 1 283 ? 69.875 44.878 -14.241 1.00 63.73 283 ASP C N 1
ATOM 6775 C CA . ASP C 1 283 ? 70.033 45.610 -15.498 1.00 63.47 283 ASP C CA 1
ATOM 6776 C C . ASP C 1 283 ? 71.299 46.490 -15.526 1.00 63.07 283 ASP C C 1
ATOM 6777 O O . ASP C 1 283 ? 72.009 46.534 -16.532 1.00 63.01 283 ASP C O 1
ATOM 6782 N N . TRP C 1 284 ? 71.587 47.164 -14.415 1.00 62.66 284 TRP C N 1
ATOM 6783 C CA . TRP C 1 284 ? 72.754 48.046 -14.322 1.00 62.43 284 TRP C CA 1
ATOM 6784 C C . TRP C 1 284 ? 74.077 47.288 -14.490 1.00 62.87 284 TRP C C 1
ATOM 6785 O O . TRP C 1 284 ? 74.891 47.646 -15.352 1.00 62.97 284 TRP C O 1
ATOM 6796 N N . SER C 1 285 ? 74.269 46.255 -13.658 1.00 63.52 285 SER C N 1
ATOM 6797 C CA . SER C 1 285 ? 75.444 45.353 -13.701 1.00 63.96 285 SER C CA 1
ATOM 6798 C C . SER C 1 285 ? 75.806 44.825 -15.086 1.00 63.76 285 SER C C 1
ATOM 6799 O O . SER C 1 285 ? 76.984 44.785 -15.451 1.00 63.65 285 SER C O 1
ATOM 6802 N N . LYS C 1 286 ? 74.788 44.427 -15.845 1.00 63.98 286 LYS C N 1
ATOM 6803 C CA . LYS C 1 286 ? 74.982 43.931 -17.201 1.00 64.48 286 LYS C CA 1
ATOM 6804 C C . LYS C 1 286 ? 75.639 44.982 -18.110 1.00 64.87 286 LYS C C 1
ATOM 6805 O O . LYS C 1 286 ? 76.763 44.764 -18.586 1.00 64.79 286 LYS C O 1
ATOM 6811 N N . LYS C 1 287 ? 74.962 46.124 -18.311 1.00 65.34 287 LYS C N 1
ATOM 6812 C CA . LYS C 1 287 ? 75.463 47.212 -19.192 1.00 65.23 287 LYS C CA 1
ATOM 6813 C C . LYS C 1 287 ? 76.759 47.898 -18.731 1.00 65.49 287 LYS C C 1
ATOM 6814 O O . LYS C 1 287 ? 77.380 48.622 -19.502 1.00 65.43 287 LYS C O 1
ATOM 6820 N N . ALA C 1 288 ? 77.173 47.670 -17.490 1.00 66.10 288 ALA C N 1
ATOM 6821 C CA . ALA C 1 288 ? 78.500 48.110 -17.053 1.00 67.00 288 ALA C CA 1
ATOM 6822 C C . ALA C 1 288 ? 79.577 47.032 -17.306 1.00 67.80 288 ALA C C 1
ATOM 6823 O O . ALA C 1 288 ? 79.328 46.042 -18.010 1.00 67.85 288 ALA C O 1
ATOM 6825 N N . GLY C 1 289 ? 80.767 47.230 -16.737 1.00 68.68 289 GLY C N 1
ATOM 6826 C CA . GLY C 1 289 ? 81.879 46.280 -16.893 1.00 69.33 289 GLY C CA 1
ATOM 6827 C C . GLY C 1 289 ? 82.621 45.982 -15.598 1.00 69.91 289 GLY C C 1
ATOM 6828 O O . GLY C 1 289 ? 82.007 45.850 -14.531 1.00 70.02 289 GLY C O 1
ATOM 6829 N N . ALA C 1 290 ? 83.946 45.878 -15.692 1.00 70.13 290 ALA C N 1
ATOM 6830 C CA . ALA C 1 290 ? 84.786 45.562 -14.538 1.00 70.52 290 ALA C CA 1
ATOM 6831 C C . ALA C 1 290 ? 84.720 46.659 -13.483 1.00 70.66 290 ALA C C 1
ATOM 6832 O O . ALA C 1 290 ? 84.472 46.385 -12.308 1.00 70.53 290 ALA C O 1
ATOM 6834 N N . ASP C 1 291 ? 84.951 47.896 -13.923 1.00 71.00 291 ASP C N 1
ATOM 6835 C CA . ASP C 1 291 ? 84.878 49.085 -13.067 1.00 71.03 291 ASP C CA 1
ATOM 6836 C C . ASP C 1 291 ? 83.530 49.204 -12.346 1.00 70.65 291 ASP C C 1
ATOM 6837 O O . ASP C 1 291 ? 83.492 49.517 -11.157 1.00 70.40 291 ASP C O 1
ATOM 6842 N N . GLY C 1 292 ? 82.441 48.941 -13.073 1.00 70.47 292 GLY C N 1
ATOM 6843 C CA . GLY C 1 292 ? 81.110 48.807 -12.485 1.00 70.41 292 GLY C CA 1
ATOM 6844 C C . GLY C 1 292 ? 81.100 47.779 -11.368 1.00 70.56 292 GLY C C 1
ATOM 6845 O O . GLY C 1 292 ? 80.796 48.107 -10.214 1.00 70.10 292 GLY C O 1
ATOM 6846 N N . GLN C 1 293 ? 81.460 46.537 -11.713 1.00 70.67 293 GLN C N 1
ATOM 6847 C CA . GLN C 1 293 ? 81.559 45.446 -10.738 1.00 70.53 293 GLN C CA 1
ATOM 6848 C C . GLN C 1 293 ? 82.431 45.807 -9.541 1.00 70.44 293 GLN C C 1
ATOM 6849 O O . GLN C 1 293 ? 82.027 45.587 -8.403 1.00 70.17 293 GLN C O 1
ATOM 6855 N N . GLN C 1 294 ? 83.608 46.377 -9.804 1.00 70.73 294 GLN C N 1
ATOM 6856 C CA . GLN C 1 294 ? 84.504 46.855 -8.745 1.00 71.32 294 GLN C CA 1
ATOM 6857 C C . GLN C 1 294 ? 83.860 47.939 -7.873 1.00 71.50 294 GLN C C 1
ATOM 6858 O O . GLN C 1 294 ? 84.068 47.956 -6.653 1.00 71.65 294 GLN C O 1
ATOM 6864 N N . LEU C 1 295 ? 83.088 48.835 -8.494 1.00 71.49 295 LEU C N 1
ATOM 6865 C CA . LEU C 1 295 ? 82.337 49.838 -7.738 1.00 71.43 295 LEU C CA 1
ATOM 6866 C C . LEU C 1 295 ? 81.326 49.122 -6.846 1.00 71.46 295 LEU C C 1
ATOM 6867 O O . LEU C 1 295 ? 81.301 49.322 -5.629 1.00 71.38 295 LEU C O 1
ATOM 6872 N N . LEU C 1 296 ? 80.524 48.262 -7.463 1.00 71.66 296 LEU C N 1
ATOM 6873 C CA . LEU C 1 296 ? 79.547 47.466 -6.749 1.00 72.29 296 LEU C CA 1
ATOM 6874 C C . LEU C 1 296 ? 80.211 46.367 -5.902 1.00 72.97 296 LEU C C 1
ATOM 6875 O O . LEU C 1 296 ? 79.531 45.463 -5.405 1.00 73.33 296 LEU C O 1
ATOM 6880 N N . ASP C 1 297 ? 81.534 46.457 -5.727 1.00 73.59 297 ASP C N 1
ATOM 6881 C CA . ASP C 1 297 ? 82.287 45.533 -4.866 1.00 74.07 297 ASP C CA 1
ATOM 6882 C C . ASP C 1 297 ? 82.714 46.147 -3.535 1.00 74.25 297 ASP C C 1
ATOM 6883 O O . ASP C 1 297 ? 82.352 45.632 -2.482 1.00 74.31 297 ASP C O 1
ATOM 6888 N N . ALA C 1 298 ? 83.463 47.250 -3.580 1.00 74.53 298 ALA C N 1
ATOM 6889 C CA . ALA C 1 298 ? 83.985 47.870 -2.352 1.00 74.74 298 ALA C CA 1
ATOM 6890 C C . ALA C 1 298 ? 82.998 48.832 -1.664 1.00 74.84 298 ALA C C 1
ATOM 6891 O O . ALA C 1 298 ? 83.411 49.841 -1.086 1.00 74.92 298 ALA C O 1
ATOM 6893 N N . TYR C 1 299 ? 81.706 48.495 -1.694 1.00 74.88 299 TYR C N 1
ATOM 6894 C CA . TYR C 1 299 ? 80.672 49.381 -1.152 1.00 74.89 299 TYR C CA 1
ATOM 6895 C C . TYR C 1 299 ? 80.053 49.141 0.260 1.00 76.06 299 TYR C C 1
ATOM 6896 O O . TYR C 1 299 ? 79.931 50.121 0.982 1.00 76.64 299 TYR C O 1
ATOM 6905 N N . ARG C 1 300 ? 79.707 47.935 0.741 1.00 77.33 300 ARG C N 1
ATOM 6906 C CA . ARG C 1 300 ? 80.231 46.581 0.435 1.00 78.18 300 ARG C CA 1
ATOM 6907 C C . ARG C 1 300 ? 81.728 46.425 0.768 1.00 78.93 300 ARG C C 1
ATOM 6908 O O . ARG C 1 300 ? 82.417 45.561 0.231 1.00 79.13 300 ARG C O 1
ATOM 6916 N N . LYS C 1 301 ? 82.185 47.268 1.698 1.00 79.95 301 LYS C N 1
ATOM 6917 C CA . LYS C 1 301 ? 83.577 47.345 2.185 1.00 80.96 301 LYS C CA 1
ATOM 6918 C C . LYS C 1 301 ? 84.618 46.640 1.307 1.00 80.94 301 LYS C C 1
ATOM 6919 O O . LYS C 1 301 ? 85.713 47.161 1.091 1.00 81.00 301 LYS C O 1
ATOM 6925 N N . ALA D 1 1 ? 83.322 41.525 -36.462 1.00 62.90 1 ALA D N 1
ATOM 6926 C CA . ALA D 1 1 ? 84.284 41.710 -35.320 1.00 62.65 1 ALA D CA 1
ATOM 6927 C C . ALA D 1 1 ? 85.486 42.582 -35.731 1.00 62.15 1 ALA D C 1
ATOM 6928 O O . ALA D 1 1 ? 86.647 42.192 -35.546 1.00 62.54 1 ALA D O 1
ATOM 6930 N N . THR D 1 2 ? 85.190 43.756 -36.292 1.00 60.88 2 THR D N 1
ATOM 6931 C CA . THR D 1 2 ? 86.198 44.656 -36.848 1.00 59.33 2 THR D CA 1
ATOM 6932 C C . THR D 1 2 ? 86.355 45.885 -35.948 1.00 58.17 2 THR D C 1
ATOM 6933 O O . THR D 1 2 ? 85.379 46.583 -35.661 1.00 57.84 2 THR D O 1
ATOM 6937 N N . SER D 1 3 ? 87.584 46.122 -35.500 1.00 56.78 3 SER D N 1
ATOM 6938 C CA . SER D 1 3 ? 87.948 47.339 -34.788 1.00 55.82 3 SER D CA 1
ATOM 6939 C C . SER D 1 3 ? 88.562 48.314 -35.778 1.00 54.26 3 SER D C 1
ATOM 6940 O O . SER D 1 3 ? 89.621 48.041 -36.337 1.00 54.72 3 SER D O 1
ATOM 6943 N N . TRP D 1 4 ? 87.905 49.446 -35.989 1.00 52.05 4 TRP D N 1
ATOM 6944 C CA . TRP D 1 4 ? 88.470 50.516 -36.797 1.00 50.28 4 TRP D CA 1
ATOM 6945 C C . TRP D 1 4 ? 89.015 51.640 -35.917 1.00 49.30 4 TRP D C 1
ATOM 6946 O O . TRP D 1 4 ? 88.383 52.051 -34.939 1.00 48.90 4 TRP D O 1
ATOM 6957 N N . THR D 1 5 ? 90.186 52.140 -36.278 1.00 47.58 5 THR D N 1
ATOM 6958 C CA . THR D 1 5 ? 90.749 53.284 -35.595 1.00 46.27 5 THR D CA 1
ATOM 6959 C C . THR D 1 5 ? 90.446 54.575 -36.376 1.00 45.64 5 THR D C 1
ATOM 6960 O O . THR D 1 5 ? 90.709 54.670 -37.584 1.00 44.72 5 THR D O 1
ATOM 6972 N N . THR D 1 7 ? 90.987 58.845 -36.367 1.00 39.80 7 THR D N 1
ATOM 6973 C CA . THR D 1 7 ? 91.589 60.077 -35.884 1.00 37.90 7 THR D CA 1
ATOM 6974 C C . THR D 1 7 ? 90.627 61.245 -36.156 1.00 36.19 7 THR D C 1
ATOM 6975 O O . THR D 1 7 ? 90.080 61.363 -37.266 1.00 33.89 7 THR D O 1
ATOM 6979 N N . ALA D 1 8 ? 90.402 62.078 -35.139 1.00 34.81 8 ALA D N 1
ATOM 6980 C CA . ALA D 1 8 ? 89.647 63.324 -35.325 1.00 33.92 8 ALA D CA 1
ATOM 6981 C C . ALA D 1 8 ? 90.546 64.486 -34.933 1.00 33.71 8 ALA D C 1
ATOM 6982 O O . ALA D 1 8 ? 91.376 64.355 -34.051 1.00 33.42 8 ALA D O 1
ATOM 6984 N N . GLU D 1 9 ? 90.384 65.600 -35.630 1.00 32.43 9 GLU D N 1
ATOM 6985 C CA . GLU D 1 9 ? 91.319 66.706 -35.626 1.00 32.12 9 GLU D CA 1
ATOM 6986 C C . GLU D 1 9 ? 91.182 67.585 -34.365 1.00 32.44 9 GLU D C 1
ATOM 6987 O O . GLU D 1 9 ? 92.178 68.037 -33.780 1.00 31.94 9 GLU D O 1
ATOM 6993 N N . GLN D 1 10 ? 89.946 67.797 -33.932 1.00 31.81 10 GLN D N 1
ATOM 6994 C CA . GLN D 1 10 ? 89.679 68.784 -32.887 1.00 33.09 10 GLN D CA 1
ATOM 6995 C C . GLN D 1 10 ? 89.462 68.170 -31.499 1.00 33.32 10 GLN D C 1
ATOM 6996 O O . GLN D 1 10 ? 89.147 66.986 -31.394 1.00 33.48 10 GLN D O 1
ATOM 7002 N N . PRO D 1 11 ? 89.608 68.982 -30.426 1.00 34.74 11 PRO D N 1
ATOM 7003 C CA . PRO D 1 11 ? 89.373 68.399 -29.091 1.00 35.05 11 PRO D CA 1
ATOM 7004 C C . PRO D 1 11 ? 87.918 67.974 -28.890 1.00 35.60 11 PRO D C 1
ATOM 7005 O O . PRO D 1 11 ? 87.054 68.281 -29.719 1.00 35.11 11 PRO D O 1
ATOM 7009 N N . ASP D 1 12 ? 87.660 67.241 -27.813 1.00 36.20 12 ASP D N 1
ATOM 7010 C CA . ASP D 1 12 ? 86.305 66.805 -27.510 1.00 36.90 12 ASP D CA 1
ATOM 7011 C C . ASP D 1 12 ? 85.357 68.010 -27.231 1.00 36.61 12 ASP D C 1
ATOM 7012 O O . ASP D 1 12 ? 84.134 67.874 -27.354 1.00 35.73 12 ASP D O 1
ATOM 7017 N N . ALA D 1 13 ? 85.926 69.169 -26.863 1.00 37.18 13 ALA D N 1
ATOM 7018 C CA . ALA D 1 13 ? 85.186 70.449 -26.861 1.00 37.65 13 ALA D CA 1
ATOM 7019 C C . ALA D 1 13 ? 84.410 70.722 -28.177 1.00 37.70 13 ALA D C 1
ATOM 7020 O O . ALA D 1 13 ? 83.262 71.205 -28.158 1.00 38.94 13 ALA D O 1
ATOM 7022 N N . ASN D 1 14 ? 85.022 70.381 -29.318 1.00 36.89 14 ASN D N 1
ATOM 7023 C CA . ASN D 1 14 ? 84.506 70.787 -30.634 1.00 35.20 14 ASN D CA 1
ATOM 7024 C C . ASN D 1 14 ? 83.273 70.024 -31.171 1.00 34.68 14 ASN D C 1
ATOM 7025 O O . ASN D 1 14 ? 83.213 68.791 -31.068 1.00 34.28 14 ASN D O 1
ATOM 7030 N N . TYR D 1 15 ? 82.311 70.731 -31.775 1.00 33.82 15 TYR D N 1
ATOM 7031 C CA . TYR D 1 15 ? 81.099 70.062 -32.290 1.00 33.59 15 TYR D CA 1
ATOM 7032 C C . TYR D 1 15 ? 81.330 69.086 -33.472 1.00 33.39 15 TYR D C 1
ATOM 7033 O O . TYR D 1 15 ? 80.539 68.153 -33.665 1.00 33.62 15 TYR D O 1
ATOM 7042 N N . LEU D 1 16 ? 82.379 69.311 -34.259 1.00 32.71 16 LEU D N 1
ATOM 7043 C CA . LEU D 1 16 ? 82.729 68.385 -35.369 1.00 32.26 16 LEU D CA 1
ATOM 7044 C C . LEU D 1 16 ? 83.226 67.036 -34.839 1.00 32.84 16 LEU D C 1
ATOM 7045 O O . LEU D 1 16 ? 82.872 65.983 -35.357 1.00 33.83 16 LEU D O 1
ATOM 7050 N N . THR D 1 17 ? 84.027 67.072 -33.786 1.00 33.23 17 THR D N 1
ATOM 7051 C CA . THR D 1 17 ? 84.421 65.863 -33.072 1.00 33.16 17 THR D CA 1
ATOM 7052 C C . THR D 1 17 ? 83.234 65.128 -32.452 1.00 34.17 17 THR D C 1
ATOM 7053 O O . THR D 1 17 ? 83.127 63.896 -32.557 1.00 34.16 17 THR D O 1
ATOM 7057 N N . GLN D 1 18 ? 82.341 65.855 -31.788 1.00 34.03 18 GLN D N 1
ATOM 7058 C CA . GLN D 1 18 ? 81.140 65.206 -31.257 1.00 35.19 18 GLN D CA 1
ATOM 7059 C C . GLN D 1 18 ? 80.269 64.559 -32.339 1.00 35.30 18 GLN D C 1
ATOM 7060 O O . GLN D 1 18 ? 79.701 63.478 -32.123 1.00 35.56 18 GLN D O 1
ATOM 7066 N N . ASN D 1 19 ? 80.162 65.219 -33.492 1.00 35.17 19 ASN D N 1
ATOM 7067 C CA . ASN D 1 19 ? 79.401 64.687 -34.607 1.00 35.76 19 ASN D CA 1
ATOM 7068 C C . ASN D 1 19 ? 80.020 63.384 -35.143 1.00 35.75 19 ASN D C 1
ATOM 7069 O O . ASN D 1 19 ? 79.301 62.465 -35.525 1.00 35.23 19 ASN D O 1
ATOM 7074 N N . ALA D 1 20 ? 81.349 63.316 -35.133 1.00 35.80 20 ALA D N 1
ATOM 7075 C CA . ALA D 1 20 ? 82.093 62.131 -35.572 1.00 36.48 20 ALA D CA 1
ATOM 7076 C C . ALA D 1 20 ? 81.900 60.999 -34.562 1.00 37.28 20 ALA D C 1
ATOM 7077 O O . ALA D 1 20 ? 81.690 59.830 -34.943 1.00 37.48 20 ALA D O 1
ATOM 7079 N N . ARG D 1 21 ? 81.963 61.342 -33.272 1.00 37.99 21 ARG D N 1
ATOM 7080 C CA . ARG D 1 21 ? 81.719 60.351 -32.211 1.00 39.02 21 ARG D CA 1
ATOM 7081 C C . ARG D 1 21 ? 80.288 59.805 -32.275 1.00 39.91 21 ARG D C 1
ATOM 7082 O O . ARG D 1 21 ? 80.056 58.620 -32.035 1.00 41.14 21 ARG D O 1
ATOM 7090 N N . GLN D 1 22 ? 79.332 60.663 -32.610 1.00 40.51 22 GLN D N 1
ATOM 7091 C CA . GLN D 1 22 ? 77.964 60.205 -32.786 1.00 41.37 22 GLN D CA 1
ATOM 7092 C C . GLN D 1 22 ? 77.857 59.276 -34.025 1.00 41.55 22 GLN D C 1
ATOM 7093 O O . GLN D 1 22 ? 77.169 58.240 -33.986 1.00 41.76 22 GLN D O 1
ATOM 7099 N N . PHE D 1 23 ? 78.524 59.665 -35.112 1.00 40.70 23 PHE D N 1
ATOM 7100 C CA . PHE D 1 23 ? 78.669 58.820 -36.298 1.00 40.92 23 PHE D CA 1
ATOM 7101 C C . PHE D 1 23 ? 79.237 57.442 -35.933 1.00 41.88 23 PHE D C 1
ATOM 7102 O O . PHE D 1 23 ? 78.676 56.423 -36.328 1.00 42.78 23 PHE D O 1
ATOM 7110 N N . ALA D 1 24 ? 80.310 57.407 -35.152 1.00 43.04 24 ALA D N 1
ATOM 7111 C CA . ALA D 1 24 ? 80.868 56.141 -34.690 1.00 44.90 24 ALA D CA 1
ATOM 7112 C C . ALA D 1 24 ? 79.840 55.302 -33.923 1.00 46.05 24 ALA D C 1
ATOM 7113 O O . ALA D 1 24 ? 79.703 54.112 -34.193 1.00 46.38 24 ALA D O 1
ATOM 7115 N N . ASP D 1 25 ? 79.088 55.932 -33.014 1.00 47.53 25 ASP D N 1
ATOM 7116 C CA . ASP D 1 25 ? 78.042 55.234 -32.248 1.00 48.66 25 ASP D CA 1
ATOM 7117 C C . ASP D 1 25 ? 76.965 54.682 -33.170 1.00 49.11 25 ASP D C 1
ATOM 7118 O O . ASP D 1 25 ? 76.494 53.560 -32.977 1.00 49.58 25 ASP D O 1
ATOM 7123 N N . GLU D 1 26 ? 76.555 55.469 -34.160 1.00 49.38 26 GLU D N 1
ATOM 7124 C CA . GLU D 1 26 ? 75.416 55.077 -34.977 1.00 49.99 26 GLU D CA 1
ATOM 7125 C C . GLU D 1 26 ? 75.720 53.899 -35.911 1.00 50.50 26 GLU D C 1
ATOM 7126 O O . GLU D 1 26 ? 74.827 53.126 -36.250 1.00 49.82 26 GLU D O 1
ATOM 7132 N N . VAL D 1 27 ? 76.990 53.771 -36.291 1.00 51.12 27 VAL D N 1
ATOM 7133 C CA . VAL D 1 27 ? 77.469 52.664 -37.112 1.00 51.49 27 VAL D CA 1
ATOM 7134 C C . VAL D 1 27 ? 77.410 51.379 -36.281 1.00 52.23 27 VAL D C 1
ATOM 7135 O O . VAL D 1 27 ? 76.821 50.376 -36.705 1.00 51.99 27 VAL D O 1
ATOM 7139 N N . LYS D 1 28 ? 78.004 51.433 -35.089 1.00 53.03 28 LYS D N 1
ATOM 7140 C CA . LYS D 1 28 ? 77.950 50.333 -34.127 1.00 54.03 28 LYS D CA 1
ATOM 7141 C C . LYS D 1 28 ? 76.509 49.883 -33.838 1.00 54.25 28 LYS D C 1
ATOM 7142 O O . LYS D 1 28 ? 76.229 48.687 -33.798 1.00 54.33 28 LYS D O 1
ATOM 7148 N N . ALA D 1 29 ? 75.593 50.828 -33.654 1.00 54.52 29 ALA D N 1
ATOM 7149 C CA . ALA D 1 29 ? 74.191 50.463 -33.446 1.00 54.94 29 ALA D CA 1
ATOM 7150 C C . ALA D 1 29 ? 73.581 49.827 -34.708 1.00 55.34 29 ALA D C 1
ATOM 7151 O O . ALA D 1 29 ? 72.991 48.743 -34.634 1.00 55.23 29 ALA D O 1
ATOM 7153 N N . ALA D 1 30 ? 73.755 50.492 -35.857 1.00 55.56 30 ALA D N 1
ATOM 7154 C CA . ALA D 1 30 ? 73.185 50.045 -37.135 1.00 55.73 30 ALA D CA 1
ATOM 7155 C C . ALA D 1 30 ? 73.726 48.700 -37.635 1.00 56.08 30 ALA D C 1
ATOM 7156 O O . ALA D 1 30 ? 73.080 48.044 -38.464 1.00 56.35 30 ALA D O 1
ATOM 7158 N N . THR D 1 31 ? 74.902 48.296 -37.150 1.00 56.20 31 THR D N 1
ATOM 7159 C CA . THR D 1 31 ? 75.497 47.017 -37.545 1.00 56.25 31 THR D CA 1
ATOM 7160 C C . THR D 1 31 ? 75.451 45.982 -36.421 1.00 56.50 31 THR D C 1
ATOM 7161 O O . THR D 1 31 ? 76.077 44.917 -36.522 1.00 56.69 31 THR D O 1
ATOM 7165 N N . ALA D 1 32 ? 74.722 46.298 -35.352 1.00 56.07 32 ALA D N 1
ATOM 7166 C CA . ALA D 1 32 ? 74.663 45.444 -34.167 1.00 55.96 32 ALA D CA 1
ATOM 7167 C C . ALA D 1 32 ? 76.065 45.029 -33.711 1.00 55.46 32 ALA D C 1
ATOM 7168 O O . ALA D 1 32 ? 76.337 43.847 -33.508 1.00 55.49 32 ALA D O 1
ATOM 7170 N N . GLY D 1 33 ? 76.951 46.015 -33.590 1.00 54.61 33 GLY D N 1
ATOM 7171 C CA . GLY D 1 33 ? 78.288 45.815 -33.049 1.00 53.89 33 GLY D CA 1
ATOM 7172 C C . GLY D 1 33 ? 79.285 45.181 -33.998 1.00 53.34 33 GLY D C 1
ATOM 7173 O O . GLY D 1 33 ? 80.450 44.988 -33.629 1.00 53.61 33 GLY D O 1
ATOM 7174 N N . ALA D 1 34 ? 78.835 44.876 -35.217 1.00 52.78 34 ALA D N 1
ATOM 7175 C CA . ALA D 1 34 ? 79.678 44.271 -36.251 1.00 52.05 34 ALA D CA 1
ATOM 7176 C C . ALA D 1 34 ? 80.806 45.183 -36.724 1.00 51.54 34 ALA D C 1
ATOM 7177 O O . ALA D 1 34 ? 81.807 44.691 -37.246 1.00 51.90 34 ALA D O 1
ATOM 7179 N N . LEU D 1 35 ? 80.652 46.501 -36.558 1.00 50.66 35 LEU D N 1
ATOM 7180 C CA . LEU D 1 35 ? 81.758 47.435 -36.799 1.00 49.90 35 LEU D CA 1
ATOM 7181 C C . LEU D 1 35 ? 81.837 48.455 -35.675 1.00 49.52 35 LEU D C 1
ATOM 7182 O O . LEU D 1 35 ? 80.872 49.169 -35.442 1.00 49.70 35 LEU D O 1
ATOM 7187 N N . GLU D 1 36 ? 82.985 48.486 -34.989 1.00 48.99 36 GLU D N 1
ATOM 7188 C CA . GLU D 1 36 ? 83.293 49.423 -33.898 1.00 49.26 36 GLU D CA 1
ATOM 7189 C C . GLU D 1 36 ? 84.306 50.460 -34.380 1.00 48.16 36 GLU D C 1
ATOM 7190 O O . GLU D 1 36 ? 85.429 50.104 -34.730 1.00 48.13 36 GLU D O 1
ATOM 7196 N N . ILE D 1 37 ? 83.929 51.732 -34.409 1.00 46.76 37 ILE D N 1
ATOM 7197 C CA . ILE D 1 37 ? 84.907 52.760 -34.746 1.00 45.94 37 ILE D CA 1
ATOM 7198 C C . ILE D 1 37 ? 85.339 53.447 -33.452 1.00 45.77 37 ILE D C 1
ATOM 7199 O O . ILE D 1 37 ? 84.499 54.010 -32.741 1.00 45.57 37 ILE D O 1
ATOM 7204 N N . LYS D 1 38 ? 86.630 53.365 -33.136 1.00 45.45 38 LYS D N 1
ATOM 7205 C CA . LYS D 1 38 ? 87.176 54.006 -31.938 1.00 45.53 38 LYS D CA 1
ATOM 7206 C C . LYS D 1 38 ? 87.838 55.344 -32.263 1.00 44.83 38 LYS D C 1
ATOM 7207 O O . LYS D 1 38 ? 88.893 55.378 -32.899 1.00 45.10 38 LYS D O 1
ATOM 7213 N N . VAL D 1 39 ? 87.230 56.444 -31.810 1.00 43.76 39 VAL D N 1
ATOM 7214 C CA . VAL D 1 39 ? 87.738 57.792 -32.114 1.00 42.51 39 VAL D CA 1
ATOM 7215 C C . VAL D 1 39 ? 88.830 58.276 -31.147 1.00 41.86 39 VAL D C 1
ATOM 7216 O O . VAL D 1 39 ? 88.630 58.303 -29.939 1.00 42.00 39 VAL D O 1
ATOM 7220 N N . GLN D 1 40 ? 89.980 58.668 -31.680 1.00 40.64 40 GLN D N 1
ATOM 7221 C CA . GLN D 1 40 ? 90.972 59.408 -30.904 1.00 40.58 40 GLN D CA 1
ATOM 7222 C C . GLN D 1 40 ? 91.032 60.842 -31.430 1.00 38.98 40 GLN D C 1
ATOM 7223 O O . GLN D 1 40 ? 91.443 61.094 -32.555 1.00 38.03 40 GLN D O 1
ATOM 7229 N N . SER D 1 41 ? 90.607 61.782 -30.595 1.00 38.06 41 SER D N 1
ATOM 7230 C CA . SER D 1 41 ? 90.458 63.165 -31.012 1.00 37.26 41 SER D CA 1
ATOM 7231 C C . SER D 1 41 ? 91.686 64.005 -30.707 1.00 36.69 41 SER D C 1
ATOM 7232 O O . SER D 1 41 ? 92.706 63.478 -30.277 1.00 35.86 41 SER D O 1
ATOM 7235 N N . ASN D 1 42 ? 91.563 65.315 -30.940 1.00 36.78 42 ASN D N 1
ATOM 7236 C CA . ASN D 1 42 ? 92.610 66.325 -30.686 1.00 37.47 42 ASN D CA 1
ATOM 7237 C C . ASN D 1 42 ? 93.911 66.094 -31.437 1.00 38.08 42 ASN D C 1
ATOM 7238 O O . ASN D 1 42 ? 94.991 66.505 -30.977 1.00 37.77 42 ASN D O 1
ATOM 7243 N N . SER D 1 43 ? 93.809 65.470 -32.617 1.00 38.62 43 SER D N 1
ATOM 7244 C CA . SER D 1 43 ? 94.975 65.279 -33.462 1.00 38.60 43 SER D CA 1
ATOM 7245 C C . SER D 1 43 ? 96.080 64.569 -32.680 1.00 39.41 43 SER D C 1
ATOM 7246 O O . SER D 1 43 ? 97.243 64.886 -32.847 1.00 39.34 43 SER D O 1
ATOM 7249 N N . THR D 1 44 ? 95.718 63.630 -31.811 1.00 40.76 44 THR D N 1
ATOM 7250 C CA . THR D 1 44 ? 96.735 62.928 -31.005 1.00 42.06 44 THR D CA 1
ATOM 7251 C C . THR D 1 44 ? 97.350 61.792 -31.799 1.00 42.43 44 THR D C 1
ATOM 7252 O O . THR D 1 44 ? 98.494 61.396 -31.563 1.00 43.27 44 THR D O 1
ATOM 7256 N N . LEU D 1 45 ? 96.588 61.287 -32.761 1.00 42.61 45 LEU D N 1
ATOM 7257 C CA . LEU D 1 45 ? 97.037 60.176 -33.578 1.00 42.52 45 LEU D CA 1
ATOM 7258 C C . LEU D 1 45 ? 97.845 60.766 -34.721 1.00 41.99 45 LEU D C 1
ATOM 7259 O O . LEU D 1 45 ? 99.044 60.502 -34.844 1.00 42.01 45 LEU D O 1
ATOM 7264 N N . LEU D 1 46 ? 97.185 61.610 -35.521 1.00 40.58 46 LEU D N 1
ATOM 7265 C CA . LEU D 1 46 ? 97.799 62.274 -36.664 1.00 39.18 46 LEU D CA 1
ATOM 7266 C C . LEU D 1 46 ? 97.478 63.752 -36.629 1.00 38.78 46 LEU D C 1
ATOM 7267 O O . LEU D 1 46 ? 96.362 64.140 -36.302 1.00 38.02 46 LEU D O 1
ATOM 7272 N N . LYS D 1 47 ? 98.459 64.572 -36.973 1.00 38.27 47 LYS D N 1
ATOM 7273 C CA . LYS D 1 47 ? 98.244 66.001 -37.123 1.00 38.35 47 LYS D CA 1
ATOM 7274 C C . LYS D 1 47 ? 97.495 66.293 -38.439 1.00 37.73 47 LYS D C 1
ATOM 7275 O O . LYS D 1 47 ? 97.492 65.459 -39.366 1.00 37.27 47 LYS D O 1
ATOM 7281 N N . ARG D 1 48 ? 96.824 67.445 -38.509 1.00 36.74 48 ARG D N 1
ATOM 7282 C CA . ARG D 1 48 ? 96.040 67.797 -39.702 1.00 35.88 48 ARG D CA 1
ATOM 7283 C C . ARG D 1 48 ? 96.776 67.492 -41.042 1.00 36.49 48 ARG D C 1
ATOM 7284 O O . ARG D 1 48 ? 96.205 66.813 -41.889 1.00 35.85 48 ARG D O 1
ATOM 7292 N N . PRO D 1 49 ? 98.039 67.967 -41.215 1.00 37.12 49 PRO D N 1
ATOM 7293 C CA . PRO D 1 49 ? 98.734 67.726 -42.497 1.00 37.69 49 PRO D CA 1
ATOM 7294 C C . PRO D 1 49 ? 99.058 66.253 -42.805 1.00 37.97 49 PRO D C 1
ATOM 7295 O O . PRO D 1 49 ? 99.406 65.954 -43.942 1.00 38.15 49 PRO D O 1
ATOM 7299 N N . GLU D 1 50 ? 98.937 65.365 -41.809 1.00 37.91 50 GLU D N 1
ATOM 7300 C CA . GLU D 1 50 ? 99.285 63.937 -41.929 1.00 37.50 50 GLU D CA 1
ATOM 7301 C C . GLU D 1 50 ? 98.072 63.029 -42.152 1.00 37.16 50 GLU D C 1
ATOM 7302 O O . GLU D 1 50 ? 98.236 61.832 -42.429 1.00 36.86 50 GLU D O 1
ATOM 7308 N N . VAL D 1 51 ? 96.855 63.568 -42.011 1.00 35.81 51 VAL D N 1
ATOM 7309 C CA . VAL D 1 51 ? 95.655 62.711 -42.013 1.00 35.14 51 VAL D CA 1
ATOM 7310 C C . VAL D 1 51 ? 95.412 62.032 -43.364 1.00 34.99 51 VAL D C 1
ATOM 7311 O O . VAL D 1 51 ? 95.141 60.835 -43.402 1.00 35.10 51 VAL D O 1
ATOM 7315 N N . LYS D 1 52 ? 95.496 62.787 -44.457 1.00 35.28 52 LYS D N 1
ATOM 7316 C CA . LYS D 1 52 ? 95.243 62.219 -45.796 1.00 36.36 52 LYS D CA 1
ATOM 7317 C C . LYS D 1 52 ? 96.134 60.982 -46.047 1.00 37.18 52 LYS D C 1
ATOM 7318 O O . LYS D 1 52 ? 95.646 59.911 -46.424 1.00 35.87 52 LYS D O 1
ATOM 7324 N N . ARG D 1 53 ? 97.430 61.172 -45.811 1.00 38.29 53 ARG D N 1
ATOM 7325 C CA . ARG D 1 53 ? 98.463 60.173 -46.037 1.00 40.95 53 ARG D CA 1
ATOM 7326 C C . ARG D 1 53 ? 98.280 58.977 -45.126 1.00 40.30 53 ARG D C 1
ATOM 7327 O O . ARG D 1 53 ? 98.361 57.839 -45.590 1.00 40.33 53 ARG D O 1
ATOM 7335 N N . GLY D 1 54 ? 98.014 59.237 -43.841 1.00 40.01 54 GLY D N 1
ATOM 7336 C CA . GLY D 1 54 ? 97.700 58.182 -42.865 1.00 39.11 54 GLY D CA 1
ATOM 7337 C C . GLY D 1 54 ? 96.479 57.357 -43.241 1.00 39.48 54 GLY D C 1
ATOM 7338 O O . GLY D 1 54 ? 96.461 56.133 -43.053 1.00 39.99 54 GLY D O 1
ATOM 7339 N N . VAL D 1 55 ? 95.444 58.008 -43.759 1.00 38.80 55 VAL D N 1
ATOM 7340 C CA . VAL D 1 55 ? 94.244 57.287 -44.165 1.00 39.16 55 VAL D CA 1
ATOM 7341 C C . VAL D 1 55 ? 94.530 56.432 -45.418 1.00 40.04 55 VAL D C 1
ATOM 7342 O O . VAL D 1 55 ? 94.151 55.261 -45.479 1.00 39.49 55 VAL D O 1
ATOM 7346 N N . GLN D 1 56 ? 95.181 57.050 -46.401 1.00 41.45 56 GLN D N 1
ATOM 7347 C CA . GLN D 1 56 ? 95.570 56.402 -47.667 1.00 43.04 56 GLN D CA 1
ATOM 7348 C C . GLN D 1 56 ? 96.476 55.184 -47.425 1.00 43.87 56 GLN D C 1
ATOM 7349 O O . GLN D 1 56 ? 96.280 54.126 -48.025 1.00 43.91 56 GLN D O 1
ATOM 7355 N N . GLN D 1 57 ? 97.459 55.351 -46.540 1.00 44.70 57 GLN D N 1
ATOM 7356 C CA . GLN D 1 57 ? 98.399 54.278 -46.183 1.00 45.68 57 GLN D CA 1
ATOM 7357 C C . GLN D 1 57 ? 97.804 53.225 -45.237 1.00 45.16 57 GLN D C 1
ATOM 7358 O O . GLN D 1 57 ? 98.473 52.239 -44.904 1.00 45.21 57 GLN D O 1
ATOM 7364 N N . GLY D 1 58 ? 96.572 53.436 -44.780 1.00 44.23 58 GLY D N 1
ATOM 7365 C CA . GLY D 1 58 ? 95.967 52.544 -43.783 1.00 43.26 58 GLY D CA 1
ATOM 7366 C C . GLY D 1 58 ? 96.545 52.597 -42.372 1.00 42.61 58 GLY D C 1
ATOM 7367 O O . GLY D 1 58 ? 96.255 51.729 -41.562 1.00 42.57 58 GLY D O 1
ATOM 7368 N N . VAL D 1 59 ? 97.349 53.616 -42.066 1.00 42.83 59 VAL D N 1
ATOM 7369 C CA . VAL D 1 59 ? 97.830 53.854 -40.686 1.00 42.74 59 VAL D CA 1
ATOM 7370 C C . VAL D 1 59 ? 96.645 53.958 -39.714 1.00 41.89 59 VAL D C 1
ATOM 7371 O O . VAL D 1 59 ? 96.676 53.412 -38.610 1.00 42.32 59 VAL D O 1
ATOM 7375 N N . VAL D 1 60 ? 95.601 54.659 -40.151 1.00 40.42 60 VAL D N 1
ATOM 7376 C CA . VAL D 1 60 ? 94.291 54.578 -39.543 1.00 38.78 60 VAL D CA 1
ATOM 7377 C C . VAL D 1 60 ? 93.331 54.162 -40.654 1.00 38.29 60 VAL D C 1
ATOM 7378 O O . VAL D 1 60 ? 93.616 54.373 -41.821 1.00 38.13 60 VAL D O 1
ATOM 7382 N N . GLN D 1 61 ? 92.186 53.603 -40.298 1.00 37.98 61 GLN D N 1
ATOM 7383 C CA . GLN D 1 61 ? 91.190 53.221 -41.300 1.00 37.98 61 GLN D CA 1
ATOM 7384 C C . GLN D 1 61 ? 90.283 54.361 -41.740 1.00 37.64 61 GLN D C 1
ATOM 7385 O O . GLN D 1 61 ? 89.685 54.308 -42.828 1.00 37.28 61 GLN D O 1
ATOM 7391 N N . ILE D 1 62 ? 90.152 55.373 -40.875 1.00 36.75 62 ILE D N 1
ATOM 7392 C CA . ILE D 1 62 ? 89.202 56.444 -41.095 1.00 36.15 62 ILE D CA 1
ATOM 7393 C C . ILE D 1 62 ? 89.701 57.668 -40.327 1.00 35.94 62 ILE D C 1
ATOM 7394 O O . ILE D 1 62 ? 90.324 57.535 -39.275 1.00 35.85 62 ILE D O 1
ATOM 7399 N N . GLY D 1 63 ? 89.490 58.850 -40.891 1.00 35.58 63 GLY D N 1
ATOM 7400 C CA . GLY D 1 63 ? 90.015 60.078 -40.280 1.00 34.89 63 GLY D CA 1
ATOM 7401 C C . GLY D 1 63 ? 89.140 61.257 -40.600 1.00 34.41 63 GLY D C 1
ATOM 7402 O O . GLY D 1 63 ? 88.539 61.303 -41.659 1.00 34.18 63 GLY D O 1
ATOM 7403 N N . GLU D 1 64 ? 89.045 62.197 -39.664 1.00 34.18 64 GLU D N 1
ATOM 7404 C CA . GLU D 1 64 ? 88.406 63.482 -39.909 1.00 33.46 64 GLU D CA 1
ATOM 7405 C C . GLU D 1 64 ? 89.494 64.548 -40.110 1.00 31.97 64 GLU D C 1
ATOM 7406 O O . GLU D 1 64 ? 90.461 64.599 -39.360 1.00 32.37 64 GLU D O 1
ATOM 7412 N N . VAL D 1 65 ? 89.341 65.397 -41.120 1.00 30.50 65 VAL D N 1
ATOM 7413 C CA . VAL D 1 65 ? 90.321 66.462 -41.388 1.00 29.17 65 VAL D CA 1
ATOM 7414 C C . VAL D 1 65 ? 89.641 67.606 -42.128 1.00 28.42 65 VAL D C 1
ATOM 7415 O O . VAL D 1 65 ? 88.650 67.396 -42.820 1.00 28.94 65 VAL D O 1
ATOM 7419 N N . LEU D 1 66 ? 90.162 68.814 -41.938 1.00 27.58 66 LEU D N 1
ATOM 7420 C CA . LEU D 1 66 ? 89.838 69.991 -42.750 1.00 26.89 66 LEU D CA 1
ATOM 7421 C C . LEU D 1 66 ? 90.064 69.708 -44.239 1.00 27.17 66 LEU D C 1
ATOM 7422 O O . LEU D 1 66 ? 91.179 69.351 -44.642 1.00 28.49 66 LEU D O 1
ATOM 7427 N N . VAL D 1 67 ? 89.020 69.873 -45.048 1.00 26.92 67 VAL D N 1
ATOM 7428 C CA . VAL D 1 67 ? 89.070 69.548 -46.480 1.00 26.43 67 VAL D CA 1
ATOM 7429 C C . VAL D 1 67 ? 90.226 70.260 -47.170 1.00 26.74 67 VAL D C 1
ATOM 7430 O O . VAL D 1 67 ? 91.019 69.631 -47.919 1.00 27.02 67 VAL D O 1
ATOM 7434 N N . SER D 1 68 ? 90.355 71.548 -46.884 1.00 25.78 68 SER D N 1
ATOM 7435 C CA . SER D 1 68 ? 91.393 72.398 -47.472 1.00 25.88 68 SER D CA 1
ATOM 7436 C C . SER D 1 68 ? 92.824 72.110 -46.988 1.00 26.23 68 SER D C 1
ATOM 7437 O O . SER D 1 68 ? 93.788 72.692 -47.503 1.00 26.55 68 SER D O 1
ATOM 7440 N N . ALA D 1 69 ? 92.974 71.214 -46.024 1.00 26.62 69 ALA D N 1
ATOM 7441 C CA . ALA D 1 69 ? 94.313 70.699 -45.662 1.00 28.11 69 ALA D CA 1
ATOM 7442 C C . ALA D 1 69 ? 94.923 69.993 -46.895 1.00 29.56 69 ALA D C 1
ATOM 7443 O O . ALA D 1 69 ? 96.140 69.822 -46.990 1.00 30.46 69 ALA D O 1
ATOM 7445 N N . LEU D 1 70 ? 94.065 69.593 -47.828 1.00 30.31 70 LEU D N 1
ATOM 7446 C CA . LEU D 1 70 ? 94.503 68.887 -49.045 1.00 32.06 70 LEU D CA 1
ATOM 7447 C C . LEU D 1 70 ? 94.750 69.812 -50.246 1.00 32.71 70 LEU D C 1
ATOM 7448 O O . LEU D 1 70 ? 95.243 69.353 -51.288 1.00 33.54 70 LEU D O 1
ATOM 7453 N N . GLY D 1 71 ? 94.455 71.106 -50.095 1.00 32.91 71 GLY D N 1
ATOM 7454 C CA . GLY D 1 71 ? 94.496 72.059 -51.200 1.00 33.27 71 GLY D CA 1
ATOM 7455 C C . GLY D 1 71 ? 95.857 72.361 -51.817 1.00 34.46 71 GLY D C 1
ATOM 7456 O O . GLY D 1 71 ? 95.932 72.769 -52.976 1.00 33.40 71 GLY D O 1
ATOM 7457 N N . ASN D 1 72 ? 96.936 72.204 -51.048 1.00 35.46 72 ASN D N 1
ATOM 7458 C CA . ASN D 1 72 ? 98.276 72.386 -51.626 1.00 37.64 72 ASN D CA 1
ATOM 7459 C C . ASN D 1 72 ? 98.605 71.343 -52.702 1.00 37.71 72 ASN D C 1
ATOM 7460 O O . ASN D 1 72 ? 99.242 71.666 -53.707 1.00 39.02 72 ASN D O 1
ATOM 7465 N N . GLU D 1 73 ? 98.171 70.106 -52.498 1.00 37.44 73 GLU D N 1
ATOM 7466 C CA . GLU D 1 73 ? 98.428 69.043 -53.483 1.00 37.67 73 GLU D CA 1
ATOM 7467 C C . GLU D 1 73 ? 97.360 68.978 -54.563 1.00 36.28 73 GLU D C 1
ATOM 7468 O O . GLU D 1 73 ? 97.628 68.577 -55.684 1.00 35.46 73 GLU D O 1
ATOM 7474 N N . ASP D 1 74 ? 96.139 69.381 -54.230 1.00 34.70 74 ASP D N 1
ATOM 7475 C CA . ASP D 1 74 ? 95.050 69.326 -55.181 1.00 33.35 74 ASP D CA 1
ATOM 7476 C C . ASP D 1 74 ? 94.140 70.525 -54.913 1.00 33.33 74 ASP D C 1
ATOM 7477 O O . ASP D 1 74 ? 93.398 70.510 -53.930 1.00 32.48 74 ASP D O 1
ATOM 7482 N N . PRO D 1 75 ? 94.196 71.558 -55.778 1.00 32.68 75 PRO D N 1
ATOM 7483 C CA . PRO D 1 75 ? 93.413 72.786 -55.542 1.00 32.20 75 PRO D CA 1
ATOM 7484 C C . PRO D 1 75 ? 91.884 72.662 -55.459 1.00 32.39 75 PRO D C 1
ATOM 7485 O O . PRO D 1 75 ? 91.261 73.558 -54.920 1.00 31.77 75 PRO D O 1
ATOM 7489 N N . LEU D 1 76 ? 91.267 71.581 -55.941 1.00 32.29 76 LEU D N 1
ATOM 7490 C CA . LEU D 1 76 ? 89.803 71.484 -55.786 1.00 32.16 76 LEU D CA 1
ATOM 7491 C C . LEU D 1 76 ? 89.398 71.460 -54.326 1.00 31.95 76 LEU D C 1
ATOM 7492 O O . LEU D 1 76 ? 88.257 71.797 -54.002 1.00 32.17 76 LEU D O 1
ATOM 7497 N N . PHE D 1 77 ? 90.321 71.045 -53.466 1.00 30.37 77 PHE D N 1
ATOM 7498 C CA . PHE D 1 77 ? 90.037 70.861 -52.043 1.00 30.05 77 PHE D CA 1
ATOM 7499 C C . PHE D 1 77 ? 90.062 72.162 -51.223 1.00 29.52 77 PHE D C 1
ATOM 7500 O O . PHE D 1 77 ? 89.795 72.134 -50.032 1.00 30.00 77 PHE D O 1
ATOM 7508 N N . GLU D 1 78 ? 90.386 73.291 -51.840 1.00 28.90 78 GLU D N 1
ATOM 7509 C CA . GLU D 1 78 ? 90.395 74.569 -51.098 1.00 28.81 78 GLU D CA 1
ATOM 7510 C C . GLU D 1 78 ? 89.477 75.630 -51.715 1.00 28.15 78 GLU D C 1
ATOM 7511 O O . GLU D 1 78 ? 89.614 76.829 -51.415 1.00 27.19 78 GLU D O 1
ATOM 7517 N N . ILE D 1 79 ? 88.560 75.210 -52.584 1.00 28.16 79 ILE D N 1
ATOM 7518 C CA . ILE D 1 79 ? 87.563 76.146 -53.116 1.00 28.55 79 ILE D CA 1
ATOM 7519 C C . ILE D 1 79 ? 86.704 76.731 -51.967 1.00 28.20 79 ILE D C 1
ATOM 7520 O O . ILE D 1 79 ? 86.155 77.839 -52.089 1.00 28.38 79 ILE D O 1
ATOM 7525 N N . ASP D 1 80 ? 86.589 75.972 -50.877 1.00 26.98 80 ASP D N 1
ATOM 7526 C CA . ASP D 1 80 ? 85.788 76.403 -49.704 1.00 27.03 80 ASP D CA 1
ATOM 7527 C C . ASP D 1 80 ? 86.463 77.480 -48.850 1.00 27.20 80 ASP D C 1
ATOM 7528 O O . ASP D 1 80 ? 85.919 77.921 -47.818 1.00 27.46 80 ASP D O 1
ATOM 7533 N N . SER D 1 81 ? 87.623 77.933 -49.312 1.00 27.40 81 SER D N 1
ATOM 7534 C CA . SER D 1 81 ? 88.460 78.854 -48.556 1.00 27.95 81 SER D CA 1
ATOM 7535 C C . SER D 1 81 ? 88.732 80.143 -49.308 1.00 27.90 81 SER D C 1
ATOM 7536 O O . SER D 1 81 ? 89.423 81.000 -48.799 1.00 28.65 81 SER D O 1
ATOM 7539 N N . VAL D 1 82 ? 88.162 80.284 -50.501 1.00 27.91 82 VAL D N 1
ATOM 7540 C CA . VAL D 1 82 ? 88.246 81.523 -51.260 1.00 28.37 82 VAL D CA 1
ATOM 7541 C C . VAL D 1 82 ? 87.369 82.608 -50.607 1.00 28.72 82 VAL D C 1
ATOM 7542 O O . VAL D 1 82 ? 86.149 82.411 -50.452 1.00 27.72 82 VAL D O 1
ATOM 7546 N N . PRO D 1 83 ? 87.991 83.729 -50.191 1.00 29.67 83 PRO D N 1
ATOM 7547 C CA . PRO D 1 83 ? 87.213 84.764 -49.493 1.00 29.95 83 PRO D CA 1
ATOM 7548 C C . PRO D 1 83 ? 86.040 85.332 -50.286 1.00 30.95 83 PRO D C 1
ATOM 7549 O O . PRO D 1 83 ? 86.192 85.711 -51.445 1.00 30.30 83 PRO D O 1
ATOM 7553 N N . PHE D 1 84 ? 84.870 85.360 -49.646 1.00 31.22 84 PHE D N 1
ATOM 7554 C CA . PHE D 1 84 ? 83.625 85.930 -50.221 1.00 32.06 84 PHE D CA 1
ATOM 7555 C C . PHE D 1 84 ? 83.056 85.237 -51.463 1.00 31.95 84 PHE D C 1
ATOM 7556 O O . PHE D 1 84 ? 82.149 85.748 -52.095 1.00 32.19 84 PHE D O 1
ATOM 7564 N N . LEU D 1 85 ? 83.558 84.042 -51.777 1.00 31.41 85 LEU D N 1
ATOM 7565 C CA . LEU D 1 85 ? 82.928 83.248 -52.820 1.00 30.44 85 LEU D CA 1
ATOM 7566 C C . LEU D 1 85 ? 81.590 82.651 -52.360 1.00 29.78 85 LEU D C 1
ATOM 7567 O O . LEU D 1 85 ? 80.624 82.599 -53.129 1.00 28.82 85 LEU D O 1
ATOM 7572 N N . ALA D 1 86 ? 81.561 82.167 -51.120 1.00 28.46 86 ALA D N 1
ATOM 7573 C CA . ALA D 1 86 ? 80.396 81.527 -50.548 1.00 28.92 86 ALA D CA 1
ATOM 7574 C C . ALA D 1 86 ? 80.358 81.799 -49.038 1.00 29.17 86 ALA D C 1
ATOM 7575 O O . ALA D 1 86 ? 80.585 80.900 -48.235 1.00 29.96 86 ALA D O 1
ATOM 7577 N N . SER D 1 87 ? 80.047 83.030 -48.662 1.00 29.47 87 SER D N 1
ATOM 7578 C CA . SER D 1 87 ? 80.207 83.460 -47.253 1.00 29.43 87 SER D CA 1
ATOM 7579 C C . SER D 1 87 ? 78.994 83.231 -46.333 1.00 28.82 87 SER D C 1
ATOM 7580 O O . SER D 1 87 ? 79.111 83.282 -45.101 1.00 28.02 87 SER D O 1
ATOM 7583 N N . SER D 1 88 ? 77.844 82.924 -46.932 1.00 28.82 88 SER D N 1
ATOM 7584 C CA . SER D 1 88 ? 76.660 82.536 -46.171 1.00 28.90 88 SER D CA 1
ATOM 7585 C C . SER D 1 88 ? 76.521 81.017 -46.182 1.00 29.40 88 SER D C 1
ATOM 7586 O O . SER D 1 88 ? 77.008 80.362 -47.115 1.00 29.67 88 SER D O 1
ATOM 7589 N N . PHE D 1 89 ? 75.856 80.441 -45.177 1.00 28.73 89 PHE D N 1
ATOM 7590 C CA . PHE D 1 89 ? 75.662 78.996 -45.180 1.00 28.46 89 PHE D CA 1
ATOM 7591 C C . PHE D 1 89 ? 74.922 78.477 -46.430 1.00 28.88 89 PHE D C 1
ATOM 7592 O O . PHE D 1 89 ? 75.270 77.410 -46.936 1.00 27.42 89 PHE D O 1
ATOM 7600 N N . ASN D 1 90 ? 73.897 79.192 -46.913 1.00 28.77 90 ASN D N 1
ATOM 7601 C CA . ASN D 1 90 ? 73.174 78.731 -48.109 1.00 29.10 90 ASN D CA 1
ATOM 7602 C C . ASN D 1 90 ? 74.099 78.651 -49.336 1.00 29.23 90 ASN D C 1
ATOM 7603 O O . ASN D 1 90 ? 74.045 77.694 -50.082 1.00 29.26 90 ASN D O 1
ATOM 7608 N N . GLU D 1 91 ? 74.953 79.648 -49.519 1.00 30.04 91 GLU D N 1
ATOM 7609 C CA . GLU D 1 91 ? 75.916 79.649 -50.622 1.00 31.25 91 GLU D CA 1
ATOM 7610 C C . GLU D 1 91 ? 76.914 78.536 -50.466 1.00 31.32 91 GLU D C 1
ATOM 7611 O O . GLU D 1 91 ? 77.300 77.899 -51.448 1.00 30.55 91 GLU D O 1
ATOM 7617 N N . SER D 1 92 ? 77.347 78.339 -49.224 1.00 30.60 92 SER D N 1
ATOM 7618 C CA . SER D 1 92 ? 78.317 77.319 -48.892 1.00 31.49 92 SER D CA 1
ATOM 7619 C C . SER D 1 92 ? 77.754 75.913 -49.150 1.00 31.40 92 SER D C 1
ATOM 7620 O O . SER D 1 92 ? 78.465 75.048 -49.651 1.00 30.81 92 SER D O 1
ATOM 7623 N N . GLU D 1 93 ? 76.482 75.710 -48.814 1.00 32.31 93 GLU D N 1
ATOM 7624 C CA . GLU D 1 93 ? 75.778 74.458 -49.086 1.00 33.94 93 GLU D CA 1
ATOM 7625 C C . GLU D 1 93 ? 75.725 74.210 -50.606 1.00 33.13 93 GLU D C 1
ATOM 7626 O O . GLU D 1 93 ? 75.943 73.083 -51.069 1.00 33.40 93 GLU D O 1
ATOM 7632 N N . LYS D 1 94 ? 75.447 75.268 -51.360 1.00 32.77 94 LYS D N 1
ATOM 7633 C CA . LYS D 1 94 ? 75.410 75.181 -52.807 1.00 33.12 94 LYS D CA 1
ATOM 7634 C C . LYS D 1 94 ? 76.789 74.785 -53.346 1.00 33.24 94 LYS D C 1
ATOM 7635 O O . LYS D 1 94 ? 76.896 73.838 -54.141 1.00 32.62 94 LYS D O 1
ATOM 7641 N N . LEU D 1 95 ? 77.825 75.503 -52.894 1.00 31.41 95 LEU D N 1
ATOM 7642 C CA . LEU D 1 95 ? 79.219 75.205 -53.234 1.00 31.41 95 LEU D CA 1
ATOM 7643 C C . LEU D 1 95 ? 79.595 73.769 -52.955 1.00 31.91 95 LEU D C 1
ATOM 7644 O O . LEU D 1 95 ? 80.258 73.142 -53.787 1.00 31.50 95 LEU D O 1
ATOM 7649 N N . TRP D 1 96 ? 79.179 73.259 -51.794 1.00 31.74 96 TRP D N 1
ATOM 7650 C CA . TRP D 1 96 ? 79.524 71.929 -51.349 1.00 31.98 96 TRP D CA 1
ATOM 7651 C C . TRP D 1 96 ? 78.889 70.883 -52.240 1.00 34.22 96 TRP D C 1
ATOM 7652 O O . TRP D 1 96 ? 79.514 69.858 -52.523 1.00 34.57 96 TRP D O 1
ATOM 7663 N N . LYS D 1 97 ? 77.659 71.144 -52.669 1.00 35.81 97 LYS D N 1
ATOM 7664 C CA . LYS D 1 97 ? 76.955 70.259 -53.593 1.00 37.93 97 LYS D CA 1
ATOM 7665 C C . LYS D 1 97 ? 77.665 70.176 -54.946 1.00 37.70 97 LYS D C 1
ATOM 7666 O O . LYS D 1 97 ? 77.717 69.103 -55.544 1.00 38.41 97 LYS D O 1
ATOM 7672 N N . ALA D 1 98 ? 78.249 71.291 -55.380 1.00 37.35 98 ALA D N 1
ATOM 7673 C CA . ALA D 1 98 ? 79.118 71.327 -56.561 1.00 37.15 98 ALA D CA 1
ATOM 7674 C C . ALA D 1 98 ? 80.461 70.626 -56.329 1.00 36.91 98 ALA D C 1
ATOM 7675 O O . ALA D 1 98 ? 81.015 70.017 -57.241 1.00 36.64 98 ALA D O 1
ATOM 7677 N N . THR D 1 99 ? 80.966 70.701 -55.103 1.00 35.73 99 THR D N 1
ATOM 7678 C CA . THR D 1 99 ? 82.329 70.284 -54.789 1.00 35.20 99 THR D CA 1
ATOM 7679 C C . THR D 1 99 ? 82.429 68.803 -54.467 1.00 34.83 99 THR D C 1
ATOM 7680 O O . THR D 1 99 ? 83.325 68.090 -54.974 1.00 35.15 99 THR D O 1
ATOM 7684 N N . ARG D 1 100 ? 81.522 68.359 -53.614 1.00 33.73 100 ARG D N 1
ATOM 7685 C CA . ARG D 1 100 ? 81.537 67.024 -53.040 1.00 34.07 100 ARG D CA 1
ATOM 7686 C C . ARG D 1 100 ? 81.732 65.866 -54.069 1.00 34.01 100 ARG D C 1
ATOM 7687 O O . ARG D 1 100 ? 82.564 65.019 -53.832 1.00 33.42 100 ARG D O 1
ATOM 7695 N N . PRO D 1 101 ? 80.961 65.829 -55.184 1.00 34.50 101 PRO D N 1
ATOM 7696 C CA . PRO D 1 101 ? 81.184 64.647 -56.066 1.00 34.99 101 PRO D CA 1
ATOM 7697 C C . PRO D 1 101 ? 82.571 64.647 -56.722 1.00 34.77 101 PRO D C 1
ATOM 7698 O O . PRO D 1 101 ? 83.165 63.580 -56.921 1.00 35.78 101 PRO D O 1
ATOM 7702 N N . LEU D 1 102 ? 83.071 65.827 -57.062 1.00 33.82 102 LEU D N 1
ATOM 7703 C CA . LEU D 1 102 ? 84.429 65.979 -57.538 1.00 34.26 102 LEU D CA 1
ATOM 7704 C C . LEU D 1 102 ? 85.492 65.515 -56.538 1.00 33.81 102 LEU D C 1
ATOM 7705 O O . LEU D 1 102 ? 86.473 64.860 -56.934 1.00 34.15 102 LEU D O 1
ATOM 7710 N N . LEU D 1 103 ? 85.322 65.852 -55.253 1.00 32.52 103 LEU D N 1
ATOM 7711 C CA . LEU D 1 103 ? 86.265 65.423 -54.218 1.00 31.69 103 LEU D CA 1
ATOM 7712 C C . LEU D 1 103 ? 86.242 63.924 -54.015 1.00 31.69 103 LEU D C 1
ATOM 7713 O O . LEU D 1 103 ? 87.289 63.307 -53.826 1.00 31.59 103 LEU D O 1
ATOM 7718 N N . ALA D 1 104 ? 85.045 63.350 -54.058 1.00 32.00 104 ALA D N 1
ATOM 7719 C CA . ALA D 1 104 ? 84.858 61.930 -53.882 1.00 33.29 104 ALA D CA 1
ATOM 7720 C C . ALA D 1 104 ? 85.522 61.176 -55.042 1.00 34.03 104 ALA D C 1
ATOM 7721 O O . ALA D 1 104 ? 86.107 60.119 -54.833 1.00 33.98 104 ALA D O 1
ATOM 7723 N N . GLN D 1 105 ? 85.453 61.741 -56.246 1.00 35.21 105 GLN D N 1
ATOM 7724 C CA . GLN D 1 105 ? 86.128 61.151 -57.398 1.00 36.79 105 GLN D CA 1
ATOM 7725 C C . GLN D 1 105 ? 87.642 61.205 -57.214 1.00 36.45 105 GLN D C 1
ATOM 7726 O O . GLN D 1 105 ? 88.316 60.184 -57.360 1.00 36.92 105 GLN D O 1
ATOM 7732 N N . ARG D 1 106 ? 88.168 62.384 -56.888 1.00 35.81 106 ARG D N 1
ATOM 7733 C CA . ARG D 1 106 ? 89.605 62.555 -56.639 1.00 35.73 106 ARG D CA 1
ATOM 7734 C C . ARG D 1 106 ? 90.122 61.676 -55.516 1.00 35.69 106 ARG D C 1
ATOM 7735 O O . ARG D 1 106 ? 91.238 61.172 -55.601 1.00 36.26 106 ARG D O 1
ATOM 7743 N N . LEU D 1 107 ? 89.342 61.518 -54.445 1.00 35.48 107 LEU D N 1
ATOM 7744 C CA . LEU D 1 107 ? 89.794 60.692 -53.321 1.00 35.44 107 LEU D CA 1
ATOM 7745 C C . LEU D 1 107 ? 89.786 59.206 -53.684 1.00 35.89 107 LEU D C 1
ATOM 7746 O O . LEU D 1 107 ? 90.649 58.453 -53.252 1.00 35.13 107 LEU D O 1
ATOM 7751 N N . ASP D 1 108 ? 88.786 58.791 -54.453 1.00 37.48 108 ASP D N 1
ATOM 7752 C CA . ASP D 1 108 ? 88.718 57.423 -54.929 1.00 39.67 108 ASP D CA 1
ATOM 7753 C C . ASP D 1 108 ? 90.015 57.060 -55.684 1.00 40.23 108 ASP D C 1
ATOM 7754 O O . ASP D 1 108 ? 90.578 55.990 -55.464 1.00 40.68 108 ASP D O 1
ATOM 7759 N N . LYS D 1 109 ? 90.523 57.977 -56.506 1.00 40.79 109 LYS D N 1
ATOM 7760 C CA . LYS D 1 109 ? 91.802 57.774 -57.216 1.00 40.99 109 LYS D CA 1
ATOM 7761 C C . LYS D 1 109 ? 93.022 57.748 -56.289 1.00 41.07 109 LYS D C 1
ATOM 7762 O O . LYS D 1 109 ? 94.092 57.274 -56.668 1.00 41.34 109 LYS D O 1
ATOM 7768 N N . GLN D 1 110 ? 92.863 58.288 -55.084 1.00 40.19 110 GLN D N 1
ATOM 7769 C CA . GLN D 1 110 ? 93.924 58.292 -54.091 1.00 39.07 110 GLN D CA 1
ATOM 7770 C C . GLN D 1 110 ? 93.807 57.053 -53.198 1.00 38.08 110 GLN D C 1
ATOM 7771 O O . GLN D 1 110 ? 94.593 56.871 -52.275 1.00 37.74 110 GLN D O 1
ATOM 7777 N N . GLY D 1 111 ? 92.812 56.215 -53.469 1.00 37.28 111 GLY D N 1
ATOM 7778 C CA . GLY D 1 111 ? 92.511 55.068 -52.607 1.00 36.86 111 GLY D CA 1
ATOM 7779 C C . GLY D 1 111 ? 91.761 55.406 -51.317 1.00 36.47 111 GLY D C 1
ATOM 7780 O O . GLY D 1 111 ? 91.917 54.724 -50.298 1.00 36.11 111 GLY D O 1
ATOM 7781 N N . ILE D 1 112 ? 90.926 56.443 -51.365 1.00 36.11 112 ILE D N 1
ATOM 7782 C CA . ILE D 1 112 ? 90.201 56.941 -50.175 1.00 34.92 112 ILE D CA 1
ATOM 7783 C C . ILE D 1 112 ? 88.704 57.040 -50.454 1.00 35.21 112 ILE D C 1
ATOM 7784 O O . ILE D 1 112 ? 88.302 57.430 -51.553 1.00 35.65 112 ILE D O 1
ATOM 7789 N N . VAL D 1 113 ? 87.879 56.671 -49.474 1.00 34.65 113 VAL D N 1
ATOM 7790 C CA . VAL D 1 113 ? 86.422 56.808 -49.589 1.00 35.06 113 VAL D CA 1
ATOM 7791 C C . VAL D 1 113 ? 85.936 58.055 -48.825 1.00 34.61 113 VAL D C 1
ATOM 7792 O O . VAL D 1 113 ? 86.249 58.218 -47.646 1.00 34.32 113 VAL D O 1
ATOM 7796 N N . LEU D 1 114 ? 85.209 58.929 -49.513 1.00 33.86 114 LEU D N 1
ATOM 7797 C CA . LEU D 1 114 ? 84.618 60.112 -48.894 1.00 33.75 114 LEU D CA 1
ATOM 7798 C C . LEU D 1 114 ? 83.363 59.670 -48.168 1.00 33.47 114 LEU D C 1
ATOM 7799 O O . LEU D 1 114 ? 82.380 59.303 -48.808 1.00 33.69 114 LEU D O 1
ATOM 7804 N N . VAL D 1 115 ? 83.394 59.675 -46.836 1.00 32.65 115 VAL D N 1
ATOM 7805 C CA . VAL D 1 115 ? 82.218 59.223 -46.084 1.00 31.68 115 VAL D CA 1
ATOM 7806 C C . VAL D 1 115 ? 81.197 60.351 -45.910 1.00 32.01 115 VAL D C 1
ATOM 7807 O O . VAL D 1 115 ? 80.027 60.229 -46.322 1.00 31.52 115 VAL D O 1
ATOM 7811 N N . TYR D 1 116 ? 81.621 61.460 -45.307 1.00 31.88 116 TYR D N 1
ATOM 7812 C CA . TYR D 1 116 ? 80.734 62.623 -45.169 1.00 31.12 116 TYR D CA 1
ATOM 7813 C C . TYR D 1 116 ? 81.490 63.915 -44.894 1.00 30.60 116 TYR D C 1
ATOM 7814 O O . TYR D 1 116 ? 82.642 63.880 -44.458 1.00 30.02 116 TYR D O 1
ATOM 7823 N N . GLY D 1 117 ? 80.823 65.044 -45.138 1.00 30.47 117 GLY D N 1
ATOM 7824 C CA . GLY D 1 117 ? 81.340 66.365 -44.772 1.00 29.73 117 GLY D CA 1
ATOM 7825 C C . GLY D 1 117 ? 80.462 67.103 -43.760 1.00 29.45 117 GLY D C 1
ATOM 7826 O O . GLY D 1 1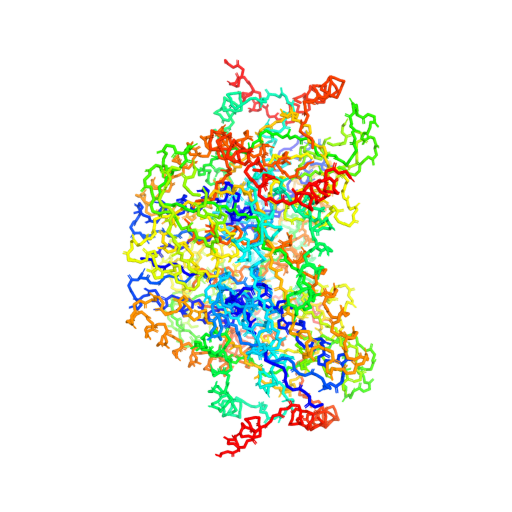17 ? 79.293 66.734 -43.533 1.00 28.84 117 GLY D O 1
ATOM 7827 N N . SER D 1 118 ? 81.044 68.131 -43.133 1.00 28.15 118 SER D N 1
ATOM 7828 C CA . SER D 1 118 ? 80.303 69.070 -42.249 1.00 28.43 118 SER D CA 1
ATOM 7829 C C . SER D 1 118 ? 81.079 70.381 -42.206 1.00 28.59 118 SER D C 1
ATOM 7830 O O . SER D 1 118 ? 82.319 70.386 -42.228 1.00 31.64 118 SER D O 1
ATOM 7833 N N . PRO D 1 119 ? 80.368 71.502 -42.153 1.00 28.45 119 PRO D N 1
ATOM 7834 C CA . PRO D 1 119 ? 81.093 72.748 -42.183 1.00 26.23 119 PRO D CA 1
ATOM 7835 C C . PRO D 1 119 ? 81.511 73.209 -40.793 1.00 25.95 119 PRO D C 1
ATOM 7836 O O . PRO D 1 119 ? 80.824 72.924 -39.788 1.00 26.78 119 PRO D O 1
ATOM 7840 N N . TRP D 1 120 ? 82.634 73.927 -40.752 1.00 24.94 120 TRP D N 1
ATOM 7841 C CA . TRP D 1 120 ? 82.934 74.831 -39.650 1.00 25.02 120 TRP D CA 1
ATOM 7842 C C . TRP D 1 120 ? 81.973 76.021 -39.774 1.00 24.25 120 TRP D C 1
ATOM 7843 O O . TRP D 1 120 ? 81.395 76.233 -40.846 1.00 23.80 120 TRP D O 1
ATOM 7854 N N . PRO D 1 121 ? 81.838 76.828 -38.711 1.00 23.99 121 PRO D N 1
ATOM 7855 C CA . PRO D 1 121 ? 81.159 78.107 -38.891 1.00 24.20 121 PRO D CA 1
ATOM 7856 C C . PRO D 1 121 ? 82.014 79.099 -39.722 1.00 24.31 121 PRO D C 1
ATOM 7857 O O . PRO D 1 121 ? 83.209 78.829 -39.962 1.00 22.99 121 PRO D O 1
ATOM 7861 N N . PRO D 1 122 ? 81.413 80.222 -40.160 1.00 24.45 122 PRO D N 1
ATOM 7862 C CA . PRO D 1 122 ? 82.128 81.196 -40.972 1.00 24.55 122 PRO D CA 1
ATOM 7863 C C . PRO D 1 122 ? 83.327 81.772 -40.236 1.00 25.25 122 PRO D C 1
ATOM 7864 O O . PRO D 1 122 ? 83.327 81.843 -38.983 1.00 24.67 122 PRO D O 1
ATOM 7868 N N . GLN D 1 123 ? 84.343 82.168 -40.992 1.00 24.51 123 GLN D N 1
ATOM 7869 C CA . GLN D 1 123 ? 85.603 82.609 -40.382 1.00 25.12 123 GLN D CA 1
ATOM 7870 C C . GLN D 1 123 ? 85.655 84.111 -40.088 1.00 24.87 123 GLN D C 1
ATOM 7871 O O . GLN D 1 123 ? 85.455 84.927 -40.990 1.00 24.91 123 GLN D O 1
ATOM 7877 N N . GLY D 1 124 ? 85.976 84.462 -38.840 1.00 25.26 124 GLY D N 1
ATOM 7878 C CA . GLY D 1 124 ? 86.144 85.864 -38.456 1.00 25.33 124 GLY D CA 1
ATOM 7879 C C . GLY D 1 124 ? 87.610 86.117 -38.151 1.00 26.30 124 GLY D C 1
ATOM 7880 O O . GLY D 1 124 ? 88.446 85.213 -38.290 1.00 26.07 124 GLY D O 1
ATOM 7881 N N . ILE D 1 125 ? 87.907 87.335 -37.711 1.00 26.50 125 ILE D N 1
ATOM 7882 C CA . ILE D 1 125 ? 89.276 87.819 -37.481 1.00 26.56 125 ILE D CA 1
ATOM 7883 C C . ILE D 1 125 ? 89.391 88.246 -36.024 1.00 27.02 125 ILE D C 1
ATOM 7884 O O . ILE D 1 125 ? 88.522 88.977 -35.514 1.00 26.08 125 ILE D O 1
ATOM 7889 N N . TYR D 1 126 ? 90.444 87.763 -35.364 1.00 27.01 126 TYR D N 1
ATOM 7890 C CA . TYR D 1 126 ? 90.661 87.969 -33.936 1.00 27.89 126 TYR D CA 1
ATOM 7891 C C . TYR D 1 126 ? 91.915 88.823 -33.816 1.00 29.42 126 TYR D C 1
ATOM 7892 O O . TYR D 1 126 ? 92.949 88.510 -34.445 1.00 29.03 126 TYR D O 1
ATOM 7901 N N . THR D 1 127 ? 91.838 89.899 -33.032 1.00 30.30 127 THR D N 1
ATOM 7902 C CA . THR D 1 127 ? 92.969 90.818 -32.904 1.00 31.89 127 THR D CA 1
ATOM 7903 C C . THR D 1 127 ? 93.100 91.357 -31.475 1.00 33.08 127 THR D C 1
ATOM 7904 O O . THR D 1 127 ? 92.162 91.282 -30.692 1.00 32.22 127 THR D O 1
ATOM 7908 N N . LYS D 1 128 ? 94.275 91.900 -31.153 1.00 35.04 128 LYS D N 1
ATOM 7909 C CA . LYS D 1 128 ? 94.531 92.531 -29.841 1.00 36.84 128 LYS D CA 1
ATOM 7910 C C . LYS D 1 128 ? 94.213 94.013 -29.858 1.00 37.88 128 LYS D C 1
ATOM 7911 O O . LYS D 1 128 ? 93.919 94.596 -28.810 1.00 39.67 128 LYS D O 1
ATOM 7917 N N . LYS D 1 129 ? 94.279 94.611 -31.045 1.00 38.04 129 LYS D N 1
ATOM 7918 C CA . LYS D 1 129 ? 94.008 96.014 -31.255 1.00 39.15 129 LYS D CA 1
ATOM 7919 C C . LYS D 1 129 ? 92.958 96.186 -32.346 1.00 38.36 129 LYS D C 1
ATOM 7920 O O . LYS D 1 129 ? 92.829 95.317 -33.209 1.00 38.51 129 LYS D O 1
ATOM 7926 N N . PRO D 1 130 ? 92.208 97.317 -32.323 1.00 38.45 130 PRO D N 1
ATOM 7927 C CA . PRO D 1 130 ? 91.141 97.527 -33.320 1.00 37.53 130 PRO D CA 1
ATOM 7928 C C . PRO D 1 130 ? 91.631 97.561 -34.763 1.00 37.23 130 PRO D C 1
ATOM 7929 O O . PRO D 1 130 ? 92.742 98.029 -35.049 1.00 36.35 130 PRO D O 1
ATOM 7933 N N . VAL D 1 131 ? 90.773 97.078 -35.656 1.00 35.96 131 VAL D N 1
ATOM 7934 C CA . VAL D 1 131 ? 91.042 97.025 -37.081 1.00 35.46 131 VAL D CA 1
ATOM 7935 C C . VAL D 1 131 ? 89.926 97.662 -37.866 1.00 34.97 131 VAL D C 1
ATOM 7936 O O . VAL D 1 131 ? 88.760 97.269 -37.740 1.00 35.17 131 VAL D O 1
ATOM 7940 N N . ALA D 1 132 ? 90.277 98.637 -38.693 1.00 34.81 132 ALA D N 1
ATOM 7941 C CA . ALA D 1 132 ? 89.320 99.200 -39.640 1.00 34.77 132 ALA D CA 1
ATOM 7942 C C . ALA D 1 132 ? 89.670 98.861 -41.102 1.00 34.51 132 ALA D C 1
ATOM 7943 O O . ALA D 1 132 ? 88.806 98.933 -41.972 1.00 33.64 132 ALA D O 1
ATOM 7945 N N . ALA D 1 133 ? 90.925 98.473 -41.346 1.00 34.98 133 ALA D N 1
ATOM 7946 C CA . ALA D 1 133 ? 91.439 98.261 -42.710 1.00 35.18 133 ALA D CA 1
ATOM 7947 C C . ALA D 1 133 ? 92.678 97.406 -42.629 1.00 35.55 133 ALA D C 1
ATOM 7948 O O . ALA D 1 133 ? 93.240 97.244 -41.555 1.00 35.87 133 ALA D O 1
ATOM 7950 N N . LEU D 1 134 ? 93.095 96.854 -43.770 1.00 36.27 134 LEU D N 1
ATOM 7951 C CA . LEU D 1 134 ? 94.340 96.098 -43.876 1.00 36.65 134 LEU D CA 1
ATOM 7952 C C . LEU D 1 134 ? 95.542 96.845 -43.313 1.00 37.02 134 LEU D C 1
ATOM 7953 O O . LEU D 1 134 ? 96.383 96.241 -42.668 1.00 37.12 134 LEU D O 1
ATOM 7958 N N . ALA D 1 135 ? 95.605 98.158 -43.513 1.00 38.28 135 ALA D N 1
ATOM 7959 C CA . ALA D 1 135 ? 96.650 98.993 -42.868 1.00 39.82 135 ALA D CA 1
ATOM 7960 C C . ALA D 1 135 ? 96.892 98.682 -41.380 1.00 40.70 135 ALA D C 1
ATOM 7961 O O . ALA D 1 135 ? 98.032 98.705 -40.912 1.00 41.23 135 ALA D O 1
ATOM 7963 N N . ASP D 1 136 ? 95.832 98.379 -40.631 1.00 41.53 136 ASP D N 1
ATOM 7964 C CA . ASP D 1 136 ? 95.990 98.007 -39.213 1.00 42.56 136 ASP D CA 1
ATOM 7965 C C . ASP D 1 136 ? 96.592 96.626 -38.990 1.00 43.03 136 ASP D C 1
ATOM 7966 O O . ASP D 1 136 ? 96.900 96.272 -37.857 1.00 43.94 136 ASP D O 1
ATOM 7971 N N . LEU D 1 137 ? 96.765 95.860 -40.071 1.00 43.48 137 LEU D N 1
ATOM 7972 C CA . LEU D 1 137 ? 97.251 94.482 -40.002 1.00 43.87 137 LEU D CA 1
ATOM 7973 C C . LEU D 1 137 ? 98.584 94.272 -40.746 1.00 44.54 137 LEU D C 1
ATOM 7974 O O . LEU D 1 137 ? 99.115 93.165 -40.763 1.00 44.14 137 LEU D O 1
ATOM 7979 N N . LYS D 1 138 ? 99.104 95.344 -41.348 1.00 45.34 138 LYS D N 1
ATOM 7980 C CA . LYS D 1 138 ? 100.405 95.329 -42.033 1.00 46.50 138 LYS D CA 1
ATOM 7981 C C . LYS D 1 138 ? 101.532 94.895 -41.090 1.00 46.21 138 LYS D C 1
ATOM 7982 O O . LYS D 1 138 ? 101.784 95.523 -40.072 1.00 46.62 138 LYS D O 1
ATOM 7988 N N . GLY D 1 139 ? 102.190 93.795 -41.433 1.00 46.04 139 GLY D N 1
ATOM 7989 C CA . GLY D 1 139 ? 103.291 93.264 -40.641 1.00 45.41 139 GLY D CA 1
ATOM 7990 C C . GLY D 1 139 ? 102.910 92.383 -39.459 1.00 45.09 139 GLY D C 1
ATOM 7991 O O . GLY D 1 139 ? 103.791 91.841 -38.780 1.00 44.91 139 GLY D O 1
ATOM 7992 N N . THR D 1 140 ? 101.606 92.229 -39.215 1.00 44.22 140 THR D N 1
ATOM 7993 C CA . THR D 1 140 ? 101.122 91.458 -38.082 1.00 43.51 140 THR D CA 1
ATOM 7994 C C . THR D 1 140 ? 101.431 89.979 -38.282 1.00 43.11 140 THR D C 1
ATOM 7995 O O . THR D 1 140 ? 101.218 89.435 -39.365 1.00 43.49 140 THR D O 1
ATOM 7999 N N . ARG D 1 141 ? 101.924 89.338 -37.233 1.00 42.19 141 ARG D N 1
ATOM 8000 C CA . ARG D 1 141 ? 102.136 87.904 -37.251 1.00 42.13 141 ARG D CA 1
ATOM 8001 C C . ARG D 1 141 ? 100.771 87.210 -37.185 1.00 40.75 141 ARG D C 1
ATOM 8002 O O . ARG D 1 141 ? 100.182 87.060 -36.117 1.00 41.23 141 ARG D O 1
ATOM 8010 N N . PHE D 1 142 ? 100.283 86.813 -38.350 1.00 38.68 142 PHE D N 1
ATOM 8011 C CA . PHE D 1 142 ? 98.904 86.394 -38.511 1.00 37.19 142 PHE D CA 1
ATOM 8012 C C . PHE D 1 142 ? 98.826 84.903 -38.740 1.00 36.57 142 PHE D C 1
ATOM 8013 O O . PHE D 1 142 ? 99.402 84.400 -39.712 1.00 36.62 142 PHE D O 1
ATOM 8021 N N . ARG D 1 143 ? 98.137 84.190 -37.847 1.00 35.02 143 ARG D N 1
ATOM 8022 C CA . ARG D 1 143 ? 97.997 82.740 -37.985 1.00 33.95 143 ARG D CA 1
ATOM 8023 C C . ARG D 1 143 ? 97.415 82.298 -39.336 1.00 33.11 143 ARG D C 1
ATOM 8024 O O . ARG D 1 143 ? 96.416 82.852 -39.811 1.00 32.31 143 ARG D O 1
ATOM 8032 N N . ALA D 1 144 ? 98.059 81.305 -39.950 1.00 31.67 144 ALA D N 1
ATOM 8033 C CA . ALA D 1 144 ? 97.486 80.582 -41.091 1.00 31.10 144 ALA D CA 1
ATOM 8034 C C . ALA D 1 144 ? 97.338 79.123 -40.665 1.00 30.76 144 ALA D C 1
ATOM 8035 O O . ALA D 1 144 ? 98.026 78.665 -39.753 1.00 31.09 144 ALA D O 1
ATOM 8037 N N . TYR D 1 145 ? 96.414 78.396 -41.275 1.00 29.84 145 TYR D N 1
ATOM 8038 C CA . TYR D 1 145 ? 96.227 77.013 -40.855 1.00 29.50 145 TYR D CA 1
ATOM 8039 C C . TYR D 1 145 ? 96.102 76.024 -42.026 1.00 29.13 145 TYR D C 1
ATOM 8040 O O . TYR D 1 145 ? 95.808 74.843 -41.814 1.00 27.85 145 TYR D O 1
ATOM 8049 N N . SER D 1 146 ? 96.326 76.544 -43.241 1.00 30.14 146 SER D N 1
ATOM 8050 C CA . SER D 1 146 ? 96.199 75.822 -44.499 1.00 30.25 146 SER D CA 1
ATOM 8051 C C . SER D 1 146 ? 97.023 76.601 -45.526 1.00 30.25 146 SER D C 1
ATOM 8052 O O . SER D 1 146 ? 97.393 77.753 -45.272 1.00 30.17 146 SER D O 1
ATOM 8055 N N . ALA D 1 147 ? 97.305 76.010 -46.696 1.00 30.16 147 ALA D N 1
ATOM 8056 C CA . ALA D 1 147 ? 97.997 76.781 -47.758 1.00 29.45 147 ALA D CA 1
ATOM 8057 C C . ALA D 1 147 ? 97.174 77.995 -48.197 1.00 29.52 147 ALA D C 1
ATOM 8058 O O . ALA D 1 147 ? 97.736 79.061 -48.454 1.00 29.04 147 ALA D O 1
ATOM 8060 N N . SER D 1 148 ? 95.848 77.824 -48.277 1.00 29.23 148 SER D N 1
ATOM 8061 C CA . SER D 1 148 ? 94.943 78.907 -48.687 1.00 29.79 148 SER D CA 1
ATOM 8062 C C . SER D 1 148 ? 95.019 80.109 -47.739 1.00 30.06 148 SER D C 1
ATOM 8063 O O . SER D 1 148 ? 95.143 81.269 -48.195 1.00 30.75 148 SER D O 1
ATOM 8066 N N . THR D 1 149 ? 94.950 79.839 -46.435 1.00 29.99 149 THR D N 1
ATOM 8067 C CA . THR D 1 149 ? 95.015 80.930 -45.448 1.00 30.27 149 THR D CA 1
ATOM 8068 C C . THR D 1 149 ? 96.400 81.602 -45.379 1.00 31.09 149 THR D C 1
ATOM 8069 O O . THR D 1 149 ? 96.473 82.790 -45.073 1.00 30.91 149 THR D O 1
ATOM 8073 N N . SER D 1 150 ? 97.478 80.860 -45.689 1.00 31.95 150 SER D N 1
ATOM 8074 C CA . SER D 1 150 ? 98.815 81.460 -45.899 1.00 32.73 150 SER D CA 1
ATOM 8075 C C . SER D 1 150 ? 98.838 82.440 -47.059 1.00 33.38 150 SER D C 1
ATOM 8076 O O . SER D 1 150 ? 99.396 83.518 -46.950 1.00 34.11 150 SER D O 1
ATOM 8079 N N . HIS D 1 151 ? 98.268 82.041 -48.188 1.00 34.17 151 HIS D N 1
ATOM 8080 C CA . HIS D 1 151 ? 98.162 82.927 -49.339 1.00 34.90 151 HIS D CA 1
ATOM 8081 C C . HIS D 1 151 ? 97.298 84.176 -48.998 1.00 35.56 151 HIS D C 1
ATOM 8082 O O . HIS D 1 151 ? 97.682 85.328 -49.259 1.00 34.01 151 HIS D O 1
ATOM 8097 N N . ALA D 1 153 ? 96.726 85.507 -46.034 1.00 36.44 153 ALA D N 1
ATOM 8098 C CA . ALA D 1 153 ? 97.380 86.346 -45.032 1.00 36.93 153 ALA D CA 1
ATOM 8099 C C . ALA D 1 153 ? 98.469 87.218 -45.665 1.00 37.38 153 ALA D C 1
ATOM 8100 O O . ALA D 1 153 ? 98.688 88.369 -45.248 1.00 38.15 153 ALA D O 1
ATOM 8102 N N . ALA D 1 154 ? 99.136 86.654 -46.670 1.00 37.63 154 ALA D N 1
ATOM 8103 C CA . ALA D 1 154 ? 100.199 87.298 -47.420 1.00 37.36 154 ALA D CA 1
ATOM 8104 C C . ALA D 1 154 ? 99.631 88.437 -48.243 1.00 38.05 154 ALA D C 1
ATOM 8105 O O . ALA D 1 154 ? 100.143 89.567 -48.196 1.00 38.09 154 ALA D O 1
ATOM 8107 N N . LEU D 1 155 ? 98.555 88.151 -48.976 1.00 38.20 155 LEU D N 1
ATOM 8108 C CA . LEU D 1 155 ? 97.850 89.182 -49.751 1.00 39.07 155 LEU D CA 1
ATOM 8109 C C . LEU D 1 155 ? 97.228 90.302 -48.908 1.00 40.32 155 LEU D C 1
ATOM 8110 O O . LEU D 1 155 ? 97.045 91.429 -49.399 1.00 39.39 155 LEU D O 1
ATOM 8123 N N . GLY D 1 157 ? 98.814 91.526 -46.403 1.00 44.56 157 GLY D N 1
ATOM 8124 C CA . GLY D 1 157 ? 99.970 92.336 -46.012 1.00 44.04 157 GLY D CA 1
ATOM 8125 C C . GLY D 1 157 ? 100.514 91.986 -44.639 1.00 44.07 157 GLY D C 1
ATOM 8126 O O . GLY D 1 157 ? 101.355 92.698 -44.089 1.00 43.92 157 GLY D O 1
ATOM 8127 N N . ALA D 1 158 ? 100.028 90.885 -44.082 1.00 43.78 158 ALA D N 1
ATOM 8128 C CA . ALA D 1 158 ? 100.497 90.394 -42.804 1.00 43.61 158 ALA D CA 1
ATOM 8129 C C . ALA D 1 158 ? 101.558 89.338 -43.085 1.00 43.48 158 ALA D C 1
ATOM 8130 O O . ALA D 1 158 ? 101.864 89.066 -44.249 1.00 43.41 158 ALA D O 1
ATOM 8132 N N . VAL D 1 159 ? 102.113 88.763 -42.023 1.00 43.10 159 VAL D N 1
ATOM 8133 C CA . VAL D 1 159 ? 103.111 87.698 -42.120 1.00 43.44 159 VAL D CA 1
ATOM 8134 C C . VAL D 1 159 ? 102.452 86.386 -41.716 1.00 43.23 159 VAL D C 1
ATOM 8135 O O . VAL D 1 159 ? 102.217 86.146 -40.519 1.00 43.19 159 VAL D O 1
ATOM 8139 N N . PRO D 1 160 ? 102.133 85.537 -42.712 1.00 42.88 160 PRO D N 1
ATOM 8140 C CA . PRO D 1 160 ? 101.489 84.252 -42.437 1.00 42.32 160 PRO D CA 1
ATOM 8141 C C . PRO D 1 160 ? 102.374 83.399 -41.562 1.00 42.01 160 PRO D C 1
ATOM 8142 O O . PRO D 1 160 ? 103.579 83.314 -41.795 1.00 41.92 160 PRO D O 1
ATOM 8146 N N . THR D 1 161 ? 101.784 82.812 -40.527 1.00 40.99 161 THR D N 1
ATOM 8147 C CA . THR D 1 161 ? 102.520 81.964 -39.614 1.00 40.12 161 THR D CA 1
ATOM 8148 C C . THR D 1 161 ? 101.659 80.743 -39.346 1.00 39.45 161 THR D C 1
ATOM 8149 O O . THR D 1 161 ? 100.578 80.853 -38.765 1.00 38.12 161 THR D O 1
ATOM 8153 N N . THR D 1 162 ? 102.130 79.586 -39.799 1.00 37.80 162 THR D N 1
ATOM 8154 C CA . THR D 1 162 ? 101.394 78.350 -39.655 1.00 38.14 162 THR D CA 1
ATOM 8155 C C . THR D 1 162 ? 101.369 77.840 -38.214 1.00 38.19 162 THR D C 1
ATOM 8156 O O . THR D 1 162 ? 102.416 77.632 -37.575 1.00 38.31 162 THR D O 1
ATOM 8160 N N . VAL D 1 163 ? 100.153 77.638 -37.709 1.00 37.41 163 VAL D N 1
ATOM 8161 C CA . VAL D 1 163 ? 99.935 77.093 -36.381 1.00 36.64 163 VAL D CA 1
ATOM 8162 C C . VAL D 1 163 ? 98.723 76.165 -36.475 1.00 36.99 163 VAL D C 1
ATOM 8163 O O . VAL D 1 163 ? 97.624 76.586 -36.889 1.00 36.67 163 VAL D O 1
ATOM 8167 N N . GLN D 1 164 ? 98.916 74.908 -36.108 1.00 36.39 164 GLN D N 1
ATOM 8168 C CA . GLN D 1 164 ? 97.808 73.977 -36.057 1.00 37.18 164 GLN D CA 1
ATOM 8169 C C . GLN D 1 164 ? 96.917 74.338 -34.869 1.00 37.12 164 GLN D C 1
ATOM 8170 O O . GLN D 1 164 ? 97.362 75.017 -33.941 1.00 36.19 164 GLN D O 1
ATOM 8176 N N . THR D 1 165 ? 95.670 73.865 -34.901 1.00 37.35 165 THR D N 1
ATOM 8177 C CA . THR D 1 165 ? 94.671 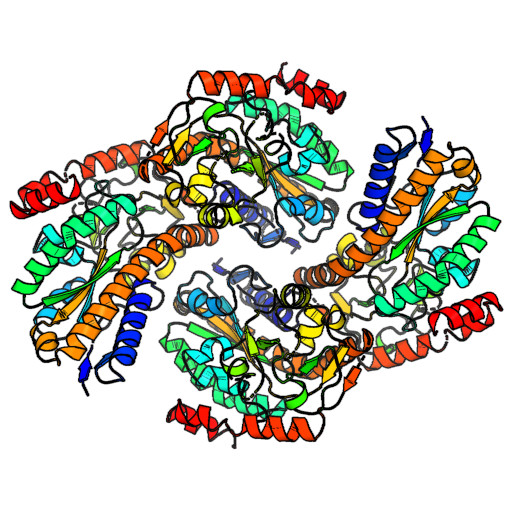74.285 -33.909 1.00 37.37 165 THR D CA 1
ATOM 8178 C C . THR D 1 165 ? 95.123 74.030 -32.444 1.00 38.20 165 THR D C 1
ATOM 8179 O O . THR D 1 165 ? 95.054 74.929 -31.605 1.00 38.61 165 THR D O 1
ATOM 8183 N N . PRO D 1 166 ? 95.606 72.808 -32.124 1.00 38.92 166 PRO D N 1
ATOM 8184 C CA . PRO D 1 166 ? 96.009 72.621 -30.722 1.00 39.40 166 PRO D CA 1
ATOM 8185 C C . PRO D 1 166 ? 97.162 73.497 -30.230 1.00 39.83 166 PRO D C 1
ATOM 8186 O O . PRO D 1 166 ? 97.315 73.662 -29.016 1.00 41.10 166 PRO D O 1
ATOM 8190 N N . GLU D 1 167 ? 97.941 74.091 -31.129 1.00 40.09 167 GLU D N 1
ATOM 8191 C CA . GLU D 1 167 ? 99.056 74.949 -30.693 1.00 40.05 167 GLU D CA 1
ATOM 8192 C C . GLU D 1 167 ? 98.719 76.437 -30.610 1.00 39.49 167 GLU D C 1
ATOM 8193 O O . GLU D 1 167 ? 99.610 77.271 -30.362 1.00 38.97 167 GLU D O 1
ATOM 8199 N N . VAL D 1 168 ? 97.448 76.779 -30.838 1.00 37.91 168 VAL D N 1
ATOM 8200 C CA . VAL D 1 168 ? 97.047 78.185 -30.862 1.00 37.27 168 VAL D CA 1
ATOM 8201 C C . VAL D 1 168 ? 97.330 78.925 -29.532 1.00 37.09 168 VAL D C 1
ATOM 8202 O O . VAL D 1 168 ? 98.016 79.952 -29.562 1.00 36.39 168 VAL D O 1
ATOM 8206 N N . PRO D 1 169 ? 96.803 78.417 -28.393 1.00 37.63 169 PRO D N 1
ATOM 8207 C CA . PRO D 1 169 ? 97.055 79.064 -27.087 1.00 38.70 169 PRO D CA 1
ATOM 8208 C C . PRO D 1 169 ? 98.557 79.230 -26.810 1.00 40.14 169 PRO D C 1
ATOM 8209 O O . PRO D 1 169 ? 99.004 80.341 -26.525 1.00 39.13 169 PRO D O 1
ATOM 8213 N N . GLN D 1 170 ? 99.326 78.145 -26.938 1.00 41.76 170 GLN D N 1
ATOM 8214 C CA . GLN D 1 170 ? 100.780 78.232 -26.820 1.00 43.35 170 GLN D CA 1
ATOM 8215 C C . GLN D 1 170 ? 101.376 79.310 -27.736 1.00 43.41 170 GLN D C 1
ATOM 8216 O O . GLN D 1 170 ? 102.177 80.138 -27.290 1.00 43.43 170 GLN D O 1
ATOM 8222 N N . ALA D 1 171 ? 100.978 79.318 -29.011 1.00 43.16 171 ALA D N 1
ATOM 8223 C CA . ALA D 1 171 ? 101.530 80.283 -29.961 1.00 43.03 171 ALA D CA 1
ATOM 8224 C C . ALA D 1 171 ? 101.165 81.737 -29.606 1.00 43.10 171 ALA D C 1
ATOM 8225 O O . ALA D 1 171 ? 101.964 82.662 -29.834 1.00 42.37 171 ALA D O 1
ATOM 8227 N N . PHE D 1 172 ? 99.966 81.943 -29.047 1.00 42.94 172 PHE D N 1
ATOM 8228 C CA . PHE D 1 172 ? 99.606 83.273 -28.537 1.00 42.94 172 PHE D CA 1
ATOM 8229 C C . PHE D 1 172 ? 100.459 83.651 -27.315 1.00 43.86 172 PHE D C 1
ATOM 8230 O O . PHE D 1 172 ? 100.993 84.753 -27.269 1.00 42.97 172 PHE D O 1
ATOM 8238 N N . SER D 1 173 ? 100.595 82.730 -26.351 1.00 45.29 173 SER D N 1
ATOM 8239 C CA . SER D 1 173 ? 101.448 82.957 -25.153 1.00 47.22 173 SER D CA 1
ATOM 8240 C C . SER D 1 173 ? 102.830 83.518 -25.492 1.00 47.45 173 SER D C 1
ATOM 8241 O O . SER D 1 173 ? 103.275 84.479 -24.878 1.00 48.59 173 SER D O 1
ATOM 8244 N N . THR D 1 174 ? 103.495 82.927 -26.484 1.00 47.66 174 THR D N 1
ATOM 8245 C CA . THR D 1 174 ? 104.917 83.174 -26.712 1.00 47.41 174 THR D CA 1
ATOM 8246 C C . THR D 1 174 ? 105.177 84.147 -27.849 1.00 47.18 174 THR D C 1
ATOM 8247 O O . THR D 1 174 ? 106.325 84.321 -28.266 1.00 47.76 174 THR D O 1
ATOM 8251 N N . GLY D 1 175 ? 104.120 84.783 -28.357 1.00 46.27 175 GLY D N 1
ATOM 8252 C CA . GLY D 1 175 ? 104.271 85.846 -29.359 1.00 45.05 175 GLY D CA 1
ATOM 8253 C C . GLY D 1 175 ? 104.539 85.396 -30.781 1.00 44.29 175 GLY D C 1
ATOM 8254 O O . GLY D 1 175 ? 104.874 86.210 -31.648 1.00 44.57 175 GLY D O 1
ATOM 8255 N N . VAL D 1 176 ? 104.377 84.101 -31.037 1.00 43.54 176 VAL D N 1
ATOM 8256 C CA . VAL D 1 176 ? 104.485 83.572 -32.403 1.00 42.43 176 VAL D CA 1
ATOM 8257 C C . VAL D 1 176 ? 103.343 84.117 -33.302 1.00 41.63 176 VAL D C 1
ATOM 8258 O O . VAL D 1 176 ? 103.566 84.469 -34.472 1.00 40.81 176 VAL D O 1
ATOM 8262 N N . ILE D 1 177 ? 102.130 84.211 -32.746 1.00 39.98 177 ILE D N 1
ATOM 8263 C CA . ILE D 1 177 ? 101.040 84.894 -33.453 1.00 38.80 177 ILE D CA 1
ATOM 8264 C C . ILE D 1 177 ? 100.472 86.058 -32.630 1.00 38.58 177 ILE D C 1
ATOM 8265 O O . ILE D 1 177 ? 100.445 85.987 -31.395 1.00 38.66 177 ILE D O 1
ATOM 8270 N N . ASP D 1 178 ? 100.061 87.130 -33.308 1.00 38.18 178 ASP D N 1
ATOM 8271 C CA . ASP D 1 178 ? 99.345 88.234 -32.640 1.00 38.64 178 ASP D CA 1
ATOM 8272 C C . ASP D 1 178 ? 97.898 88.417 -33.107 1.00 37.55 178 ASP D C 1
ATOM 8273 O O . ASP D 1 178 ? 97.151 89.234 -32.532 1.00 37.68 178 ASP D O 1
ATOM 8278 N N . ALA D 1 179 ? 97.524 87.696 -34.166 1.00 35.68 179 ALA D N 1
ATOM 8279 C CA . ALA D 1 179 ? 96.178 87.762 -34.720 1.00 34.49 179 ALA D CA 1
ATOM 8280 C C . ALA D 1 179 ? 95.851 86.457 -35.445 1.00 34.19 179 ALA D C 1
ATOM 8281 O O . ALA D 1 179 ? 96.748 85.677 -35.777 1.00 33.71 179 ALA D O 1
ATOM 8291 N N . LEU D 1 181 ? 92.636 84.260 -38.060 1.00 29.50 181 LEU D N 1
ATOM 8292 C CA . LEU D 1 181 ? 91.377 84.114 -38.731 1.00 27.53 181 LEU D CA 1
ATOM 8293 C C . LEU D 1 181 ? 90.918 82.686 -38.460 1.00 27.39 181 LEU D C 1
ATOM 8294 O O . LEU D 1 181 ? 91.610 81.729 -38.806 1.00 27.01 181 LEU D O 1
ATOM 8299 N N . THR D 1 182 ? 89.769 82.554 -37.788 1.00 26.87 182 THR D N 1
ATOM 8300 C CA . THR D 1 182 ? 89.141 81.251 -37.529 1.00 25.53 182 THR D CA 1
ATOM 8301 C C . THR D 1 182 ? 87.671 81.466 -37.158 1.00 25.77 182 THR D C 1
ATOM 8302 O O . THR D 1 182 ? 87.200 82.615 -37.080 1.00 25.73 182 THR D O 1
ATOM 8306 N N . SER D 1 183 ? 86.952 80.364 -36.976 1.00 24.88 183 SER D N 1
ATOM 8307 C CA . SER D 1 183 ? 85.557 80.400 -36.624 1.00 24.58 183 SER D CA 1
ATOM 8308 C C . SER D 1 183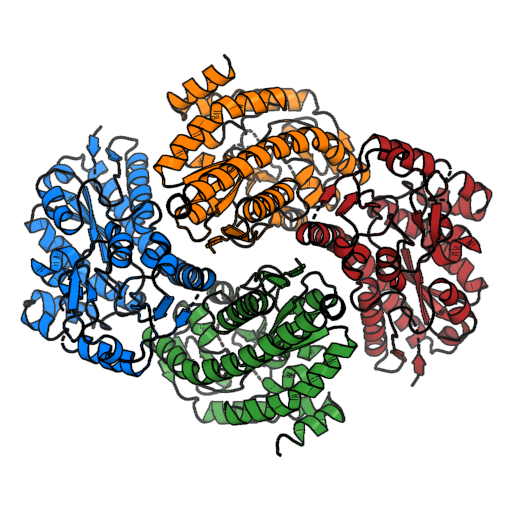 ? 85.371 80.800 -35.153 1.00 24.65 183 SER D C 1
ATOM 8309 O O . SER D 1 183 ? 86.328 80.708 -34.348 1.00 23.81 183 SER D O 1
ATOM 8312 N N . PRO D 1 184 ? 84.141 81.238 -34.783 1.00 25.04 184 PRO D N 1
ATOM 8313 C CA . PRO D 1 184 ? 83.858 81.349 -33.333 1.00 24.47 184 PRO D CA 1
ATOM 8314 C C . PRO D 1 184 ? 83.948 80.008 -32.584 1.00 24.45 184 PRO D C 1
ATOM 8315 O O . PRO D 1 184 ? 84.216 80.006 -31.367 1.00 22.51 184 PRO D O 1
ATOM 8319 N N . ALA D 1 185 ? 83.721 78.884 -33.289 1.00 23.91 185 ALA D N 1
ATOM 8320 C CA . ALA D 1 185 ? 83.902 77.545 -32.702 1.00 24.77 185 ALA D CA 1
ATOM 8321 C C . ALA D 1 185 ? 85.299 77.344 -32.124 1.00 25.05 185 ALA D C 1
ATOM 8322 O O . ALA D 1 185 ? 85.424 76.901 -30.982 1.00 25.64 185 ALA D O 1
ATOM 8324 N N . THR D 1 186 ? 86.338 77.650 -32.915 1.00 25.13 186 THR D N 1
ATOM 8325 C CA . THR D 1 186 ? 87.725 77.555 -32.434 1.00 24.85 186 THR D CA 1
ATOM 8326 C C . THR D 1 186 ? 88.053 78.620 -31.350 1.00 25.02 186 THR D C 1
ATOM 8327 O O . THR D 1 186 ? 88.841 78.345 -30.430 1.00 25.22 186 THR D O 1
ATOM 8331 N N . GLY D 1 187 ? 87.499 79.831 -31.474 1.00 24.40 187 GLY D N 1
ATOM 8332 C CA . GLY D 1 187 ? 87.596 80.848 -30.392 1.00 24.53 187 GLY D CA 1
ATOM 8333 C C . GLY D 1 187 ? 87.170 80.269 -29.055 1.00 24.55 187 GLY D C 1
ATOM 8334 O O . GLY D 1 187 ? 87.861 80.420 -28.060 1.00 24.77 187 GLY D O 1
ATOM 8335 N N . VAL D 1 188 ? 86.026 79.591 -29.035 1.00 24.80 188 VAL D N 1
ATOM 8336 C CA . VAL D 1 188 ? 85.567 78.906 -27.848 1.00 25.16 188 VAL D CA 1
ATOM 8337 C C . VAL D 1 188 ? 86.434 77.666 -27.461 1.00 26.55 188 VAL D C 1
ATOM 8338 O O . VAL D 1 188 ? 86.818 77.538 -26.298 1.00 27.20 188 VAL D O 1
ATOM 8342 N N . ASP D 1 189 ? 86.737 76.761 -28.404 1.00 26.70 189 ASP D N 1
ATOM 8343 C CA . ASP D 1 189 ? 87.547 75.579 -28.075 1.00 27.53 189 ASP D CA 1
ATOM 8344 C C . ASP D 1 189 ? 88.837 76.056 -27.397 1.00 27.43 189 ASP D C 1
ATOM 8345 O O . ASP D 1 189 ? 89.273 75.475 -26.419 1.00 28.54 189 ASP D O 1
ATOM 8350 N N . SER D 1 190 ? 89.433 77.122 -27.917 1.00 27.95 190 SER D N 1
ATOM 8351 C CA . SER D 1 190 ? 90.746 77.561 -27.464 1.00 29.00 190 SER D CA 1
ATOM 8352 C C . SER D 1 190 ? 90.669 78.657 -26.389 1.00 29.02 190 SER D C 1
ATOM 8353 O O . SER D 1 190 ? 91.711 79.154 -25.918 1.00 27.90 190 SER D O 1
ATOM 8356 N N . GLN D 1 191 ? 89.428 79.026 -26.032 1.00 28.87 191 GLN D N 1
ATOM 8357 C CA . GLN D 1 191 ? 89.154 80.068 -25.050 1.00 28.68 191 GLN D CA 1
ATOM 8358 C C . GLN D 1 191 ? 90.021 81.286 -25.356 1.00 27.83 191 GLN D C 1
ATOM 8359 O O . GLN D 1 191 ? 90.762 81.784 -24.500 1.00 28.21 191 GLN D O 1
ATOM 8365 N N . ALA D 1 192 ? 89.874 81.780 -26.580 1.00 26.72 192 ALA D N 1
ATOM 8366 C CA . ALA D 1 192 ? 90.760 82.772 -27.157 1.00 27.05 192 ALA D CA 1
ATOM 8367 C C . ALA D 1 192 ? 90.728 84.118 -26.461 1.00 26.87 192 ALA D C 1
ATOM 8368 O O . ALA D 1 192 ? 91.664 84.921 -26.600 1.00 26.84 192 ALA D O 1
ATOM 8370 N N . TRP D 1 193 ? 89.645 84.368 -25.730 1.00 26.99 193 TRP D N 1
ATOM 8371 C CA . TRP D 1 193 ? 89.483 85.599 -24.977 1.00 27.05 193 TRP D CA 1
ATOM 8372 C C . TRP D 1 193 ? 90.617 85.883 -23.980 1.00 28.38 193 TRP D C 1
ATOM 8373 O O . TRP D 1 193 ? 90.746 87.018 -23.514 1.00 27.97 193 TRP D O 1
ATOM 8384 N N . ASP D 1 194 ? 91.407 84.860 -23.638 1.00 29.32 194 ASP D N 1
ATOM 8385 C CA . ASP D 1 194 ? 92.618 85.059 -22.839 1.00 31.46 194 ASP D CA 1
ATOM 8386 C C . ASP D 1 194 ? 93.759 85.765 -23.609 1.00 32.68 194 ASP D C 1
ATOM 8387 O O . ASP D 1 194 ? 94.634 86.337 -22.981 1.00 32.70 194 ASP D O 1
ATOM 8392 N N . TYR D 1 195 ? 93.732 85.734 -24.944 1.00 33.30 195 TYR D N 1
ATOM 8393 C CA . TYR D 1 195 ? 94.862 86.217 -25.772 1.00 34.82 195 TYR D CA 1
ATOM 8394 C C . TYR D 1 195 ? 94.563 87.413 -26.658 1.00 35.14 195 TYR D C 1
ATOM 8395 O O . TYR D 1 195 ? 95.477 88.173 -27.030 1.00 35.70 195 TYR D O 1
ATOM 8404 N N . VAL D 1 196 ? 93.291 87.567 -27.010 1.00 34.06 196 VAL D N 1
ATOM 8405 C CA . VAL D 1 196 ? 92.877 88.586 -27.958 1.00 33.24 196 VAL D CA 1
ATOM 8406 C C . VAL D 1 196 ? 91.606 89.286 -27.446 1.00 33.28 196 VAL D C 1
ATOM 8407 O O . VAL D 1 196 ? 90.862 88.716 -26.636 1.00 32.49 196 VAL D O 1
ATOM 8411 N N . LYS D 1 197 ? 91.361 90.496 -27.941 1.00 33.88 197 LYS D N 1
ATOM 8412 C CA . LYS D 1 197 ? 90.270 91.325 -27.438 1.00 34.86 197 LYS D CA 1
ATOM 8413 C C . LYS D 1 197 ? 89.171 91.501 -28.482 1.00 34.26 197 LYS D C 1
ATOM 8414 O O . LYS D 1 197 ? 87.989 91.573 -28.125 1.00 34.71 197 LYS D O 1
ATOM 8420 N N . TYR D 1 198 ? 89.542 91.567 -29.758 1.00 33.28 198 TYR D N 1
ATOM 8421 C CA . TYR D 1 198 ? 88.571 91.924 -30.800 1.00 32.85 198 TYR D CA 1
ATOM 8422 C C . TYR D 1 198 ? 88.242 90.743 -31.717 1.00 31.96 198 TYR D C 1
ATOM 8423 O O . TYR D 1 198 ? 89.153 90.043 -32.182 1.00 31.76 198 TYR D O 1
ATOM 8432 N N . TYR D 1 199 ? 86.952 90.506 -31.935 1.00 29.41 199 TYR D N 1
ATOM 8433 C CA . TYR D 1 199 ? 86.491 89.533 -32.938 1.00 27.37 199 TYR D CA 1
ATOM 8434 C C . TYR D 1 199 ? 85.650 90.263 -33.977 1.00 27.01 199 TYR D C 1
ATOM 8435 O O . TYR D 1 199 ? 84.630 90.914 -33.649 1.00 26.21 199 TYR D O 1
ATOM 8444 N N . TYR D 1 200 ? 86.101 90.202 -35.219 1.00 26.28 200 TYR D N 1
ATOM 8445 C CA . TYR D 1 200 ? 85.347 90.747 -36.319 1.00 26.22 200 TYR D CA 1
ATOM 8446 C C . TYR D 1 200 ? 84.631 89.599 -37.022 1.00 25.72 200 TYR D C 1
ATOM 8447 O O . TYR D 1 200 ? 85.248 88.603 -37.429 1.00 24.27 200 TYR D O 1
ATOM 8456 N N . ASP D 1 201 ? 83.317 89.737 -37.142 1.00 25.82 201 ASP D N 1
ATOM 8457 C CA . ASP D 1 201 ? 82.455 88.727 -37.776 1.00 26.55 201 ASP D CA 1
ATOM 8458 C C . ASP D 1 201 ? 82.574 88.855 -39.296 1.00 26.51 201 ASP D C 1
ATOM 8459 O O . ASP D 1 201 ? 81.627 89.253 -39.977 1.00 27.78 201 ASP D O 1
ATOM 8464 N N . ALA D 1 202 ? 83.746 88.505 -39.821 1.00 26.26 202 ALA D N 1
ATOM 8465 C CA . ALA D 1 202 ? 84.055 88.641 -41.262 1.00 25.80 202 ALA D CA 1
ATOM 8466 C C . ALA D 1 202 ? 83.263 87.721 -42.191 1.00 25.06 202 ALA D C 1
ATOM 8467 O O . ALA D 1 202 ? 83.012 88.087 -43.356 1.00 25.14 202 ALA D O 1
ATOM 8469 N N . GLN D 1 203 ? 82.884 86.536 -41.712 1.00 24.72 203 GLN D N 1
ATOM 8470 C CA . GLN D 1 203 ? 82.377 85.490 -42.614 1.00 24.95 203 GLN D CA 1
ATOM 8471 C C . GLN D 1 203 ? 83.254 85.366 -43.880 1.00 25.27 203 GLN D C 1
ATOM 8472 O O . GLN D 1 203 ? 82.733 85.319 -44.992 1.00 25.43 203 GLN D O 1
ATOM 8478 N N . ALA D 1 204 ? 84.572 85.297 -43.721 1.00 26.20 204 ALA D N 1
ATOM 8479 C CA . ALA D 1 204 ? 85.449 85.407 -44.897 1.00 25.85 204 ALA D CA 1
ATOM 8480 C C . ALA D 1 204 ? 85.183 84.250 -45.863 1.00 26.04 204 ALA D C 1
ATOM 8481 O O . ALA D 1 204 ? 85.091 84.436 -47.074 1.00 26.81 204 ALA D O 1
ATOM 8483 N N . PHE D 1 205 ? 85.025 83.059 -45.302 1.00 26.02 205 PHE D N 1
ATOM 8484 C CA . PHE D 1 205 ? 84.600 81.882 -46.031 1.00 26.47 205 PHE D CA 1
ATOM 8485 C C . PHE D 1 205 ? 84.118 80.886 -45.020 1.00 27.06 205 PHE D C 1
ATOM 8486 O O . PHE D 1 205 ? 84.194 81.132 -43.799 1.00 27.79 205 PHE D O 1
ATOM 8494 N N . ILE D 1 206 ? 83.634 79.752 -45.496 1.00 27.00 206 ILE D N 1
ATOM 8495 C CA . ILE D 1 206 ? 83.257 78.707 -44.568 1.00 27.01 206 ILE D CA 1
ATOM 8496 C C . ILE D 1 206 ? 83.847 77.340 -44.949 1.00 26.51 206 ILE D C 1
ATOM 8497 O O . ILE D 1 206 ? 83.319 76.617 -45.813 1.00 25.48 206 ILE D O 1
ATOM 8502 N N . PRO D 1 207 ? 84.948 76.972 -44.277 1.00 26.46 207 PRO D N 1
ATOM 8503 C CA . PRO D 1 207 ? 85.673 75.752 -44.661 1.00 26.00 207 PRO D CA 1
ATOM 8504 C C . PRO D 1 207 ? 84.979 74.472 -44.197 1.00 26.39 207 PRO D C 1
ATOM 8505 O O . PRO D 1 207 ? 84.402 74.432 -43.111 1.00 26.58 207 PRO D O 1
ATOM 8509 N N . GLN D 1 208 ? 85.031 73.423 -45.020 1.00 25.94 208 GLN D N 1
ATOM 8510 C CA . GLN D 1 208 ? 84.431 72.162 -44.657 1.00 25.69 208 GLN D CA 1
ATOM 8511 C C . GLN D 1 208 ? 85.426 71.273 -43.933 1.00 26.30 208 GLN D C 1
ATOM 8512 O O . GLN D 1 208 ? 86.652 71.404 -44.080 1.00 25.27 208 GLN D O 1
ATOM 8518 N N . SER D 1 209 ? 84.889 70.361 -43.150 1.00 27.42 209 SER D N 1
ATOM 8519 C CA . SER D 1 209 ? 85.678 69.256 -42.643 1.00 30.28 209 SER D CA 1
ATOM 8520 C C . SER D 1 209 ? 85.064 67.986 -43.229 1.00 29.84 209 SER D C 1
ATOM 8521 O O . SER D 1 209 ? 83.889 67.980 -43.606 1.00 31.33 209 SER D O 1
ATOM 8524 N N . PHE D 1 210 ? 85.872 66.939 -43.405 1.00 28.63 210 PHE D N 1
ATOM 8525 C CA . PHE D 1 210 ? 85.304 65.670 -43.826 1.00 27.87 210 PHE D CA 1
ATOM 8526 C C . PHE D 1 210 ? 85.907 64.436 -43.193 1.00 28.15 210 PHE D C 1
ATOM 8527 O O . PHE D 1 210 ? 86.996 64.475 -42.639 1.00 28.51 210 PHE D O 1
ATOM 8535 N N . VAL D 1 211 ? 85.136 63.357 -43.251 1.00 28.47 211 VAL D N 1
ATOM 8536 C CA . VAL D 1 211 ? 85.548 62.081 -42.760 1.00 29.95 211 VAL D CA 1
ATOM 8537 C C . VAL D 1 211 ? 85.773 61.168 -43.983 1.00 30.21 211 VAL D C 1
ATOM 8538 O O . VAL D 1 211 ? 84.883 61.014 -44.847 1.00 29.51 211 VAL D O 1
ATOM 8542 N N . ILE D 1 212 ? 86.984 60.633 -44.049 1.00 31.11 212 ILE D N 1
ATOM 8543 C CA . ILE D 1 212 ? 87.473 59.838 -45.198 1.00 32.25 212 ILE D CA 1
ATOM 8544 C C . ILE D 1 212 ? 88.054 58.511 -44.704 1.00 33.20 212 ILE D C 1
ATOM 8545 O O . ILE D 1 212 ? 88.749 58.482 -43.676 1.00 33.27 212 ILE D O 1
ATOM 8550 N N . ALA D 1 213 ? 87.777 57.428 -45.443 1.00 33.72 213 ALA D N 1
ATOM 8551 C CA . ALA D 1 213 ? 88.173 56.082 -45.038 1.00 34.93 213 ALA D CA 1
ATOM 8552 C C . ALA D 1 213 ? 89.118 55.439 -46.062 1.00 36.06 213 ALA D C 1
ATOM 8553 O O . ALA D 1 213 ? 89.038 55.726 -47.251 1.00 35.98 213 ALA D O 1
ATOM 8555 N N . ASN D 1 214 ? 90.029 54.604 -45.569 1.00 38.03 214 ASN D N 1
ATOM 8556 C CA . ASN D 1 214 ? 90.885 53.773 -46.411 1.00 39.28 214 ASN D CA 1
ATOM 8557 C C . ASN D 1 214 ? 90.009 52.866 -47.267 1.00 40.08 214 ASN D C 1
ATOM 8558 O O . ASN D 1 214 ? 89.178 52.128 -46.744 1.00 40.68 214 ASN D O 1
ATOM 8563 N N . LYS D 1 215 ? 90.166 52.962 -48.581 1.00 41.11 215 LYS D N 1
ATOM 8564 C CA . LYS D 1 215 ? 89.311 52.235 -49.513 1.00 42.41 215 LYS D CA 1
ATOM 8565 C C . LYS D 1 215 ? 89.444 50.728 -49.344 1.00 43.28 215 LYS D C 1
ATOM 8566 O O . LYS D 1 215 ? 88.441 50.022 -49.290 1.00 42.70 215 LYS D O 1
ATOM 8572 N N . ARG D 1 216 ? 90.681 50.250 -49.227 1.00 44.64 216 ARG D N 1
ATOM 8573 C CA . ARG D 1 216 ? 90.941 48.824 -49.002 1.00 46.97 216 ARG D CA 1
ATOM 8574 C C . ARG D 1 216 ? 90.213 48.340 -47.739 1.00 46.77 216 ARG D C 1
ATOM 8575 O O . ARG D 1 216 ? 89.561 47.298 -47.757 1.00 46.73 216 ARG D O 1
ATOM 8583 N N . ALA D 1 217 ? 90.305 49.121 -46.654 1.00 47.21 217 ALA D N 1
ATOM 8584 C CA . ALA D 1 217 ? 89.630 48.800 -45.392 1.00 46.92 217 ALA D CA 1
ATOM 8585 C C . ALA D 1 217 ? 88.114 48.783 -45.569 1.00 47.08 217 ALA D C 1
ATOM 8586 O O . ALA D 1 217 ? 87.434 47.844 -45.137 1.00 46.42 217 ALA D O 1
ATOM 8588 N N . PHE D 1 218 ? 87.598 49.835 -46.204 1.00 47.41 218 PHE D N 1
ATOM 8589 C CA . PHE D 1 218 ? 86.184 49.939 -46.547 1.00 48.40 218 PHE D CA 1
ATOM 8590 C C . PHE D 1 218 ? 85.714 48.722 -47.370 1.00 49.53 218 PHE D C 1
ATOM 8591 O O . PHE D 1 218 ? 84.721 48.077 -47.022 1.00 49.00 218 PHE D O 1
ATOM 8599 N N . GLN D 1 219 ? 86.429 48.419 -48.451 1.00 50.90 219 GLN D N 1
ATOM 8600 C CA . GLN D 1 219 ? 86.025 47.329 -49.358 1.00 53.15 219 GLN D CA 1
ATOM 8601 C C . GLN D 1 219 ? 86.136 45.944 -48.705 1.00 53.69 219 GLN D C 1
ATOM 8602 O O . GLN D 1 219 ? 85.413 45.021 -49.079 1.00 54.02 219 GLN D O 1
ATOM 8608 N N . ARG D 1 220 ? 87.018 45.818 -47.712 1.00 54.42 220 ARG D N 1
ATOM 8609 C CA . ARG D 1 220 ? 87.190 44.569 -46.965 1.00 55.54 220 ARG D CA 1
ATOM 8610 C C . ARG D 1 220 ? 85.947 44.241 -46.123 1.00 54.90 220 ARG D C 1
ATOM 8611 O O . ARG D 1 220 ? 85.807 43.139 -45.595 1.00 54.97 220 ARG D O 1
ATOM 8619 N N . LEU D 1 221 ? 85.043 45.208 -46.028 1.00 54.66 221 LEU D N 1
ATOM 8620 C CA . LEU D 1 221 ? 83.821 45.110 -45.226 1.00 54.31 221 LEU D CA 1
ATOM 8621 C C . LEU D 1 221 ? 82.649 44.524 -46.013 1.00 54.13 221 LEU D C 1
ATOM 8622 O O . LEU D 1 221 ? 82.509 44.798 -47.203 1.00 53.94 221 LEU D O 1
ATOM 8627 N N . PRO D 1 222 ? 81.782 43.743 -45.344 1.00 54.18 222 PRO D N 1
ATOM 8628 C CA . PRO D 1 222 ? 80.513 43.305 -45.957 1.00 54.44 222 PRO D CA 1
ATOM 8629 C C . PRO D 1 222 ? 79.780 44.445 -46.667 1.00 54.81 222 PRO D C 1
ATOM 8630 O O . PRO D 1 222 ? 79.919 45.601 -46.259 1.00 55.06 222 PRO D O 1
ATOM 8634 N N . ALA D 1 223 ? 78.999 44.130 -47.700 1.00 54.79 223 ALA D N 1
ATOM 8635 C CA . ALA D 1 223 ? 78.138 45.128 -48.361 1.00 55.14 223 ALA D CA 1
ATOM 8636 C C . ALA D 1 223 ? 77.107 45.770 -47.422 1.00 55.13 223 ALA D C 1
ATOM 8637 O O . ALA D 1 223 ? 76.801 46.952 -47.560 1.00 55.24 223 ALA D O 1
ATOM 8639 N N . GLU D 1 224 ? 76.577 44.991 -46.481 1.00 55.19 224 GLU D N 1
ATOM 8640 C CA . GLU D 1 224 ? 75.596 45.490 -45.498 1.00 55.46 224 GLU D CA 1
ATOM 8641 C C . GLU D 1 224 ? 76.199 46.499 -44.511 1.00 54.60 224 GLU D C 1
ATOM 8642 O O . GLU D 1 224 ? 75.495 47.391 -44.013 1.00 54.46 224 GLU D O 1
ATOM 8648 N N . VAL D 1 225 ? 77.490 46.329 -44.226 1.00 53.36 225 VAL D N 1
ATOM 8649 C CA . VAL D 1 225 ? 78.225 47.199 -43.322 1.00 52.20 225 VAL D CA 1
ATOM 8650 C C . VAL D 1 225 ? 78.695 48.455 -44.056 1.00 51.92 225 VAL D C 1
ATOM 8651 O O . VAL D 1 225 ? 78.521 49.560 -43.545 1.00 53.84 225 VAL D O 1
ATOM 8655 N N . ARG D 1 226 ? 79.282 48.287 -45.244 1.00 50.62 226 ARG D N 1
ATOM 8656 C CA . ARG D 1 226 ? 79.708 49.426 -46.064 1.00 50.11 226 ARG D CA 1
ATOM 8657 C C . ARG D 1 226 ? 78.554 50.417 -46.240 1.00 49.46 226 ARG D C 1
ATOM 8658 O O . ARG D 1 226 ? 78.731 51.636 -46.137 1.00 48.96 226 ARG D O 1
ATOM 8666 N N . GLN D 1 227 ? 77.365 49.883 -46.486 1.00 49.00 227 GLN D N 1
ATOM 8667 C CA . GLN D 1 227 ? 76.200 50.721 -46.682 1.00 48.68 227 GLN D CA 1
ATOM 8668 C C . GLN D 1 227 ? 75.755 51.342 -45.351 1.00 48.18 227 GLN D C 1
ATOM 8669 O O . GLN D 1 227 ? 75.275 52.480 -45.333 1.00 48.34 227 GLN D O 1
ATOM 8675 N N . ALA D 1 228 ? 75.914 50.606 -44.248 1.00 47.11 228 ALA D N 1
ATOM 8676 C CA . ALA D 1 228 ? 75.559 51.148 -42.936 1.00 46.66 228 ALA D CA 1
ATOM 8677 C C . ALA D 1 228 ? 76.427 52.378 -42.608 1.00 46.22 228 ALA D C 1
ATOM 8678 O O . ALA D 1 228 ? 75.919 53.363 -42.046 1.00 46.20 228 ALA D O 1
ATOM 8680 N N . VAL D 1 229 ? 77.703 52.322 -43.005 1.00 45.29 229 VAL D N 1
ATOM 8681 C CA . VAL D 1 229 ? 78.645 53.440 -42.866 1.00 44.91 229 VAL D CA 1
ATOM 8682 C C . VAL D 1 229 ? 78.182 54.647 -43.697 1.00 45.00 229 VAL D C 1
ATOM 8683 O O . VAL D 1 229 ? 78.098 55.775 -43.195 1.00 43.67 229 VAL D O 1
ATOM 8687 N N . LEU D 1 230 ? 77.843 54.402 -44.959 1.00 44.85 230 LEU D N 1
ATOM 8688 C CA . LEU D 1 230 ? 77.426 55.481 -45.836 1.00 45.21 230 LEU D CA 1
ATOM 8689 C C . LEU D 1 230 ? 76.128 56.092 -45.350 1.00 45.13 230 LEU D C 1
ATOM 8690 O O . LEU D 1 230 ? 75.920 57.302 -45.490 1.00 44.82 230 LEU D O 1
ATOM 8695 N N . ASP D 1 231 ? 75.274 55.255 -44.763 1.00 44.55 231 ASP D N 1
ATOM 8696 C CA . ASP D 1 231 ? 73.993 55.704 -44.251 1.00 44.77 231 ASP D CA 1
ATOM 8697 C C . ASP D 1 231 ? 74.177 56.594 -43.015 1.00 43.99 231 ASP D C 1
ATOM 8698 O O . ASP D 1 231 ? 73.555 57.655 -42.918 1.00 44.03 231 ASP D O 1
ATOM 8703 N N . ALA D 1 232 ? 75.023 56.146 -42.084 1.00 42.68 232 ALA D N 1
ATOM 8704 C CA . ALA D 1 232 ? 75.362 56.913 -40.893 1.00 42.12 232 ALA D CA 1
ATOM 8705 C C . ALA D 1 232 ? 76.039 58.224 -41.302 1.00 41.76 232 ALA D C 1
ATOM 8706 O O . ALA D 1 232 ? 75.852 59.251 -40.657 1.00 41.73 232 ALA D O 1
ATOM 8708 N N . GLY D 1 233 ? 76.808 58.174 -42.385 1.00 41.08 233 GLY D N 1
ATOM 8709 C CA . GLY D 1 233 ? 77.510 59.345 -42.916 1.00 40.85 233 GLY D CA 1
ATOM 8710 C C . GLY D 1 233 ? 76.579 60.381 -43.509 1.00 40.58 233 GLY D C 1
ATOM 8711 O O . GLY D 1 233 ? 76.769 61.575 -43.295 1.00 40.65 233 GLY D O 1
ATOM 8712 N N . ALA D 1 234 ? 75.575 59.936 -44.268 1.00 40.37 234 ALA D N 1
ATOM 8713 C CA . ALA D 1 234 ? 74.541 60.834 -44.768 1.00 41.12 234 ALA D CA 1
ATOM 8714 C C . ALA D 1 234 ? 73.839 61.553 -43.608 1.00 41.01 234 ALA D C 1
ATOM 8715 O O . ALA D 1 234 ? 73.560 62.748 -43.694 1.00 41.65 234 ALA D O 1
ATOM 8717 N N . LYS D 1 235 ? 73.589 60.817 -42.528 1.00 41.14 235 LYS D N 1
ATOM 8718 C CA . LYS D 1 235 ? 72.920 61.326 -41.328 1.00 41.19 235 LYS D CA 1
ATOM 8719 C C . LYS D 1 235 ? 73.801 62.387 -40.644 1.00 40.10 235 LYS D C 1
ATOM 8720 O O . LYS D 1 235 ? 73.317 63.443 -40.190 1.00 39.16 235 LYS D O 1
ATOM 8726 N N . ALA D 1 236 ? 75.097 62.079 -40.569 1.00 38.32 236 ALA D N 1
ATOM 8727 C CA . ALA D 1 236 ? 76.080 62.943 -39.906 1.00 37.49 236 ALA D CA 1
ATOM 8728 C C . ALA D 1 236 ? 76.318 64.238 -40.692 1.00 37.24 236 ALA D C 1
ATOM 8729 O O . ALA D 1 236 ? 76.597 65.304 -40.109 1.00 37.04 236 ALA D O 1
ATOM 8731 N N . GLU D 1 237 ? 76.190 64.151 -42.013 1.00 36.46 237 GLU D N 1
ATOM 8732 C CA . GLU D 1 237 ? 76.365 65.305 -42.867 1.00 36.44 237 GLU D CA 1
ATOM 8733 C C . GLU D 1 237 ? 75.180 66.254 -42.651 1.00 37.05 237 GLU D C 1
ATOM 8734 O O . GLU D 1 237 ? 75.370 67.458 -42.492 1.00 36.79 237 GLU D O 1
ATOM 8740 N N . ILE D 1 238 ? 73.966 65.699 -42.623 1.00 37.29 238 ILE D N 1
ATOM 8741 C CA . ILE D 1 238 ? 72.750 66.504 -42.371 1.00 37.57 238 ILE D CA 1
ATOM 8742 C C . ILE D 1 238 ? 72.841 67.183 -40.996 1.00 37.26 238 ILE D C 1
ATOM 8743 O O . ILE D 1 238 ? 72.534 68.374 -40.862 1.00 36.66 238 ILE D O 1
ATOM 8748 N N . ARG D 1 239 ? 73.304 66.414 -40.014 1.00 36.74 239 ARG D N 1
ATOM 8749 C CA . ARG D 1 239 ? 73.396 66.819 -38.612 1.00 37.73 239 ARG D CA 1
ATOM 8750 C C . ARG D 1 239 ? 74.427 67.944 -38.417 1.00 36.60 239 ARG D C 1
ATOM 8751 O O . ARG D 1 239 ? 74.179 68.910 -37.675 1.00 36.18 239 ARG D O 1
ATOM 8759 N N . GLY D 1 240 ? 75.573 67.805 -39.090 1.00 35.27 240 GLY D N 1
ATOM 8760 C CA . GLY D 1 240 ? 76.671 68.778 -39.029 1.00 34.11 240 GLY D CA 1
ATOM 8761 C C . GLY D 1 240 ? 76.362 70.128 -39.653 1.00 33.71 240 GLY D C 1
ATOM 8762 O O . GLY D 1 240 ? 76.760 71.171 -39.111 1.00 33.50 240 GLY D O 1
ATOM 8763 N N . TRP D 1 241 ? 75.685 70.111 -40.803 1.00 32.50 241 TRP D N 1
ATOM 8764 C CA . TRP D 1 241 ? 75.134 71.320 -41.404 1.00 32.30 241 TRP D CA 1
ATOM 8765 C C . TRP D 1 241 ? 74.103 71.975 -40.449 1.00 33.51 241 TRP D C 1
ATOM 8766 O O . TRP D 1 241 ? 74.146 73.180 -40.214 1.00 32.55 241 TRP D O 1
ATOM 8777 N N . GLN D 1 242 ? 73.230 71.154 -39.865 1.00 34.25 242 GLN D N 1
ATOM 8778 C CA . GLN D 1 242 ? 72.232 71.624 -38.908 1.00 36.27 242 GLN D CA 1
ATOM 8779 C C . GLN D 1 242 ? 72.864 72.330 -37.696 1.00 34.79 242 GLN D C 1
ATOM 8780 O O . GLN D 1 242 ? 72.485 73.475 -37.357 1.00 34.75 242 GLN D O 1
ATOM 8786 N N . THR D 1 243 ? 73.802 71.637 -37.060 1.00 33.07 243 THR D N 1
ATOM 8787 C CA . THR D 1 243 ? 74.547 72.125 -35.889 1.00 32.45 243 THR D CA 1
ATOM 8788 C C . THR D 1 243 ? 75.344 73.395 -36.158 1.00 31.59 243 THR D C 1
ATOM 8789 O O . THR D 1 243 ? 75.325 74.329 -35.337 1.00 29.22 243 THR D O 1
ATOM 8793 N N . ALA D 1 244 ? 76.035 73.440 -37.302 1.00 30.83 244 ALA D N 1
ATOM 8794 C CA . ALA D 1 244 ? 76.841 74.607 -37.641 1.00 30.90 244 ALA D CA 1
ATOM 8795 C C . ALA D 1 244 ? 75.951 75.857 -37.704 1.00 31.23 244 ALA D C 1
ATOM 8796 O O . ALA D 1 244 ? 76.283 76.895 -37.120 1.00 31.48 244 ALA D O 1
ATOM 8798 N N . ARG D 1 245 ? 74.824 75.751 -38.407 1.00 30.91 245 ARG D N 1
ATOM 8799 C CA . ARG D 1 245 ? 73.853 76.841 -38.476 1.00 31.16 245 ARG D CA 1
ATOM 8800 C C . ARG D 1 245 ? 73.289 77.193 -37.095 1.00 31.24 245 ARG D C 1
ATOM 8801 O O . ARG D 1 245 ? 73.133 78.369 -36.749 1.00 31.03 245 ARG D O 1
ATOM 8809 N N . ALA D 1 246 ? 72.983 76.165 -36.313 1.00 31.30 246 ALA D N 1
ATOM 8810 C CA . ALA D 1 246 ? 72.316 76.346 -35.027 1.00 31.46 246 ALA D CA 1
ATOM 8811 C C . ALA D 1 246 ? 73.267 76.907 -33.950 1.00 31.63 246 ALA D C 1
ATOM 8812 O O . ALA D 1 246 ? 72.820 77.562 -33.016 1.00 30.22 246 ALA D O 1
ATOM 8814 N N . LYS D 1 247 ? 74.567 76.659 -34.080 1.00 30.32 247 LYS D N 1
ATOM 8815 C CA . LYS D 1 247 ? 75.505 77.053 -33.029 1.00 31.10 247 LYS D CA 1
ATOM 8816 C C . LYS D 1 247 ? 76.319 78.312 -33.321 1.00 29.72 247 LYS D C 1
ATOM 8817 O O . LYS D 1 247 ? 76.835 78.925 -32.403 1.00 29.58 247 LYS D O 1
ATOM 8823 N N . THR D 1 248 ? 76.388 78.729 -34.584 1.00 29.02 248 THR D N 1
ATOM 8824 C CA . THR D 1 248 ? 77.205 79.874 -34.978 1.00 28.61 248 THR D CA 1
ATOM 8825 C C . THR D 1 248 ? 76.968 81.127 -34.114 1.00 29.00 248 THR D C 1
ATOM 8826 O O . THR D 1 248 ? 77.929 81.695 -33.585 1.00 28.86 248 THR D O 1
ATOM 8830 N N . ARG D 1 249 ? 75.712 81.568 -33.976 1.00 28.67 249 ARG D N 1
ATOM 8831 C CA . ARG D 1 249 ? 75.439 82.751 -33.144 1.00 29.92 249 ARG D CA 1
ATOM 8832 C C . ARG D 1 249 ? 75.761 82.530 -31.687 1.00 29.57 249 ARG D C 1
ATOM 8833 O O . ARG D 1 249 ? 76.345 83.415 -31.056 1.00 30.10 249 ARG D O 1
ATOM 8841 N N . GLU D 1 250 ? 75.382 81.364 -31.154 1.00 29.96 250 GLU D N 1
ATOM 8842 C CA . GLU D 1 250 ? 75.620 81.043 -29.730 1.00 30.72 250 GLU D CA 1
ATOM 8843 C C . GLU D 1 250 ? 77.102 81.084 -29.401 1.00 28.98 250 GLU D C 1
ATOM 8844 O O . GLU D 1 250 ? 77.502 81.545 -28.332 1.00 27.42 250 GLU D O 1
ATOM 8850 N N . LEU D 1 251 ? 77.924 80.580 -30.314 1.00 26.95 251 LEU D N 1
ATOM 8851 C CA . LEU D 1 251 ? 79.368 80.593 -30.102 1.00 26.45 251 LEU D CA 1
ATOM 8852 C C . LEU D 1 251 ? 79.911 82.003 -30.135 1.00 25.38 251 LEU D C 1
ATOM 8853 O O . LEU D 1 251 ? 80.797 82.337 -29.364 1.00 25.00 251 LEU D O 1
ATOM 8858 N N . THR D 1 252 ? 79.396 82.830 -31.043 1.00 25.00 252 THR D N 1
ATOM 8859 C CA . THR D 1 252 ? 79.794 84.230 -31.102 1.00 25.17 252 THR D CA 1
ATOM 8860 C C . THR D 1 252 ? 79.407 84.987 -29.794 1.00 25.72 252 THR D C 1
ATOM 8861 O O . THR D 1 252 ? 80.203 85.764 -29.254 1.00 25.91 252 THR D O 1
ATOM 8865 N N . ASP D 1 253 ? 78.205 84.740 -29.285 1.00 25.80 253 ASP D N 1
ATOM 8866 C CA . ASP D 1 253 ? 77.769 85.287 -27.996 1.00 26.16 253 ASP D CA 1
ATOM 8867 C C . ASP D 1 253 ? 78.742 84.895 -26.864 1.00 26.15 253 ASP D C 1
ATOM 8868 O O . ASP D 1 253 ? 79.052 85.711 -25.975 1.00 25.11 253 ASP D O 1
ATOM 8873 N N . THR D 1 254 ? 79.215 83.645 -26.899 1.00 25.59 254 THR D N 1
ATOM 8874 C CA . THR D 1 254 ? 80.142 83.142 -25.891 1.00 24.89 254 THR D CA 1
ATOM 8875 C C . THR D 1 254 ? 81.406 83.981 -25.831 1.00 25.09 254 THR D C 1
ATOM 8876 O O . THR D 1 254 ? 81.880 84.326 -24.738 1.00 25.12 254 THR D O 1
ATOM 8880 N N . LEU D 1 255 ? 81.944 84.336 -26.998 1.00 24.92 255 LEU D N 1
ATOM 8881 C CA . LEU D 1 255 ? 83.135 85.199 -27.088 1.00 25.12 255 LEU D CA 1
ATOM 8882 C C . LEU D 1 255 ? 82.898 86.534 -26.347 1.00 25.67 255 LEU D C 1
ATOM 8883 O O . LEU D 1 255 ? 83.724 86.979 -25.526 1.00 26.32 255 LEU D O 1
ATOM 8888 N N . ALA D 1 256 ? 81.758 87.155 -26.650 1.00 25.86 256 ALA D N 1
ATOM 8889 C CA . ALA D 1 256 ? 81.392 88.441 -26.066 1.00 25.27 256 ALA D CA 1
ATOM 8890 C C . ALA D 1 256 ? 81.167 88.293 -24.564 1.00 25.28 256 ALA D C 1
ATOM 8891 O O . ALA D 1 256 ? 81.630 89.128 -23.789 1.00 26.47 256 ALA D O 1
ATOM 8893 N N . ARG D 1 257 ? 80.466 87.248 -24.148 1.00 25.24 257 ARG D N 1
ATOM 8894 C CA . ARG D 1 257 ? 80.189 87.066 -22.718 1.00 26.86 257 ARG D CA 1
ATOM 8895 C C . ARG D 1 257 ? 81.501 86.955 -21.948 1.00 27.15 257 ARG D C 1
ATOM 8896 O O . ARG D 1 257 ? 81.611 87.448 -20.831 1.00 25.57 257 ARG D O 1
ATOM 8904 N N . ASN D 1 258 ? 82.505 86.324 -22.553 1.00 27.31 258 ASN D N 1
ATOM 8905 C CA . ASN D 1 258 ? 83.811 86.192 -21.896 1.00 28.92 258 ASN D CA 1
ATOM 8906 C C . ASN D 1 258 ? 84.749 87.381 -22.063 1.00 29.56 258 ASN D C 1
ATOM 8907 O O . ASN D 1 258 ? 85.933 87.295 -21.720 1.00 32.11 258 ASN D O 1
ATOM 8912 N N . GLY D 1 259 ? 84.250 88.488 -22.606 1.00 29.60 259 GLY D N 1
ATOM 8913 C CA . GLY D 1 259 ? 84.998 89.734 -22.584 1.00 29.62 259 GLY D CA 1
ATOM 8914 C C . GLY D 1 259 ? 85.510 90.242 -23.914 1.00 30.21 259 GLY D C 1
ATOM 8915 O O . GLY D 1 259 ? 86.110 91.313 -23.974 1.00 29.54 259 GLY D O 1
ATOM 8924 N N . SER D 1 261 ? 85.353 92.047 -27.453 1.00 29.95 261 SER D N 1
ATOM 8925 C CA . SER D 1 261 ? 84.564 92.950 -28.237 1.00 30.76 261 SER D CA 1
ATOM 8926 C C . SER D 1 261 ? 84.186 92.304 -29.579 1.00 29.96 261 SER D C 1
ATOM 8927 O O . SER D 1 261 ? 85.068 92.031 -30.415 1.00 30.33 261 SER D O 1
ATOM 8930 N N . VAL D 1 262 ? 82.885 92.073 -29.782 1.00 28.41 262 VAL D N 1
ATOM 8931 C CA . VAL D 1 262 ? 82.411 91.412 -30.997 1.00 26.81 262 VAL D CA 1
ATOM 8932 C C . VAL D 1 262 ? 81.839 92.477 -31.926 1.00 26.73 262 VAL D C 1
ATOM 8933 O O . VAL D 1 262 ? 80.909 93.206 -31.564 1.00 25.47 262 VAL D O 1
ATOM 8937 N N . GLU D 1 263 ? 82.426 92.575 -33.111 1.00 26.28 263 GLU D N 1
ATOM 8938 C CA . GLU D 1 263 ? 82.127 93.639 -34.063 1.00 27.60 263 GLU D CA 1
ATOM 8939 C C . GLU D 1 263 ? 81.727 93.073 -35.404 1.00 27.13 263 GLU D C 1
ATOM 8940 O O . GLU D 1 263 ? 82.202 92.012 -35.779 1.00 25.68 263 GLU D O 1
ATOM 8946 N N . PRO D 1 264 ? 80.889 93.818 -36.152 1.00 27.67 264 PRO D N 1
ATOM 8947 C CA . PRO D 1 264 ? 80.626 93.446 -37.535 1.00 27.98 264 PRO D CA 1
ATOM 8948 C C . PRO D 1 264 ? 81.857 93.753 -38.357 1.00 28.01 264 PRO D C 1
ATOM 8949 O O . PRO D 1 264 ? 82.825 94.372 -37.854 1.00 27.92 264 PRO D O 1
ATOM 8953 N N . LEU D 1 265 ? 81.828 93.335 -39.614 1.00 28.73 265 LEU D N 1
ATOM 8954 C CA . LEU D 1 265 ? 82.970 93.594 -40.495 1.00 29.79 265 LEU D CA 1
ATOM 8955 C C . LEU D 1 265 ? 82.935 95.055 -40.926 1.00 30.05 265 LEU D C 1
ATOM 8956 O O . LEU D 1 265 ? 81.930 95.507 -41.497 1.00 29.52 265 LEU D O 1
ATOM 8961 N N . PRO D 1 266 ? 84.028 95.796 -40.664 1.00 30.69 266 PRO D N 1
ATOM 8962 C CA . PRO D 1 266 ? 84.121 97.188 -41.093 1.00 32.07 266 PRO D CA 1
ATOM 8963 C C . PRO D 1 266 ? 84.168 97.350 -42.629 1.00 32.85 266 PRO D C 1
ATOM 8964 O O . PRO D 1 266 ? 84.625 96.432 -43.333 1.00 32.66 266 PRO D O 1
ATOM 8968 N N . PRO D 1 267 ? 83.669 98.490 -43.144 1.00 33.40 267 PRO D N 1
ATOM 8969 C CA . PRO D 1 267 ? 83.461 98.718 -44.578 1.00 34.37 267 PRO D CA 1
ATOM 8970 C C . PRO D 1 267 ? 84.715 98.713 -45.468 1.00 34.78 267 PRO D C 1
ATOM 8971 O O . PRO D 1 267 ? 84.663 98.168 -46.573 1.00 34.16 267 PRO D O 1
ATOM 8975 N N . GLN D 1 268 ? 85.806 99.319 -45.002 1.00 35.44 268 GLN D N 1
ATOM 8976 C CA . GLN D 1 268 ? 87.043 99.349 -45.797 1.00 36.47 268 GLN D CA 1
ATOM 8977 C C . GLN D 1 268 ? 87.706 97.973 -45.808 1.00 35.94 268 GLN D C 1
ATOM 8978 O O . GLN D 1 268 ? 88.064 97.471 -46.868 1.00 36.01 268 GLN D O 1
ATOM 8984 N N . LEU D 1 269 ? 87.836 97.360 -44.636 1.00 35.77 269 LEU D N 1
ATOM 8985 C CA . LEU D 1 269 ? 88.249 95.974 -44.537 1.00 35.73 269 LEU D CA 1
ATOM 8986 C C . LEU D 1 269 ? 87.397 95.041 -45.426 1.00 35.81 269 LEU D C 1
ATOM 8987 O O . LEU D 1 269 ? 87.946 94.226 -46.157 1.00 35.18 269 LEU D O 1
ATOM 8992 N N . ALA D 1 270 ? 86.070 95.167 -45.396 1.00 36.03 270 ALA D N 1
ATOM 8993 C CA . ALA D 1 270 ? 85.215 94.348 -46.259 1.00 36.13 270 ALA D CA 1
ATOM 8994 C C . ALA D 1 270 ? 85.583 94.503 -47.752 1.00 37.01 270 ALA D C 1
ATOM 8995 O O . ALA D 1 270 ? 85.790 93.503 -48.458 1.00 36.25 270 ALA D O 1
ATOM 8997 N N . LYS D 1 271 ? 85.679 95.750 -48.208 1.00 37.77 271 LYS D N 1
ATOM 8998 C CA . LYS D 1 271 ? 86.101 96.064 -49.575 1.00 39.08 271 LYS D CA 1
ATOM 8999 C C . LYS D 1 271 ? 87.432 95.390 -49.919 1.00 38.21 271 LYS D C 1
ATOM 9000 O O . LYS D 1 271 ? 87.571 94.799 -50.974 1.00 38.00 271 LYS D O 1
ATOM 9006 N N . GLU D 1 272 ? 88.392 95.467 -49.010 1.00 37.95 272 GLU D N 1
ATOM 9007 C CA . GLU D 1 272 ? 89.730 94.969 -49.282 1.00 37.61 272 GLU D CA 1
ATOM 9008 C C . GLU D 1 272 ? 89.771 93.449 -49.298 1.00 37.76 272 GLU D C 1
ATOM 9009 O O . GLU D 1 272 ? 90.527 92.864 -50.059 1.00 36.46 272 GLU D O 1
ATOM 9015 N N . LEU D 1 273 ? 88.961 92.811 -48.449 1.00 36.89 273 LEU D N 1
ATOM 9016 C CA . LEU D 1 273 ? 88.936 91.365 -48.389 1.00 36.53 273 LEU D CA 1
ATOM 9017 C C . LEU D 1 273 ? 88.142 90.819 -49.580 1.00 36.45 273 LEU D C 1
ATOM 9018 O O . LEU D 1 273 ? 88.423 89.728 -50.063 1.00 35.81 273 LEU D O 1
ATOM 9023 N N . GLN D 1 274 ? 87.163 91.586 -50.056 1.00 36.36 274 GLN D N 1
ATOM 9024 C CA . GLN D 1 274 ? 86.436 91.212 -51.255 1.00 37.06 274 GLN D CA 1
ATOM 9025 C C . GLN D 1 274 ? 87.386 91.243 -52.475 1.00 36.76 274 GLN D C 1
ATOM 9026 O O . GLN D 1 274 ? 87.365 90.342 -53.318 1.00 35.84 274 GLN D O 1
ATOM 9032 N N . ALA D 1 275 ? 88.242 92.252 -52.516 1.00 36.38 275 ALA D N 1
ATOM 9033 C CA . ALA D 1 275 ? 89.283 92.371 -53.547 1.00 36.10 275 ALA D CA 1
ATOM 9034 C C . ALA D 1 275 ? 90.260 91.182 -53.502 1.00 35.96 275 ALA D C 1
ATOM 9035 O O . ALA D 1 275 ? 90.622 90.630 -54.548 1.00 35.31 275 ALA D O 1
ATOM 9037 N N . ILE D 1 276 ? 90.700 90.812 -52.303 1.00 35.25 276 ILE D N 1
ATOM 9038 C CA . ILE D 1 276 ? 91.534 89.618 -52.130 1.00 35.76 276 ILE D CA 1
ATOM 9039 C C . ILE D 1 276 ? 90.828 88.339 -52.619 1.00 36.13 276 ILE D C 1
ATOM 9040 O O . ILE D 1 276 ? 91.437 87.498 -53.293 1.00 35.85 276 ILE D O 1
ATOM 9045 N N . GLY D 1 277 ? 89.542 88.210 -52.317 1.00 35.70 277 GLY D N 1
ATOM 9046 C CA . GLY D 1 277 ? 88.763 87.115 -52.860 1.00 35.69 277 GLY D CA 1
ATOM 9047 C C . GLY D 1 277 ? 88.773 87.097 -54.380 1.00 36.54 277 GLY D C 1
ATOM 9048 O O . GLY D 1 277 ? 88.872 86.025 -54.983 1.00 35.89 277 GLY D O 1
ATOM 9049 N N . ALA D 1 278 ? 88.646 88.270 -55.005 1.00 36.59 278 ALA D N 1
ATOM 9050 C CA . ALA D 1 278 ? 88.680 88.356 -56.458 1.00 37.30 278 ALA D CA 1
ATOM 9051 C C . ALA D 1 278 ? 90.001 87.802 -57.016 1.00 37.98 278 ALA D C 1
ATOM 9052 O O . ALA D 1 278 ? 89.991 86.972 -57.928 1.00 37.69 278 ALA D O 1
ATOM 9054 N N . THR D 1 279 ? 91.113 88.239 -56.427 1.00 38.13 279 THR D N 1
ATOM 9055 C CA . THR D 1 279 ? 92.451 87.799 -56.796 1.00 38.27 279 THR D CA 1
ATOM 9056 C C . THR D 1 279 ? 92.645 86.297 -56.598 1.00 38.81 279 THR D C 1
ATOM 9057 O O . THR D 1 279 ? 93.206 85.607 -57.465 1.00 38.17 279 THR D O 1
ATOM 9069 N N . VAL D 1 281 ? 90.243 83.918 -56.331 1.00 36.92 281 VAL D N 1
ATOM 9070 C CA . VAL D 1 281 ? 89.439 83.073 -57.205 1.00 36.68 281 VAL D CA 1
ATOM 9071 C C . VAL D 1 281 ? 90.059 82.987 -58.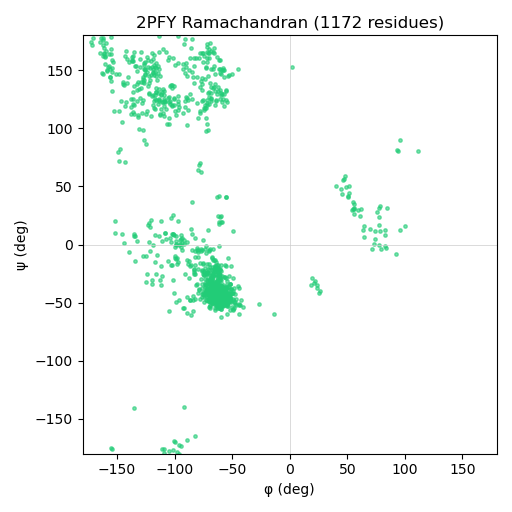611 1.00 37.25 281 VAL D C 1
ATOM 9072 O O . VAL D 1 281 ? 90.010 81.929 -59.228 1.00 38.29 281 VAL D O 1
ATOM 9076 N N . SER D 1 282 ? 90.663 84.090 -59.063 1.00 37.70 282 SER D N 1
ATOM 9077 C CA . SER D 1 282 ? 91.388 84.170 -60.324 1.00 38.14 282 SER D CA 1
ATOM 9078 C C . SER D 1 282 ? 92.609 83.257 -60.304 1.00 37.92 282 SER D C 1
ATOM 9079 O O . SER D 1 282 ? 92.762 82.463 -61.226 1.00 39.15 282 SER D O 1
ATOM 9082 N N . ASP D 1 283 ? 93.445 83.346 -59.266 1.00 37.42 283 ASP D N 1
ATOM 9083 C CA . ASP D 1 283 ? 94.598 82.440 -59.079 1.00 37.24 283 ASP D CA 1
ATOM 9084 C C . ASP D 1 283 ? 94.162 80.979 -59.008 1.00 36.99 283 ASP D C 1
ATOM 9085 O O . ASP D 1 283 ? 94.798 80.065 -59.588 1.00 36.51 283 ASP D O 1
ATOM 9090 N N . TRP D 1 284 ? 93.081 80.747 -58.277 1.00 35.23 284 TRP D N 1
ATOM 9091 C CA . TRP D 1 284 ? 92.594 79.400 -58.097 1.00 34.36 284 TRP D CA 1
ATOM 9092 C C . TRP D 1 284 ? 92.152 78.801 -59.417 1.00 34.73 284 TRP D C 1
ATOM 9093 O O . TRP D 1 284 ? 92.394 77.624 -59.672 1.00 34.73 284 TRP D O 1
ATOM 9104 N N . SER D 1 285 ? 91.500 79.620 -60.238 1.00 35.48 285 SER D N 1
ATOM 9105 C CA . SER D 1 285 ? 90.922 79.172 -61.487 1.00 36.52 285 SER D CA 1
ATOM 9106 C C . SER D 1 285 ? 92.017 78.717 -62.453 1.00 36.68 285 SER D C 1
ATOM 9107 O O . SER D 1 285 ? 91.820 77.757 -63.191 1.00 37.23 285 SER D O 1
ATOM 9110 N N . LYS D 1 286 ? 93.159 79.409 -62.420 1.00 36.74 286 LYS D N 1
ATOM 9111 C CA . LYS D 1 286 ? 94.324 79.062 -63.223 1.00 37.17 286 LYS D CA 1
ATOM 9112 C C . LYS D 1 286 ? 94.822 77.675 -62.853 1.00 36.85 286 LYS D C 1
ATOM 9113 O O . LYS D 1 286 ? 94.925 76.797 -63.724 1.00 36.17 286 LYS D O 1
ATOM 9119 N N . LYS D 1 287 ? 95.088 77.466 -61.558 1.00 35.64 287 LYS D N 1
ATOM 9120 C CA . LYS D 1 287 ? 95.661 76.205 -61.106 1.00 35.32 287 LYS D CA 1
ATOM 9121 C C . LYS D 1 287 ? 94.685 75.026 -61.038 1.00 35.66 287 LYS D C 1
ATOM 9122 O O . LYS D 1 287 ? 95.117 73.875 -61.099 1.00 36.26 287 LYS D O 1
ATOM 9128 N N . ALA D 1 288 ? 93.384 75.294 -60.937 1.00 34.85 288 ALA D N 1
ATOM 9129 C CA . ALA D 1 288 ? 92.405 74.216 -60.857 1.00 35.10 288 ALA D CA 1
ATOM 9130 C C . ALA D 1 288 ? 91.931 73.836 -62.253 1.00 35.54 288 ALA D C 1
ATOM 9131 O O . ALA D 1 288 ? 92.346 74.435 -63.249 1.00 36.44 288 ALA D O 1
ATOM 9133 N N . GLY D 1 289 ? 91.085 72.830 -62.329 1.00 35.11 289 GLY D N 1
ATOM 9134 C CA . GLY D 1 289 ? 90.324 72.582 -63.572 1.00 38.57 289 GLY D CA 1
ATOM 9135 C C . GLY D 1 289 ? 90.563 73.478 -64.798 1.00 38.11 289 GLY D C 1
ATOM 9136 O O . GLY D 1 289 ? 90.762 74.672 -64.630 1.00 39.79 289 GLY D O 1
ATOM 9137 N N . ALA D 1 290 ? 90.342 72.993 -66.021 1.00 36.91 290 ALA D N 1
ATOM 9138 C CA . ALA D 1 290 ? 89.120 72.282 -66.438 1.00 35.78 290 ALA D CA 1
ATOM 9139 C C . ALA D 1 290 ? 88.133 71.776 -65.375 1.00 34.80 290 ALA D C 1
ATOM 9140 O O . ALA D 1 290 ? 86.969 72.158 -65.393 1.00 33.98 290 ALA D O 1
ATOM 9142 N N . ASP D 1 291 ? 88.581 70.903 -64.483 1.00 34.15 291 ASP D N 1
ATOM 9143 C CA . ASP D 1 291 ? 87.693 70.400 -63.452 1.00 34.65 291 ASP D CA 1
ATOM 9144 C C . ASP D 1 291 ? 87.251 71.501 -62.467 1.00 34.41 291 ASP D C 1
ATOM 9145 O O . ASP D 1 291 ? 86.122 71.466 -61.996 1.00 34.51 291 ASP D O 1
ATOM 9150 N N . GLY D 1 292 ? 88.143 72.448 -62.181 1.00 33.96 292 GLY D N 1
ATOM 9151 C CA . GLY D 1 292 ? 87.836 73.646 -61.399 1.00 34.79 292 GLY D CA 1
ATOM 9152 C C . GLY D 1 292 ? 86.810 74.569 -62.044 1.00 35.84 292 GLY D C 1
ATOM 9153 O O . GLY D 1 292 ? 85.924 75.115 -61.358 1.00 35.34 292 GLY D O 1
ATOM 9154 N N . GLN D 1 293 ? 86.911 74.761 -63.355 1.00 35.63 293 GLN D N 1
ATOM 9155 C CA . GLN D 1 293 ? 85.879 75.507 -64.073 1.00 37.15 293 GLN D CA 1
ATOM 9156 C C . GLN D 1 293 ? 84.514 74.788 -64.050 1.00 37.37 293 GLN D C 1
ATOM 9157 O O . GLN D 1 293 ? 83.463 75.429 -63.870 1.00 38.63 293 GLN D O 1
ATOM 9163 N N . GLN D 1 294 ? 84.540 73.468 -64.204 1.00 37.49 294 GLN D N 1
ATOM 9164 C CA . GLN D 1 294 ? 83.348 72.632 -64.069 1.00 38.77 294 GLN D CA 1
ATOM 9165 C C . GLN D 1 294 ? 82.699 72.849 -62.694 1.00 37.67 294 GLN D C 1
ATOM 9166 O O . GLN D 1 294 ? 81.478 73.001 -62.588 1.00 36.85 294 GLN D O 1
ATOM 9172 N N . LEU D 1 295 ? 83.530 72.840 -61.656 1.00 36.35 295 LEU D N 1
ATOM 9173 C CA . LEU D 1 295 ? 83.069 73.065 -60.291 1.00 36.13 295 LEU D CA 1
ATOM 9174 C C . LEU D 1 295 ? 82.406 74.447 -60.172 1.00 36.02 295 LEU D C 1
ATOM 9175 O O . LEU D 1 295 ? 81.278 74.547 -59.722 1.00 35.14 295 LEU D O 1
ATOM 9180 N N . LEU D 1 296 ? 83.136 75.492 -60.551 1.00 37.05 296 LEU D N 1
ATOM 9181 C CA . LEU D 1 296 ? 82.601 76.855 -60.497 1.00 38.87 296 LEU D CA 1
ATOM 9182 C C . LEU D 1 296 ? 81.308 76.976 -61.302 1.00 39.72 296 LEU D C 1
ATOM 9183 O O . LEU D 1 296 ? 80.364 77.597 -60.834 1.00 39.69 296 LEU D O 1
ATOM 9188 N N . ASP D 1 297 ? 81.255 76.370 -62.493 1.00 40.44 297 ASP D N 1
ATOM 9189 C CA . ASP D 1 297 ? 80.011 76.326 -63.288 1.00 41.17 297 ASP D CA 1
ATOM 9190 C C . ASP D 1 297 ? 78.826 75.696 -62.564 1.00 40.93 297 ASP D C 1
ATOM 9191 O O . ASP D 1 297 ? 77.711 76.213 -62.631 1.00 41.05 297 ASP D O 1
ATOM 9196 N N . ALA D 1 298 ? 79.052 74.571 -61.890 1.00 41.23 298 ALA D N 1
ATOM 9197 C CA . ALA D 1 298 ? 77.972 73.895 -61.177 1.00 41.32 298 ALA D CA 1
ATOM 9198 C C . ALA D 1 298 ? 77.524 74.768 -60.002 1.00 42.16 298 ALA D C 1
ATOM 9199 O O . ALA D 1 298 ? 76.334 74.811 -59.667 1.00 42.75 298 ALA D O 1
ATOM 9201 N N . TYR D 1 299 ? 78.471 75.467 -59.384 1.00 42.23 299 TYR D N 1
ATOM 9202 C CA . TYR D 1 299 ? 78.139 76.319 -58.232 1.00 42.93 299 TYR D CA 1
ATOM 9203 C C . TYR D 1 299 ? 77.316 77.521 -58.656 1.00 44.66 299 TYR D C 1
ATOM 9204 O O . TYR D 1 299 ? 76.284 77.805 -58.043 1.00 43.85 299 TYR D O 1
ATOM 9213 N N . ARG D 1 300 ? 77.780 78.200 -59.707 1.00 46.89 300 ARG D N 1
ATOM 9214 C CA . ARG D 1 300 ? 77.203 79.458 -60.155 1.00 50.13 300 ARG D CA 1
ATOM 9215 C C . ARG D 1 300 ? 75.948 79.278 -61.009 1.00 51.83 300 ARG D C 1
ATOM 9216 O O . ARG D 1 300 ? 75.277 80.255 -61.359 1.00 52.56 300 ARG D O 1
ATOM 9224 N N . LYS D 1 301 ? 75.615 78.022 -61.303 1.00 53.86 301 LYS D N 1
ATOM 9225 C CA . LYS D 1 301 ? 74.587 77.682 -62.278 1.00 55.24 301 LYS D CA 1
ATOM 9226 C C . LYS D 1 301 ? 73.782 76.482 -61.777 1.00 55.82 301 LYS D C 1
ATOM 9227 O O . LYS D 1 301 ? 73.881 75.377 -62.323 1.00 56.73 301 LYS D O 1
#

Nearest PDB structures (foldseek):
  2pfy-assembly4_D  TM=1.001E+00  e=2.034E-55  Bordetella pertussis Tohama I
  2pfz-assembly1_A  TM=9.789E-01  e=1.261E-35  Bordetella pertussis Tohama I
  6wgm-assembly1_A  TM=9.770E-01  e=8.545E-33  uncultured bacterium
  4n4u-assembly2_B  TM=8.041E-01  e=1.803E-21  Bordetella bronchiseptica RB50
  4di4-assembly1_B  TM=7.543E-01  e=5.558E-15  Treponema pallidum subsp. pallidum str. Nichols

Sequence (1180 aa):
ATSWTTAEQPDANYLTQNARQFADEVKAATAGALEIKVQSNSTLLKRPEVKRGVQQGVVQIGEVLVSALGNEDPLFEIDSVPFLASSFNESEKLWKATRPLLAQRLDKQGIVLVYGSPWPPQGIYTKKPVAALADLKGTRFRAYSASTSHAALGAVPTTVQTPEVPQAFSTGVIDALTSPATGVDSQAWDYVKYYYDAQAFIPQSFVIANKRAFQRLPAEVRQAVLDAGAKAEIRGWQTARAKTRELTDTLARNGSVEPLPPQLAKELQAIGATVSDWSKKAGADGQQLLDAYRKATSWTTAEQPDANYLTQNARQFADEVKAATAGALEIKVQSNSTLLKRPEVKRGVQQGVVQIGEVLVSALGNEDPLFEIDSVPFLASSFNESEKLWKATRPLLAQRLDKQGIVLVYGSPWPPQGIYTKKPVAALADLKGTRFRAYSASTSHAALGAVPTTVQTPEVPQAFSTGVIDALTSPATGVDSQAWDYVKYYYDAQAFIPQSFVIANKRAFQRLPAEVRQAVLDAGAKAEIRGWQTARAKTRELTDTLARNGSVEPLPPQLAKELQAIGATVSDWSKKAGADGQQLLDAYRKATSWTTAEQPDANYLTQNARQFADEVKAATAGALEIKVQSNSTLLKRPEVKRGVQQGVVQIGEVLVSALGNEDPLFEIDSVPFLASSFNESEKLWKATRPLLAQRLDKQGIVLVYGSPWPPQGIYTKKPVAALADLKGTRFRAYSASTSHAALGAVPTTVQTPEVPQAFSTGVIDALTSPATGVDSQAWDYVKYYYDAQAFIPQSFVIANKRAFQRLPAEVRQAVLDAGAKAEIRGWQTARAKTRELTDTLARNGSVEPLPPQLAKELQAIGATVSDWSKKAGADGQQLLDAYRKATSWTTAEQPDANYLTQNARQFADEVKAATAGALEIKVQSNSTLLKRPEVKRGVQQGVVQIGEVLVSALGNEDPLFEIDSVPFLASSFNESEKLWKATRPLLAQRLDKQGIVLVYGSPWPPQGIYTKKPVAALADLKGTRFRAYSASTSHAALGAVPTTVQTPEVPQAFSTGVIDALTSPATGVDSQAWDYVKYYYDAQAFIPQSFVIANKRAFQRLPAEVRQAVLDAGAKAEIRGWQTARAKTRELTDTLARNGSVEPLPPQLAKELQAIGATVSDWSKKAGADGQQLLDAYRK